Protein AF-0000000086132513 (afdb_homodimer)

Organism: Cryphonectria parasitica (strain ATCC 38755 / EP155) (NCBI:txid660469)

Foldseek 3Di:
DPPDDDPVPPCPPPPPPPPPPPPPCCVVVVVLVPPLPLPPVLVVVLVVLLVCLQCQLQVVLVVLLVVLVCQLVVFWDDADDADPVQDDPPPPPPPPDPVVQVVCCQQAVGDDWTWGFDDLVVSLVSLCVNLVCLLVSQLSLLLLVLLVQLLVQAVCLVVLPFVQFDFPVLLVLSQVLSSRHDCVSLVVVVVCCVPVVDDRHPPSVVSSVVSVVSVVLSVVLNVLSVSLSRNKDKDFAKHWFFDDLVPFDFWAKDFALDVPDVVGCVVHQWAQACDDPAVWRGIHGRQWHAPFFALARIAGFQQVQLVCQVVVNDQWKHKDWDQADQAPPDPPGSHPLWIKIWIGTPPDALQKKFKYKTKIKTKFKAWCQLQWDDVVQQQKTGHPQGWIDGQQFAATPHHVVVHRPQPLHGDFKYKWWADDLRRNGTFDWDFTAGPVRDTNDIFGDQWLAFFIKMKMKGKVQDWAPPPLALANVACSAWPDNPPIITITMMIMTMFMWIWMWIDHSRDTDDIHTDGDGSNVSSNLCVLRRSVSRYPSSVLNSVLRVVLSNVLRRPANYRNSSRSSSRVSCRSSSVSSSCSRMDGGGTPGMMTMDRGDMTMIRRDNSSVVSVVSSVVSSVVSVVSSVCSVPPSVSSLSSLSSCLSHPNVVVCQVPDDPPPVCVVVVVVVVVVVVVVVPDDPDDDDPDDPDDPPDPPPPPPPPPDPPPPPQPRWGWGWDQDSSRHTHIFIQGPSDTHRPPDPCVVVLVVVLVVVNPPDVSVVVNVVVD/DDDPPDDPPPPPPPPPPPPPPPPPCCVVVVVLVVPLPLPPVLVVVLVVLLVCLQCQLQVVLVVLLVVLVCQLVVFWDDADCADPVQDDPPPPPPPPDPVVQVVCCQQAVGDDWTWGFDDLVVSLVSLCVNLVCLLVSQLSLLLLVLLVQLLVQAVCLVVLPFVQFDFPVLLVLVQVLSSRHDCVSLVVVVVCCVPVVDDRHPPSVVSSVVSVVSVVLSVVLNVLSVSLSRNKDKDFAKHWFFDDLVPFDFWAKDFALDVPDVVGQVVHQWAQACDDPAVWRGIHGRQWHAPFFALARIAGFQQVQLVCQVVVNDQFKHKDWDQAQQAPPDPNGRHPLWIKIWIGTPPDALQKKFKYKTKIKTKFKAWCQLQWDDVVQQQKTGHPLGWIDGQQFAATPHHVVVHRVQPQHGDFKYKWWADDLSRNGTQDWDFTAGPVRDGNDIFGDQWLAFFIKMKMKGKVQDWAPPPLAQANVACNAWPDNPPIITITMMIMTMFMWIWMWIDHSRDTDDIHTDGDGSNVSSNLCVLRRSVSRYPSSVLNSVLRVVLSNVLRRPANYRNSSRSSSRVSCRSSSVSSSCSRMDGGGTPGMMGMDRGDMTMIRRDNSSVVSVVSSVVSSVVSVVSSVCSVPPSVSSLSSLSSCLSHPQVVVCQVVVPVVSSCVVVVVVVVVVVVVVVPDDPDDDDPDPPPPPPDPPPPPPPPPDPPPPPQPRWGWGWDQDSNRHTHIFIQGPSDTDRPPPPVVVVLVVVLVVVPPPDVSVVVVVVVD

Sequence (1530 aa):
MSEAIEGQGSIITEKETAEATTTVLNDDPAALEDNVNRPNRDLVAAIWAIVCGVALPCIPILVVSGVLLGVIFRYQVVPQVGRPEFIIASHTVGSENLTSHIHDIKHDGGSAAYYVDYSPTSITTIAAWTGRIIPYLSSSIMALVAFFAARHIVVKSRDGTHDDLPTPKQLTILINLLGGSGIKPLRDAAVYRWRNKEAFVAPLPAVFTALSLITLIGLLIPLVDTWFGISVHSATIVQLYNISAGAYHTYGRQLDPSEASYPGCSTGPMIPALHGYNNQNFSWPCNIELPIPHPQNLFLVGGQAAAAVQLGLASNNTMRNYTGPANASSSDTPSPNHPIFFIGDQQSTTAEDFSSRTMGMATQCEIITSKCYDASNGSAFSCPGGFKGDFTMCEPNAWPEGGSMSGSGSCQTGIGFAADPQLSRSAGNIDMMGISGSSVGEIADLLQQNPMYFGTWATGFPAYGDTNTALTNDTTEVFSNGSTNAMWLLNCSATVYDVNYTWVNGALHSFQAQAADPEWGAFFSAPFAWSYLSLGLNAATMNLQLAAWDSSYSAQNGSDLANLWAREFSYYALSTSLGVFVPQVNMLEQARNNTVTVARVPLIPLYLLLGFKWLYVVVVLCMAIGVYCFTHPAETEVVKAQLSVKGLVTAHFNQPDLLRNNVVQEVQSRLDRAKGGDASDGSPETEKTVAKEVVAEVASPEQGQPPAHKPKIGLVPTREGTWKFALLVNGAWQSVKPIVQDLVLQEAKAGQLGTVGNEYAAWKSMSEAIEGQGSIITEKETAEATTTVLNDDPAALEDNVNRPNRDLVAAIWAIVCGVALPCIPILVVSGVLLGVIFRYQVVPQVGRPEFIIASHTVGSENLTSHIHDIKHDGGSAAYYVDYSPTSITTIAAWTGRIIPYLSSSIMALVAFFAARHIVVKSRDGTHDDLPTPKQLTILINLLGGSGIKPLRDAAVYRWRNKEAFVAPLPAVFTALSLITLIGLLIPLVDTWFGISVHSATIVQLYNISAGAYHTYGRQLDPSEASYPGCSTGPMIPALHGYNNQNFSWPCNIELPIPHPQNLFLVGGQAAAAVQLGLASNNTMRNYTGPANASSSDTPSPNHPIFFIGDQQSTTAEDFSSRTMGMATQCEIITSKCYDASNGSAFSCPGGFKGDFTMCEPNAWPEGGSMSGSGSCQTGIGFAADPQLSRSAGNIDMMGISGSSVGEIADLLQQNPMYFGTWATGFPAYGDTNTALTNDTTEVFSNGSTNAMWLLNCSATVYDVNYTWVNGALHSFQAQAADPEWGAFFSAPFAWSYLSLGLNAATMNLQLAAWDSSYSAQNGSDLANLWAREFSYYALSTSLGVFVPQVNMLEQARNNTVTVARVPLIPLYLLLGFKWLYVVVVLCMAIGVYCFTHPAETEVVKAQLSVKGLVTAHFNQPDLLRNNVVQEVQSRLDRAKGGDASDGSPETEKTVAKEVVAEVASPEQGQPPAHKPKIGLVPTREGTWKFALLVNGAWQSVKPIVQDLVLQEAKAGQLGTVGNEYAAWKS

Secondary structure (DSSP, 8-state):
----------------------------HHHHHHTS---THHHHHHHHHHHHHHHHHHHHHHHHHHHHHHHHHHSB-PPP---GGG-----------HHHHHHHHHHHS-S-EEEESS-HHHHHHHHHHHHHHHHHHHHHHHHHHHHHHHHHHHHHHHHT-GGGSPPHHHHHHHHHHHT--SSHHHHHHHHHHHHH-PPPPTTHHHHHHHHHHHHHHHHHHHHHHHHHHHH-EEEEEEEEEEPPGGG----EEEE---SSSSSP-TT-SEEPTT-TT---SS-EETTEE-SSSSTT--EETTHHHHHHHHTT--SSEEEEEE-S-SSTT------TTS-EEEEEETT--TTEEEEEEEEEEEEEEEE-HHHHB-GGGTTEEE-TTS-EEETTBSSTT--GGG--SS---B-SEEEEEESSTT--SB--EEEEE-TTSSEEEEEEPPP--SSEEEEEEEEEEEETT-TT-SGGG-TTT-EEETTTEEEEEEEEEEEEEEEEEEEETTEEEEEEEEE--THHHHHHHHHHHTTTT-GGGHHHHHHHHHHHHHHHHH-SSHHHHHHHHHHHHHHHHHHHTGGGEEEE--SEEEEEEEEEEEEEEEHHHHHHHHHHHHHHHHHHHHHHHHHHHHS-HHHHHHHHHHSSHHHHHHHHH--THHHHHHHHHHHHHHHHHHHH--------------------------SS----PPPEEEEEE-TTS-EEEEEEETTEEEESS-THHHHHHHHHHTT-S-HHHHHHHHHH-/----------------------------HHHHHHTS---THHHHHHHHHHHHHHHHHHHHHHHHHHHHHHHHHHSB-PPP---GGG-----------HHHHHHHHHHHS-S-EEEESS-HHHHHHHHHHHHHHHHHHHHHHHHHHHHHHHHHHHHHHHHT-GGGSPPHHHHHHHHHHHT--SSHHHHHHHHHHHHH-PPPPTTHHHHHHHHHHHHHHHHHHHHHHHHHHHH-EEEEEEEEEEPPGGG----EEEE---SSSSS--TT-SEEPTT-TT---SS-EETTEE-SSSSTT--EETTHHHHHHHHTT--SSEEEEEE-S-SSTT------TTS-EEEEEETT--TTEEEEEEEEEEEEEEEE-HHHHB-GGGTTEEE-TTS-EEETTBSSTT--GGG--SS---B-SEEEEEESSTT--SB--EEEEE-TTSSEEEEEEPPP--SSEEEEEEEEEEEETT-TT-SGGG-TTT-EEETTTEEEEEEEEEEEEEEEEEEEETTEEEEEEEEE--THHHHHHHHHHHTTTT-GGGHHHHHHHHHHHHHHHHH-SSHHHHHHHHHHHHHHHHHHHTGGGEEEE--SEEEEEEEEEEEEEEEHHHHHHHHHHHHHHHHHHHHHHHHHHHHS-HHHHHHHHHHSSHHHHHHHHH--THHHHHHHHHHHHHHHHHHHHS-------------------------SS----PPPEEEEEE-TTS-EEEEEEETTEEEESS-THHHHHHHHHHTT-S-HHHHHHHHHH-

Structure (mmCIF, N/CA/C/O backbone):
data_AF-0000000086132513-model_v1
#
loop_
_entity.id
_entity.type
_entity.pdbx_description
1 polymer 'Uncharacterized protein'
#
loop_
_atom_site.group_PDB
_atom_site.id
_atom_site.type_symbol
_atom_site.label_atom_id
_atom_site.label_alt_id
_atom_site.label_comp_id
_atom_site.label_asym_id
_atom_site.label_entity_id
_atom_site.label_seq_id
_atom_site.pdbx_PDB_ins_code
_atom_site.Cartn_x
_atom_site.Cartn_y
_atom_site.Cartn_z
_atom_site.occupancy
_atom_site.B_iso_or_equiv
_atom_site.auth_seq_id
_atom_site.auth_comp_id
_atom_site.auth_asym_id
_atom_site.auth_atom_id
_atom_site.pdbx_PDB_model_num
ATOM 1 N N . MET A 1 1 ? -45.281 160 38.062 1 21.91 1 MET A N 1
ATOM 2 C CA . MET A 1 1 ? -44 159.625 37.469 1 21.91 1 MET A CA 1
ATOM 3 C C . MET A 1 1 ? -43.375 158.5 38.25 1 21.91 1 MET A C 1
ATOM 5 O O . MET A 1 1 ? -42.469 158.625 39.031 1 21.91 1 MET A O 1
ATOM 9 N N . SER A 1 2 ? -44.188 157.625 38.812 1 21.14 2 SER A N 1
ATOM 10 C CA . SER A 1 2 ? -44.188 156.5 39.75 1 21.14 2 SER A CA 1
ATOM 11 C C . SER A 1 2 ? -43.312 155.375 39.25 1 21.14 2 SER A C 1
ATOM 13 O O . SER A 1 2 ? -43.562 154.25 39.594 1 21.14 2 SER A O 1
ATOM 15 N N . GLU A 1 3 ? -42.312 155.75 38.406 1 19.77 3 GLU A N 1
ATOM 16 C CA . GLU A 1 3 ? -41.844 154.875 37.375 1 19.77 3 GLU A CA 1
ATOM 17 C C . GLU A 1 3 ? -41 153.75 37.969 1 19.77 3 GLU A C 1
ATOM 19 O O . GLU A 1 3 ? -40.438 152.875 37.25 1 19.77 3 GLU A O 1
ATOM 24 N N . ALA A 1 4 ? -40.969 153.875 39.344 1 19.86 4 ALA A N 1
ATOM 25 C CA . ALA A 1 4 ? -39.688 153.375 39.906 1 19.86 4 ALA A CA 1
ATOM 26 C C . ALA A 1 4 ? -39.375 152 39.406 1 19.86 4 ALA A C 1
ATOM 28 O O . ALA A 1 4 ? -40.219 151.375 38.844 1 19.86 4 ALA A O 1
ATOM 29 N N . ILE A 1 5 ? -38.562 151.375 40.25 1 20.5 5 ILE A N 1
ATOM 30 C CA . ILE A 1 5 ? -37.281 150.625 40.25 1 20.5 5 ILE A CA 1
ATOM 31 C C . ILE A 1 5 ? -37.531 149.25 39.844 1 20.5 5 ILE A C 1
ATOM 33 O O . ILE A 1 5 ? -38.625 148.625 40.062 1 20.5 5 ILE A O 1
ATOM 37 N N . GLU A 1 6 ? -36.562 148.625 39.125 1 20.36 6 GLU A N 1
ATOM 38 C CA . GLU A 1 6 ? -35.938 147.625 38.312 1 20.36 6 GLU A CA 1
ATOM 39 C C . GLU A 1 6 ? -35.906 146.25 39.062 1 20.36 6 GLU A C 1
ATOM 41 O O . GLU A 1 6 ? -35.281 146.125 40.094 1 20.36 6 GLU A O 1
ATOM 46 N N . GLY A 1 7 ? -37 145.75 39.406 1 20.5 7 GLY A N 1
ATOM 47 C CA . GLY A 1 7 ? -37.312 144.5 40.156 1 20.5 7 GLY A CA 1
ATOM 48 C C . GLY A 1 7 ? -36.531 143.25 39.75 1 20.5 7 GLY A C 1
ATOM 49 O O . GLY A 1 7 ? -37 142.125 39.875 1 20.5 7 GLY A O 1
ATOM 50 N N . GLN A 1 8 ? -35.219 143.625 39.25 1 21.55 8 GLN A N 1
ATOM 51 C CA . GLN A 1 8 ? -34.656 142.625 38.406 1 21.55 8 GLN A CA 1
ATOM 52 C C . GLN A 1 8 ? -34.656 141.25 39.125 1 21.55 8 GLN A C 1
ATOM 54 O O . GLN A 1 8 ? -34.094 141.125 40.188 1 21.55 8 GLN A O 1
ATOM 59 N N . GLY A 1 9 ? -35.75 140.625 39.094 1 20.72 9 GLY A N 1
ATOM 60 C CA . GLY A 1 9 ? -36.125 139.25 39.625 1 20.72 9 GLY A CA 1
ATOM 61 C C . GLY A 1 9 ? -35.094 138.25 39.344 1 20.72 9 GLY A C 1
ATOM 62 O O . GLY A 1 9 ? -34.469 138.25 38.281 1 20.72 9 GLY A O 1
ATOM 63 N N . SER A 1 10 ? -34.156 138 40.312 1 22.2 10 SER A N 1
ATOM 64 C CA . SER A 1 10 ? -33.094 137 40.406 1 22.2 10 SER A CA 1
ATOM 65 C C . SER A 1 10 ? -33.531 135.625 39.906 1 22.2 10 SER A C 1
ATOM 67 O O . SER A 1 10 ? -34.5 135.125 40.406 1 22.2 10 SER A O 1
ATOM 69 N N . ILE A 1 11 ? -33.812 135.625 38.562 1 21.05 11 ILE A N 1
ATOM 70 C CA . ILE A 1 11 ? -34.312 134.375 37.938 1 21.05 11 ILE A CA 1
ATOM 71 C C . ILE A 1 11 ? -33.406 133.25 38.344 1 21.05 11 ILE A C 1
ATOM 73 O O . ILE A 1 11 ? -32.219 133.25 38.062 1 21.05 11 ILE A O 1
ATOM 77 N N . ILE A 1 12 ? -33.531 132.875 39.594 1 21.77 12 ILE A N 1
ATOM 78 C CA . ILE A 1 12 ? -32.875 131.625 40.062 1 21.77 12 ILE A CA 1
ATOM 79 C C . ILE A 1 12 ? -33.125 130.5 39.062 1 21.77 12 ILE A C 1
ATOM 81 O O . ILE A 1 12 ? -34.281 130.125 38.812 1 21.77 12 ILE A O 1
ATOM 85 N N . THR A 1 13 ? -32.5 130.625 37.906 1 20.33 13 THR A N 1
ATOM 86 C CA . THR A 1 13 ? -32.625 129.625 36.844 1 20.33 13 THR A CA 1
ATOM 87 C C . THR A 1 13 ? -32.594 128.25 37.406 1 20.33 13 THR A C 1
ATOM 89 O O . THR A 1 13 ? -31.781 127.938 38.281 1 20.33 13 THR A O 1
ATOM 92 N N . GLU A 1 14 ? -33.75 127.688 37.531 1 21.55 14 GLU A N 1
ATOM 93 C CA . GLU A 1 14 ? -34.094 126.312 37.875 1 21.55 14 GLU A CA 1
ATOM 94 C C . GLU A 1 14 ? -33.125 125.312 37.25 1 21.55 14 GLU A C 1
ATOM 96 O O . GLU A 1 14 ? -32.969 125.312 36.031 1 21.55 14 GLU A O 1
ATOM 101 N N . LYS A 1 15 ? -32.031 125.125 37.906 1 23.95 15 LYS A N 1
ATOM 102 C CA . LYS A 1 15 ? -30.984 124.188 37.469 1 23.95 15 LYS A CA 1
ATOM 103 C C . LYS A 1 15 ? -31.609 122.875 37.031 1 23.95 15 LYS A C 1
ATOM 105 O O . LYS A 1 15 ? -32.406 122.312 37.781 1 23.95 15 LYS A O 1
ATOM 110 N N . GLU A 1 16 ? -31.875 122.812 35.688 1 22.09 16 GLU A N 1
ATOM 111 C CA . GLU A 1 16 ? -32.406 121.688 35 1 22.09 16 GLU A CA 1
ATOM 112 C C . GLU A 1 16 ? -31.766 120.375 35.5 1 22.09 16 GLU A C 1
ATOM 114 O O . GLU A 1 16 ? -30.547 120.25 35.531 1 22.09 16 GLU A O 1
ATOM 119 N N . THR A 1 17 ? -32.375 119.875 36.594 1 22.08 17 THR A N 1
ATOM 120 C CA . THR A 1 17 ? -31.969 118.562 37.125 1 22.08 17 THR A CA 1
ATOM 121 C C . THR A 1 17 ? -31.781 117.562 36 1 22.08 17 THR A C 1
ATOM 123 O O . THR A 1 17 ? -32.719 117.25 35.25 1 22.08 17 THR A O 1
ATOM 126 N N . ALA A 1 18 ? -30.625 117.688 35.344 1 22.86 18 ALA A N 1
ATOM 127 C CA . ALA A 1 18 ? -30.25 116.75 34.312 1 22.86 18 ALA A CA 1
ATOM 128 C C . ALA A 1 18 ? -30.594 115.312 34.75 1 22.86 18 ALA A C 1
ATOM 130 O O . ALA A 1 18 ? -30.203 114.875 35.844 1 22.86 18 ALA A O 1
ATOM 131 N N . GLU A 1 19 ? -31.828 115 34.5 1 21.53 19 GLU A N 1
ATOM 132 C CA . GLU A 1 19 ? -32.312 113.625 34.688 1 21.53 19 GLU A CA 1
ATOM 133 C C . GLU A 1 19 ? -31.312 112.625 34.156 1 21.53 19 GLU A C 1
ATOM 135 O O . GLU A 1 19 ? -30.906 112.688 32.969 1 21.53 19 GLU A O 1
ATOM 140 N N . ALA A 1 20 ? -30.391 112.375 34.969 1 23.14 20 ALA A N 1
ATOM 141 C CA . ALA A 1 20 ? -29.422 111.312 34.688 1 23.14 20 ALA A CA 1
ATOM 142 C C . ALA A 1 20 ? -30.109 110.062 34.125 1 23.14 20 ALA A C 1
ATOM 144 O O . ALA A 1 20 ? -30.938 109.438 34.812 1 23.14 20 ALA A O 1
ATOM 145 N N . THR A 1 21 ? -30.578 110.25 32.906 1 23.67 21 THR A N 1
ATOM 146 C CA . THR A 1 21 ? -31.109 109.062 32.219 1 23.67 21 THR A CA 1
ATOM 147 C C . THR A 1 21 ? -30.156 107.875 32.375 1 23.67 21 THR A C 1
ATOM 149 O O . THR A 1 21 ? -29 107.938 31.969 1 23.67 21 THR A O 1
ATOM 152 N N . THR A 1 22 ? -30.281 107.312 33.562 1 22.19 22 THR A N 1
ATOM 153 C CA . THR A 1 22 ? -29.594 106.062 33.812 1 22.19 22 THR A CA 1
ATOM 154 C C . THR A 1 22 ? -29.828 105.125 32.625 1 22.19 22 THR A C 1
ATOM 156 O O . THR A 1 22 ? -30.953 104.688 32.375 1 22.19 22 THR A O 1
ATOM 159 N N . THR A 1 23 ? -29.203 105.438 31.5 1 24.05 23 THR A N 1
ATOM 160 C CA . THR A 1 23 ? -29.281 104.5 30.438 1 24.05 23 THR A CA 1
ATOM 161 C C . THR A 1 23 ? -28.953 103.062 30.953 1 24.05 23 THR A C 1
ATOM 163 O O . THR A 1 23 ? -27.875 102.875 31.516 1 24.05 23 THR A O 1
ATOM 166 N N . VAL A 1 24 ? -30.016 102.5 31.547 1 25.28 24 VAL A N 1
ATOM 167 C CA . VAL A 1 24 ? -29.938 101.062 31.844 1 25.28 24 VAL A CA 1
ATOM 168 C C . VAL A 1 24 ? -29.328 100.375 30.656 1 25.28 24 VAL A C 1
ATOM 170 O O . VAL A 1 24 ? -29.844 100.438 29.531 1 25.28 24 VAL A O 1
ATOM 173 N N . LEU A 1 25 ? -28.031 100.5 30.609 1 24.88 25 LEU A N 1
ATOM 174 C CA . LEU A 1 25 ? -27.391 99.625 29.641 1 24.88 25 LEU A CA 1
ATOM 175 C C . LEU A 1 25 ? -28 98.25 29.719 1 24.88 25 LEU A C 1
ATOM 177 O O . LEU A 1 25 ? -27.859 97.562 30.734 1 24.88 25 LEU A O 1
ATOM 181 N N . ASN A 1 26 ? -29.359 98.188 29.406 1 26.64 26 ASN A N 1
ATOM 182 C CA . ASN A 1 26 ? -30.016 96.875 29.172 1 26.64 26 ASN A CA 1
ATOM 183 C C . ASN A 1 26 ? -29.141 95.938 28.344 1 26.64 26 ASN A C 1
ATOM 185 O O . ASN A 1 26 ? -29.188 96 27.125 1 26.64 26 ASN A O 1
ATOM 189 N N . ASP A 1 27 ? -27.891 96 28.75 1 28.59 27 ASP A N 1
ATOM 190 C CA . ASP A 1 27 ? -27.156 95 28.016 1 28.59 27 ASP A CA 1
ATOM 191 C C . ASP A 1 27 ? -27.844 93.625 28.172 1 28.59 27 ASP A C 1
ATOM 193 O O . ASP A 1 27 ? -27.875 93.062 29.281 1 28.59 27 ASP A O 1
ATOM 197 N N . ASP A 1 28 ? -29.062 93.562 27.672 1 28 28 ASP A N 1
ATOM 198 C CA . ASP A 1 28 ? -29.781 92.312 27.578 1 28 28 ASP A CA 1
ATOM 199 C C . ASP A 1 28 ? -28.828 91.125 27.312 1 28 28 ASP A C 1
ATOM 201 O O . ASP A 1 28 ? -28.109 91.125 26.312 1 28 28 ASP A O 1
ATOM 205 N N . PRO A 1 29 ? -28.438 90.562 28.391 1 31.41 29 PRO A N 1
ATOM 206 C CA . PRO A 1 29 ? -27.578 89.375 28.203 1 31.41 29 PRO A CA 1
ATOM 207 C C . PRO A 1 29 ? -28.047 88.5 27.078 1 31.41 29 PRO A C 1
ATOM 209 O O . PRO A 1 29 ? -27.312 87.562 26.641 1 31.41 29 PRO A O 1
ATOM 212 N N . ALA A 1 30 ? -29.391 88.5 26.781 1 32.62 30 ALA A N 1
ATOM 213 C CA . ALA A 1 30 ? -29.859 87.688 25.688 1 32.62 30 ALA A CA 1
ATOM 214 C C . ALA A 1 30 ? -29.281 88.125 24.359 1 32.62 30 ALA A C 1
ATOM 216 O O . ALA A 1 30 ? -29.203 87.312 23.406 1 32.62 30 ALA A O 1
ATOM 217 N N . ALA A 1 31 ? -29.156 89.438 24.172 1 33 31 ALA A N 1
ATOM 218 C CA . ALA A 1 31 ? -28.609 89.938 22.906 1 33 31 ALA A CA 1
ATOM 219 C C . ALA A 1 31 ? -27.172 89.5 22.719 1 33 31 ALA A C 1
ATOM 221 O O . ALA A 1 31 ? -26.641 89.5 21.609 1 33 31 ALA A O 1
ATOM 222 N N . LEU A 1 32 ? -26.469 89.438 23.797 1 32.12 32 LEU A N 1
ATOM 223 C CA . LEU A 1 32 ? -25.141 88.875 23.641 1 32.12 32 LEU A CA 1
ATOM 224 C C . LEU A 1 32 ? -25.234 87.438 23.172 1 32.12 32 LEU A C 1
ATOM 226 O O . LEU A 1 32 ? -24.281 86.875 22.594 1 32.12 32 LEU A O 1
ATOM 230 N N . GLU A 1 33 ? -26.391 86.812 23.562 1 32.66 33 GLU A N 1
ATOM 231 C CA . GLU A 1 33 ? -26.5 85.438 23.141 1 32.66 33 GLU A CA 1
ATOM 232 C C . GLU A 1 33 ? -26.797 85.312 21.641 1 32.66 33 GLU A C 1
ATOM 234 O O . GLU A 1 33 ? -26.453 84.312 21 1 32.66 33 GLU A O 1
ATOM 239 N N . ASP A 1 34 ? -27.75 86.188 21.125 1 32.91 34 ASP A N 1
ATOM 240 C CA . ASP A 1 34 ? -28.219 86 19.75 1 32.91 34 ASP A CA 1
ATOM 241 C C . ASP A 1 34 ? -27.094 86.188 18.75 1 32.91 34 ASP A C 1
ATOM 243 O O . ASP A 1 34 ? -27.109 85.562 17.656 1 32.91 34 ASP A O 1
ATOM 247 N N . ASN A 1 35 ? -26.453 87.375 18.812 1 32.53 35 ASN A N 1
ATOM 248 C CA . ASN A 1 35 ? -25.547 87.625 17.703 1 32.53 35 ASN A CA 1
ATOM 249 C C . ASN A 1 35 ? -24.281 86.75 17.797 1 32.53 35 ASN A C 1
ATOM 251 O O . ASN A 1 35 ? -23.219 87.188 17.297 1 32.53 35 ASN A O 1
ATOM 255 N N . VAL A 1 36 ? -24.25 86.062 18.812 1 33.62 36 VAL A N 1
ATOM 256 C CA . VAL A 1 36 ? -23.078 85.188 18.734 1 33.62 36 VAL A CA 1
ATOM 257 C C . VAL A 1 36 ? -23.156 84.312 17.5 1 33.62 36 VAL A C 1
ATOM 259 O O . VAL A 1 36 ? -24.125 83.562 17.328 1 33.62 36 VAL A O 1
ATOM 262 N N . ASN A 1 37 ? -22.875 84.938 16.375 1 33.97 37 ASN A N 1
ATOM 263 C CA . ASN A 1 37 ? -22.75 84.125 15.141 1 33.97 37 ASN A CA 1
ATOM 264 C C . ASN A 1 37 ? -22.344 82.688 15.438 1 33.97 37 ASN A C 1
ATOM 266 O O . ASN A 1 37 ? -21.328 82.438 16.094 1 33.97 37 ASN A O 1
ATOM 270 N N . ARG A 1 38 ? -23.234 81.875 15.383 1 41.12 38 ARG A N 1
ATOM 271 C CA . ARG A 1 38 ? -23.062 80.438 15.547 1 41.12 38 ARG A CA 1
ATOM 272 C C . ARG A 1 38 ? -21.953 79.938 14.641 1 41.12 38 ARG A C 1
ATOM 274 O O . ARG A 1 38 ? -22.031 80.062 13.422 1 41.12 38 ARG A O 1
ATOM 281 N N . PRO A 1 39 ? -20.75 79.938 14.867 1 41 39 PRO A N 1
ATOM 282 C CA . PRO A 1 39 ? -19.688 79.562 13.953 1 41 39 PRO A CA 1
ATOM 283 C C . PRO A 1 39 ? -19.984 78.25 13.219 1 41 39 PRO A C 1
ATOM 285 O O . PRO A 1 39 ? -20.266 77.25 13.852 1 41 39 PRO A O 1
ATOM 288 N N . ASN A 1 40 ? -20.656 78.25 12.008 1 46.59 40 ASN A N 1
ATOM 289 C CA . ASN A 1 40 ? -20.859 77.125 11.031 1 46.59 40 ASN A CA 1
ATOM 290 C C . ASN A 1 40 ? -19.672 76.188 10.977 1 46.59 40 ASN A C 1
ATOM 292 O O . ASN A 1 40 ? -19.828 75 10.688 1 46.59 40 ASN A O 1
ATOM 296 N N . ARG A 1 41 ? -18.484 76.562 10.906 1 52.38 41 ARG A N 1
ATOM 297 C CA . ARG A 1 41 ? -17.25 75.812 10.719 1 52.38 41 ARG A CA 1
ATOM 298 C C . ARG A 1 41 ? -17.094 74.75 11.812 1 52.38 41 ARG A C 1
ATOM 300 O O . ARG A 1 41 ? -16.516 73.688 11.586 1 52.38 41 ARG A O 1
ATOM 307 N N . ASP A 1 42 ? -17.891 75 12.852 1 63.53 42 ASP A N 1
ATOM 308 C CA . ASP A 1 42 ? -17.719 74.062 13.969 1 63.53 42 ASP A CA 1
ATOM 309 C C . ASP A 1 42 ? -18.547 72.812 13.75 1 63.53 42 ASP A C 1
ATOM 311 O O . ASP A 1 42 ? -18.141 71.688 14.164 1 63.53 42 ASP A O 1
ATOM 315 N N . LEU A 1 43 ? -19.5 73 12.734 1 74 43 LEU A N 1
ATOM 316 C CA . LEU A 1 43 ? -20.312 71.812 12.5 1 74 43 LEU A CA 1
ATOM 317 C C . LEU A 1 43 ? -19.578 70.812 11.586 1 74 43 LEU A C 1
ATOM 319 O O . LEU A 1 43 ? -19.656 69.562 11.797 1 74 43 LEU A O 1
ATOM 323 N N . VAL A 1 44 ? -18.891 71.375 10.562 1 76.12 44 VAL A N 1
ATOM 324 C CA . VAL A 1 44 ? -18.172 70.5 9.648 1 76.12 44 VAL A CA 1
ATOM 325 C C . VAL A 1 44 ? -17.062 69.75 10.398 1 76.12 44 VAL A C 1
ATOM 327 O O . VAL A 1 44 ? -16.828 68.562 10.172 1 76.12 44 VAL A O 1
ATOM 330 N N . ALA A 1 45 ? -16.438 70.375 11.234 1 76.69 45 ALA A N 1
ATOM 331 C CA . ALA A 1 45 ? -15.383 69.75 12.031 1 76.69 45 ALA A CA 1
ATOM 332 C C . ALA A 1 45 ? -15.953 68.688 12.945 1 76.69 45 ALA A C 1
ATOM 334 O O . ALA A 1 45 ? -15.32 67.625 13.148 1 76.69 45 ALA A O 1
ATOM 335 N N . ALA A 1 46 ? -17.141 69 13.352 1 81.5 46 ALA A N 1
ATOM 336 C CA . ALA A 1 46 ? -17.797 68 14.227 1 81.5 46 ALA A CA 1
ATOM 337 C C . ALA A 1 46 ? -18.203 66.75 13.453 1 81.5 46 ALA A C 1
ATOM 339 O O . ALA A 1 46 ? -18.016 65.625 13.93 1 81.5 46 ALA A O 1
ATOM 340 N N . ILE A 1 47 ? -18.656 67 12.234 1 83.81 47 ILE A N 1
ATOM 341 C CA . ILE A 1 47 ? -19.078 65.812 11.43 1 83.81 47 ILE A CA 1
ATOM 342 C C . ILE A 1 47 ? -17.875 65 11.031 1 83.81 47 ILE A C 1
ATOM 344 O O . ILE A 1 47 ? -17.922 63.781 11.055 1 83.81 47 ILE A O 1
ATOM 348 N N . TRP A 1 48 ? -16.828 65.625 10.758 1 82.06 48 TRP A N 1
ATOM 349 C CA . TRP A 1 48 ? -15.609 64.875 10.375 1 82.06 48 TRP A CA 1
ATOM 350 C C . TRP A 1 48 ? -15.039 64.125 11.57 1 82.06 48 TRP A C 1
ATOM 352 O O . TRP A 1 48 ? -14.516 63.031 11.414 1 82.06 48 TRP A O 1
ATOM 362 N N . ALA A 1 49 ? -15.18 64.688 12.695 1 78.62 49 ALA A N 1
ATOM 363 C CA . ALA A 1 49 ? -14.711 64 13.898 1 78.62 49 ALA A CA 1
ATOM 364 C C . ALA A 1 49 ? -15.547 62.75 14.195 1 78.62 49 ALA A C 1
ATOM 366 O O . ALA A 1 49 ? -15.016 61.719 14.617 1 78.62 49 ALA A O 1
ATOM 367 N N . ILE A 1 50 ? -16.781 62.844 13.852 1 85.62 50 ILE A N 1
ATOM 368 C CA . ILE A 1 50 ? -17.672 61.719 14.094 1 85.62 50 ILE A CA 1
ATOM 369 C C . ILE A 1 50 ? -17.422 60.625 13.055 1 85.62 50 ILE A C 1
ATOM 371 O O . ILE A 1 50 ? -17.297 59.438 13.398 1 85.62 50 ILE A O 1
ATOM 375 N N . VAL A 1 51 ? -17.219 61.062 11.828 1 86 51 VAL A N 1
ATOM 376 C CA . VAL A 1 51 ? -17 60.094 10.766 1 86 51 VAL A CA 1
ATOM 377 C C . VAL A 1 51 ? -15.648 59.375 10.969 1 86 51 VAL A C 1
ATOM 379 O O . VAL A 1 51 ? -15.539 58.188 10.789 1 86 51 VAL A O 1
ATOM 382 N N . CYS A 1 52 ? -14.688 60.031 11.445 1 80.75 52 CYS A N 1
ATOM 383 C CA . CYS A 1 52 ? -13.383 59.438 11.711 1 80.75 52 CYS A CA 1
ATOM 384 C C . CYS A 1 52 ? -13.43 58.562 12.945 1 80.75 52 CYS A C 1
ATOM 386 O O . CYS A 1 52 ? -12.75 57.531 12.992 1 80.75 52 CYS A O 1
ATOM 388 N N . GLY A 1 53 ? -14.25 59 13.836 1 81.12 53 GLY A N 1
ATOM 389 C CA . GLY A 1 53 ? -14.422 58.188 15.031 1 81.12 53 GLY A CA 1
ATOM 390 C C . GLY A 1 53 ? -15.07 56.844 14.758 1 81.12 53 GLY A C 1
ATOM 391 O O . GLY A 1 53 ? -14.844 55.875 15.477 1 81.12 53 GLY A O 1
ATOM 392 N N . VAL A 1 54 ? -15.758 56.75 13.656 1 87.12 54 VAL A N 1
ATOM 393 C CA . VAL A 1 54 ? -16.438 55.5 13.297 1 87.12 54 VAL A CA 1
ATOM 394 C C . VAL A 1 54 ? -15.617 54.75 12.266 1 87.12 54 VAL A C 1
ATOM 396 O O . VAL A 1 54 ? -15.461 53.531 12.375 1 87.12 54 VAL A O 1
ATOM 399 N N . ALA A 1 55 ? -15.07 55.344 11.305 1 88.69 55 ALA A N 1
ATOM 400 C CA . ALA A 1 55 ? -14.383 54.688 10.195 1 88.69 55 ALA A CA 1
ATOM 401 C C . ALA A 1 55 ? -13.086 54.031 10.656 1 88.69 55 ALA A C 1
ATOM 403 O O . ALA A 1 55 ? -12.75 52.938 10.195 1 88.69 55 ALA A O 1
ATOM 404 N N . LEU A 1 56 ? -12.43 54.531 11.547 1 84.94 56 LEU A N 1
ATOM 405 C CA . LEU A 1 56 ? -11.125 54.031 11.961 1 84.94 56 LEU A CA 1
ATOM 406 C C . LEU A 1 56 ? -11.273 52.719 12.695 1 84.94 56 LEU A C 1
ATOM 408 O O . LEU A 1 56 ? -10.539 51.75 12.422 1 84.94 56 LEU A O 1
ATOM 412 N N . PRO A 1 57 ? -12.211 52.562 13.508 1 86.19 57 PRO A N 1
ATOM 413 C CA . PRO A 1 57 ? -12.336 51.281 14.188 1 86.19 57 PRO A CA 1
ATOM 414 C C . PRO A 1 57 ? -13.148 50.281 13.383 1 86.19 57 PRO A C 1
ATOM 416 O O . PRO A 1 57 ? -12.859 49.062 13.43 1 86.19 57 PRO A O 1
ATOM 419 N N . CYS A 1 58 ? -14.062 50.656 12.664 1 90.94 58 CYS A N 1
ATOM 420 C CA . CYS A 1 58 ? -14.992 49.75 12.016 1 90.94 58 CYS A CA 1
ATOM 421 C C . CYS A 1 58 ? -14.414 49.219 10.711 1 90.94 58 CYS A C 1
ATOM 423 O O . CYS A 1 58 ? -14.555 48.031 10.398 1 90.94 58 CYS A O 1
ATOM 425 N N . ILE A 1 59 ? -13.719 49.969 9.977 1 91 59 ILE A N 1
ATOM 426 C CA . ILE A 1 59 ? -13.289 49.562 8.641 1 91 59 ILE A CA 1
ATOM 427 C C . ILE A 1 59 ? -12.266 48.438 8.75 1 91 59 ILE A C 1
ATOM 429 O O . ILE A 1 59 ? -12.406 47.406 8.102 1 91 59 ILE A O 1
ATOM 433 N N . PRO A 1 60 ? -11.234 48.531 9.539 1 90.56 60 PRO A N 1
ATOM 434 C CA . PRO A 1 60 ? -10.273 47.406 9.617 1 90.56 60 PRO A CA 1
ATOM 435 C C . PRO A 1 60 ? -10.906 46.125 10.102 1 90.56 60 PRO A C 1
ATOM 437 O O . PRO A 1 60 ? -10.555 45.031 9.625 1 90.56 60 PRO A O 1
ATOM 440 N N . ILE A 1 61 ? -11.758 46.156 11.023 1 92.56 61 ILE A N 1
ATOM 441 C CA . ILE A 1 61 ? -12.398 44.969 11.547 1 92.56 61 ILE A CA 1
ATOM 442 C C . ILE A 1 61 ? -13.25 44.312 10.461 1 92.56 61 ILE A C 1
ATOM 444 O O . ILE A 1 61 ? -13.242 43.094 10.297 1 92.56 61 ILE A O 1
ATOM 448 N N . LEU A 1 62 ? -13.953 45.188 9.68 1 94.12 62 LEU A N 1
ATOM 449 C CA . LEU A 1 62 ? -14.789 44.656 8.609 1 94.12 62 LEU A CA 1
ATOM 450 C C . LEU A 1 62 ? -13.93 44.094 7.48 1 94.12 62 LEU A C 1
ATOM 452 O O . LEU A 1 62 ? -14.281 43.062 6.887 1 94.12 62 LEU A O 1
ATOM 456 N N . VAL A 1 63 ? -12.867 44.719 7.246 1 94.25 63 VAL A N 1
ATOM 457 C CA . VAL A 1 63 ? -11.977 44.25 6.188 1 94.25 63 VAL A CA 1
ATOM 458 C C . VAL A 1 63 ? -11.375 42.906 6.59 1 94.25 63 VAL A C 1
ATOM 460 O O . VAL A 1 63 ? -11.344 41.969 5.793 1 94.25 63 VAL A O 1
ATOM 463 N N . VAL A 1 64 ? -10.891 42.719 7.777 1 94.25 64 VAL A N 1
ATOM 464 C CA . VAL A 1 64 ? -10.289 41.469 8.242 1 94.25 64 VAL A CA 1
ATOM 465 C C . VAL A 1 64 ? -11.344 40.375 8.258 1 94.25 64 VAL A C 1
ATOM 467 O O . VAL A 1 64 ? -11.07 39.219 7.852 1 94.25 64 VAL A O 1
ATOM 470 N N . SER A 1 65 ? -12.516 40.688 8.719 1 95.44 65 SER A N 1
ATOM 471 C CA . SER A 1 65 ? -13.594 39.719 8.719 1 95.44 65 SER A CA 1
ATOM 472 C C . SER A 1 65 ? -13.992 39.312 7.301 1 95.44 65 SER A C 1
ATOM 474 O O . SER A 1 65 ? -14.266 38.156 7.02 1 95.44 65 SER A O 1
ATOM 476 N N . GLY A 1 66 ? -14.039 40.312 6.449 1 95.56 66 GLY A N 1
ATOM 477 C CA . GLY A 1 66 ? -14.344 40.031 5.055 1 95.56 66 GLY A CA 1
ATOM 478 C C . GLY A 1 66 ? -13.305 39.188 4.379 1 95.56 66 GLY A C 1
ATOM 479 O O . GLY A 1 66 ? -13.648 38.25 3.637 1 95.56 66 GLY A O 1
ATOM 480 N N . VAL A 1 67 ? -12.055 39.406 4.625 1 95.62 67 VAL A N 1
ATOM 481 C CA . VAL A 1 67 ? -10.977 38.594 4.059 1 95.62 67 VAL A CA 1
ATOM 482 C C . VAL A 1 67 ? -11.039 37.188 4.625 1 95.62 67 VAL A C 1
ATOM 484 O O . VAL A 1 67 ? -10.859 36.219 3.891 1 95.62 67 VAL A O 1
ATOM 487 N N . LEU A 1 68 ? -11.25 37.062 5.879 1 96.19 68 LEU A N 1
ATOM 488 C CA . LEU A 1 68 ? -11.352 35.75 6.512 1 96.19 68 LEU A CA 1
ATOM 489 C C . LEU A 1 68 ? -12.484 34.938 5.887 1 96.19 68 LEU A C 1
ATOM 491 O O . LEU A 1 68 ? -12.281 33.781 5.488 1 96.19 68 LEU A O 1
ATOM 495 N N . LEU A 1 69 ? -13.641 35.562 5.793 1 96.56 69 LEU A N 1
ATOM 496 C CA . LEU A 1 69 ? -14.773 34.875 5.195 1 96.56 69 LEU A CA 1
ATOM 497 C C . LEU A 1 69 ? -14.539 34.625 3.711 1 96.56 69 LEU A C 1
ATOM 499 O O . LEU A 1 69 ? -14.945 33.562 3.182 1 96.56 69 LEU A O 1
ATOM 503 N N . GLY A 1 70 ? -13.922 35.562 3.102 1 96.19 70 GLY A N 1
ATOM 504 C CA . GLY A 1 70 ? -13.57 35.344 1.705 1 96.19 70 GLY A CA 1
ATOM 505 C C . GLY A 1 70 ? -12.672 34.156 1.483 1 96.19 70 GLY A C 1
ATOM 506 O O . GLY A 1 70 ? -12.891 33.375 0.563 1 96.19 70 GLY A O 1
ATOM 507 N N . VAL A 1 71 ? -11.719 33.938 2.295 1 95.75 71 VAL A N 1
ATOM 508 C CA . VAL A 1 71 ? -10.797 32.812 2.182 1 95.75 71 VAL A CA 1
ATOM 509 C C . VAL A 1 71 ? -11.531 31.516 2.494 1 95.75 71 VAL A C 1
ATOM 511 O O . VAL A 1 71 ? -11.352 30.516 1.795 1 95.75 71 VAL A O 1
ATOM 514 N N . ILE A 1 72 ? -12.328 31.5 3.469 1 95.81 72 ILE A N 1
ATOM 515 C CA . ILE A 1 72 ? -13.031 30.281 3.887 1 95.81 72 ILE A CA 1
ATOM 516 C C . ILE A 1 72 ? -14 29.844 2.793 1 95.81 72 ILE A C 1
ATOM 518 O O . ILE A 1 72 ? -14.023 28.672 2.412 1 95.81 72 ILE A O 1
ATOM 522 N N . PHE A 1 73 ? -14.75 30.812 2.234 1 95.88 73 PHE A N 1
ATOM 523 C CA . PHE A 1 73 ? -15.789 30.422 1.288 1 95.88 73 PHE A CA 1
ATOM 524 C C . PHE A 1 73 ? -15.211 30.266 -0.114 1 95.88 73 PHE A C 1
ATOM 526 O O . PHE A 1 73 ? -15.719 29.484 -0.913 1 95.88 73 PHE A O 1
ATOM 533 N N . ARG A 1 74 ? -14.172 30.953 -0.424 1 95.38 74 ARG A N 1
ATOM 534 C CA . ARG A 1 74 ? -13.555 30.797 -1.733 1 95.38 74 ARG A CA 1
ATOM 535 C C . ARG A 1 74 ? -12.844 29.453 -1.844 1 95.38 74 ARG A C 1
ATOM 537 O O . ARG A 1 74 ? -12.891 28.812 -2.891 1 95.38 74 ARG A O 1
ATOM 544 N N . TYR A 1 75 ? -12.188 29.047 -0.778 1 96 75 TYR A N 1
ATOM 545 C CA . TYR A 1 75 ? -11.398 27.828 -0.812 1 96 75 TYR A CA 1
ATOM 546 C C . TYR A 1 75 ? -12.094 26.703 -0.064 1 96 75 TYR A C 1
ATOM 548 O O . TYR A 1 75 ? -11.453 25.75 0.38 1 96 75 TYR A O 1
ATOM 556 N N . GLN A 1 76 ? -13.32 26.812 0.09 1 95.25 76 GLN A N 1
ATOM 557 C CA . GLN A 1 76 ? -14.094 25.781 0.778 1 95.25 76 GLN A CA 1
ATOM 558 C C . GLN A 1 76 ? -14.203 24.516 -0.068 1 95.25 76 GLN A C 1
ATOM 560 O O . GLN A 1 76 ? -14.445 24.594 -1.274 1 95.25 76 GLN A O 1
ATOM 565 N N . VAL A 1 77 ? -13.898 23.453 0.646 1 92.12 77 VAL A N 1
ATOM 566 C CA . VAL A 1 77 ? -14.047 22.141 0.014 1 92.12 77 VAL A CA 1
ATOM 567 C C . VAL A 1 77 ? -15.227 21.391 0.631 1 92.12 77 VAL A C 1
ATOM 569 O O . VAL A 1 77 ? -15.227 21.109 1.83 1 92.12 77 VAL A O 1
ATOM 572 N N . VAL A 1 78 ? -16.188 21.141 -0.105 1 87.81 78 VAL A N 1
ATOM 573 C CA . VAL A 1 78 ? -17.344 20.391 0.366 1 87.81 78 VAL A CA 1
ATOM 574 C C . VAL A 1 78 ? -17.156 18.906 0.056 1 87.81 78 VAL A C 1
ATOM 576 O O . VAL A 1 78 ? -16.969 18.531 -1.104 1 87.81 78 VAL A O 1
ATOM 579 N N . PRO A 1 79 ? -17.125 18.188 1.137 1 84.69 79 PRO A N 1
ATOM 580 C CA . PRO A 1 79 ? -17 16.75 0.881 1 84.69 79 PRO A CA 1
ATOM 581 C C . PRO A 1 79 ? -18.156 16.188 0.05 1 84.69 79 PRO A C 1
ATOM 583 O O . PRO A 1 79 ? -19.312 16.469 0.339 1 84.69 79 PRO A O 1
ATOM 586 N N . GLN A 1 80 ? -17.828 15.656 -1.027 1 80.38 80 GLN A N 1
ATOM 587 C CA . GLN A 1 80 ? -18.828 15.078 -1.912 1 80.38 80 GLN A CA 1
ATOM 588 C C . GLN A 1 80 ? -19.234 13.68 -1.447 1 80.38 80 GLN A C 1
ATOM 590 O O . GLN A 1 80 ? -18.375 12.867 -1.094 1 80.38 80 GLN A O 1
ATOM 595 N N . VAL A 1 81 ? -20.641 13.641 -1.366 1 78.44 81 VAL A N 1
ATOM 596 C CA . VAL A 1 81 ? -21.156 12.328 -0.996 1 78.44 81 VAL A CA 1
ATOM 597 C C . VAL A 1 81 ? -21.203 11.43 -2.227 1 78.44 81 VAL A C 1
ATOM 599 O O . VAL A 1 81 ? -21.734 11.82 -3.273 1 78.44 81 VAL A O 1
ATOM 602 N N . GLY A 1 82 ? -20.344 10.727 -2.502 1 81.62 82 GLY A N 1
ATOM 603 C CA . GLY A 1 82 ? -20.234 9.758 -3.584 1 81.62 82 GLY A CA 1
ATOM 604 C C . GLY A 1 82 ? -21.562 9.133 -3.957 1 81.62 82 GLY A C 1
ATOM 605 O O . GLY A 1 82 ? -22.625 9.633 -3.57 1 81.62 82 GLY A O 1
ATOM 606 N N . ARG A 1 83 ? -21.594 8.227 -4.859 1 87.12 83 ARG A N 1
ATOM 607 C CA . ARG A 1 83 ? -22.781 7.496 -5.297 1 87.12 83 ARG A CA 1
ATOM 608 C C . ARG A 1 83 ? -23.344 6.641 -4.168 1 87.12 83 ARG A C 1
ATOM 610 O O . ARG A 1 83 ? -22.594 6.051 -3.393 1 87.12 83 ARG A O 1
ATOM 617 N N . PRO A 1 84 ? -24.609 6.633 -4.074 1 85 84 PRO A N 1
ATOM 618 C CA . PRO A 1 84 ? -25.219 5.891 -2.977 1 85 84 PRO A CA 1
ATOM 619 C C . PRO A 1 84 ? -24.891 4.402 -3.008 1 85 84 PRO A C 1
ATOM 621 O O . PRO A 1 84 ? -24.875 3.746 -1.963 1 85 84 PRO A O 1
ATOM 624 N N . GLU A 1 85 ? -24.625 3.887 -4.129 1 84.62 85 GLU A N 1
ATOM 625 C CA . GLU A 1 85 ? -24.344 2.459 -4.254 1 84.62 85 GLU A CA 1
ATOM 626 C C . GLU A 1 85 ? -23.062 2.082 -3.537 1 84.62 85 GLU A C 1
ATOM 628 O O . GLU A 1 85 ? -22.859 0.92 -3.17 1 84.62 85 GLU A O 1
ATOM 633 N N . PHE A 1 86 ? -22.234 3.102 -3.35 1 88.5 86 PHE A N 1
ATOM 634 C CA . PHE A 1 86 ? -20.938 2.812 -2.764 1 88.5 86 PHE A CA 1
ATOM 635 C C . PHE A 1 86 ? -20.891 3.23 -1.298 1 88.5 86 PHE A C 1
ATOM 637 O O . PHE A 1 86 ? -19.859 3.131 -0.645 1 88.5 86 PHE A O 1
ATOM 644 N N . ILE A 1 87 ? -21.891 3.83 -0.734 1 79.75 87 ILE A N 1
ATOM 645 C CA . ILE A 1 87 ? -21.891 4.328 0.637 1 79.75 87 ILE A CA 1
ATOM 646 C C . ILE A 1 87 ? -21.938 3.154 1.612 1 79.75 87 ILE A C 1
ATOM 648 O O . ILE A 1 87 ? -22.812 2.285 1.503 1 79.75 87 ILE A O 1
ATOM 652 N N . ILE A 1 88 ? -20.688 3.135 2.334 1 65.5 88 ILE A N 1
ATOM 653 C CA . ILE A 1 88 ? -20.656 2.152 3.41 1 65.5 88 ILE A CA 1
ATOM 654 C C . ILE A 1 88 ? -21.375 2.705 4.641 1 65.5 88 ILE A C 1
ATOM 656 O O . ILE A 1 88 ? -21.031 3.781 5.137 1 65.5 88 ILE A O 1
ATOM 660 N N . ALA A 1 89 ? -22.438 2.215 4.914 1 57.34 89 ALA A N 1
ATOM 661 C CA . ALA A 1 89 ? -23.203 2.693 6.066 1 57.34 89 ALA A CA 1
ATOM 662 C C . ALA A 1 89 ? -22.359 2.646 7.336 1 57.34 89 ALA A C 1
ATOM 664 O O . ALA A 1 89 ? -21.859 1.584 7.723 1 57.34 89 ALA A O 1
ATOM 665 N N . SER A 1 90 ? -21.469 3.627 7.512 1 56.97 90 SER A N 1
ATOM 666 C CA . SER A 1 90 ? -20.75 3.643 8.781 1 56.97 90 SER A CA 1
ATOM 667 C C . SER A 1 90 ? -21.672 3.961 9.945 1 56.97 90 SER A C 1
ATOM 669 O O . SER A 1 90 ? -22.438 4.93 9.891 1 56.97 90 SER A O 1
ATOM 671 N N . HIS A 1 91 ? -22.047 3.029 10.641 1 48.03 91 HIS A N 1
ATOM 672 C CA . HIS A 1 91 ? -22.703 3.305 11.906 1 48.03 91 HIS A CA 1
ATOM 673 C C . HIS A 1 91 ? -21.766 4.012 12.875 1 48.03 91 HIS A C 1
ATOM 675 O O . HIS A 1 91 ? -20.891 3.377 13.477 1 48.03 91 HIS A O 1
ATOM 681 N N . THR A 1 92 ? -21.375 5.059 12.578 1 49.66 92 THR A N 1
ATOM 682 C CA . THR A 1 92 ? -20.641 5.734 13.641 1 49.66 92 THR A CA 1
ATOM 683 C C . THR A 1 92 ? -21.484 5.828 14.906 1 49.66 92 THR A C 1
ATOM 685 O O . THR A 1 92 ? -22.562 6.414 14.898 1 49.66 92 THR A O 1
ATOM 688 N N . VAL A 1 93 ? -21.281 5.047 15.789 1 46.66 93 VAL A N 1
ATOM 689 C CA . VAL A 1 93 ? -21.859 5.188 17.125 1 46.66 93 VAL A CA 1
ATOM 690 C C . VAL A 1 93 ? -21.406 6.512 17.75 1 46.66 93 VAL A C 1
ATOM 692 O O . VAL A 1 93 ? -20.219 6.734 17.953 1 46.66 93 VAL A O 1
ATOM 695 N N . GLY A 1 94 ? -22.016 7.48 17.438 1 48.84 94 GLY A N 1
ATOM 696 C CA . GLY A 1 94 ? -21.828 8.734 18.156 1 48.84 94 GLY A CA 1
ATOM 697 C C . GLY A 1 94 ? -21.75 8.555 19.656 1 48.84 94 GLY A C 1
ATOM 698 O O . GLY A 1 94 ? -22.672 8.016 20.281 1 48.84 94 GLY A O 1
ATOM 699 N N . SER A 1 95 ? -20.734 8.117 20.094 1 52.25 95 SER A N 1
ATOM 700 C CA . SER A 1 95 ? -20.688 8.109 21.562 1 52.25 95 SER A CA 1
ATOM 701 C C . SER A 1 95 ? -21.188 9.422 22.141 1 52.25 95 SER A C 1
ATOM 703 O O . SER A 1 95 ? -20.625 10.484 21.875 1 52.25 95 SER A O 1
ATOM 705 N N . GLU A 1 96 ? -22.375 9.508 22.391 1 59.44 96 GLU A N 1
ATOM 706 C CA . GLU A 1 96 ? -23.172 10.562 23.016 1 59.44 96 GLU A CA 1
ATOM 707 C C . GLU A 1 96 ? -22.656 10.883 24.422 1 59.44 96 GLU A C 1
ATOM 709 O O . GLU A 1 96 ? -23.391 11.438 25.25 1 59.44 96 GLU A O 1
ATOM 714 N N . ASN A 1 97 ? -21.469 10.477 24.719 1 66.75 97 ASN A N 1
ATOM 715 C CA . ASN A 1 97 ? -21.203 10.898 26.094 1 66.75 97 ASN A CA 1
ATOM 716 C C . ASN A 1 97 ? -20.969 12.406 26.188 1 66.75 97 ASN A C 1
ATOM 718 O O . ASN A 1 97 ? -20.297 12.977 25.328 1 66.75 97 ASN A O 1
ATOM 722 N N . LEU A 1 98 ? -21.766 13.031 27.016 1 73.19 98 LEU A N 1
ATOM 723 C CA . LEU A 1 98 ? -21.734 14.469 27.281 1 73.19 98 LEU A CA 1
ATOM 724 C C . LEU A 1 98 ? -20.312 14.953 27.516 1 73.19 98 LEU A C 1
ATOM 726 O O . LEU A 1 98 ? -19.938 16.031 27.062 1 73.19 98 LEU A O 1
ATOM 730 N N . THR A 1 99 ? -19.594 14.164 28.266 1 73.5 99 THR A N 1
ATOM 731 C CA . THR A 1 99 ? -18.234 14.57 28.578 1 73.5 99 THR A CA 1
ATOM 732 C C . THR A 1 99 ? -17.375 14.594 27.312 1 73.5 99 THR A C 1
ATOM 734 O O . THR A 1 99 ? -16.516 15.469 27.141 1 73.5 99 THR A O 1
ATOM 737 N N . SER A 1 100 ? -17.656 13.742 26.453 1 77.19 100 SER A N 1
ATOM 738 C CA . SER A 1 100 ? -16.891 13.719 25.219 1 77.19 100 SER A CA 1
ATOM 739 C C . SER A 1 100 ? -17.281 14.875 24.312 1 77.19 100 SER A C 1
ATOM 741 O O . SER A 1 100 ? -16.438 15.445 23.625 1 77.19 100 SER A O 1
ATOM 743 N N . HIS A 1 101 ? -18.5 15.297 24.562 1 77.44 101 HIS A N 1
ATOM 744 C CA . HIS A 1 101 ? -18.969 16.422 23.766 1 77.44 101 HIS A CA 1
ATOM 745 C C . HIS A 1 101 ? -18.312 17.734 24.234 1 77.44 101 HIS A C 1
ATOM 747 O O . HIS A 1 101 ? -17.922 18.562 23.406 1 77.44 101 HIS A O 1
ATOM 753 N N . ILE A 1 102 ? -18.219 17.812 25.5 1 76.31 102 ILE A N 1
ATOM 754 C CA . ILE A 1 102 ? -17.609 19.016 26.062 1 76.31 102 ILE A CA 1
ATOM 755 C C . ILE A 1 102 ? -16.125 19.047 25.688 1 76.31 102 ILE A C 1
ATOM 757 O O . ILE A 1 102 ? -15.594 20.109 25.359 1 76.31 102 ILE A O 1
ATOM 761 N N . HIS A 1 103 ? -15.648 17.922 25.75 1 77.5 103 HIS A N 1
ATOM 762 C CA . HIS A 1 103 ? -14.234 17.859 25.406 1 77.5 103 HIS A CA 1
ATOM 763 C C . HIS A 1 103 ? -14.023 18.141 23.922 1 77.5 103 HIS A C 1
ATOM 765 O O . HIS A 1 103 ? -13.07 18.844 23.547 1 77.5 103 HIS A O 1
ATOM 771 N N . ASP A 1 104 ? -14.977 17.797 23.203 1 80.44 104 ASP A N 1
ATOM 772 C CA . ASP A 1 104 ? -14.883 18.047 21.766 1 80.44 104 ASP A CA 1
ATOM 773 C C . ASP A 1 104 ? -15.055 19.531 21.453 1 80.44 104 ASP A C 1
ATOM 775 O O . ASP A 1 104 ? -14.359 20.078 20.594 1 80.44 104 ASP A O 1
ATOM 779 N N . ILE A 1 105 ? -15.844 20.109 22.141 1 82.38 105 ILE A N 1
ATOM 780 C CA . ILE A 1 105 ? -16.078 21.531 21.922 1 82.38 105 ILE A CA 1
ATOM 781 C C . ILE A 1 105 ? -14.883 22.344 22.391 1 82.38 105 ILE A C 1
ATOM 783 O O . ILE A 1 105 ? -14.469 23.297 21.734 1 82.38 105 ILE A O 1
ATOM 787 N N . LYS A 1 106 ? -14.367 21.844 23.5 1 77.81 106 LYS A N 1
ATOM 788 C CA . LYS A 1 106 ? -13.25 22.578 24.078 1 77.81 106 LYS A CA 1
ATOM 789 C C . LYS A 1 106 ? -11.992 22.453 23.203 1 77.81 106 LYS A C 1
ATOM 791 O O . LYS A 1 106 ? -11.32 23.438 22.938 1 77.81 106 LYS A O 1
ATOM 796 N N . HIS A 1 107 ? -11.844 21.281 22.656 1 80.69 107 HIS A N 1
ATOM 797 C CA . HIS A 1 107 ? -10.57 21.031 21.984 1 80.69 107 HIS A CA 1
ATOM 798 C C . HIS A 1 107 ? -10.719 21.141 20.469 1 80.69 107 HIS A C 1
ATOM 800 O O . HIS A 1 107 ? -9.844 21.688 19.781 1 80.69 107 HIS A O 1
ATOM 806 N N . ASP A 1 108 ? -11.969 20.844 20.016 1 83.5 108 ASP A N 1
ATOM 807 C CA . ASP A 1 108 ? -12.086 20.797 18.562 1 83.5 108 ASP A CA 1
ATOM 808 C C . ASP A 1 108 ? -13.141 21.797 18.062 1 83.5 108 ASP A C 1
ATOM 810 O O . ASP A 1 108 ? -13.328 21.953 16.859 1 83.5 108 ASP A O 1
ATOM 814 N N . GLY A 1 109 ? -13.68 22.562 18.906 1 86.44 109 GLY A N 1
ATOM 815 C CA . GLY A 1 109 ? -14.688 23.531 18.5 1 86.44 109 GLY A CA 1
ATOM 816 C C . GLY A 1 109 ? -16 22.891 18.078 1 86.44 109 GLY A C 1
ATOM 817 O O . GLY A 1 109 ? -16.828 23.531 17.438 1 86.44 109 GLY A O 1
ATOM 818 N N . GLY A 1 110 ? -16.172 21.656 18.281 1 84.19 110 GLY A N 1
ATOM 819 C CA . GLY A 1 110 ? -17.391 20.969 17.906 1 84.19 110 GLY A CA 1
ATOM 820 C C . GLY A 1 110 ? -17.234 20.109 16.672 1 84.19 110 GLY A C 1
ATOM 821 O O . GLY A 1 110 ? -16.172 20.109 16.047 1 84.19 110 GLY A O 1
ATOM 822 N N . SER A 1 111 ? -18.391 19.438 16.25 1 84.25 111 SER A N 1
ATOM 823 C CA . SER A 1 111 ? -18.359 18.484 15.141 1 84.25 111 SER A CA 1
ATOM 824 C C . SER A 1 111 ? -18.578 19.203 13.805 1 84.25 111 SER A C 1
ATOM 826 O O . SER A 1 111 ? -18.047 18.781 12.773 1 84.25 111 SER A O 1
ATOM 828 N N . ALA A 1 112 ? -19.359 20.312 13.828 1 88.75 112 ALA A N 1
ATOM 829 C CA . ALA A 1 112 ? -19.609 21.047 12.594 1 88.75 112 ALA A CA 1
ATOM 830 C C . ALA A 1 112 ? -18.422 21.938 12.234 1 88.75 112 ALA A C 1
ATOM 832 O O . ALA A 1 112 ? -17.938 22.703 13.062 1 88.75 112 ALA A O 1
ATOM 833 N N . ALA A 1 113 ? -17.969 21.703 11 1 93.88 113 ALA A N 1
ATOM 834 C CA . ALA A 1 113 ? -16.781 22.469 10.586 1 93.88 113 ALA A CA 1
ATOM 835 C C . ALA A 1 113 ? -16.797 22.719 9.078 1 93.88 113 ALA A C 1
ATOM 837 O O . ALA A 1 113 ? -17.484 22.016 8.336 1 93.88 113 ALA A O 1
ATOM 838 N N . TYR A 1 114 ? -16.219 23.828 8.703 1 95.19 114 TYR A N 1
ATOM 839 C CA . TYR A 1 114 ? -15.891 24.062 7.301 1 95.19 114 TYR A CA 1
ATOM 840 C C . TYR A 1 114 ? -14.531 23.469 6.945 1 95.19 114 TYR A C 1
ATOM 842 O O . TYR A 1 114 ? -13.586 23.547 7.738 1 95.19 114 TYR A O 1
ATOM 850 N N . TYR A 1 115 ? -14.469 22.906 5.855 1 94.75 115 TYR A N 1
ATOM 851 C CA . TYR A 1 115 ? -13.195 22.406 5.348 1 94.75 115 TYR A CA 1
ATOM 852 C C . TYR A 1 115 ? -12.648 23.328 4.254 1 94.75 115 TYR A C 1
ATOM 854 O O . TYR A 1 115 ? -13.336 23.594 3.268 1 94.75 115 TYR A O 1
ATOM 862 N N . VAL A 1 116 ? -11.422 23.703 4.5 1 95.81 116 VAL A N 1
ATOM 863 C CA . VAL A 1 116 ? -10.844 24.719 3.623 1 95.81 116 VAL A CA 1
ATOM 864 C C . VAL A 1 116 ? -9.477 24.25 3.123 1 95.81 116 VAL A C 1
ATOM 866 O O . VAL A 1 116 ? -8.641 23.812 3.912 1 95.81 116 VAL A O 1
ATOM 869 N N . ASP A 1 117 ? -9.289 24.438 1.738 1 93.75 117 ASP A N 1
ATOM 870 C CA . ASP A 1 117 ? -7.996 24.109 1.145 1 93.75 117 ASP A CA 1
ATOM 871 C C . ASP A 1 117 ? -7.023 25.281 1.27 1 93.75 117 ASP A C 1
ATOM 873 O O . ASP A 1 117 ? -6.676 25.906 0.271 1 93.75 117 ASP A O 1
ATOM 877 N N . TYR A 1 118 ? -6.73 25.484 2.434 1 92.62 118 TYR A N 1
ATOM 878 C CA . TYR A 1 118 ? -5.828 26.562 2.826 1 92.62 118 TYR A CA 1
ATOM 879 C C . TYR A 1 118 ? -5.062 26.203 4.09 1 92.62 118 TYR A C 1
ATOM 881 O O . TYR A 1 118 ? -5.516 25.359 4.883 1 92.62 118 TYR A O 1
ATOM 889 N N . SER A 1 119 ? -3.832 26.734 4.254 1 91.56 119 SER A N 1
ATOM 890 C CA . SER A 1 119 ? -3.057 26.438 5.457 1 91.56 119 SER A CA 1
ATOM 891 C C . SER A 1 119 ? -3.791 26.891 6.715 1 91.56 119 SER A C 1
ATOM 893 O O . SER A 1 119 ? -4.285 28.031 6.777 1 91.56 119 SER A O 1
ATOM 895 N N . PRO A 1 120 ? -3.906 26 7.66 1 93.81 120 PRO A N 1
ATOM 896 C CA . PRO A 1 120 ? -4.605 26.375 8.891 1 93.81 120 PRO A CA 1
ATOM 897 C C . PRO A 1 120 ? -3.932 27.547 9.609 1 93.81 120 PRO A C 1
ATOM 899 O O . PRO A 1 120 ? -4.613 28.406 10.18 1 93.81 120 PRO A O 1
ATOM 902 N N . THR A 1 121 ? -2.635 27.578 9.562 1 93.44 121 THR A N 1
ATOM 903 C CA . THR A 1 121 ? -1.918 28.641 10.25 1 93.44 121 THR A CA 1
ATOM 904 C C . THR A 1 121 ? -2.178 29.984 9.578 1 93.44 121 THR A C 1
ATOM 906 O O . THR A 1 121 ? -2.268 31.016 10.258 1 93.44 121 THR A O 1
ATOM 909 N N . SER A 1 122 ? -2.35 30 8.312 1 92.62 122 SER A N 1
ATOM 910 C CA . SER A 1 122 ? -2.662 31.25 7.617 1 92.62 122 SER A CA 1
ATOM 911 C C . SER A 1 122 ? -4.059 31.75 7.973 1 92.62 122 SER A C 1
ATOM 913 O O . SER A 1 122 ? -4.273 32.938 8.117 1 92.62 122 SER A O 1
ATOM 915 N N . ILE A 1 123 ? -4.973 30.891 8.141 1 95 123 ILE A N 1
ATOM 916 C CA . ILE A 1 123 ? -6.344 31.266 8.484 1 95 123 ILE A CA 1
ATOM 917 C C . ILE A 1 123 ? -6.379 31.875 9.891 1 95 123 ILE A C 1
ATOM 919 O O . ILE A 1 123 ? -6.984 32.906 10.094 1 95 123 ILE A O 1
ATOM 923 N N . THR A 1 124 ? -5.684 31.234 10.773 1 94 124 THR A N 1
ATOM 924 C CA . THR A 1 124 ? -5.695 31.734 12.141 1 94 124 THR A CA 1
ATOM 925 C C . THR A 1 124 ? -4.91 33.031 12.242 1 94 124 THR A C 1
ATOM 927 O O . THR A 1 124 ? -5.238 33.906 13.055 1 94 124 THR A O 1
ATOM 930 N N . THR A 1 125 ? -3.904 33.219 11.43 1 92.69 125 THR A N 1
ATOM 931 C CA . THR A 1 125 ? -3.139 34.438 11.422 1 92.69 125 THR A CA 1
ATOM 932 C C . THR A 1 125 ? -3.99 35.594 10.906 1 92.69 125 THR A C 1
ATOM 934 O O . THR A 1 125 ? -3.924 36.719 11.438 1 92.69 125 THR A O 1
ATOM 937 N N . ILE A 1 126 ? -4.762 35.406 9.93 1 93.25 126 ILE A N 1
ATOM 938 C CA . ILE A 1 126 ? -5.66 36.438 9.414 1 93.25 126 ILE A CA 1
ATOM 939 C C . ILE A 1 126 ? -6.68 36.812 10.484 1 93.25 126 ILE A C 1
ATOM 941 O O . ILE A 1 126 ? -6.914 38 10.727 1 93.25 126 ILE A O 1
ATOM 945 N N . ALA A 1 127 ? -7.172 35.844 11.156 1 93.12 127 ALA A N 1
ATOM 946 C CA . ALA A 1 127 ? -8.172 36.094 12.195 1 93.12 127 ALA A CA 1
ATOM 947 C C . ALA A 1 127 ? -7.562 36.844 13.359 1 93.12 127 ALA A C 1
ATOM 949 O O . ALA A 1 127 ? -8.227 37.688 13.969 1 93.12 127 ALA A O 1
ATOM 950 N N . ALA A 1 128 ? -6.352 36.656 13.602 1 91.19 128 ALA A N 1
ATOM 951 C CA . ALA A 1 128 ? -5.703 37.219 14.789 1 91.19 128 ALA A CA 1
ATOM 952 C C . ALA A 1 128 ? -5.391 38.688 14.602 1 91.19 128 ALA A C 1
ATOM 954 O O . ALA A 1 128 ? -5.105 39.406 15.562 1 91.19 128 ALA A O 1
ATOM 955 N N . TRP A 1 129 ? -5.547 39.312 13.492 1 90.62 129 TRP A N 1
ATOM 956 C CA . TRP A 1 129 ? -5.223 40.688 13.234 1 90.62 129 TRP A CA 1
ATOM 957 C C . TRP A 1 129 ? -6.227 41.625 13.914 1 90.62 129 TRP A C 1
ATOM 959 O O . TRP A 1 129 ? -5.887 42.75 14.289 1 90.62 129 TRP A O 1
ATOM 969 N N . THR A 1 130 ? -7.426 41.125 14.078 1 88.25 130 THR A N 1
ATOM 970 C CA . THR A 1 130 ? -8.414 41.969 14.766 1 88.25 130 THR A CA 1
ATOM 971 C C . THR A 1 130 ? -8.008 42.219 16.219 1 88.25 130 THR A C 1
ATOM 973 O O . THR A 1 130 ? -8.086 43.344 16.703 1 88.25 130 THR A O 1
ATOM 976 N N . GLY A 1 131 ? -7.477 41.156 16.797 1 83.62 131 GLY A N 1
ATOM 977 C CA . GLY A 1 131 ? -7.035 41.312 18.172 1 83.62 131 GLY A CA 1
ATOM 978 C C . GLY A 1 131 ? -5.82 42.188 18.312 1 83.62 131 GLY A C 1
ATOM 979 O O . GLY A 1 131 ? -5.633 42.844 19.359 1 83.62 131 GLY A O 1
ATOM 980 N N . ARG A 1 132 ? -5.094 42.406 17.297 1 83.31 132 ARG A N 1
ATOM 981 C CA . ARG A 1 132 ? -3.877 43.219 17.328 1 83.31 132 ARG A CA 1
ATOM 982 C C . ARG A 1 132 ? -4.199 44.688 17.125 1 83.31 132 ARG A C 1
ATOM 984 O O . ARG A 1 132 ? -3.482 45.562 17.641 1 83.31 132 ARG A O 1
ATOM 991 N N . ILE A 1 133 ? -5.309 44.969 16.516 1 81.88 133 ILE A N 1
ATOM 992 C CA . ILE A 1 133 ? -5.594 46.344 16.125 1 81.88 133 ILE A CA 1
ATOM 993 C C . ILE A 1 133 ? -6.566 46.969 17.125 1 81.88 133 ILE A C 1
ATOM 995 O O . ILE A 1 133 ? -6.555 48.188 17.312 1 81.88 133 ILE A O 1
ATOM 999 N N . ILE A 1 134 ? -7.332 46.281 17.844 1 83.19 134 ILE A N 1
ATOM 1000 C CA . ILE A 1 134 ? -8.43 46.75 18.672 1 83.19 134 ILE A CA 1
ATOM 1001 C C . ILE A 1 134 ? -7.891 47.688 19.75 1 83.19 134 ILE A C 1
ATOM 1003 O O . ILE A 1 134 ? -8.453 48.75 20 1 83.19 134 ILE A O 1
ATOM 1007 N N . PRO A 1 135 ? -6.691 47.375 20.359 1 79.19 135 PRO A N 1
ATOM 1008 C CA . PRO A 1 135 ? -6.234 48.25 21.438 1 79.19 135 PRO A CA 1
ATOM 1009 C C . PRO A 1 135 ? -5.832 49.625 20.938 1 79.19 135 PRO A C 1
ATOM 1011 O O . PRO A 1 135 ? -5.898 50.594 21.688 1 79.19 135 PRO A O 1
ATOM 1014 N N . TYR A 1 136 ? -5.531 49.75 19.688 1 77.56 136 TYR A N 1
ATOM 1015 C CA . TYR A 1 136 ? -5.16 51.062 19.109 1 77.56 136 TYR A CA 1
ATOM 1016 C C . TYR A 1 136 ? -6.398 51.844 18.734 1 77.56 136 TYR A C 1
ATOM 1018 O O . TYR A 1 136 ? -6.316 53.062 18.531 1 77.56 136 TYR A O 1
ATOM 1026 N N . LEU A 1 137 ? -7.574 51.25 18.781 1 79 137 LEU A N 1
ATOM 1027 C CA . LEU A 1 137 ? -8.781 51.906 18.281 1 79 137 LEU A CA 1
ATOM 1028 C C . LEU A 1 137 ? -9.641 52.406 19.438 1 79 137 LEU A C 1
ATOM 1030 O O . LEU A 1 137 ? -10.625 53.125 19.219 1 79 137 LEU A O 1
ATOM 1034 N N . SER A 1 138 ? -9.281 52.188 20.656 1 77.69 138 SER A N 1
ATOM 1035 C CA . SER A 1 138 ? -10.078 52.562 21.812 1 77.69 138 SER A CA 1
ATOM 1036 C C . SER A 1 138 ? -10.102 54.094 21.969 1 77.69 138 SER A C 1
ATOM 1038 O O . SER A 1 138 ? -11.125 54.656 22.344 1 77.69 138 SER A O 1
ATOM 1040 N N . SER A 1 139 ? -9.07 54.75 21.578 1 75.81 139 SER A N 1
ATOM 1041 C CA . SER A 1 139 ? -9 56.219 21.734 1 75.81 139 SER A CA 1
ATOM 1042 C C . SER A 1 139 ? -9.992 56.906 20.797 1 75.81 139 SER A C 1
ATOM 1044 O O . SER A 1 139 ? -10.586 57.906 21.172 1 75.81 139 SER A O 1
ATOM 1046 N N . SER A 1 140 ? -10.18 56.312 19.703 1 79.38 140 SER A N 1
ATOM 1047 C CA . SER A 1 140 ? -11.102 56.906 18.75 1 79.38 140 SER A CA 1
ATOM 1048 C C . SER A 1 140 ? -12.547 56.75 19.203 1 79.38 140 SER A C 1
ATOM 1050 O O . SER A 1 140 ? -13.375 57.625 19.016 1 79.38 140 SER A O 1
ATOM 1052 N N . ILE A 1 141 ? -12.812 55.781 19.891 1 83.88 141 ILE A N 1
ATOM 1053 C CA . ILE A 1 141 ? -14.172 55.531 20.359 1 83.88 141 ILE A CA 1
ATOM 1054 C C . ILE A 1 141 ? -14.477 56.438 21.531 1 83.88 141 ILE A C 1
ATOM 1056 O O . ILE A 1 141 ? -15.586 57 21.641 1 83.88 141 ILE A O 1
ATOM 1060 N N . MET A 1 142 ? -13.492 56.656 22.312 1 83.06 142 MET A N 1
ATOM 1061 C CA . MET A 1 142 ? -13.703 57.531 23.469 1 83.06 142 MET A CA 1
ATOM 1062 C C . MET A 1 142 ? -13.859 58.969 23.031 1 83.06 142 MET A C 1
ATOM 1064 O O . MET A 1 142 ? -14.5 59.781 23.734 1 83.06 142 MET A O 1
ATOM 1068 N N . ALA A 1 143 ? -13.297 59.25 21.922 1 79.88 143 ALA A N 1
ATOM 1069 C CA . ALA A 1 143 ? -13.523 60.594 21.375 1 79.88 143 ALA A CA 1
ATOM 1070 C C . ALA A 1 143 ? -15 60.812 21.062 1 79.88 143 ALA A C 1
ATOM 1072 O O . ALA A 1 143 ? -15.5 61.938 21.188 1 79.88 143 ALA A O 1
ATOM 1073 N N . LEU A 1 144 ? -15.664 59.812 20.703 1 83.5 144 LEU A N 1
ATOM 1074 C CA . LEU A 1 144 ? -17.094 59.906 20.453 1 83.5 144 LEU A CA 1
ATOM 1075 C C . LEU A 1 144 ? -17.859 60.062 21.766 1 83.5 144 LEU A C 1
ATOM 1077 O O . LEU A 1 144 ? -18.828 60.812 21.844 1 83.5 144 LEU A O 1
ATOM 1081 N N . VAL A 1 145 ? -17.406 59.406 22.75 1 85.38 145 VAL A N 1
ATOM 1082 C CA . VAL A 1 145 ? -18.062 59.5 24.062 1 85.38 145 VAL A CA 1
ATOM 1083 C C . VAL A 1 145 ? -17.875 60.875 24.656 1 85.38 145 VAL A C 1
ATOM 1085 O O . VAL A 1 145 ? -18.703 61.344 25.438 1 85.38 145 VAL A O 1
ATOM 1088 N N . ALA A 1 146 ? -16.828 61.5 24.25 1 84.19 146 ALA A N 1
ATOM 1089 C CA . ALA A 1 146 ? -16.531 62.844 24.75 1 84.19 146 ALA A CA 1
ATOM 1090 C C . ALA A 1 146 ? -17.609 63.844 24.328 1 84.19 146 ALA A C 1
ATOM 1092 O O . ALA A 1 146 ? -17.859 64.812 25.031 1 84.19 146 ALA A O 1
ATOM 1093 N N . PHE A 1 147 ? -18.25 63.594 23.219 1 84.31 147 PHE A N 1
ATOM 1094 C CA . PHE A 1 147 ? -19.328 64.438 22.797 1 84.31 147 PHE A CA 1
ATOM 1095 C C . PHE A 1 147 ? -20.516 64.375 23.766 1 84.31 147 PHE A C 1
ATOM 1097 O O . PHE A 1 147 ? -21.141 65.375 24.062 1 84.31 147 PHE A O 1
ATOM 1104 N N . PHE A 1 148 ? -20.75 63.188 24.234 1 84.31 148 PHE A N 1
ATOM 1105 C CA . PHE A 1 148 ? -21.844 63.031 25.188 1 84.31 148 PHE A CA 1
ATOM 1106 C C . PHE A 1 148 ? -21.531 63.688 26.5 1 84.31 148 PHE A C 1
ATOM 1108 O O . PHE A 1 148 ? -22.406 64.312 27.109 1 84.31 148 PHE A O 1
ATOM 1115 N N . ALA A 1 149 ? -20.312 63.562 26.938 1 83.81 149 ALA A N 1
ATOM 1116 C CA . ALA A 1 149 ? -19.906 64.188 28.188 1 83.81 149 ALA A CA 1
ATOM 1117 C C . ALA A 1 149 ? -19.953 65.75 28.078 1 83.81 149 ALA A C 1
ATOM 1119 O O . ALA A 1 149 ? -20.375 66.375 29 1 83.81 149 ALA A O 1
ATOM 1120 N N . ALA A 1 150 ? -19.578 66.25 26.953 1 83 150 ALA A N 1
ATOM 1121 C CA . ALA A 1 150 ? -19.578 67.688 26.734 1 83 150 ALA A CA 1
ATOM 1122 C C . ALA A 1 150 ? -21.016 68.188 26.75 1 83 150 ALA A C 1
ATOM 1124 O O . ALA A 1 150 ? -21.266 69.25 27.344 1 83 150 ALA A O 1
ATOM 1125 N N . ARG A 1 151 ? -21.891 67.562 26.203 1 83.12 151 ARG A N 1
ATOM 1126 C CA . ARG A 1 151 ? -23.281 68 26.188 1 83.12 151 ARG A CA 1
ATOM 1127 C C . ARG A 1 151 ? -23.875 68 27.594 1 83.12 151 ARG A C 1
ATOM 1129 O O . ARG A 1 151 ? -24.594 68.938 27.969 1 83.12 151 ARG A O 1
ATOM 1136 N N . HIS A 1 152 ? -23.547 67.062 28.312 1 82.56 152 HIS A N 1
ATOM 1137 C CA . HIS A 1 152 ? -24.078 66.938 29.672 1 82.56 152 HIS A CA 1
ATOM 1138 C C . HIS A 1 152 ? -23.578 68.125 30.531 1 82.56 152 HIS A C 1
ATOM 1140 O O . HIS A 1 152 ? -24.344 68.688 31.312 1 82.56 152 HIS A O 1
ATOM 1146 N N . ILE A 1 153 ? -22.359 68.438 30.375 1 80 153 ILE A N 1
ATOM 1147 C CA . ILE A 1 153 ? -21.797 69.5 31.188 1 80 153 ILE A CA 1
ATOM 1148 C C . ILE A 1 153 ? -22.375 70.812 30.734 1 80 153 ILE A C 1
ATOM 1150 O O . ILE A 1 153 ? -22.656 71.688 31.578 1 80 153 ILE A O 1
ATOM 1154 N N . VAL A 1 154 ? -22.625 70.938 29.5 1 78.31 154 VAL A N 1
ATOM 1155 C CA . VAL A 1 154 ? -23.172 72.188 28.984 1 78.31 154 VAL A CA 1
ATOM 1156 C C . VAL A 1 154 ? -24.609 72.375 29.469 1 78.31 154 VAL A C 1
ATOM 1158 O O . VAL A 1 154 ? -24.984 73.438 29.922 1 78.31 154 VAL A O 1
ATOM 1161 N N . VAL A 1 155 ? -25.375 71.438 29.453 1 78.12 155 VAL A N 1
ATOM 1162 C CA . VAL A 1 155 ? -26.781 71.5 29.828 1 78.12 155 VAL A CA 1
ATOM 1163 C C . VAL A 1 155 ? -26.906 71.75 31.328 1 78.12 155 VAL A C 1
ATOM 1165 O O . VAL A 1 155 ? -27.719 72.562 31.766 1 78.12 155 VAL A O 1
ATOM 1168 N N . LYS A 1 156 ? -26.078 71.188 32.094 1 79 156 LYS A N 1
ATOM 1169 C CA . LYS A 1 156 ? -26.156 71.312 33.531 1 79 156 LYS A CA 1
ATOM 1170 C C . LYS A 1 156 ? -25.578 72.688 33.969 1 79 156 LYS A C 1
ATOM 1172 O O . LYS A 1 156 ? -26.031 73.25 34.938 1 79 156 LYS A O 1
ATOM 1177 N N . SER A 1 157 ? -24.609 73.125 33.219 1 75.62 157 SER A N 1
ATOM 1178 C CA . SER A 1 157 ? -24.078 74.438 33.5 1 75.62 157 SER A CA 1
ATOM 1179 C C . SER A 1 157 ? -25.094 75.5 33.188 1 75.62 157 SER A C 1
ATOM 1181 O O . SER A 1 157 ? -25.172 76.5 33.906 1 75.62 157 SER A O 1
ATOM 1183 N N . ARG A 1 158 ? -25.891 75.25 32.25 1 66.94 158 ARG A N 1
ATOM 1184 C CA . ARG A 1 158 ? -26.922 76.25 31.875 1 66.94 158 ARG A CA 1
ATOM 1185 C C . ARG A 1 158 ? -28.094 76.188 32.844 1 66.94 158 ARG A C 1
ATOM 1187 O O . ARG A 1 158 ? -28.688 77.25 33.156 1 66.94 158 ARG A O 1
ATOM 1194 N N . ASP A 1 159 ? -28.422 75.062 33.25 1 65.25 159 ASP A N 1
ATOM 1195 C CA . ASP A 1 159 ? -29.578 74.875 34.125 1 65.25 159 ASP A CA 1
ATOM 1196 C C . ASP A 1 159 ? -29.234 75.312 35.562 1 65.25 159 ASP A C 1
ATOM 1198 O O . ASP A 1 159 ? -30.125 75.562 36.375 1 65.25 159 ASP A O 1
ATOM 1202 N N . GLY A 1 160 ? -28.078 75.688 35.938 1 57.47 160 GLY A N 1
ATOM 1203 C CA . GLY A 1 160 ? -27.656 76.188 37.219 1 57.47 160 GLY A CA 1
ATOM 1204 C C . GLY A 1 160 ? -27.719 75.188 38.312 1 57.47 160 GLY A C 1
ATOM 1205 O O . GLY A 1 160 ? -27.844 75.5 39.5 1 57.47 160 GLY A O 1
ATOM 1206 N N . THR A 1 161 ? -27.969 74 37.969 1 59.5 161 THR A N 1
ATOM 1207 C CA . THR A 1 161 ? -28.094 73 39.031 1 59.5 161 THR A CA 1
ATOM 1208 C C . THR A 1 161 ? -26.703 72.625 39.562 1 59.5 161 THR A C 1
ATOM 1210 O O . THR A 1 161 ? -25.953 71.938 38.844 1 59.5 161 THR A O 1
ATOM 1213 N N . HIS A 1 162 ? -26.266 73.062 40.75 1 59.28 162 HIS A N 1
ATOM 1214 C CA . HIS A 1 162 ? -24.969 73.062 41.406 1 59.28 162 HIS A CA 1
ATOM 1215 C C . HIS A 1 162 ? -24.531 71.625 41.781 1 59.28 162 HIS A C 1
ATOM 1217 O O . HIS A 1 162 ? -23.344 71.312 41.75 1 59.28 162 HIS A O 1
ATOM 1223 N N . ASP A 1 163 ? -25.438 70.875 42.125 1 60.19 163 ASP A N 1
ATOM 1224 C CA . ASP A 1 163 ? -25.078 69.562 42.719 1 60.19 163 ASP A CA 1
ATOM 1225 C C . ASP A 1 163 ? -24.703 68.562 41.656 1 60.19 163 ASP A C 1
ATOM 1227 O O . ASP A 1 163 ? -24.094 67.5 41.969 1 60.19 163 ASP A O 1
ATOM 1231 N N . ASP A 1 164 ? -24.906 68.938 40.406 1 68.94 164 ASP A N 1
ATOM 1232 C CA . ASP A 1 164 ? -24.656 67.938 39.406 1 68.94 164 ASP A CA 1
ATOM 1233 C C . ASP A 1 164 ? -23.391 68.25 38.594 1 68.94 164 ASP A C 1
ATOM 1235 O O . ASP A 1 164 ? -23.141 67.625 37.562 1 68.94 164 ASP A O 1
ATOM 1239 N N . LEU A 1 165 ? -22.625 69.125 39.031 1 77.81 165 LEU A N 1
ATOM 1240 C CA . LEU A 1 165 ? -21.375 69.438 38.344 1 77.81 165 LEU A CA 1
ATOM 1241 C C . LEU A 1 165 ? -20.188 68.75 39.031 1 77.81 165 LEU A C 1
ATOM 1243 O O . LEU A 1 165 ? -20.234 68.5 40.219 1 77.81 165 LEU A O 1
ATOM 1247 N N . PRO A 1 166 ? -19.156 68.312 38.219 1 80.06 166 PRO A N 1
ATOM 1248 C CA . PRO A 1 166 ? -18.016 67.5 38.781 1 80.06 166 PRO A CA 1
ATOM 1249 C C . PRO A 1 166 ? -17.094 68.375 39.625 1 80.06 166 PRO A C 1
ATOM 1251 O O . PRO A 1 166 ? -17 69.625 39.438 1 80.06 166 PRO A O 1
ATOM 1254 N N . THR A 1 167 ? -16.562 67.812 40.656 1 77.44 167 THR A N 1
ATOM 1255 C CA . THR A 1 167 ? -15.5 68.438 41.438 1 77.44 167 THR A CA 1
ATOM 1256 C C . THR A 1 167 ? -14.18 68.438 40.656 1 77.44 167 THR A C 1
ATOM 1258 O O . THR A 1 167 ? -14.055 67.75 39.625 1 77.44 167 THR A O 1
ATOM 1261 N N . PRO A 1 168 ? -13.281 69.25 41.062 1 77.06 168 PRO A N 1
ATOM 1262 C CA . PRO A 1 168 ? -11.992 69.25 40.344 1 77.06 168 PRO A CA 1
ATOM 1263 C C . PRO A 1 168 ? -11.344 67.875 40.25 1 77.06 168 PRO A C 1
ATOM 1265 O O . PRO A 1 168 ? -10.742 67.562 39.25 1 77.06 168 PRO A O 1
ATOM 1268 N N . LYS A 1 169 ? -11.5 67.062 41.281 1 77.88 169 LYS A N 1
ATOM 1269 C CA . LYS A 1 169 ? -10.953 65.688 41.219 1 77.88 169 LYS A CA 1
ATOM 1270 C C . LYS A 1 169 ? -11.719 64.812 40.219 1 77.88 169 LYS A C 1
ATOM 1272 O O . LYS A 1 169 ? -11.117 64.062 39.5 1 77.88 169 LYS A O 1
ATOM 1277 N N . GLN A 1 170 ? -12.953 65 40.156 1 82.94 170 GLN A N 1
ATOM 1278 C CA . GLN A 1 170 ? -13.766 64.25 39.219 1 82.94 170 GLN A CA 1
ATOM 1279 C C . GLN A 1 170 ? -13.516 64.688 37.781 1 82.94 170 GLN A C 1
ATOM 1281 O O . GLN A 1 170 ? -13.602 63.875 36.844 1 82.94 170 GLN A O 1
ATOM 1286 N N . LEU A 1 171 ? -13.195 65.938 37.625 1 82.38 171 LEU A N 1
ATOM 1287 C CA . LEU A 1 171 ? -12.875 66.438 36.312 1 82.38 171 LEU A CA 1
ATOM 1288 C C . LEU A 1 171 ? -11.578 65.812 35.781 1 82.38 171 LEU A C 1
ATOM 1290 O O . LEU A 1 171 ? -11.445 65.5 34.594 1 82.38 171 LEU A O 1
ATOM 1294 N N . THR A 1 172 ? -10.664 65.562 36.719 1 81.06 172 THR A N 1
ATOM 1295 C CA . THR A 1 172 ? -9.406 64.938 36.375 1 81.06 172 THR A CA 1
ATOM 1296 C C . THR A 1 172 ? -9.656 63.5 35.875 1 81.06 172 THR A C 1
ATOM 1298 O O . THR A 1 172 ? -9.086 63.094 34.875 1 81.06 172 THR A O 1
ATOM 1301 N N . ILE A 1 173 ? -10.492 62.844 36.531 1 83.75 173 ILE A N 1
ATOM 1302 C CA . ILE A 1 173 ? -10.812 61.469 36.188 1 83.75 173 ILE A CA 1
ATOM 1303 C C . ILE A 1 173 ? -11.555 61.438 34.844 1 83.75 173 ILE A C 1
ATOM 1305 O O . ILE A 1 173 ? -11.32 60.562 34 1 83.75 173 ILE A O 1
ATOM 1309 N N . LEU A 1 174 ? -12.406 62.406 34.625 1 85.12 174 LEU A N 1
ATOM 1310 C CA . LEU A 1 174 ? -13.188 62.469 33.406 1 85.12 174 LEU A CA 1
ATOM 1311 C C . LEU A 1 174 ? -12.281 62.688 32.188 1 85.12 174 LEU A C 1
ATOM 1313 O O . LEU A 1 174 ? -12.398 62 31.188 1 85.12 174 LEU A O 1
ATOM 1317 N N . ILE A 1 175 ? -11.336 63.562 32.281 1 81.06 175 ILE A N 1
ATOM 1318 C CA . ILE A 1 175 ? -10.445 63.875 31.172 1 81.06 175 ILE A CA 1
ATOM 1319 C C . ILE A 1 175 ? -9.531 62.688 30.891 1 81.06 175 ILE A C 1
ATOM 1321 O O . ILE A 1 175 ? -9.234 62.375 29.719 1 81.06 175 ILE A O 1
ATOM 1325 N N . ASN A 1 176 ? -9.133 62 31.938 1 78.81 176 ASN A N 1
ATOM 1326 C CA . ASN A 1 176 ? -8.297 60.812 31.75 1 78.81 176 ASN A CA 1
ATOM 1327 C C . ASN A 1 176 ? -9.078 59.656 31.094 1 78.81 176 ASN A C 1
ATOM 1329 O O . ASN A 1 176 ? -8.523 58.906 30.297 1 78.81 176 ASN A O 1
ATOM 1333 N N . LEU A 1 177 ? -10.266 59.531 31.562 1 81.38 177 LEU A N 1
ATOM 1334 C CA . LEU A 1 177 ? -11.102 58.5 30.969 1 81.38 177 LEU A CA 1
ATOM 1335 C C . LEU A 1 177 ? -11.391 58.781 29.5 1 81.38 177 LEU A C 1
ATOM 1337 O O . LEU A 1 177 ? -11.43 57.875 28.672 1 81.38 177 LEU A O 1
ATOM 1341 N N . LEU A 1 178 ? -11.586 60.062 29.203 1 79.62 178 LEU A N 1
ATOM 1342 C CA . LEU A 1 178 ? -11.891 60.438 27.828 1 79.62 178 LEU A CA 1
ATOM 1343 C C . LEU A 1 178 ? -10.656 60.312 26.938 1 79.62 178 LEU A C 1
ATOM 1345 O O . LEU A 1 178 ? -10.766 60.188 25.719 1 79.62 178 LEU A O 1
ATOM 1349 N N . GLY A 1 179 ? -9.547 60.469 27.531 1 69.25 179 GLY A N 1
ATOM 1350 C CA . GLY A 1 179 ? -8.328 60.281 26.766 1 69.25 179 GLY A CA 1
ATOM 1351 C C . GLY A 1 179 ? -8.062 58.812 26.406 1 69.25 179 GLY A C 1
ATOM 1352 O O . GLY A 1 179 ? -7.309 58.531 25.484 1 69.25 179 GLY A O 1
ATOM 1353 N N . GLY A 1 180 ? -8.961 57.844 26.844 1 61.84 180 GLY A N 1
ATOM 1354 C CA . GLY A 1 180 ? -9.273 56.531 26.359 1 61.84 180 GLY A CA 1
ATOM 1355 C C . GLY A 1 180 ? -8.109 55.562 26.453 1 61.84 180 GLY A C 1
ATOM 1356 O O . GLY A 1 180 ? -8.164 54.438 25.922 1 61.84 180 GLY A O 1
ATOM 1357 N N . SER A 1 181 ? -6.82 55.938 26.922 1 59.44 181 SER A N 1
ATOM 1358 C CA . SER A 1 181 ? -5.766 55 26.578 1 59.44 181 SER A CA 1
ATOM 1359 C C . SER A 1 181 ? -5.402 54.125 27.781 1 59.44 181 SER A C 1
ATOM 1361 O O . SER A 1 181 ? -5.008 54.625 28.828 1 59.44 181 SER A O 1
ATOM 1363 N N . GLY A 1 182 ? -5.949 52.781 27.812 1 61.44 182 GLY A N 1
ATOM 1364 C CA . GLY A 1 182 ? -5.316 51.781 28.672 1 61.44 182 GLY A CA 1
ATOM 1365 C C . GLY A 1 182 ? -6.164 51.438 29.891 1 61.44 182 GLY A C 1
ATOM 1366 O O . GLY A 1 182 ? -7.316 51.844 29.984 1 61.44 182 GLY A O 1
ATOM 1367 N N . ILE A 1 183 ? -5.832 50.594 30.672 1 69.75 183 ILE A N 1
ATOM 1368 C CA . ILE A 1 183 ? -6.477 50.062 31.859 1 69.75 183 ILE A CA 1
ATOM 1369 C C . ILE A 1 183 ? -6.227 50.969 33.062 1 69.75 183 ILE A C 1
ATOM 1371 O O . ILE A 1 183 ? -7.012 50.969 34 1 69.75 183 ILE A O 1
ATOM 1375 N N . LYS A 1 184 ? -5.418 51.969 32.844 1 72.25 184 LYS A N 1
ATOM 1376 C CA . LYS A 1 184 ? -5.023 52.781 34 1 72.25 184 LYS A CA 1
ATOM 1377 C C . LYS A 1 184 ? -6.129 53.781 34.375 1 72.25 184 LYS A C 1
ATOM 1379 O O . LYS A 1 184 ? -6.504 53.875 35.531 1 72.25 184 LYS A O 1
ATOM 1384 N N . PRO A 1 185 ? -6.664 54.5 33.406 1 76.31 185 PRO A N 1
ATOM 1385 C CA . PRO A 1 185 ? -7.746 55.406 33.781 1 76.31 185 PRO A CA 1
ATOM 1386 C C . PRO A 1 185 ? -8.93 54.688 34.438 1 76.31 185 PRO A C 1
ATOM 1388 O O . PRO A 1 185 ? -9.578 55.219 35.344 1 76.31 185 PRO A O 1
ATOM 1391 N N . LEU A 1 186 ? -9.109 53.469 34 1 81.31 186 LEU A N 1
ATOM 1392 C CA . LEU A 1 186 ? -10.203 52.688 34.594 1 81.31 186 LEU A CA 1
ATOM 1393 C C . LEU A 1 186 ? -9.891 52.281 36.031 1 81.31 186 LEU A C 1
ATOM 1395 O O . LEU A 1 186 ? -10.766 52.312 36.875 1 81.31 186 LEU A O 1
ATOM 1399 N N . ARG A 1 187 ? -8.719 51.875 36.25 1 78 187 ARG A N 1
ATOM 1400 C CA . ARG A 1 187 ? -8.32 51.5 37.594 1 78 187 ARG A CA 1
ATOM 1401 C C . ARG A 1 187 ? -8.375 52.719 38.531 1 78 187 ARG A C 1
ATOM 1403 O O . ARG A 1 187 ? -8.875 52.625 39.656 1 78 187 ARG A O 1
ATOM 1410 N N . ASP A 1 188 ? -7.949 53.844 38.062 1 76.25 188 ASP A N 1
ATOM 1411 C CA . ASP A 1 188 ? -7.941 55.062 38.875 1 76.25 188 ASP A CA 1
ATOM 1412 C C . ASP A 1 188 ? -9.359 55.5 39.219 1 76.25 188 ASP A C 1
ATOM 1414 O O . ASP A 1 188 ? -9.617 55.938 40.344 1 76.25 188 ASP A O 1
ATOM 1418 N N . ALA A 1 189 ? -10.172 55.344 38.281 1 82.38 189 ALA A N 1
ATOM 1419 C CA . ALA A 1 189 ? -11.57 55.688 38.531 1 82.38 189 ALA A CA 1
ATOM 1420 C C . ALA A 1 189 ? -12.195 54.719 39.531 1 82.38 189 ALA A C 1
ATOM 1422 O O . ALA A 1 189 ? -12.93 55.156 40.438 1 82.38 189 ALA A O 1
ATOM 1423 N N . ALA A 1 190 ? -11.859 53.5 39.438 1 82.88 190 ALA A N 1
ATOM 1424 C CA . ALA A 1 190 ? -12.406 52.5 40.344 1 82.88 190 ALA A CA 1
ATOM 1425 C C . ALA A 1 190 ? -11.859 52.656 41.75 1 82.88 190 ALA A C 1
ATOM 1427 O O . ALA A 1 190 ? -12.602 52.531 42.75 1 82.88 190 ALA A O 1
ATOM 1428 N N . VAL A 1 191 ? -10.641 53.062 41.906 1 81.12 191 VAL A N 1
ATOM 1429 C CA . VAL A 1 191 ? -10.016 53.25 43.188 1 81.12 191 VAL A CA 1
ATOM 1430 C C . VAL A 1 191 ? -10.594 54.5 43.844 1 81.12 191 VAL A C 1
ATOM 1432 O O . VAL A 1 191 ? -10.828 54.531 45.062 1 81.12 191 VAL A O 1
ATOM 1435 N N . TYR A 1 192 ? -10.82 55.562 43 1 81.38 192 TYR A N 1
ATOM 1436 C CA . TYR A 1 192 ? -11.422 56.781 43.531 1 81.38 192 TYR A CA 1
ATOM 1437 C C . TYR A 1 192 ? -12.805 56.5 44.125 1 81.38 192 TYR A C 1
ATOM 1439 O O . TYR A 1 192 ? -13.141 56.969 45.219 1 81.38 192 TYR A O 1
ATOM 1447 N N . ARG A 1 193 ? -13.539 55.781 43.438 1 82.19 193 ARG A N 1
ATOM 1448 C CA . ARG A 1 193 ? -14.891 55.469 43.875 1 82.19 193 ARG A CA 1
ATOM 1449 C C . ARG A 1 193 ? -14.852 54.625 45.156 1 82.19 193 ARG A C 1
ATOM 1451 O O . ARG A 1 193 ? -15.664 54.844 46.062 1 82.19 193 ARG A O 1
ATOM 1458 N N . TRP A 1 194 ? -13.984 53.812 45.25 1 80.38 194 TRP A N 1
ATOM 1459 C CA . TRP A 1 194 ? -13.898 52.938 46.406 1 80.38 194 TRP A CA 1
ATOM 1460 C C . TRP A 1 194 ? -13.359 53.656 47.625 1 80.38 194 TRP A C 1
ATOM 1462 O O . TRP A 1 194 ? -13.836 53.469 48.75 1 80.38 194 TRP A O 1
ATOM 1472 N N . ARG A 1 195 ? -12.375 54.562 47.438 1 74.12 195 ARG A N 1
ATOM 1473 C CA . ARG A 1 195 ? -11.719 55.219 48.562 1 74.12 195 ARG A CA 1
ATOM 1474 C C . ARG A 1 195 ? -12.57 56.375 49.094 1 74.12 195 ARG A C 1
ATOM 1476 O O . ARG A 1 195 ? -12.68 56.562 50.312 1 74.12 195 ARG A O 1
ATOM 1483 N N . ASN A 1 196 ? -13.156 57.219 48.188 1 74.19 196 ASN A N 1
ATOM 1484 C CA . ASN A 1 196 ? -13.875 58.406 48.625 1 74.19 196 ASN A CA 1
ATOM 1485 C C . ASN A 1 196 ? -15.359 58.125 48.812 1 74.19 196 ASN A C 1
ATOM 1487 O O . ASN A 1 196 ? -16.078 58.969 49.375 1 74.19 196 ASN A O 1
ATOM 1491 N N . LYS A 1 197 ? -15.82 56.906 48.656 1 66.31 197 LYS A N 1
ATOM 1492 C CA . LYS A 1 197 ? -17.219 56.5 48.812 1 66.31 197 LYS A CA 1
ATOM 1493 C C . LYS A 1 197 ? -18.172 57.531 48.25 1 66.31 197 LYS A C 1
ATOM 1495 O O . LYS A 1 197 ? -19.234 57.781 48.812 1 66.31 197 LYS A O 1
ATOM 1500 N N . GLU A 1 198 ? -17.641 58.5 47.406 1 70.44 198 GLU A N 1
ATOM 1501 C CA . GLU A 1 198 ? -18.5 59.5 46.812 1 70.44 198 GLU A CA 1
ATOM 1502 C C . GLU A 1 198 ? -19.125 59 45.5 1 70.44 198 GLU A C 1
ATOM 1504 O O . GLU A 1 198 ? -18.484 58.25 44.75 1 70.44 198 GLU A O 1
ATOM 1509 N N . ALA A 1 199 ? -20.375 59.281 45.344 1 73.31 199 ALA A N 1
ATOM 1510 C CA . ALA A 1 199 ? -21.094 58.875 44.156 1 73.31 199 ALA A CA 1
ATOM 1511 C C . ALA A 1 199 ? -20.609 59.688 42.938 1 73.31 199 ALA A C 1
ATOM 1513 O O . ALA A 1 199 ? -20.312 60.875 43.031 1 73.31 199 ALA A O 1
ATOM 1514 N N . PHE A 1 200 ? -20.234 59 41.781 1 80.94 200 PHE A N 1
ATOM 1515 C CA . PHE A 1 200 ? -19.875 59.688 40.531 1 80.94 200 PHE A CA 1
ATOM 1516 C C . PHE A 1 200 ? -21 60.594 40.062 1 80.94 200 PHE A C 1
ATOM 1518 O O . PHE A 1 200 ? -22.172 60.188 40.062 1 80.94 200 PHE A O 1
ATOM 1525 N N . VAL A 1 201 ? -20.688 61.844 39.969 1 78.75 201 VAL A N 1
ATOM 1526 C CA . VAL A 1 201 ? -21.672 62.75 39.406 1 78.75 201 VAL A CA 1
ATOM 1527 C C . VAL A 1 201 ? -21.719 62.562 37.906 1 78.75 201 VAL A C 1
ATOM 1529 O O . VAL A 1 201 ? -20.734 62.188 37.281 1 78.75 201 VAL A O 1
ATOM 1532 N N . ALA A 1 202 ? -22.891 62.812 37.375 1 78.81 202 ALA A N 1
ATOM 1533 C CA . ALA A 1 202 ? -23.016 62.719 35.938 1 78.81 202 ALA A CA 1
ATOM 1534 C C . ALA A 1 202 ? -22.125 63.781 35.25 1 78.81 202 ALA A C 1
ATOM 1536 O O . ALA A 1 202 ? -21.953 64.875 35.75 1 78.81 202 ALA A O 1
ATOM 1537 N N . PRO A 1 203 ? -21.375 63.125 34.281 1 84.5 203 PRO A N 1
ATOM 1538 C CA . PRO A 1 203 ? -21.406 62.031 33.281 1 84.5 203 PRO A C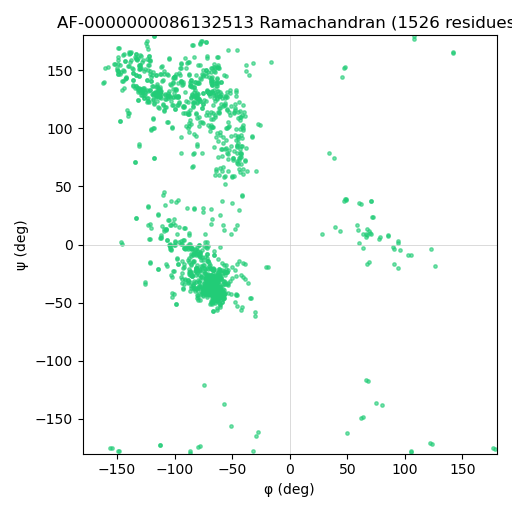A 1
ATOM 1539 C C . PRO A 1 203 ? -20.344 60.969 33.531 1 84.5 203 PRO A C 1
ATOM 1541 O O . PRO A 1 203 ? -20.078 60.156 32.656 1 84.5 203 PRO A O 1
ATOM 1544 N N . LEU A 1 204 ? -19.766 60.938 34.625 1 86.38 204 LEU A N 1
ATOM 1545 C CA . LEU A 1 204 ? -18.625 60.062 34.906 1 86.38 204 LEU A CA 1
ATOM 1546 C C . LEU A 1 204 ? -19.047 58.594 34.875 1 86.38 204 LEU A C 1
ATOM 1548 O O . LEU A 1 204 ? -18.344 57.781 34.312 1 86.38 204 LEU A O 1
ATOM 1552 N N . PRO A 1 205 ? -20.203 58.25 35.406 1 85.19 205 PRO A N 1
ATOM 1553 C CA . PRO A 1 205 ? -20.578 56.844 35.344 1 85.19 205 PRO A CA 1
ATOM 1554 C C . PRO A 1 205 ? -20.797 56.344 33.938 1 85.19 205 PRO A C 1
ATOM 1556 O O . PRO A 1 205 ? -20.469 55.219 33.625 1 85.19 205 PRO A O 1
ATOM 1559 N N . ALA A 1 206 ? -21.328 57.188 33.094 1 82.94 206 ALA A N 1
ATOM 1560 C CA . ALA A 1 206 ? -21.578 56.781 31.719 1 82.94 206 ALA A CA 1
ATOM 1561 C C . ALA A 1 206 ? -20.25 56.625 30.953 1 82.94 206 ALA A C 1
ATOM 1563 O O . ALA A 1 206 ? -20.094 55.688 30.172 1 82.94 206 ALA A O 1
ATOM 1564 N N . VAL A 1 207 ? -19.344 57.5 31.188 1 85.81 207 VAL A N 1
ATOM 1565 C CA . VAL A 1 207 ? -18.047 57.438 30.516 1 85.81 207 VAL A CA 1
ATOM 1566 C C . VAL A 1 207 ? -17.266 56.219 31.047 1 85.81 207 VAL A C 1
ATOM 1568 O O . VAL A 1 207 ? -16.609 55.5 30.266 1 85.81 207 VAL A O 1
ATOM 1571 N N . PHE A 1 208 ? -17.344 55.969 32.344 1 86 208 PHE A N 1
ATOM 1572 C CA . PHE A 1 208 ? -16.688 54.812 32.938 1 86 208 PHE A CA 1
ATOM 1573 C C . PHE A 1 208 ? -17.266 53.531 32.375 1 86 208 PHE A C 1
ATOM 1575 O O . PHE A 1 208 ? -16.516 52.594 32.062 1 86 208 PHE A O 1
ATOM 1582 N N . THR A 1 209 ? -18.547 53.469 32.25 1 84.44 209 THR A N 1
ATOM 1583 C CA . THR A 1 209 ? -19.188 52.281 31.734 1 84.44 209 THR A CA 1
ATOM 1584 C C . THR A 1 209 ? -18.859 52.062 30.266 1 84.44 209 THR A C 1
ATOM 1586 O O . THR A 1 209 ? -18.641 50.938 29.828 1 84.44 209 THR A O 1
ATOM 1589 N N . ALA A 1 210 ? -18.781 53.062 29.469 1 83.19 210 ALA A N 1
ATOM 1590 C CA . ALA A 1 210 ? -18.453 52.969 28.047 1 83.19 210 ALA A CA 1
ATOM 1591 C C . ALA A 1 210 ? -17.031 52.438 27.844 1 83.19 210 ALA A C 1
ATOM 1593 O O . ALA A 1 210 ? -16.797 51.5 27.078 1 83.19 210 ALA A O 1
ATOM 1594 N N . LEU A 1 211 ? -16.156 53.031 28.594 1 84.56 211 LEU A N 1
ATOM 1595 C CA . LEU A 1 211 ? -14.766 52.594 28.469 1 84.56 211 LEU A CA 1
ATOM 1596 C C . LEU A 1 211 ? -14.609 51.156 28.984 1 84.56 211 LEU A C 1
ATOM 1598 O O . LEU A 1 211 ? -13.844 50.375 28.422 1 84.56 211 LEU A O 1
ATOM 1602 N N . SER A 1 212 ? -15.25 50.844 30.062 1 84.38 212 SER A N 1
ATOM 1603 C CA . SER A 1 212 ? -15.195 49.469 30.578 1 84.38 212 SER A CA 1
ATOM 1604 C C . SER A 1 212 ? -15.742 48.469 29.578 1 84.38 212 SER A C 1
ATOM 1606 O O . SER A 1 212 ? -15.164 47.406 29.391 1 84.38 212 SER A O 1
ATOM 1608 N N . LEU A 1 213 ? -16.766 48.812 28.922 1 83.62 213 LEU A N 1
ATOM 1609 C CA . LEU A 1 213 ? -17.375 47.906 27.938 1 83.62 213 LEU A CA 1
ATOM 1610 C C . LEU A 1 213 ? -16.469 47.75 26.719 1 83.62 213 LEU A C 1
ATOM 1612 O O . LEU A 1 213 ? -16.297 46.625 26.219 1 83.62 213 LEU A O 1
ATOM 1616 N N . ILE A 1 214 ? -15.875 48.719 26.25 1 81.81 214 ILE A N 1
ATOM 1617 C CA . ILE A 1 214 ? -14.992 48.688 25.094 1 81.81 214 ILE A CA 1
ATOM 1618 C C . ILE A 1 214 ? -13.75 47.875 25.438 1 81.81 214 ILE A C 1
ATOM 1620 O O . ILE A 1 214 ? -13.281 47.062 24.625 1 81.81 214 ILE A O 1
ATOM 1624 N N . THR A 1 215 ? -13.297 48.062 26.594 1 81.56 215 THR A N 1
ATOM 1625 C CA . THR A 1 215 ? -12.125 47.312 27.031 1 81.56 215 THR A CA 1
ATOM 1626 C C . THR A 1 215 ? -12.461 45.844 27.219 1 81.56 215 THR A C 1
ATOM 1628 O O . THR A 1 215 ? -11.672 44.969 26.875 1 81.56 215 THR A O 1
ATOM 1631 N N . LEU A 1 216 ? -13.547 45.594 27.766 1 84.38 216 LEU A N 1
ATOM 1632 C CA . LEU A 1 216 ? -13.953 44.219 27.984 1 84.38 216 LEU A CA 1
ATOM 1633 C C . LEU A 1 216 ? -14.141 43.5 26.656 1 84.38 216 LEU A C 1
ATOM 1635 O O . LEU A 1 216 ? -13.68 42.375 26.5 1 84.38 216 LEU A O 1
ATOM 1639 N N . ILE A 1 217 ? -14.797 44.094 25.703 1 84.5 217 ILE A N 1
ATOM 1640 C CA . ILE A 1 217 ? -14.977 43.469 24.406 1 84.5 217 ILE A CA 1
ATOM 1641 C C . ILE A 1 217 ? -13.625 43.344 23.703 1 84.5 217 ILE A C 1
ATOM 1643 O O . ILE A 1 217 ? -13.367 42.344 23.031 1 84.5 217 ILE A O 1
ATOM 1647 N N . GLY A 1 218 ? -12.844 44.312 23.891 1 81.88 218 GLY A N 1
ATOM 1648 C CA . GLY A 1 218 ? -11.5 44.281 23.344 1 81.88 218 GLY A CA 1
ATOM 1649 C C . GLY A 1 218 ? -10.672 43.125 23.906 1 81.88 218 GLY A C 1
ATOM 1650 O O . GLY A 1 218 ? -9.758 42.625 23.25 1 81.88 218 GLY A O 1
ATOM 1651 N N . LEU A 1 219 ? -10.969 42.656 25.078 1 85.06 219 LEU A N 1
ATOM 1652 C CA . LEU A 1 219 ? -10.266 41.531 25.688 1 85.06 219 LEU A CA 1
ATOM 1653 C C . LEU A 1 219 ? -10.938 40.219 25.344 1 85.06 219 LEU A C 1
ATOM 1655 O O . LEU A 1 219 ? -10.281 39.156 25.25 1 85.06 219 LEU A O 1
ATOM 1659 N N . LEU A 1 220 ? -12.172 40.25 25.141 1 89.31 220 LEU A N 1
ATOM 1660 C CA . LEU A 1 220 ? -12.914 39.031 24.828 1 89.31 220 LEU A CA 1
ATOM 1661 C C . LEU A 1 220 ? -12.586 38.562 23.422 1 89.31 220 LEU A C 1
ATOM 1663 O O . LEU A 1 220 ? -12.523 37.344 23.172 1 89.31 220 LEU A O 1
ATOM 1667 N N . ILE A 1 221 ? -12.398 39.406 22.516 1 91.12 221 ILE A N 1
ATOM 1668 C CA . ILE A 1 221 ? -12.125 39.062 21.125 1 91.12 221 ILE A CA 1
ATOM 1669 C C . ILE A 1 221 ? -10.805 38.281 21.047 1 91.12 221 ILE A C 1
ATOM 1671 O O . ILE A 1 221 ? -10.758 37.188 20.5 1 91.12 221 ILE A O 1
ATOM 1675 N N . PRO A 1 222 ? -9.734 38.719 21.656 1 90.19 222 PRO A N 1
ATOM 1676 C CA . PRO A 1 222 ? -8.5 37.906 21.625 1 90.19 222 PRO A CA 1
ATOM 1677 C C . PRO A 1 222 ? -8.641 36.594 22.359 1 90.19 222 PRO A C 1
ATOM 1679 O O . PRO A 1 222 ? -7.992 35.594 21.984 1 90.19 222 PRO A O 1
ATOM 1682 N N . LEU A 1 223 ? -9.414 36.562 23.328 1 91.12 223 LEU A N 1
ATOM 1683 C CA . LEU A 1 223 ? -9.633 35.281 24.031 1 91.12 223 LEU A CA 1
ATOM 1684 C C . LEU A 1 223 ? -10.328 34.281 23.141 1 91.12 223 LEU A C 1
ATOM 1686 O O . LEU A 1 223 ? -9.93 33.125 23.094 1 91.12 223 LEU A O 1
ATOM 1690 N N . VAL A 1 224 ? -11.367 34.75 22.5 1 93.62 224 VAL A N 1
ATOM 1691 C CA . VAL A 1 224 ? -12.07 33.844 21.594 1 93.62 224 VAL A CA 1
ATOM 1692 C C . VAL A 1 224 ? -11.18 33.5 20.391 1 93.62 224 VAL A C 1
ATOM 1694 O O . VAL A 1 224 ? -11.227 32.375 19.891 1 93.62 224 VAL A O 1
ATOM 1697 N N . ASP A 1 225 ? -10.438 34.438 19.969 1 93.06 225 ASP A N 1
ATOM 1698 C CA . ASP A 1 225 ? -9.469 34.219 18.891 1 93.06 225 ASP A CA 1
ATOM 1699 C C . ASP A 1 225 ? -8.461 33.125 19.281 1 93.06 225 ASP A C 1
ATOM 1701 O O . ASP A 1 225 ? -8.047 32.344 18.438 1 93.06 225 ASP A O 1
ATOM 1705 N N . THR A 1 226 ? -8.008 33.094 20.516 1 92.56 226 THR A N 1
ATOM 1706 C CA . THR A 1 226 ? -7.113 32.062 21 1 92.56 226 THR A CA 1
ATOM 1707 C C . THR A 1 226 ? -7.785 30.688 20.953 1 92.56 226 THR A C 1
ATOM 1709 O O . THR A 1 226 ? -7.164 29.703 20.547 1 92.56 226 THR A O 1
ATOM 1712 N N . TRP A 1 227 ? -9.008 30.703 21.344 1 93.88 227 TRP A N 1
ATOM 1713 C CA . TRP A 1 227 ? -9.758 29.453 21.234 1 93.88 227 TRP A CA 1
ATOM 1714 C C . TRP A 1 227 ? -9.883 29.016 19.781 1 93.88 227 TRP A C 1
ATOM 1716 O O . TRP A 1 227 ? -9.742 27.828 19.469 1 93.88 227 TRP A O 1
ATOM 1726 N N . PHE A 1 228 ? -10.141 29.875 18.844 1 94.19 228 PHE A N 1
ATOM 1727 C CA . PHE A 1 228 ? -10.211 29.609 17.406 1 94.19 228 PHE A CA 1
ATOM 1728 C C . PHE A 1 228 ? -8.883 29.078 16.891 1 94.19 228 PHE A C 1
ATOM 1730 O O . PHE A 1 228 ? -8.852 28.125 16.125 1 94.19 228 PHE A O 1
ATOM 1737 N N . GLY A 1 229 ? -7.816 29.594 17.391 1 90.88 229 GLY A N 1
ATOM 1738 C CA . GLY A 1 229 ? -6.488 29.172 16.953 1 90.88 229 GLY A CA 1
ATOM 1739 C C . GLY A 1 229 ? -6.133 27.766 17.391 1 90.88 229 GLY A C 1
ATOM 1740 O O . GLY A 1 229 ? -5.465 27.031 16.672 1 90.88 229 GLY A O 1
ATOM 1741 N N . ILE A 1 230 ? -6.637 27.391 18.484 1 90.56 230 ILE A N 1
ATOM 1742 C CA . ILE A 1 230 ? -6.324 26.062 19.016 1 90.56 230 ILE A CA 1
ATOM 1743 C C . ILE A 1 230 ? -7.254 25.031 18.391 1 90.56 230 ILE A C 1
ATOM 1745 O O . ILE A 1 230 ? -6.879 23.875 18.234 1 90.56 230 ILE A O 1
ATOM 1749 N N . SER A 1 231 ? -8.375 25.422 17.984 1 93.38 231 SER A N 1
ATOM 1750 C CA . SER A 1 231 ? -9.375 24.484 17.5 1 93.38 231 SER A CA 1
ATOM 1751 C C . SER A 1 231 ? -9.195 24.203 16.016 1 93.38 231 SER A C 1
ATOM 1753 O O . SER A 1 231 ? -9.656 23.172 15.516 1 93.38 231 SER A O 1
ATOM 1755 N N . VAL A 1 232 ? -8.57 25.141 15.352 1 94.31 232 VAL A N 1
ATOM 1756 C CA . VAL A 1 232 ? -8.336 24.938 13.922 1 94.31 232 VAL A CA 1
ATOM 1757 C C . VAL A 1 232 ? -7.129 24.016 13.727 1 94.31 232 VAL A C 1
ATOM 1759 O O . VAL A 1 232 ? -6.074 24.234 14.328 1 94.31 232 VAL A O 1
ATOM 1762 N N . HIS A 1 233 ? -7.305 22.938 13 1 91 233 HIS A N 1
ATOM 1763 C CA . HIS A 1 233 ? -6.203 22.031 12.719 1 91 233 HIS A CA 1
ATOM 1764 C C . HIS A 1 233 ? -6.363 21.359 11.359 1 91 233 HIS A C 1
ATOM 1766 O O . HIS A 1 233 ? -7.387 21.547 10.688 1 91 233 HIS A O 1
ATOM 1772 N N . SER A 1 234 ? -5.359 20.75 10.992 1 89.69 234 SER A N 1
ATOM 1773 C CA . SER A 1 234 ? -5.398 20.047 9.719 1 89.69 234 SER A CA 1
ATOM 1774 C C . SER A 1 234 ? -6.113 18.703 9.852 1 89.69 234 SER A C 1
ATOM 1776 O O . SER A 1 234 ? -6.004 18.031 10.883 1 89.69 234 SER A O 1
ATOM 1778 N N . ALA A 1 235 ? -6.895 18.438 8.852 1 87.88 235 ALA A N 1
ATOM 1779 C CA . ALA A 1 235 ? -7.598 17.156 8.812 1 87.88 235 ALA A CA 1
ATOM 1780 C C . ALA A 1 235 ? -7.547 16.531 7.414 1 87.88 235 ALA A C 1
ATOM 1782 O O . ALA A 1 235 ? -7.473 17.266 6.418 1 87.88 235 ALA A O 1
ATOM 1783 N N . THR A 1 236 ? -7.52 15.18 7.461 1 88.12 236 THR A N 1
ATOM 1784 C CA . THR A 1 236 ? -7.582 14.453 6.195 1 88.12 236 THR A CA 1
ATOM 1785 C C . THR A 1 236 ? -9.016 14.016 5.895 1 88.12 236 THR A C 1
ATOM 1787 O O . THR A 1 236 ? -9.672 13.414 6.742 1 88.12 236 THR A O 1
ATOM 1790 N N . ILE A 1 237 ? -9.477 14.383 4.688 1 87.62 237 ILE A N 1
ATOM 1791 C CA . ILE A 1 237 ? -10.836 14.008 4.312 1 87.62 237 ILE A CA 1
ATOM 1792 C C . ILE A 1 237 ? -10.805 13.18 3.031 1 87.62 237 ILE A C 1
ATOM 1794 O O . ILE A 1 237 ? -9.828 13.211 2.281 1 87.62 237 ILE A O 1
ATOM 1798 N N . VAL A 1 238 ? -11.969 12.398 2.873 1 88.81 238 VAL A N 1
ATOM 1799 C CA . VAL A 1 238 ? -12.141 11.586 1.673 1 88.81 238 VAL A CA 1
ATOM 1800 C C . VAL A 1 238 ? -12.984 12.344 0.653 1 88.81 238 VAL A C 1
ATOM 1802 O O . VAL A 1 238 ? -14.047 12.883 0.989 1 88.81 238 VAL A O 1
ATOM 1805 N N . GLN A 1 239 ? -12.438 12.547 -0.525 1 89.88 239 GLN A N 1
ATOM 1806 C CA . GLN A 1 239 ? -13.18 13.195 -1.602 1 89.88 239 GLN A CA 1
ATOM 1807 C C . GLN A 1 239 ? -13.555 12.195 -2.691 1 89.88 239 GLN A C 1
ATOM 1809 O O . GLN A 1 239 ? -12.688 11.477 -3.199 1 89.88 239 GLN A O 1
ATOM 1814 N N . LEU A 1 240 ? -14.859 12.219 -3.008 1 91.5 240 LEU A N 1
ATOM 1815 C CA . LEU A 1 240 ? -15.375 11.328 -4.039 1 91.5 240 LEU A CA 1
ATOM 1816 C C . LEU A 1 240 ? -15.805 12.109 -5.273 1 91.5 240 LEU A C 1
ATOM 1818 O O . LEU A 1 240 ? -16.391 13.188 -5.156 1 91.5 240 LEU A O 1
ATOM 1822 N N . TYR A 1 241 ? -15.383 11.672 -6.438 1 88.5 241 TYR A N 1
ATOM 1823 C CA . TYR A 1 241 ? -15.711 12.336 -7.695 1 88.5 241 TYR A CA 1
ATOM 1824 C C . TYR A 1 241 ? -16.469 11.406 -8.625 1 88.5 241 TYR A C 1
ATOM 1826 O O . TYR A 1 241 ? -16.125 10.234 -8.766 1 88.5 241 TYR A O 1
ATOM 1834 N N . ASN A 1 242 ? -17.484 11.984 -9.211 1 87.62 242 ASN A N 1
ATOM 1835 C CA . ASN A 1 242 ? -18.188 11.211 -10.227 1 87.62 242 ASN A CA 1
ATOM 1836 C C . ASN A 1 242 ? -17.469 11.25 -11.562 1 87.62 242 ASN A C 1
ATOM 1838 O O . ASN A 1 242 ? -17.016 12.312 -12 1 87.62 242 ASN A O 1
ATOM 1842 N N . ILE A 1 243 ? -17.234 10.117 -12.062 1 86.88 243 ILE A N 1
ATOM 1843 C CA . ILE A 1 243 ? -16.594 10.008 -13.367 1 86.88 243 ILE A CA 1
ATOM 1844 C C . ILE A 1 243 ? -17.641 9.703 -14.43 1 86.88 243 ILE A C 1
ATOM 1846 O O . ILE A 1 243 ? -18.641 9.039 -14.156 1 86.88 243 ILE A O 1
ATOM 1850 N N . SER A 1 244 ? -17.438 10.281 -15.602 1 87.62 244 SER A N 1
ATOM 1851 C CA . SER A 1 244 ? -18.328 10 -16.719 1 87.62 244 SER A CA 1
ATOM 1852 C C . SER A 1 244 ? -18.188 8.555 -17.188 1 87.62 244 SER A C 1
ATOM 1854 O O . SER A 1 244 ? -17.125 7.945 -17.031 1 87.62 244 SER A O 1
ATOM 1856 N N . ALA A 1 245 ? -19.234 8.047 -17.719 1 86 245 ALA A N 1
ATOM 1857 C CA . ALA A 1 245 ? -19.297 6.652 -18.141 1 86 245 ALA A CA 1
ATOM 1858 C C . ALA A 1 245 ? -18.266 6.359 -19.219 1 86 245 ALA A C 1
ATOM 1860 O O . ALA A 1 245 ? -17.766 5.234 -19.328 1 86 245 ALA A O 1
ATOM 1861 N N . GLY A 1 246 ? -17.906 7.363 -20 1 85.75 246 GLY A N 1
ATOM 1862 C CA . GLY A 1 246 ? -16.906 7.164 -21.031 1 85.75 246 GLY A CA 1
ATOM 1863 C C . GLY A 1 246 ? -15.516 6.945 -20.5 1 85.75 246 GLY A C 1
ATOM 1864 O O . GLY A 1 246 ? -14.648 6.395 -21.188 1 85.75 246 GLY A O 1
ATOM 1865 N N . ALA A 1 247 ? -15.32 7.266 -19.281 1 89.38 247 ALA A N 1
ATOM 1866 C CA . ALA A 1 247 ? -13.984 7.176 -18.703 1 89.38 247 ALA A CA 1
ATOM 1867 C C . ALA A 1 247 ? -13.875 6 -17.734 1 89.38 247 ALA A C 1
ATOM 1869 O O . ALA A 1 247 ? -12.906 5.891 -16.984 1 89.38 247 ALA A O 1
ATOM 1870 N N . TYR A 1 248 ? -14.898 5.141 -17.812 1 93.56 248 TYR A N 1
ATOM 1871 C CA . TYR A 1 248 ? -14.867 3.986 -16.922 1 93.56 248 TYR A CA 1
ATOM 1872 C C . TYR A 1 248 ? -13.75 3.025 -17.312 1 93.56 248 TYR A C 1
ATOM 1874 O O . TYR A 1 248 ? -13.445 2.869 -18.484 1 93.56 248 TYR A O 1
ATOM 1882 N N . HIS A 1 249 ? -13.164 2.461 -16.312 1 94.94 249 HIS A N 1
ATOM 1883 C CA . HIS A 1 249 ? -12.172 1.419 -16.562 1 94.94 249 HIS A CA 1
ATOM 1884 C C . HIS A 1 249 ? -12.844 0.098 -16.922 1 94.94 249 HIS A C 1
ATOM 1886 O O . HIS A 1 249 ? -14.07 -0.008 -16.906 1 94.94 249 HIS A O 1
ATOM 1892 N N . THR A 1 250 ? -12.031 -0.889 -17.266 1 94.81 250 THR A N 1
ATOM 1893 C CA . THR A 1 250 ? -12.523 -2.188 -17.703 1 94.81 250 THR A CA 1
ATOM 1894 C C . THR A 1 250 ? -12.07 -3.289 -16.75 1 94.81 250 THR A C 1
ATOM 1896 O O . THR A 1 250 ? -11.281 -4.16 -17.125 1 94.81 250 THR A O 1
ATOM 1899 N N . TYR A 1 251 ? -12.656 -3.385 -15.602 1 95.06 251 TYR A N 1
ATOM 1900 C CA . TYR A 1 251 ? -12.211 -4.359 -14.617 1 95.06 251 TYR A CA 1
ATOM 1901 C C . TYR A 1 251 ? -13.078 -5.613 -14.648 1 95.06 251 TYR A C 1
ATOM 1903 O O . TYR A 1 251 ? -12.734 -6.629 -14.047 1 95.06 251 TYR A O 1
ATOM 1911 N N . GLY A 1 252 ? -14.148 -5.496 -15.336 1 95.38 252 GLY A N 1
ATOM 1912 C CA . GLY A 1 252 ? -14.977 -6.68 -15.516 1 95.38 252 GLY A CA 1
ATOM 1913 C C . GLY A 1 252 ? -14.445 -7.625 -16.562 1 95.38 252 GLY A C 1
ATOM 1914 O O . GLY A 1 252 ? -13.461 -7.32 -17.25 1 95.38 252 GLY A O 1
ATOM 1915 N N . ARG A 1 253 ? -15.094 -8.805 -16.672 1 95.88 253 ARG A N 1
ATOM 1916 C CA . ARG A 1 253 ? -14.727 -9.789 -17.688 1 95.88 253 ARG A CA 1
ATOM 1917 C C . ARG A 1 253 ? -15.961 -10.375 -18.359 1 95.88 253 ARG A C 1
ATOM 1919 O O . ARG A 1 253 ? -16.969 -10.648 -17.703 1 95.88 253 ARG A O 1
ATOM 1926 N N . GLN A 1 254 ? -15.844 -10.477 -19.656 1 93 254 GLN A N 1
ATOM 1927 C CA . GLN A 1 254 ? -16.875 -11.102 -20.484 1 93 254 GLN A CA 1
ATOM 1928 C C . GLN A 1 254 ? -16.25 -11.867 -21.641 1 93 254 GLN A C 1
ATOM 1930 O O . GLN A 1 254 ? -15.062 -11.703 -21.938 1 93 254 GLN A O 1
ATOM 1935 N N . LEU A 1 255 ? -17.047 -12.727 -22.234 1 93.44 255 LEU A N 1
ATOM 1936 C CA . LEU A 1 255 ? -16.578 -13.406 -23.438 1 93.44 255 LEU A CA 1
ATOM 1937 C C . LEU A 1 255 ? -16.328 -12.406 -24.562 1 93.44 255 LEU A C 1
ATOM 1939 O O . LEU A 1 255 ? -17.094 -11.445 -24.719 1 93.44 255 LEU A O 1
ATOM 1943 N N . ASP A 1 256 ? -15.305 -12.68 -25.297 1 86.81 256 ASP A N 1
ATOM 1944 C CA . ASP A 1 256 ? -14.992 -11.805 -26.422 1 86.81 256 ASP A CA 1
ATOM 1945 C C . ASP A 1 256 ? -16.141 -11.781 -27.438 1 86.81 256 ASP A C 1
ATOM 1947 O O . ASP A 1 256 ? -16.438 -12.789 -28.078 1 86.81 256 ASP A O 1
ATOM 1951 N N . PRO A 1 257 ? -16.641 -10.625 -27.547 1 81.94 257 PRO A N 1
ATOM 1952 C CA . PRO A 1 257 ? -17.766 -10.539 -28.469 1 81.94 257 PRO A CA 1
ATOM 1953 C C . PRO A 1 257 ? -17.328 -10.461 -29.922 1 81.94 257 PRO A C 1
ATOM 1955 O O . PRO A 1 257 ? -18.156 -10.539 -30.828 1 81.94 257 PRO A O 1
ATOM 1958 N N . SER A 1 258 ? -16 -10.359 -30.094 1 77.94 258 SER A N 1
ATOM 1959 C CA . SER A 1 258 ? -15.516 -10.156 -31.453 1 77.94 258 SER A CA 1
ATOM 1960 C C . SER A 1 258 ? -15.688 -11.414 -32.312 1 77.94 258 SER A C 1
ATOM 1962 O O . SER A 1 258 ? -15.516 -12.531 -31.797 1 77.94 258 SER A O 1
ATOM 1964 N N . GLU A 1 259 ? -16.219 -11.258 -33.438 1 62.72 259 GLU A N 1
ATOM 1965 C CA . GLU A 1 259 ? -16.391 -12.352 -34.375 1 62.72 259 GLU A CA 1
ATOM 1966 C C . GLU A 1 259 ? -15.07 -12.68 -35.094 1 62.72 259 GLU A C 1
ATOM 1968 O O . GLU A 1 259 ? -14.945 -13.727 -35.719 1 62.72 259 GLU A O 1
ATOM 1973 N N . ALA A 1 260 ? -14.039 -11.844 -34.938 1 54.34 260 ALA A N 1
ATOM 1974 C CA . ALA A 1 260 ? -12.805 -12 -35.719 1 54.34 260 ALA A CA 1
ATOM 1975 C C . ALA A 1 260 ? -11.961 -13.141 -35.156 1 54.34 260 ALA A C 1
ATOM 1977 O O . ALA A 1 260 ? -11.141 -13.734 -35.844 1 54.34 260 ALA A O 1
ATOM 1978 N N . SER A 1 261 ? -12.117 -13.383 -33.875 1 57.94 261 SER A N 1
ATOM 1979 C CA . SER A 1 261 ? -11.234 -14.391 -33.281 1 57.94 261 SER A CA 1
ATOM 1980 C C . SER A 1 261 ? -11.789 -15.797 -33.5 1 57.94 261 SER A C 1
ATOM 1982 O O . SER A 1 261 ? -13.008 -15.992 -33.5 1 57.94 261 SER A O 1
ATOM 1984 N N . TYR A 1 262 ? -11.031 -16.766 -34.156 1 60.41 262 TYR A N 1
ATOM 1985 C CA . TYR A 1 262 ? -11.406 -18.172 -34.312 1 60.41 262 TYR A CA 1
ATOM 1986 C C . TYR A 1 262 ? -10.859 -19 -33.156 1 60.41 262 TYR A C 1
ATOM 1988 O O . TYR A 1 262 ? -9.664 -18.969 -32.875 1 60.41 262 TYR A O 1
ATOM 1996 N N . PRO A 1 263 ? -11.867 -19.828 -32.594 1 67.19 263 PRO A N 1
ATOM 1997 C CA . PRO A 1 263 ? -13.336 -19.812 -32.594 1 67.19 263 PRO A CA 1
ATOM 1998 C C . PRO A 1 263 ? -13.898 -18.625 -31.828 1 67.19 263 PRO A C 1
ATOM 2000 O O . PRO A 1 263 ? -13.312 -18.203 -30.828 1 67.19 263 PRO A O 1
ATOM 2003 N N . GLY A 1 264 ? -14.664 -17.719 -32.375 1 74.56 264 GLY A N 1
ATOM 2004 C CA . GLY A 1 264 ? -15.344 -16.547 -31.828 1 74.56 264 GLY A CA 1
ATOM 2005 C C . GLY A 1 264 ? -16.438 -16.891 -30.844 1 74.56 264 GLY A C 1
ATOM 2006 O O . GLY A 1 264 ? -17.188 -17.844 -31.047 1 74.56 264 GLY A O 1
ATOM 2007 N N . CYS A 1 265 ? -16.406 -16.328 -29.609 1 86.12 265 CYS A N 1
ATOM 2008 C CA . CYS A 1 265 ? -17.438 -16.562 -28.594 1 86.12 265 CYS A CA 1
ATOM 2009 C C . CYS A 1 265 ? -18.562 -15.539 -28.734 1 86.12 265 CYS A C 1
ATOM 2011 O O . CYS A 1 265 ? -19.141 -15.109 -27.734 1 86.12 265 CYS A O 1
ATOM 2013 N N . SER A 1 266 ? -18.797 -15.125 -29.922 1 83.5 266 SER A N 1
ATOM 2014 C CA . SER A 1 266 ? -19.781 -14.07 -30.141 1 83.5 266 SER A CA 1
ATOM 2015 C C . SER A 1 266 ? -21.203 -14.562 -29.828 1 83.5 266 SER A C 1
ATOM 2017 O O . SER A 1 266 ? -22.062 -13.773 -29.453 1 83.5 266 SER A O 1
ATOM 2019 N N . THR A 1 267 ? -21.469 -15.828 -29.984 1 80.5 267 THR A N 1
ATOM 2020 C CA . THR A 1 267 ? -22.812 -16.359 -29.797 1 80.5 267 THR A CA 1
ATOM 2021 C C . THR A 1 267 ? -22.984 -16.922 -28.391 1 80.5 267 THR A C 1
ATOM 2023 O O . THR A 1 267 ? -24.047 -17.422 -28.031 1 80.5 267 THR A O 1
ATOM 2026 N N . GLY A 1 268 ? -22.016 -16.812 -27.625 1 88.81 268 GLY A N 1
ATOM 2027 C CA . GLY A 1 268 ? -22.047 -17.406 -26.297 1 88.81 268 GLY A CA 1
ATOM 2028 C C . GLY A 1 268 ? -20.906 -18.375 -26.031 1 88.81 268 GLY A C 1
ATOM 2029 O O . GLY A 1 268 ? -19.984 -18.484 -26.859 1 88.81 268 GLY A O 1
ATOM 2030 N N . PRO A 1 269 ? -21.031 -19.016 -24.938 1 93.75 269 PRO A N 1
ATOM 2031 C CA . PRO A 1 269 ? -19.938 -19.922 -24.594 1 93.75 269 PRO A CA 1
ATOM 2032 C C . PRO A 1 269 ? -19.891 -21.156 -25.484 1 93.75 269 PRO A C 1
ATOM 2034 O O . PRO A 1 269 ? -18.828 -21.75 -25.688 1 93.75 269 PRO A O 1
ATOM 2037 N N . MET A 1 270 ? -21.078 -21.562 -25.969 1 92.88 270 MET A N 1
ATOM 2038 C CA . MET A 1 270 ? -21.172 -22.703 -26.875 1 92.88 270 MET A CA 1
ATOM 2039 C C . MET A 1 270 ? -21.609 -22.266 -28.266 1 92.88 270 MET A C 1
ATOM 2041 O O . MET A 1 270 ? -22.609 -21.578 -28.422 1 92.88 270 MET A O 1
ATOM 2045 N N . ILE A 1 271 ? -20.812 -22.688 -29.234 1 89.06 271 ILE A N 1
ATOM 2046 C CA . ILE A 1 271 ? -21.172 -22.438 -30.625 1 89.06 271 ILE A CA 1
ATOM 2047 C C . ILE A 1 271 ? -22.156 -23.516 -31.094 1 89.06 271 ILE A C 1
ATOM 2049 O O . ILE A 1 271 ? -21.891 -24.703 -30.969 1 89.06 271 ILE A O 1
ATOM 2053 N N . PRO A 1 272 ? -23.219 -23.078 -31.703 1 86.56 272 PRO A N 1
ATOM 2054 C CA . PRO A 1 272 ? -24.203 -24.062 -32.156 1 86.56 272 PRO A CA 1
ATOM 2055 C C . PRO A 1 272 ? -23.656 -25.016 -33.188 1 86.56 272 PRO A C 1
ATOM 2057 O O . PRO A 1 272 ? -22.734 -24.656 -33.938 1 86.56 272 PRO A O 1
ATOM 2060 N N . ALA A 1 273 ? -24.312 -26.172 -33.188 1 85.88 273 ALA A N 1
ATOM 2061 C CA . ALA A 1 273 ? -23.922 -27.203 -34.156 1 85.88 273 ALA A CA 1
ATOM 2062 C C . ALA A 1 273 ? -23.969 -26.672 -35.594 1 85.88 273 ALA A C 1
ATOM 2064 O O . ALA A 1 273 ? -24.875 -25.906 -35.938 1 85.88 273 ALA A O 1
ATOM 2065 N N . LEU A 1 274 ? -23.062 -27.141 -36.375 1 76.69 274 LEU A N 1
ATOM 2066 C CA . LEU A 1 274 ? -22.984 -26.859 -37.781 1 76.69 274 LEU A CA 1
ATOM 2067 C C . LEU A 1 274 ? -22.859 -25.375 -38.062 1 76.69 274 LEU A C 1
ATOM 2069 O O . LEU A 1 274 ? -23.234 -24.891 -39.125 1 76.69 274 LEU A O 1
ATOM 2073 N N . HIS A 1 275 ? -22.516 -24.734 -37.062 1 68.62 275 HIS A N 1
ATOM 2074 C CA . HIS A 1 275 ? -22.328 -23.297 -37.219 1 68.62 275 HIS A CA 1
ATOM 2075 C C . HIS A 1 275 ? -20.844 -22.938 -37.25 1 68.62 275 HIS A C 1
ATOM 2077 O O . HIS A 1 275 ? -20.062 -23.453 -36.438 1 68.62 275 HIS A O 1
ATOM 2083 N N . GLY A 1 276 ? -20.594 -22.188 -38.188 1 57.69 276 GLY A N 1
ATOM 2084 C CA . GLY A 1 276 ? -19.266 -21.609 -38.219 1 57.69 276 GLY A CA 1
ATOM 2085 C C . GLY A 1 276 ? -18.188 -22.594 -38.656 1 57.69 276 GLY A C 1
ATOM 2086 O O . GLY A 1 276 ? -18.391 -23.344 -39.625 1 57.69 276 GLY A O 1
ATOM 2087 N N . TYR A 1 277 ? -17.125 -22.562 -37.969 1 56.22 277 TYR A N 1
ATOM 2088 C CA . TYR A 1 277 ? -15.938 -23.328 -38.344 1 56.22 277 TYR A CA 1
ATOM 2089 C C . TYR A 1 277 ? -16.016 -24.766 -37.844 1 56.22 277 TYR A C 1
ATOM 2091 O O . TYR A 1 277 ? -15.234 -25.625 -38.25 1 56.22 277 TYR A O 1
ATOM 2099 N N . ASN A 1 278 ? -17.016 -24.938 -36.875 1 61.66 278 ASN A N 1
ATOM 2100 C CA . ASN A 1 278 ? -17.062 -26.312 -36.344 1 61.66 278 ASN A CA 1
ATOM 2101 C C . ASN A 1 278 ? -18.078 -27.156 -37.094 1 61.66 278 ASN A C 1
ATOM 2103 O O . ASN A 1 278 ? -19.266 -26.875 -37.094 1 61.66 278 ASN A O 1
ATOM 2107 N N . ASN A 1 279 ? -17.781 -27.859 -38.094 1 71.38 279 ASN A N 1
ATOM 2108 C CA . ASN A 1 279 ? -18.641 -28.75 -38.875 1 71.38 279 ASN A CA 1
ATOM 2109 C C . ASN A 1 279 ? -19.062 -29.984 -38.062 1 71.38 279 ASN A C 1
ATOM 2111 O O . ASN A 1 279 ? -19.266 -31.047 -38.656 1 71.38 279 ASN A O 1
ATOM 2115 N N . GLN A 1 280 ? -19.156 -29.734 -36.781 1 84.81 280 GLN A N 1
ATOM 2116 C CA . GLN A 1 280 ? -19.594 -30.859 -35.969 1 84.81 280 GLN A CA 1
ATOM 2117 C C . GLN A 1 280 ? -21.109 -30.828 -35.75 1 84.81 280 GLN A C 1
ATOM 2119 O O . GLN A 1 280 ? -21.734 -29.766 -35.812 1 84.81 280 GLN A O 1
ATOM 2124 N N . ASN A 1 281 ? -21.75 -31.906 -35.469 1 85.12 281 ASN A N 1
ATOM 2125 C CA . ASN A 1 281 ? -23.203 -32.062 -35.312 1 85.12 281 ASN A CA 1
ATOM 2126 C C . ASN A 1 281 ? -23.625 -31.766 -33.875 1 85.12 281 ASN A C 1
ATOM 2128 O O . ASN A 1 281 ? -24.75 -32.094 -33.469 1 85.12 281 ASN A O 1
ATOM 2132 N N . PHE A 1 282 ? -22.828 -31.312 -33.094 1 88.44 282 PHE A N 1
ATOM 2133 C CA . PHE A 1 282 ? -23.109 -30.938 -31.703 1 88.44 282 PHE A CA 1
ATOM 2134 C C . PHE A 1 282 ? -22.516 -29.562 -31.391 1 88.44 282 PHE A C 1
ATOM 2136 O O . PHE A 1 282 ? -21.719 -29.031 -32.188 1 88.44 282 PHE A O 1
ATOM 2143 N N . SER A 1 283 ? -22.938 -28.969 -30.344 1 89.88 283 SER A N 1
ATOM 2144 C CA . SER A 1 283 ? -22.453 -27.641 -29.953 1 89.88 283 SER A CA 1
ATOM 2145 C C . SER A 1 283 ? -20.984 -27.703 -29.547 1 89.88 283 SER A C 1
ATOM 2147 O O . SER A 1 283 ? -20.531 -28.672 -28.938 1 89.88 283 SER A O 1
ATOM 2149 N N . TRP A 1 284 ? -20.25 -26.688 -29.938 1 92.06 284 TRP A N 1
ATOM 2150 C CA . TRP A 1 284 ? -18.812 -26.625 -29.719 1 92.06 284 TRP A CA 1
ATOM 2151 C C . TRP A 1 284 ? -18.453 -25.531 -28.719 1 92.06 284 TRP A C 1
ATOM 2153 O O . TRP A 1 284 ? -18.969 -24.406 -28.797 1 92.06 284 TRP A O 1
ATOM 2163 N N . PRO A 1 285 ? -17.672 -25.844 -27.719 1 93.25 285 PRO A N 1
ATOM 2164 C CA . PRO A 1 285 ? -17.219 -24.797 -26.797 1 93.25 285 PRO A CA 1
ATOM 2165 C C . PRO A 1 285 ? -16.266 -23.797 -27.453 1 93.25 285 PRO A C 1
ATOM 2167 O O . PRO A 1 285 ? -15.312 -24.188 -28.125 1 93.25 285 PRO A O 1
ATOM 2170 N N . CYS A 1 286 ? -16.328 -22.594 -27.281 1 91.06 286 CYS A N 1
ATOM 2171 C CA . CYS A 1 286 ? -15.562 -21.578 -28 1 91.06 286 CYS A CA 1
ATOM 2172 C C . CYS A 1 286 ? -14.172 -21.438 -27.406 1 91.06 286 CYS A C 1
ATOM 2174 O O . CYS A 1 286 ? -13.328 -20.734 -27.953 1 91.06 286 CYS A O 1
ATOM 2176 N N . ASN A 1 287 ? -13.891 -22.062 -26.266 1 91.75 287 ASN A N 1
ATOM 2177 C CA . ASN A 1 287 ? -12.555 -21.984 -25.672 1 91.75 287 ASN A CA 1
ATOM 2178 C C . ASN A 1 287 ? -11.633 -23.062 -26.25 1 91.75 287 ASN A C 1
ATOM 2180 O O . ASN A 1 287 ? -10.469 -23.156 -25.844 1 91.75 287 ASN A O 1
ATOM 2184 N N . ILE A 1 288 ? -12.078 -23.828 -27.109 1 90.81 288 ILE A N 1
ATOM 2185 C CA . ILE A 1 288 ? -11.273 -24.859 -27.766 1 90.81 288 ILE A CA 1
ATOM 2186 C C . ILE A 1 288 ? -11.273 -24.641 -29.266 1 90.81 288 ILE A C 1
ATOM 2188 O O . ILE A 1 288 ? -12.328 -24.438 -29.875 1 90.81 288 ILE A O 1
ATOM 2192 N N . GLU A 1 289 ? -10.117 -24.703 -29.828 1 86.75 289 GLU A N 1
ATOM 2193 C CA . GLU A 1 289 ? -9.961 -24.594 -31.281 1 86.75 289 GLU A CA 1
ATOM 2194 C C . GLU A 1 289 ? -9.789 -25.953 -31.922 1 86.75 289 GLU A C 1
ATOM 2196 O O . GLU A 1 289 ? -9.148 -26.844 -31.359 1 86.75 289 GLU A O 1
ATOM 2201 N N . LEU A 1 290 ? -10.367 -26.031 -33.062 1 85.38 290 LEU A N 1
ATOM 2202 C CA . LEU A 1 290 ? -10.289 -27.25 -33.875 1 85.38 290 LEU A CA 1
ATOM 2203 C C . LEU A 1 290 ? -9.891 -26.953 -35.312 1 85.38 290 LEU A C 1
ATOM 2205 O O . LEU A 1 290 ? -10.742 -26.922 -36.188 1 85.38 290 LEU A O 1
ATOM 2209 N N . PRO A 1 291 ? -8.602 -26.859 -35.562 1 80.56 291 PRO A N 1
ATOM 2210 C CA . PRO A 1 291 ? -8.18 -26.547 -36.906 1 80.56 291 PRO A CA 1
ATOM 2211 C C . PRO A 1 291 ? -8.484 -27.672 -37.906 1 80.56 291 PRO A C 1
ATOM 2213 O O . PRO A 1 291 ? -8.938 -27.422 -39.031 1 80.56 291 PRO A O 1
ATOM 2216 N N . ILE A 1 292 ? -8.078 -28.938 -37.469 1 81.12 292 ILE A N 1
ATOM 2217 C CA . ILE A 1 292 ? -8.398 -30.141 -38.25 1 81.12 292 ILE A CA 1
ATOM 2218 C C . ILE A 1 292 ? -9.266 -31.062 -37.406 1 81.12 292 ILE A C 1
ATOM 2220 O O . ILE A 1 292 ? -8.906 -31.406 -36.25 1 81.12 292 ILE A O 1
ATOM 2224 N N . PRO A 1 293 ? -10.344 -31.406 -37.906 1 85.69 293 PRO A N 1
ATOM 2225 C CA . PRO A 1 293 ? -11.25 -32.25 -37.125 1 85.69 293 PRO A CA 1
ATOM 2226 C C . PRO A 1 293 ? -10.648 -33.594 -36.75 1 85.69 293 PRO A C 1
ATOM 2228 O O . PRO A 1 293 ? -10.641 -34.5 -37.594 1 85.69 293 PRO A O 1
ATOM 2231 N N . HIS A 1 294 ? -10.125 -33.688 -35.688 1 86.19 294 HIS A N 1
ATOM 2232 C CA . HIS A 1 294 ? -9.562 -34.906 -35.094 1 86.19 294 HIS A CA 1
ATOM 2233 C C . HIS A 1 294 ? -9.406 -34.75 -33.594 1 86.19 294 HIS A C 1
ATOM 2235 O O . HIS A 1 294 ? -9.039 -33.688 -33.094 1 86.19 294 HIS A O 1
ATOM 2241 N N . PRO A 1 295 ? -9.719 -35.812 -32.875 1 85.81 295 PRO A N 1
ATOM 2242 C CA . PRO A 1 295 ? -9.656 -35.719 -31.406 1 85.81 295 PRO A CA 1
ATOM 2243 C C . PRO A 1 295 ? -8.281 -35.312 -30.891 1 85.81 295 PRO A C 1
ATOM 2245 O O . PRO A 1 295 ? -8.164 -34.719 -29.797 1 85.81 295 PRO A O 1
ATOM 2248 N N . GLN A 1 296 ? -7.281 -35.531 -31.656 1 82.19 296 GLN A N 1
ATOM 2249 C CA . GLN A 1 296 ? -5.926 -35.188 -31.203 1 82.19 296 GLN A CA 1
ATOM 2250 C C . GLN A 1 296 ? -5.559 -33.75 -31.562 1 82.19 296 GLN A C 1
ATOM 2252 O O . GLN A 1 296 ? -4.516 -33.25 -31.125 1 82.19 296 GLN A O 1
ATOM 2257 N N . ASN A 1 297 ? -6.496 -33.062 -32.281 1 84.12 297 ASN A N 1
ATOM 2258 C CA . ASN A 1 297 ? -6.219 -31.703 -32.75 1 84.12 297 ASN A CA 1
ATOM 2259 C C . ASN A 1 297 ? -7.051 -30.672 -32 1 84.12 297 ASN A C 1
ATOM 2261 O O . ASN A 1 297 ? -7.684 -29.812 -32.594 1 84.12 297 ASN A O 1
ATOM 2265 N N . LEU A 1 298 ? -7.129 -30.859 -30.734 1 87.94 298 LEU A N 1
ATOM 2266 C CA . LEU A 1 298 ? -7.828 -29.891 -29.875 1 87.94 298 LEU A CA 1
ATOM 2267 C C . LEU A 1 298 ? -6.84 -28.953 -29.203 1 87.94 298 LEU A C 1
ATOM 2269 O O . LEU A 1 298 ? -5.863 -29.406 -28.594 1 87.94 298 LEU A O 1
ATOM 2273 N N . PHE A 1 299 ? -7.09 -27.656 -29.344 1 86.5 299 PHE A N 1
ATOM 2274 C CA . PHE A 1 299 ? -6.18 -26.672 -28.75 1 86.5 299 PHE A CA 1
ATOM 2275 C C . PHE A 1 299 ? -6.934 -25.688 -27.875 1 86.5 299 PHE A C 1
ATOM 2277 O O . PHE A 1 299 ? -8.008 -25.203 -28.266 1 86.5 299 PHE A O 1
ATOM 2284 N N . LEU A 1 300 ? -6.383 -25.453 -26.75 1 89.38 300 LEU A N 1
ATOM 2285 C CA . LEU A 1 300 ? -6.957 -24.453 -25.859 1 89.38 300 LEU A CA 1
ATOM 2286 C C . LEU A 1 300 ? -6.715 -23.047 -26.406 1 89.38 300 LEU A C 1
ATOM 2288 O O . LEU A 1 300 ? -5.586 -22.703 -26.766 1 89.38 300 LEU A O 1
ATOM 2292 N N . VAL A 1 301 ? -7.758 -22.297 -26.422 1 87.62 301 VAL A N 1
ATOM 2293 C CA . VAL A 1 301 ? -7.609 -20.922 -26.891 1 87.62 301 VAL A CA 1
ATOM 2294 C C . VAL A 1 301 ? -6.988 -20.062 -25.781 1 87.62 301 VAL A C 1
ATOM 2296 O O . VAL A 1 301 ? -7.496 -20.031 -24.656 1 87.62 301 VAL A O 1
ATOM 2299 N N . GLY A 1 302 ? -5.879 -19.422 -26.047 1 81.62 302 GLY A N 1
ATOM 2300 C CA . GLY A 1 302 ? -5.25 -18.516 -25.109 1 81.62 302 GLY A CA 1
ATOM 2301 C C . GLY A 1 302 ? -4.637 -19.219 -23.922 1 81.62 302 GLY A C 1
ATOM 2302 O O . GLY A 1 302 ? -4.824 -18.797 -22.766 1 81.62 302 GLY A O 1
ATOM 2303 N N . GLY A 1 303 ? -4.098 -20.281 -24.078 1 78.31 303 GLY A N 1
ATOM 2304 C CA . GLY A 1 303 ? -3.484 -21.047 -23 1 78.31 303 GLY A CA 1
ATOM 2305 C C . GLY A 1 303 ? -2.457 -20.25 -22.219 1 78.31 303 GLY A C 1
ATOM 2306 O O . GLY A 1 303 ? -2.209 -20.531 -21.031 1 78.31 303 GLY A O 1
ATOM 2307 N N . GLN A 1 304 ? -1.911 -19.266 -22.797 1 76.75 304 GLN A N 1
ATOM 2308 C CA . GLN A 1 304 ? -0.908 -18.438 -22.141 1 76.75 304 GLN A CA 1
ATOM 2309 C C . GLN A 1 304 ? -1.524 -17.625 -21 1 76.75 304 GLN A C 1
ATOM 2311 O O . GLN A 1 304 ? -0.872 -17.375 -19.984 1 76.75 304 GLN A O 1
ATOM 2316 N N . ALA A 1 305 ? -2.709 -17.219 -21.172 1 81.56 305 ALA A N 1
ATOM 2317 C CA . ALA A 1 305 ? -3.371 -16.438 -20.125 1 81.56 305 ALA A CA 1
ATOM 2318 C C . ALA A 1 305 ? -3.545 -17.266 -18.844 1 81.56 305 ALA A C 1
ATOM 2320 O O . ALA A 1 305 ? -3.4 -16.734 -17.75 1 81.56 305 ALA A O 1
ATOM 2321 N N . ALA A 1 306 ? -3.82 -18.469 -19.031 1 79.81 306 ALA A N 1
ATOM 2322 C CA . ALA A 1 306 ? -3.971 -19.359 -17.875 1 79.81 306 ALA A CA 1
ATOM 2323 C C . ALA A 1 306 ? -2.664 -19.469 -17.094 1 79.81 306 ALA A C 1
ATOM 2325 O O . ALA A 1 306 ? -2.646 -19.312 -15.875 1 79.81 306 ALA A O 1
ATOM 2326 N N . ALA A 1 307 ? -1.671 -19.703 -17.844 1 73.75 307 ALA A N 1
ATOM 2327 C CA . ALA A 1 307 ? -0.364 -19.844 -17.203 1 73.75 307 ALA A CA 1
ATOM 2328 C C . ALA A 1 307 ? 0.065 -18.547 -16.516 1 73.75 307 ALA A C 1
ATOM 2330 O O . ALA A 1 307 ? 0.625 -18.578 -15.422 1 73.75 307 ALA A O 1
ATOM 2331 N N . ALA A 1 308 ? -0.18 -17.469 -17.109 1 78.31 308 ALA A N 1
ATOM 2332 C CA . ALA A 1 308 ? 0.237 -16.172 -16.578 1 78.31 308 ALA A CA 1
ATOM 2333 C C . ALA A 1 308 ? -0.426 -15.891 -15.242 1 78.31 308 ALA A C 1
ATOM 2335 O O . ALA A 1 308 ? 0.218 -15.383 -14.32 1 78.31 308 ALA A O 1
ATOM 2336 N N . VAL A 1 309 ? -1.67 -16.172 -15.102 1 82.88 309 VAL A N 1
ATOM 2337 C CA . VAL A 1 309 ? -2.396 -15.914 -13.859 1 82.88 309 VAL A CA 1
ATOM 2338 C C . VAL A 1 309 ? -1.916 -16.875 -12.773 1 82.88 309 VAL A C 1
ATOM 2340 O O . VAL A 1 309 ? -1.769 -16.484 -11.609 1 82.88 309 VAL A O 1
ATOM 2343 N N . GLN A 1 310 ? -1.667 -18.094 -13.172 1 76.62 310 GLN A N 1
ATOM 2344 C CA . GLN A 1 310 ? -1.264 -19.109 -12.211 1 76.62 310 GLN A CA 1
ATOM 2345 C C . GLN A 1 310 ? 0.13 -18.828 -11.656 1 76.62 310 GLN A C 1
ATOM 2347 O O . GLN A 1 310 ? 0.406 -19.094 -10.484 1 76.62 310 GLN A O 1
ATOM 2352 N N . LEU A 1 311 ? 0.914 -18.234 -12.523 1 67.25 311 LEU A N 1
ATOM 2353 C CA . LEU A 1 311 ? 2.277 -17.938 -12.109 1 67.25 311 LEU A CA 1
ATOM 2354 C C . LEU A 1 311 ? 2.373 -16.516 -11.562 1 67.25 311 LEU A C 1
ATOM 2356 O O . LEU A 1 311 ? 3.459 -16.062 -11.203 1 67.25 311 LEU A O 1
ATOM 2360 N N . GLY A 1 312 ? 1.223 -15.805 -11.555 1 69.69 312 GLY A N 1
ATOM 2361 C CA . GLY A 1 312 ? 1.202 -14.438 -11.047 1 69.69 312 GLY A CA 1
ATOM 2362 C C . GLY A 1 312 ? 1.891 -13.453 -11.969 1 69.69 312 GLY A C 1
ATOM 2363 O O . GLY A 1 312 ? 2.426 -12.438 -11.516 1 69.69 312 GLY A O 1
ATOM 2364 N N . LEU A 1 313 ? 1.998 -13.719 -13.172 1 65.31 313 LEU A N 1
ATOM 2365 C CA . LEU A 1 313 ? 2.701 -12.867 -14.125 1 65.31 313 LEU A CA 1
ATOM 2366 C C . LEU A 1 313 ? 1.715 -12.086 -14.992 1 65.31 313 LEU A C 1
ATOM 2368 O O . LEU A 1 313 ? 2.121 -11.297 -15.844 1 65.31 313 LEU A O 1
ATOM 2372 N N . ALA A 1 314 ? 0.457 -12.359 -14.703 1 79.19 314 ALA A N 1
ATOM 2373 C CA . ALA A 1 314 ? -0.551 -11.672 -15.5 1 79.19 314 ALA A CA 1
ATOM 2374 C C . ALA A 1 314 ? -0.563 -10.172 -15.195 1 79.19 314 ALA A C 1
ATOM 2376 O O . ALA A 1 314 ? -0.414 -9.766 -14.039 1 79.19 314 ALA A O 1
ATOM 2377 N N . SER A 1 315 ? -0.734 -9.367 -16.234 1 78.81 315 SER A N 1
ATOM 2378 C CA . SER A 1 315 ? -0.744 -7.922 -16.047 1 78.81 315 SER A CA 1
ATOM 2379 C C . SER A 1 315 ? -2.141 -7.414 -15.711 1 78.81 315 SER A C 1
ATOM 2381 O O . SER A 1 315 ? -2.291 -6.375 -15.07 1 78.81 315 SER A O 1
ATOM 2383 N N . ASN A 1 316 ? -3.129 -8.109 -16.094 1 86.94 316 ASN A N 1
ATOM 2384 C CA . ASN A 1 316 ? -4.473 -7.562 -15.922 1 86.94 316 ASN A CA 1
ATOM 2385 C C . ASN A 1 316 ? -5.375 -8.523 -15.148 1 86.94 316 ASN A C 1
ATOM 2387 O O . ASN A 1 316 ? -6.227 -8.094 -14.375 1 86.94 316 ASN A O 1
ATOM 2391 N N . ASN A 1 317 ? -5.172 -9.844 -15.336 1 90.75 317 ASN A N 1
ATOM 2392 C CA . ASN A 1 317 ? -6.07 -10.812 -14.719 1 90.75 317 ASN A CA 1
ATOM 2393 C C . ASN A 1 317 ? -5.547 -11.273 -13.359 1 90.75 317 ASN A C 1
ATOM 2395 O O . ASN A 1 317 ? -4.34 -11.445 -13.18 1 90.75 317 ASN A O 1
ATOM 2399 N N . THR A 1 318 ? -6.492 -11.383 -12.477 1 89.44 318 THR A N 1
ATOM 2400 C CA . THR A 1 318 ? -6.184 -11.984 -11.18 1 89.44 318 THR A CA 1
ATOM 2401 C C . THR A 1 318 ? -7.371 -12.805 -10.672 1 89.44 318 THR A C 1
ATOM 2403 O O . THR A 1 318 ? -8.508 -12.57 -11.086 1 89.44 318 THR A O 1
ATOM 2406 N N . MET A 1 319 ? -6.969 -13.82 -9.93 1 91.19 319 MET A N 1
ATOM 2407 C CA . MET A 1 319 ? -8.016 -14.625 -9.305 1 91.19 319 MET A CA 1
ATOM 2408 C C . MET A 1 319 ? -8.25 -14.195 -7.863 1 91.19 319 MET A C 1
ATOM 2410 O O . MET A 1 319 ? -7.305 -14.062 -7.086 1 91.19 319 MET A O 1
ATOM 2414 N N . ARG A 1 320 ? -9.539 -13.922 -7.523 1 90.25 320 ARG A N 1
ATOM 2415 C CA . ARG A 1 320 ? -9.938 -13.562 -6.164 1 90.25 320 ARG A CA 1
ATOM 2416 C C . ARG A 1 320 ? -10.992 -14.531 -5.637 1 90.25 320 ARG A C 1
ATOM 2418 O O . ARG A 1 320 ? -11.562 -15.32 -6.398 1 90.25 320 ARG A O 1
ATOM 2425 N N . ASN A 1 321 ? -11.141 -14.516 -4.348 1 89.5 321 ASN A N 1
ATOM 2426 C CA . ASN A 1 321 ? -12.133 -15.422 -3.777 1 89.5 321 ASN A CA 1
ATOM 2427 C C . ASN A 1 321 ? -13.062 -14.703 -2.809 1 89.5 321 ASN A C 1
ATOM 2429 O O . ASN A 1 321 ? -12.711 -13.648 -2.275 1 89.5 321 ASN A O 1
ATOM 2433 N N . TYR A 1 322 ? -14.211 -15.188 -2.729 1 90.69 322 TYR A N 1
ATOM 2434 C CA . TYR A 1 322 ? -15.242 -14.719 -1.815 1 90.69 322 TYR A CA 1
ATOM 2435 C C . TYR A 1 322 ? -15.742 -15.844 -0.927 1 90.69 322 TYR A C 1
ATOM 2437 O O . TYR A 1 322 ? -16.156 -16.906 -1.423 1 90.69 322 TYR A O 1
ATOM 2445 N N . THR A 1 323 ? -15.648 -15.617 0.395 1 84.25 323 THR A N 1
ATOM 2446 C CA . THR A 1 323 ? -16 -16.672 1.338 1 84.25 323 THR A CA 1
ATOM 2447 C C . THR A 1 323 ? -17.359 -16.391 1.985 1 84.25 323 THR A C 1
ATOM 2449 O O . THR A 1 323 ? -17.812 -17.141 2.842 1 84.25 323 THR A O 1
ATOM 2452 N N . GLY A 1 324 ? -17.953 -15.289 1.605 1 72.62 324 GLY A N 1
ATOM 2453 C CA . GLY A 1 324 ? -19.266 -14.977 2.156 1 72.62 324 GLY A CA 1
ATOM 2454 C C . GLY A 1 324 ? -20.406 -15.594 1.376 1 72.62 324 GLY A C 1
ATOM 2455 O O . GLY A 1 324 ? -20.188 -16.453 0.516 1 72.62 324 GLY A O 1
ATOM 2456 N N . PRO A 1 325 ? -21.625 -15.375 1.755 1 65.81 325 PRO A N 1
ATOM 2457 C CA . PRO A 1 325 ? -22.766 -15.914 1.008 1 65.81 325 PRO A CA 1
ATOM 2458 C C . PRO A 1 325 ? -22.859 -15.344 -0.404 1 65.81 325 PRO A C 1
ATOM 2460 O O . PRO A 1 325 ? -22.516 -14.18 -0.63 1 65.81 325 PRO A O 1
ATOM 2463 N N . ALA A 1 326 ? -22.969 -16.188 -1.421 1 56.81 326 ALA A N 1
ATOM 2464 C CA . ALA A 1 326 ? -23.031 -15.797 -2.828 1 56.81 326 ALA A CA 1
ATOM 2465 C C . ALA A 1 326 ? -24 -14.641 -3.043 1 56.81 326 ALA A C 1
ATOM 2467 O O . ALA A 1 326 ? -23.781 -13.781 -3.895 1 56.81 326 ALA A O 1
ATOM 2468 N N . ASN A 1 327 ? -25.266 -14.789 -2.561 1 53.28 327 ASN A N 1
ATOM 2469 C CA . ASN A 1 327 ? -26.25 -13.703 -2.543 1 53.28 327 ASN A CA 1
ATOM 2470 C C . ASN A 1 327 ? -26.625 -13.312 -1.117 1 53.28 327 ASN A C 1
ATOM 2472 O O . ASN A 1 327 ? -26.781 -14.172 -0.251 1 53.28 327 ASN A O 1
ATOM 2476 N N . ALA A 1 328 ? -26.484 -12.078 -0.695 1 50.12 328 ALA A N 1
ATOM 2477 C CA . ALA A 1 328 ? -26.891 -11.672 0.646 1 50.12 328 ALA A CA 1
ATOM 2478 C C . ALA A 1 328 ? -28.156 -12.398 1.082 1 50.12 328 ALA A C 1
ATOM 2480 O O . ALA A 1 328 ? -28.375 -12.609 2.277 1 50.12 328 ALA A O 1
ATOM 2481 N N . SER A 1 329 ? -29.047 -12.703 0.14 1 44.81 329 SER A N 1
ATOM 2482 C CA . SER A 1 329 ? -30.328 -13.297 0.515 1 44.81 329 SER A CA 1
ATOM 2483 C C . SER A 1 329 ? -30.234 -14.812 0.586 1 44.81 329 SER A C 1
ATOM 2485 O O . SER A 1 329 ? -31.188 -15.477 1.029 1 44.81 329 SER A O 1
ATOM 2487 N N . SER A 1 330 ? -29.438 -15.297 -0.235 1 45.47 330 SER A N 1
ATOM 2488 C CA . SER A 1 330 ? -29.516 -16.75 -0.284 1 45.47 330 SER A CA 1
ATOM 2489 C C . SER A 1 330 ? -28.719 -17.375 0.861 1 45.47 330 SER A C 1
ATOM 2491 O O . SER A 1 330 ? -27.766 -16.797 1.357 1 45.47 330 SER A O 1
ATOM 2493 N N . SER A 1 331 ? -29.359 -18.125 1.512 1 42.44 331 SER A N 1
ATOM 2494 C CA . SER A 1 331 ? -28.844 -19 2.57 1 42.44 331 SER A CA 1
ATOM 2495 C C . SER A 1 331 ? -27.641 -19.797 2.094 1 42.44 331 SER A C 1
ATOM 2497 O O . SER A 1 331 ? -27 -20.5 2.883 1 42.44 331 SER A O 1
ATOM 2499 N N . ASP A 1 332 ? -27.578 -20.062 0.877 1 48.94 332 ASP A N 1
ATOM 2500 C CA . ASP A 1 332 ? -26.562 -21.016 0.431 1 48.94 332 ASP A CA 1
ATOM 2501 C C . ASP A 1 332 ? -25.156 -20.453 0.611 1 48.94 332 ASP A C 1
ATOM 2503 O O . ASP A 1 332 ? -24.828 -19.391 0.059 1 48.94 332 ASP A O 1
ATOM 2507 N N . THR A 1 333 ? -24.5 -20.859 1.634 1 50.22 333 THR A N 1
ATOM 2508 C CA . THR A 1 333 ? -23.438 -20.328 2.471 1 50.22 333 THR A CA 1
ATOM 2509 C C . THR A 1 333 ? -22.078 -20.453 1.773 1 50.22 333 THR A C 1
ATOM 2511 O O . THR A 1 333 ? -21.703 -21.547 1.341 1 50.22 333 THR A O 1
ATOM 2514 N N . PRO A 1 334 ? -21.547 -19.422 1.286 1 56.25 334 PRO A N 1
ATOM 2515 C CA . PRO A 1 334 ? -20.109 -19.5 1.024 1 56.25 334 PRO A CA 1
ATOM 2516 C C . PRO A 1 334 ? -19.312 -19.938 2.248 1 56.25 334 PRO A C 1
ATOM 2518 O O . PRO A 1 334 ? -19.641 -19.562 3.375 1 56.25 334 PRO A O 1
ATOM 2521 N N . SER A 1 335 ? -18.859 -20.891 2.439 1 63.94 335 SER A N 1
ATOM 2522 C CA . SER A 1 335 ? -18.047 -21.328 3.582 1 63.94 335 SER A CA 1
ATOM 2523 C C . SER A 1 335 ? -16.562 -21.234 3.277 1 63.94 335 SER A C 1
ATOM 2525 O O . SER A 1 335 ? -16.156 -21.234 2.111 1 63.94 335 SER A O 1
ATOM 2527 N N . PRO A 1 336 ? -15.891 -20.812 4.203 1 66.06 336 PRO A N 1
ATOM 2528 C CA . PRO A 1 336 ? -14.438 -20.797 4.047 1 66.06 336 PRO A CA 1
ATOM 2529 C C . PRO A 1 336 ? -13.898 -22.047 3.355 1 66.06 336 PRO A C 1
ATOM 2531 O O . PRO A 1 336 ? -12.844 -22 2.717 1 66.06 336 PRO A O 1
ATOM 2534 N N . ASN A 1 337 ? -14.781 -22.984 3.346 1 72.5 337 ASN A N 1
ATOM 2535 C CA . ASN A 1 337 ? -14.336 -24.25 2.748 1 72.5 337 ASN A CA 1
ATOM 2536 C C . ASN A 1 337 ? -14.688 -24.312 1.267 1 72.5 337 ASN A C 1
ATOM 2538 O O . ASN A 1 337 ? -14.094 -25.094 0.52 1 72.5 337 ASN A O 1
ATOM 2542 N N . HIS A 1 338 ? -15.656 -23.453 0.946 1 82.81 338 HIS A N 1
ATOM 2543 C CA . HIS A 1 338 ? -16.078 -23.469 -0.452 1 82.81 338 HIS A CA 1
ATOM 2544 C C . HIS A 1 338 ? -16.203 -22.047 -1.003 1 82.81 338 HIS A C 1
ATOM 2546 O O . HIS A 1 338 ? -17.297 -21.609 -1.351 1 82.81 338 HIS A O 1
ATOM 2552 N N . PRO A 1 339 ? -15.07 -21.469 -1.171 1 89.62 339 PRO A N 1
ATOM 2553 C CA . PRO A 1 339 ? -15.109 -20.094 -1.662 1 89.62 339 PRO A CA 1
ATOM 2554 C C . PRO A 1 339 ? -15.508 -20 -3.135 1 89.62 339 PRO A C 1
ATOM 2556 O O . PRO A 1 339 ? -15.344 -20.969 -3.881 1 89.62 339 PRO A O 1
ATOM 2559 N N . ILE A 1 340 ? -16.125 -18.922 -3.479 1 93 340 ILE A N 1
ATOM 2560 C CA . ILE A 1 340 ? -16.344 -18.609 -4.887 1 93 340 ILE A CA 1
ATOM 2561 C C . ILE A 1 340 ? -15.141 -17.844 -5.445 1 93 340 ILE A C 1
ATOM 2563 O O . ILE A 1 340 ? -14.867 -16.719 -5.031 1 93 340 ILE A O 1
ATOM 2567 N N . PHE A 1 341 ? -14.484 -18.531 -6.316 1 94.31 341 PHE A N 1
ATOM 2568 C CA . PHE A 1 341 ? -13.406 -17.844 -7.012 1 94.31 341 PHE A CA 1
ATOM 2569 C C . PHE A 1 341 ? -13.953 -17.031 -8.18 1 94.31 341 PHE A C 1
ATOM 2571 O O . PHE A 1 341 ? -14.867 -17.469 -8.875 1 94.31 341 PHE A O 1
ATOM 2578 N N . PHE A 1 342 ? -13.414 -15.836 -8.383 1 95 342 PHE A N 1
ATOM 2579 C CA . PHE A 1 342 ? -13.859 -15.008 -9.5 1 95 342 PHE A CA 1
ATOM 2580 C C . PHE A 1 342 ? -12.68 -14.25 -10.109 1 95 342 PHE A C 1
ATOM 2582 O O . PHE A 1 342 ? -11.648 -14.078 -9.461 1 95 342 PHE A O 1
ATOM 2589 N N . ILE A 1 343 ? -12.883 -13.852 -11.367 1 94.44 343 ILE A N 1
ATOM 2590 C CA . ILE A 1 343 ? -11.844 -13.141 -12.102 1 94.44 343 ILE A CA 1
ATOM 2591 C C . ILE A 1 343 ? -11.898 -11.648 -11.781 1 94.44 343 ILE A C 1
ATOM 2593 O O . ILE A 1 343 ? -12.938 -11.008 -11.969 1 94.44 343 ILE A O 1
ATOM 2597 N N . GLY A 1 344 ? -10.844 -11.195 -11.234 1 92.75 344 GLY A N 1
ATOM 2598 C CA . GLY A 1 344 ? -10.719 -9.766 -10.992 1 92.75 344 GLY A CA 1
ATOM 2599 C C . GLY A 1 344 ? -9.641 -9.109 -11.836 1 92.75 344 GLY A C 1
ATOM 2600 O O . GLY A 1 344 ? -9.141 -9.711 -12.789 1 92.75 344 GLY A O 1
ATOM 2601 N N . ASP A 1 345 ? -9.383 -7.91 -11.578 1 92.81 345 ASP A N 1
ATOM 2602 C CA . ASP A 1 345 ? -8.352 -7.156 -12.297 1 92.81 345 ASP A CA 1
ATOM 2603 C C . ASP A 1 345 ? -7.246 -6.703 -11.352 1 92.81 345 ASP A C 1
ATOM 2605 O O . ASP A 1 345 ? -7.52 -6.102 -10.312 1 92.81 345 ASP A O 1
ATOM 2609 N N . GLN A 1 346 ? -6.035 -6.965 -11.75 1 88.06 346 GLN A N 1
ATOM 2610 C CA . GLN A 1 346 ? -4.871 -6.656 -10.922 1 88.06 346 GLN A CA 1
ATOM 2611 C 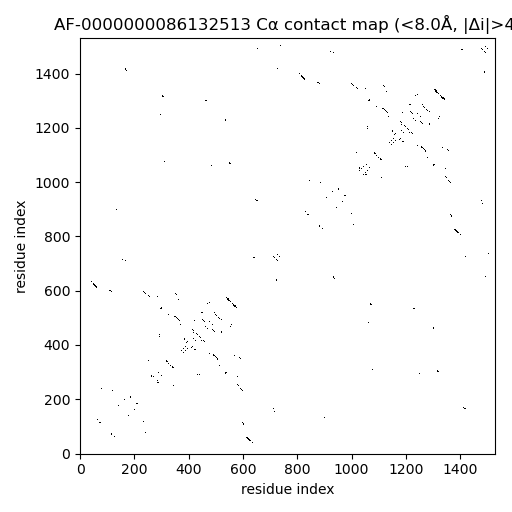C . GLN A 1 346 ? -4.586 -5.156 -10.914 1 88.06 346 GLN A C 1
ATOM 2613 O O . GLN A 1 346 ? -3.91 -4.656 -10.008 1 88.06 346 GLN A O 1
ATOM 2618 N N . GLN A 1 347 ? -5.082 -4.43 -11.805 1 86.25 347 GLN A N 1
ATOM 2619 C CA . GLN A 1 347 ? -4.781 -3.01 -11.945 1 86.25 347 GLN A CA 1
ATOM 2620 C C . GLN A 1 347 ? -5.727 -2.162 -11.094 1 86.25 347 GLN A C 1
ATOM 2622 O O . GLN A 1 347 ? -5.551 -0.947 -10.984 1 86.25 347 GLN A O 1
ATOM 2627 N N . SER A 1 348 ? -6.625 -2.824 -10.453 1 87.5 348 SER A N 1
ATOM 2628 C CA . SER A 1 348 ? -7.543 -2.068 -9.609 1 87.5 348 SER A CA 1
ATOM 2629 C C . SER A 1 348 ? -6.832 -1.502 -8.383 1 87.5 348 SER A C 1
ATOM 2631 O O . SER A 1 348 ? -5.992 -2.176 -7.781 1 87.5 348 SER A O 1
ATOM 2633 N N . THR A 1 349 ? -7.043 -0.224 -8.18 1 84.25 349 THR A N 1
ATOM 2634 C CA . THR A 1 349 ? -6.383 0.45 -7.066 1 84.25 349 THR A CA 1
ATOM 2635 C C . THR A 1 349 ? -7.41 0.989 -6.074 1 84.25 349 THR A C 1
ATOM 2637 O O . THR A 1 349 ? -8.609 0.768 -6.234 1 84.25 349 THR A O 1
ATOM 2640 N N . THR A 1 350 ? -6.945 1.605 -5.02 1 87.81 350 THR A N 1
ATOM 2641 C CA . THR A 1 350 ? -7.809 2.213 -4.016 1 87.81 350 THR A CA 1
ATOM 2642 C C . THR A 1 350 ? -8.328 3.564 -4.496 1 87.81 350 THR A C 1
ATOM 2644 O O . THR A 1 350 ? -9.188 4.172 -3.844 1 87.81 350 THR A O 1
ATOM 2647 N N . ALA A 1 351 ? -7.945 3.969 -5.656 1 89.69 351 ALA A N 1
ATOM 2648 C CA . ALA A 1 351 ? -8.305 5.289 -6.164 1 89.69 351 ALA A CA 1
ATOM 2649 C C . ALA A 1 351 ? -9.672 5.262 -6.84 1 89.69 351 ALA A C 1
ATOM 2651 O O . ALA A 1 351 ? -10.266 6.309 -7.098 1 89.69 351 ALA A O 1
ATOM 2652 N N . GLU A 1 352 ? -10.188 4.043 -7.027 1 92.62 352 GLU A N 1
ATOM 2653 C CA . GLU A 1 352 ? -11.469 3.922 -7.715 1 92.62 352 GLU A CA 1
ATOM 2654 C C . GLU A 1 352 ? -12.406 2.98 -6.969 1 92.62 352 GLU A C 1
ATOM 2656 O O . GLU A 1 352 ? -11.977 1.955 -6.438 1 92.62 352 GLU A O 1
ATOM 2661 N N . ASP A 1 353 ? -13.602 3.424 -6.887 1 93.88 353 ASP A N 1
ATOM 2662 C CA . ASP A 1 353 ? -14.711 2.549 -6.52 1 93.88 353 ASP A CA 1
ATOM 2663 C C . ASP A 1 353 ? -15.492 2.102 -7.754 1 93.88 353 ASP A C 1
ATOM 2665 O O . ASP A 1 353 ? -15.789 2.912 -8.633 1 93.88 353 ASP A O 1
ATOM 2669 N N . PHE A 1 354 ? -15.773 0.866 -7.82 1 95.38 354 PHE A N 1
ATOM 2670 C CA . PHE A 1 354 ? -16.438 0.434 -9.047 1 95.38 354 PHE A CA 1
ATOM 2671 C C . PHE A 1 354 ? -17.312 -0.79 -8.781 1 95.38 354 PHE A C 1
ATOM 2673 O O . PHE A 1 354 ? -17.156 -1.461 -7.758 1 95.38 354 PHE A O 1
ATOM 2680 N N . SER A 1 355 ? -18.281 -0.934 -9.609 1 95.12 355 SER A N 1
ATOM 2681 C CA . SER A 1 355 ? -19.109 -2.135 -9.734 1 95.12 355 SER A CA 1
ATOM 2682 C C . SER A 1 355 ? -18.938 -2.779 -11.102 1 95.12 355 SER A C 1
ATOM 2684 O O . SER A 1 355 ? -18.984 -2.096 -12.133 1 95.12 355 SER A O 1
ATOM 2686 N N . SER A 1 356 ? -18.625 -4.023 -11.07 1 96.25 356 SER A N 1
ATOM 2687 C CA . SER A 1 356 ? -18.359 -4.703 -12.328 1 96.25 356 SER A CA 1
ATOM 2688 C C . SER A 1 356 ? -18.969 -6.105 -12.344 1 96.25 356 SER A C 1
ATOM 2690 O O . SER A 1 356 ? -19.453 -6.59 -11.32 1 96.25 356 SER A O 1
ATOM 2692 N N . ARG A 1 357 ? -19.031 -6.652 -13.594 1 96.38 357 ARG A N 1
ATOM 2693 C CA . ARG A 1 357 ? -19.531 -8.008 -13.805 1 96.38 357 ARG A CA 1
ATOM 2694 C C . ARG A 1 357 ? -18.391 -8.945 -14.211 1 96.38 357 ARG A C 1
ATOM 2696 O O . ARG A 1 357 ? -17.5 -8.555 -14.961 1 96.38 357 ARG A O 1
ATOM 2703 N N . THR A 1 358 ? -18.453 -10.102 -13.719 1 96.44 358 THR A N 1
ATOM 2704 C CA . THR A 1 358 ? -17.453 -11.125 -14.039 1 96.44 358 THR A CA 1
ATOM 2705 C C . THR A 1 358 ? -18.047 -12.523 -13.836 1 96.44 358 THR A C 1
ATOM 2707 O O . THR A 1 358 ? -19.25 -12.68 -13.672 1 96.44 358 THR A O 1
ATOM 2710 N N . MET A 1 359 ? -17.25 -13.508 -13.984 1 95.75 359 MET A N 1
ATOM 2711 C CA . MET A 1 359 ? -17.656 -14.898 -13.773 1 95.75 359 MET A CA 1
ATOM 2712 C C . MET A 1 359 ? -16.953 -15.492 -12.562 1 95.75 359 MET A C 1
ATOM 2714 O O . MET A 1 359 ? -15.805 -15.141 -12.273 1 95.75 359 MET A O 1
ATOM 2718 N N . GLY A 1 360 ? -17.656 -16.359 -11.914 1 95.12 360 GLY A N 1
ATOM 2719 C CA . GLY A 1 360 ? -17.109 -17.047 -10.766 1 95.12 360 GLY A CA 1
ATOM 2720 C C . GLY A 1 360 ? -17.469 -18.531 -10.734 1 95.12 360 GLY A C 1
ATOM 2721 O O . GLY A 1 360 ? -18.312 -18.984 -11.508 1 95.12 360 GLY A O 1
ATOM 2722 N N . MET A 1 361 ? -16.734 -19.25 -9.898 1 95.69 361 MET A N 1
ATOM 2723 C CA . MET A 1 361 ? -16.969 -20.688 -9.773 1 95.69 361 MET A CA 1
ATOM 2724 C C . MET A 1 361 ? -16.734 -21.156 -8.336 1 95.69 361 MET A C 1
ATOM 2726 O O . MET A 1 361 ? -15.844 -20.656 -7.648 1 95.69 361 MET A O 1
ATOM 2730 N N . ALA A 1 362 ? -17.609 -22.062 -7.914 1 94.31 362 ALA A N 1
ATOM 2731 C CA . ALA A 1 362 ? -17.469 -22.75 -6.633 1 94.31 362 ALA A CA 1
ATOM 2732 C C . ALA A 1 362 ? -17.625 -24.25 -6.793 1 94.31 362 ALA A C 1
ATOM 2734 O O . ALA A 1 362 ? -18.516 -24.719 -7.512 1 94.31 362 ALA A O 1
ATOM 2735 N N . THR A 1 363 ? -16.734 -24.938 -6.203 1 95.62 363 THR A N 1
ATOM 2736 C CA . THR A 1 363 ? -16.75 -26.391 -6.289 1 95.62 363 THR A CA 1
ATOM 2737 C C . THR A 1 363 ? -16.875 -27.016 -4.902 1 95.62 363 THR A C 1
ATOM 2739 O O . THR A 1 363 ? -16.328 -26.5 -3.93 1 95.62 363 THR A O 1
ATOM 2742 N N . GLN A 1 364 ? -17.641 -28.062 -4.793 1 94.5 364 GLN A N 1
ATOM 2743 C CA . GLN A 1 364 ? -17.75 -28.906 -3.605 1 94.5 364 GLN A CA 1
ATOM 2744 C C . GLN A 1 364 ? -17.438 -30.359 -3.928 1 94.5 364 GLN A C 1
ATOM 2746 O O . GLN A 1 364 ? -17.844 -30.875 -4.977 1 94.5 364 GLN A O 1
ATOM 2751 N N . CYS A 1 365 ? -16.594 -30.969 -3.094 1 96.5 365 CYS A N 1
ATOM 2752 C CA . CYS A 1 365 ? -16.203 -32.344 -3.33 1 96.5 365 CYS A CA 1
ATOM 2753 C C . CYS A 1 365 ? -16.375 -33.188 -2.07 1 96.5 365 CYS A C 1
ATOM 2755 O O . CYS A 1 365 ? -16.391 -32.656 -0.96 1 96.5 365 CYS A O 1
ATOM 2757 N N . GLU A 1 366 ? -16.562 -34.469 -2.23 1 95.44 366 GLU A N 1
ATOM 2758 C CA . GLU A 1 366 ? -16.578 -35.469 -1.19 1 95.44 366 GLU A CA 1
ATOM 2759 C C . GLU A 1 366 ? -15.695 -36.656 -1.577 1 95.44 366 GLU A C 1
ATOM 2761 O O . GLU A 1 366 ? -15.695 -37.094 -2.732 1 95.44 366 GLU A O 1
ATOM 2766 N N . ILE A 1 367 ? -14.883 -37.125 -0.65 1 96.44 367 ILE A N 1
ATOM 2767 C CA . ILE A 1 367 ? -14.039 -38.281 -0.936 1 96.44 367 ILE A CA 1
ATOM 2768 C C . ILE A 1 367 ? -14.875 -39.531 -0.924 1 96.44 367 ILE A C 1
ATOM 2770 O O . ILE A 1 367 ? -15.633 -39.781 0.019 1 96.44 367 ILE A O 1
ATOM 2774 N N . ILE A 1 368 ? -14.789 -40.406 -1.95 1 95.12 368 ILE A N 1
ATOM 2775 C CA . ILE A 1 368 ? -15.633 -41.562 -2.074 1 95.12 368 ILE A CA 1
ATOM 2776 C C . ILE A 1 368 ? -14.781 -42.781 -2.434 1 95.12 368 ILE A C 1
ATOM 2778 O O . ILE A 1 368 ? -15.258 -43.719 -3.105 1 95.12 368 ILE A O 1
ATOM 2782 N N . THR A 1 369 ? -13.578 -42.75 -2.15 1 94.12 369 THR A N 1
ATOM 2783 C CA . THR A 1 369 ? -12.664 -43.812 -2.537 1 94.12 369 THR A CA 1
ATOM 2784 C C . THR A 1 369 ? -13.125 -45.156 -1.979 1 94.12 369 THR A C 1
ATOM 2786 O O . THR A 1 369 ? -13.156 -46.156 -2.699 1 94.12 369 THR A O 1
ATOM 2789 N N . SER A 1 370 ? -13.5 -45.219 -0.682 1 92.56 370 SER A N 1
ATOM 2790 C CA . SER A 1 370 ? -13.867 -46.438 -0.013 1 92.56 370 SER A CA 1
ATOM 2791 C C . SER A 1 370 ? -15.141 -47.031 -0.607 1 92.56 370 SER A C 1
ATOM 2793 O O . SER A 1 370 ? -15.336 -48.25 -0.583 1 92.56 370 SER A O 1
ATOM 2795 N N . LYS A 1 371 ? -15.914 -46.219 -1.152 1 91.62 371 LYS A N 1
ATOM 2796 C CA . LYS A 1 371 ? -17.172 -46.688 -1.725 1 91.62 371 LYS A CA 1
ATOM 2797 C C . LYS A 1 371 ? -16.953 -47.312 -3.107 1 91.62 371 LYS A C 1
ATOM 2799 O O . LYS A 1 371 ? -17.766 -48.125 -3.566 1 91.62 371 LYS A O 1
ATOM 2804 N N . CYS A 1 372 ? -15.891 -46.969 -3.76 1 91.88 372 CYS A N 1
ATOM 2805 C CA . CYS A 1 372 ? -15.75 -47.281 -5.172 1 91.88 372 CYS A CA 1
ATOM 2806 C C . CYS A 1 372 ? -14.609 -48.281 -5.391 1 91.88 372 CYS A C 1
ATOM 2808 O O . CYS A 1 372 ? -14.531 -48.906 -6.445 1 91.88 372 CYS A O 1
ATOM 2810 N N . TYR A 1 373 ? -13.734 -48.375 -4.5 1 90.12 373 TYR A N 1
ATOM 2811 C CA . TYR A 1 373 ? -12.516 -49.125 -4.746 1 90.12 373 TYR A CA 1
ATOM 2812 C C . TYR A 1 373 ? -12.438 -50.344 -3.846 1 90.12 373 TYR A C 1
ATOM 2814 O O . TYR A 1 373 ? -12.734 -50.281 -2.65 1 90.12 373 TYR A O 1
ATOM 2822 N N . ASP A 1 374 ? -12.109 -51.406 -4.52 1 83.31 374 ASP A N 1
ATOM 2823 C CA . ASP A 1 374 ? -11.781 -52.688 -3.861 1 83.31 374 ASP A CA 1
ATOM 2824 C C . ASP A 1 374 ? -10.398 -53.156 -4.266 1 83.31 374 ASP A C 1
ATOM 2826 O O . ASP A 1 374 ? -10.117 -53.344 -5.457 1 83.31 374 ASP A O 1
ATOM 2830 N N . ALA A 1 375 ? -9.508 -53.438 -3.326 1 79.12 375 ALA A N 1
ATOM 2831 C CA . ALA A 1 375 ? -8.125 -53.844 -3.57 1 79.12 375 ALA A CA 1
ATOM 2832 C C . ALA A 1 375 ? -8.047 -55.062 -4.477 1 79.12 375 ALA A C 1
ATOM 2834 O O . ALA A 1 375 ? -7.059 -55.25 -5.188 1 79.12 375 ALA A O 1
ATOM 2835 N N . SER A 1 376 ? -9.047 -55.812 -4.523 1 79.25 376 SER A N 1
ATOM 2836 C CA . SER A 1 376 ? -9.078 -57.031 -5.332 1 79.25 376 SER A CA 1
ATOM 2837 C C . SER A 1 376 ? -9.156 -56.688 -6.82 1 79.25 376 SER A C 1
ATOM 2839 O O . SER A 1 376 ? -8.828 -57.531 -7.664 1 79.25 376 SER A O 1
ATOM 2841 N N . ASN A 1 377 ? -9.453 -55.5 -7.195 1 78.81 377 ASN A N 1
ATOM 2842 C CA . ASN A 1 377 ? -9.641 -55.125 -8.586 1 78.81 377 ASN A CA 1
ATOM 2843 C C . ASN A 1 377 ? -8.398 -54.438 -9.156 1 78.81 377 ASN A C 1
ATOM 2845 O O . ASN A 1 377 ? -8.469 -53.75 -10.18 1 78.81 377 ASN A O 1
ATOM 2849 N N . GLY A 1 378 ? -7.285 -54.656 -8.391 1 79.25 378 GLY A N 1
ATOM 2850 C CA . GLY A 1 378 ? -6.078 -53.969 -8.867 1 79.25 378 GLY A CA 1
ATOM 2851 C C . GLY A 1 378 ? -6.141 -52.469 -8.75 1 79.25 378 GLY A C 1
ATOM 2852 O O . GLY A 1 378 ? -6.34 -51.938 -7.66 1 79.25 378 GLY A O 1
ATOM 2853 N N . SER A 1 379 ? -6.074 -51.812 -10 1 83.19 379 SER A N 1
ATOM 2854 C CA . SER A 1 379 ? -6.102 -50.375 -10 1 83.19 379 SER A CA 1
ATOM 2855 C C . SER A 1 379 ? -7.445 -49.844 -10.492 1 83.19 379 SER A C 1
ATOM 2857 O O . SER A 1 379 ? -7.637 -48.625 -10.609 1 83.19 379 SER A O 1
ATOM 2859 N N . ALA A 1 380 ? -8.383 -50.719 -10.758 1 86.06 380 ALA A N 1
ATOM 2860 C CA . ALA A 1 380 ? -9.688 -50.312 -11.281 1 86.06 380 ALA A CA 1
ATOM 2861 C C . ALA A 1 380 ? -10.648 -49.969 -10.148 1 86.06 380 ALA A C 1
ATOM 2863 O O . ALA A 1 380 ? -10.57 -50.562 -9.062 1 86.06 380 ALA A O 1
ATOM 2864 N N . PHE A 1 381 ? -11.508 -49.062 -10.336 1 89.12 381 PHE A N 1
ATOM 2865 C CA . PHE A 1 381 ? -12.562 -48.719 -9.383 1 89.12 381 PHE A CA 1
ATOM 2866 C C . PHE A 1 381 ? -13.93 -48.75 -10.047 1 89.12 381 PHE A C 1
ATOM 2868 O O . PHE A 1 381 ? -14.031 -48.594 -11.266 1 89.12 381 PHE A O 1
ATOM 2875 N N . SER A 1 382 ? -14.906 -49.062 -9.336 1 88.19 382 SER A N 1
ATOM 2876 C CA . SER A 1 382 ? -16.297 -49.062 -9.766 1 88.19 382 SER A CA 1
ATOM 2877 C C . SER A 1 382 ? -17.219 -48.531 -8.672 1 88.19 382 SER A C 1
ATOM 2879 O O . SER A 1 382 ? -17.391 -49.188 -7.629 1 88.19 382 SER A O 1
ATOM 2881 N N . CYS A 1 383 ? -17.75 -47.375 -8.914 1 88.31 383 CYS A N 1
ATOM 2882 C CA . CYS A 1 383 ? -18.625 -46.75 -7.926 1 88.31 383 CYS A CA 1
ATOM 2883 C C . CYS A 1 383 ? -20.047 -47.312 -8.055 1 88.31 383 CYS A C 1
ATOM 2885 O O . CYS A 1 383 ? -20.453 -47.75 -9.125 1 88.31 383 CYS A O 1
ATOM 2887 N N . PRO A 1 384 ? -20.781 -47.062 -6.863 1 78.44 384 PRO A N 1
ATOM 2888 C CA . PRO A 1 384 ? -22.203 -47.375 -6.965 1 78.44 384 PRO A CA 1
ATOM 2889 C C . PRO A 1 384 ? -22.969 -46.469 -7.918 1 78.44 384 PRO A C 1
ATOM 2891 O O . PRO A 1 384 ? -22.719 -45.25 -7.938 1 78.44 384 PRO A O 1
ATOM 2894 N N . GLY A 1 385 ? -23.5 -46.906 -9.062 1 71.38 385 GLY A N 1
ATOM 2895 C CA . GLY A 1 385 ? -24.25 -46.094 -10.023 1 71.38 385 GLY A CA 1
ATOM 2896 C C . GLY A 1 385 ? -23.688 -46.188 -11.43 1 71.38 385 GLY A C 1
ATOM 2897 O O . GLY A 1 385 ? -24.266 -45.625 -12.367 1 71.38 385 GLY A O 1
ATOM 2898 N N . GLY A 1 386 ? -22.484 -46.625 -11.539 1 75.44 386 GLY A N 1
ATOM 2899 C CA . GLY A 1 386 ? -22.016 -46.906 -12.883 1 75.44 386 GLY A CA 1
ATOM 2900 C C . GLY A 1 386 ? -20.766 -46.125 -13.258 1 75.44 386 GLY A C 1
ATOM 2901 O O . GLY A 1 386 ? -20.203 -46.312 -14.336 1 75.44 386 GLY A O 1
ATOM 2902 N N . PHE A 1 387 ? -20.344 -45.281 -12.367 1 85.06 387 PHE A N 1
ATOM 2903 C CA . PHE A 1 387 ? -19.109 -44.531 -12.625 1 85.06 387 PHE A CA 1
ATOM 2904 C C . PHE A 1 387 ? -17.891 -45.438 -12.414 1 85.06 387 PHE A C 1
ATOM 2906 O O . PHE A 1 387 ? -17.719 -46 -11.336 1 85.06 387 PHE A O 1
ATOM 2913 N N . LYS A 1 388 ? -17.125 -45.656 -13.484 1 86 388 LYS A N 1
ATOM 2914 C CA . LYS A 1 388 ? -16 -46.594 -13.422 1 86 388 LYS A CA 1
ATOM 2915 C C . LYS A 1 388 ? -14.75 -45.969 -14.039 1 86 388 LYS A C 1
ATOM 2917 O O . LYS A 1 388 ? -14.836 -44.969 -14.766 1 86 388 LYS A O 1
ATOM 2922 N N . GLY A 1 389 ? -13.672 -46.5 -13.688 1 86.25 389 GLY A N 1
ATOM 2923 C CA . GLY A 1 389 ? -12.398 -46.062 -14.219 1 86.25 389 GLY A CA 1
ATOM 2924 C C . GLY A 1 389 ? -11.211 -46.812 -13.625 1 86.25 389 GLY A C 1
ATOM 2925 O O . GLY A 1 389 ? -11.375 -47.844 -13 1 86.25 389 GLY A O 1
ATOM 2926 N N . ASP A 1 390 ? -10.086 -46.406 -13.992 1 86.88 390 ASP A N 1
ATOM 2927 C CA . ASP A 1 390 ? -8.812 -46.938 -13.516 1 86.88 390 ASP A CA 1
ATOM 2928 C C . ASP A 1 390 ? -7.895 -45.844 -13.031 1 86.88 390 ASP A C 1
ATOM 2930 O O . ASP A 1 390 ? -7.68 -44.844 -13.734 1 86.88 390 ASP A O 1
ATOM 2934 N N . PHE A 1 391 ? -7.332 -46.031 -11.828 1 87.5 391 PHE A N 1
ATOM 2935 C CA . PHE A 1 391 ? -6.5 -45 -11.219 1 87.5 391 PHE A CA 1
ATOM 2936 C C . PHE A 1 391 ? -5.285 -44.688 -12.094 1 87.5 391 PHE A C 1
ATOM 2938 O O . PHE A 1 391 ? -4.707 -43.625 -12.008 1 87.5 391 PHE A O 1
ATOM 2945 N N . THR A 1 392 ? -4.875 -45.562 -12.961 1 81.06 392 THR A N 1
ATOM 2946 C CA . THR A 1 392 ? -3.658 -45.406 -13.742 1 81.06 392 THR A CA 1
ATOM 2947 C C . THR A 1 392 ? -3.984 -44.906 -15.148 1 81.06 392 THR A C 1
ATOM 2949 O O . THR A 1 392 ? -3.098 -44.812 -16 1 81.06 392 THR A O 1
ATOM 2952 N N . MET A 1 393 ? -5.277 -44.656 -15.328 1 82.12 393 MET A N 1
ATOM 2953 C CA . MET A 1 393 ? -5.711 -44.188 -16.641 1 82.12 393 MET A CA 1
ATOM 2954 C C . MET A 1 393 ? -6.387 -42.844 -16.531 1 82.12 393 MET A C 1
ATOM 2956 O O . MET A 1 393 ? -7.059 -42.531 -15.531 1 82.12 393 MET A O 1
ATOM 2960 N N . CYS A 1 394 ? -6.215 -42.031 -17.578 1 80.38 394 CYS A N 1
ATOM 2961 C CA . CYS A 1 394 ? -6.777 -40.688 -17.578 1 80.38 394 CYS A CA 1
ATOM 2962 C C . CYS A 1 394 ? -8.211 -40.688 -18.109 1 80.38 394 CYS A C 1
ATOM 2964 O O . CYS A 1 394 ? -8.969 -39.75 -17.859 1 80.38 394 CYS A O 1
ATOM 2966 N N . GLU A 1 395 ? -8.562 -41.719 -18.859 1 79.56 395 GLU A N 1
ATOM 2967 C CA . GLU A 1 395 ? -9.867 -41.781 -19.5 1 79.56 395 GLU A CA 1
ATOM 2968 C C . GLU A 1 395 ? -10.938 -42.281 -18.531 1 79.56 395 GLU A C 1
ATOM 2970 O O . GLU A 1 395 ? -10.758 -43.281 -17.875 1 79.56 395 GLU A O 1
ATOM 2975 N N . PRO A 1 396 ? -11.961 -41.438 -18.516 1 77.69 396 PRO A N 1
ATOM 2976 C CA . PRO A 1 396 ? -13.07 -41.969 -17.703 1 77.69 396 PRO A CA 1
ATOM 2977 C C . PRO A 1 396 ? -13.68 -43.219 -18.281 1 77.69 396 PRO A C 1
ATOM 2979 O O . PRO A 1 396 ? -13.648 -43.438 -19.5 1 77.69 396 PRO A O 1
ATOM 2982 N N . ASN A 1 397 ? -14.188 -44.125 -17.469 1 70.75 397 ASN A N 1
ATOM 2983 C CA . ASN A 1 397 ? -14.844 -45.375 -17.828 1 70.75 397 ASN A CA 1
ATOM 2984 C C . ASN A 1 397 ? -13.859 -46.375 -18.438 1 70.75 397 ASN A C 1
ATOM 2986 O O . ASN A 1 397 ? -14.266 -47.281 -19.156 1 70.75 397 ASN A O 1
ATOM 2990 N N . ALA A 1 398 ? -12.508 -45.906 -18.234 1 64.69 398 ALA A N 1
ATOM 2991 C CA . ALA A 1 398 ? -11.508 -46.875 -18.672 1 64.69 398 ALA A CA 1
ATOM 2992 C C . ALA A 1 398 ? -11.492 -48.094 -17.781 1 64.69 398 ALA A C 1
ATOM 2994 O O . ALA A 1 398 ? -11.547 -48 -16.547 1 64.69 398 ALA A O 1
ATOM 2995 N N . TRP A 1 399 ? -12.102 -49.25 -18.188 1 55.06 399 TRP A N 1
ATOM 2996 C CA . TRP A 1 399 ? -12.148 -50.438 -17.344 1 55.06 399 TRP A CA 1
ATOM 2997 C C . TRP A 1 399 ? -11.188 -51.5 -17.859 1 55.06 399 TRP A C 1
ATOM 2999 O O . TRP A 1 399 ? -10.953 -51.594 -19.078 1 55.06 399 TRP A O 1
ATOM 3009 N N . PRO A 1 400 ? -10.234 -52.094 -16.906 1 54.69 400 PRO A N 1
ATOM 3010 C CA . PRO A 1 400 ? -9.242 -53.094 -17.25 1 54.69 400 PRO A CA 1
ATOM 3011 C C . PRO A 1 400 ? -9.688 -54 -18.406 1 54.69 400 PRO A C 1
ATOM 3013 O O . PRO A 1 400 ? -8.875 -54.375 -19.234 1 54.69 400 PRO A O 1
ATOM 3016 N N . GLU A 1 401 ? -10.789 -54.656 -18.234 1 46.75 401 GLU A N 1
ATOM 3017 C CA . GLU A 1 401 ? -10.977 -55.719 -19.219 1 46.75 401 GLU A CA 1
ATOM 3018 C C . GLU A 1 401 ? -10.797 -55.156 -20.641 1 46.75 401 GLU A C 1
ATOM 3020 O O . GLU A 1 401 ? -10.367 -55.906 -21.547 1 46.75 401 GLU A O 1
ATOM 3025 N N . GLY A 1 402 ? -11.289 -54.031 -20.969 1 41 402 GLY A N 1
ATOM 3026 C CA . GLY A 1 402 ? -11.242 -53.625 -22.359 1 41 402 GLY A CA 1
ATOM 3027 C C . GLY A 1 402 ? -10.094 -52.688 -22.656 1 41 402 GLY A C 1
ATOM 3028 O O . GLY A 1 402 ? -9.953 -52.188 -23.781 1 41 402 GLY A O 1
ATOM 3029 N N . GLY A 1 403 ? -8.883 -52.781 -22.094 1 42.34 403 GLY A N 1
ATOM 3030 C CA . GLY A 1 403 ? -7.746 -51.938 -22.422 1 42.34 403 GLY A CA 1
ATOM 3031 C C . GLY A 1 403 ? -8.102 -50.469 -22.469 1 42.34 403 GLY A C 1
ATOM 3032 O O . GLY A 1 403 ? -9.273 -50.094 -22.359 1 42.34 403 GLY A O 1
ATOM 3033 N N . SER A 1 404 ? -7.215 -49.438 -22.203 1 48.97 404 SER A N 1
ATOM 3034 C CA . SER A 1 404 ? -7.449 -48.031 -22.516 1 48.97 404 SER A CA 1
ATOM 3035 C C . SER A 1 404 ? -8.094 -47.875 -23.891 1 48.97 404 SER A C 1
ATOM 3037 O O . SER A 1 404 ? -7.652 -48.5 -24.859 1 48.97 404 SER A O 1
ATOM 3039 N N . MET A 1 405 ? -9.367 -47.656 -23.969 1 44.19 405 MET A N 1
ATOM 3040 C CA . MET A 1 405 ? -10.039 -47.5 -25.25 1 44.19 405 MET A CA 1
ATOM 3041 C C . MET A 1 405 ? -9.195 -46.656 -26.203 1 44.19 405 MET A C 1
ATOM 3043 O O . MET A 1 405 ? -9.203 -46.875 -27.422 1 44.19 405 MET A O 1
ATOM 3047 N N . SER A 1 406 ? -8.812 -45.469 -25.75 1 45.91 406 SER A N 1
ATOM 3048 C CA . SER A 1 406 ? -8.32 -44.5 -26.703 1 45.91 406 SER A CA 1
ATOM 3049 C C . SER A 1 406 ? -6.793 -44.438 -26.703 1 45.91 406 SER A C 1
ATOM 3051 O O . SER A 1 406 ? -6.195 -43.656 -27.438 1 45.91 406 SER A O 1
ATOM 3053 N N . GLY A 1 407 ? -6.129 -45.594 -26.188 1 45.16 407 GLY A N 1
ATOM 3054 C CA . GLY A 1 407 ? -4.68 -45.531 -26.281 1 45.16 407 GLY A CA 1
ATOM 3055 C C . GLY A 1 407 ? -4.082 -44.406 -25.438 1 45.16 407 GLY A C 1
ATOM 3056 O O . GLY A 1 407 ? -2.98 -43.938 -25.719 1 45.16 407 GLY A O 1
ATOM 3057 N N . SER A 1 408 ? -4.977 -43.875 -24.688 1 47.56 408 SER A N 1
ATOM 3058 C CA . SER A 1 408 ? -4.457 -42.719 -23.938 1 47.56 408 SER A CA 1
ATOM 3059 C C . SER A 1 408 ? -3.449 -43.188 -22.875 1 47.56 408 SER A C 1
ATOM 3061 O O . SER A 1 408 ? -3.639 -44.219 -22.234 1 47.56 408 SER A O 1
ATOM 3063 N N . GLY A 1 409 ? -2.279 -43.156 -23.062 1 54.75 409 GLY A N 1
ATOM 3064 C CA . GLY A 1 409 ? -1.122 -43.344 -22.203 1 54.75 409 GLY A CA 1
ATOM 3065 C C . GLY A 1 409 ? -1.453 -43.25 -20.734 1 54.75 409 GLY A C 1
ATOM 3066 O O . GLY A 1 409 ? -2.617 -43.094 -20.359 1 54.75 409 GLY A O 1
ATOM 3067 N N . SER A 1 410 ? -0.751 -43.781 -19.797 1 62.12 410 SER A N 1
ATOM 3068 C CA . SER A 1 410 ? -0.838 -43.75 -18.344 1 62.12 410 SER A CA 1
ATOM 3069 C C . SER A 1 410 ? -0.805 -42.312 -17.812 1 62.12 410 SER A C 1
ATOM 3071 O O . SER A 1 410 ? -0.108 -41.438 -18.375 1 62.12 410 SER A O 1
ATOM 3073 N N . CYS A 1 411 ? -1.937 -41.969 -17.094 1 75 411 CYS A N 1
ATOM 3074 C CA . CYS A 1 411 ? -1.927 -40.656 -16.438 1 75 411 CYS A CA 1
ATOM 3075 C C . CYS A 1 411 ? -2.131 -40.812 -14.93 1 75 411 CYS A C 1
ATOM 3077 O O . CYS A 1 411 ? -2.58 -41.844 -14.461 1 75 411 CYS A O 1
ATOM 3079 N N . GLN A 1 412 ? -1.727 -39.844 -14.211 1 82.75 412 GLN A N 1
ATOM 3080 C CA . GLN A 1 412 ? -1.796 -39.875 -12.75 1 82.75 412 GLN A CA 1
ATOM 3081 C C . GLN A 1 412 ? -3.094 -39.281 -12.242 1 82.75 412 GLN A C 1
ATOM 3083 O O . GLN A 1 412 ? -3.465 -39.469 -11.078 1 82.75 412 GLN A O 1
ATOM 3088 N N . THR A 1 413 ? -3.719 -38.562 -13.117 1 90.94 413 THR A N 1
ATOM 3089 C CA . THR A 1 413 ? -4.98 -37.938 -12.727 1 90.94 413 THR A CA 1
ATOM 3090 C C . THR A 1 413 ? -6.027 -38.094 -13.82 1 90.94 413 THR A C 1
ATOM 3092 O O . THR A 1 413 ? -5.684 -38.281 -15 1 90.94 413 THR A O 1
ATOM 3095 N N . GLY A 1 414 ? -7.258 -38.125 -13.391 1 91.5 414 GLY A N 1
ATOM 3096 C CA . GLY A 1 414 ? -8.367 -38.219 -14.328 1 91.5 414 GLY A CA 1
ATOM 3097 C C . GLY A 1 414 ? -9.625 -37.531 -13.82 1 91.5 414 GLY A C 1
ATOM 3098 O O . GLY A 1 414 ? -9.734 -37.219 -12.641 1 91.5 414 GLY A O 1
ATOM 3099 N N . ILE A 1 415 ? -10.445 -37.219 -14.758 1 94.19 415 ILE A N 1
ATOM 3100 C CA . ILE A 1 415 ? -11.719 -36.594 -14.453 1 94.19 415 ILE A CA 1
ATOM 3101 C C . ILE A 1 415 ? -12.789 -37.094 -15.414 1 94.19 415 ILE A C 1
ATOM 3103 O O . ILE A 1 415 ? -12.523 -37.344 -16.594 1 94.19 415 ILE A O 1
ATOM 3107 N N . GLY A 1 416 ? -13.914 -37.438 -14.93 1 93.06 416 GLY A N 1
ATOM 3108 C CA . GLY A 1 416 ? -15.07 -37.844 -15.711 1 93.06 416 GLY A CA 1
ATOM 3109 C C . GLY A 1 416 ? -16.344 -37.156 -15.305 1 93.06 416 GLY A C 1
ATOM 3110 O O . GLY A 1 416 ? -16.688 -37.125 -14.117 1 93.06 416 GLY A O 1
ATOM 3111 N N . PHE A 1 417 ? -17.062 -36.625 -16.297 1 94.94 417 PHE A N 1
ATOM 3112 C CA . PHE A 1 417 ? -18.281 -35.875 -16.016 1 94.94 417 PHE A CA 1
ATOM 3113 C C . PHE A 1 417 ? -19.516 -36.75 -16.109 1 94.94 417 PHE A C 1
ATOM 3115 O O . PHE A 1 417 ? -19.5 -37.75 -16.828 1 94.94 417 PHE A O 1
ATOM 3122 N N . ALA A 1 418 ? -20.531 -36.312 -15.305 1 94.12 418 ALA A N 1
ATOM 3123 C CA . ALA A 1 418 ? -21.766 -37.094 -15.227 1 94.12 418 ALA A CA 1
ATOM 3124 C C . ALA A 1 418 ? -22.984 -36.188 -15.227 1 94.12 418 ALA A C 1
ATOM 3126 O O . ALA A 1 418 ? -22.875 -34.969 -15.016 1 94.12 418 ALA A O 1
ATOM 3127 N N . ALA A 1 419 ? -24.141 -36.781 -15.477 1 92.75 419 ALA A N 1
ATOM 3128 C CA . ALA A 1 419 ? -25.375 -36 -15.594 1 92.75 419 ALA A CA 1
ATOM 3129 C C . ALA A 1 419 ? -26.031 -35.812 -14.227 1 92.75 419 ALA A C 1
ATOM 3131 O O . ALA A 1 419 ? -26.891 -34.938 -14.07 1 92.75 419 ALA A O 1
ATOM 3132 N N . ASP A 1 420 ? -25.625 -36.562 -13.273 1 92.75 420 ASP A N 1
ATOM 3133 C CA . ASP A 1 420 ? -26.25 -36.469 -11.953 1 92.75 420 ASP A CA 1
ATOM 3134 C C . ASP A 1 420 ? -25.188 -36.406 -10.852 1 92.75 420 ASP A C 1
ATOM 3136 O O . ASP A 1 420 ? -24.047 -36.812 -11.055 1 92.75 420 ASP A O 1
ATOM 3140 N N . PRO A 1 421 ? -25.578 -35.906 -9.68 1 92.06 421 PRO A N 1
ATOM 3141 C CA . PRO A 1 421 ? -24.625 -35.75 -8.586 1 92.06 421 PRO A CA 1
ATOM 3142 C C . PRO A 1 421 ? -24.125 -37.094 -8.047 1 92.06 421 PRO A C 1
ATOM 3144 O O . PRO A 1 421 ? -23.062 -37.156 -7.406 1 92.06 421 PRO A O 1
ATOM 3147 N N . GLN A 1 422 ? -24.828 -38.125 -8.258 1 90.5 422 GLN A N 1
ATOM 3148 C CA . GLN A 1 422 ? -24.422 -39.438 -7.77 1 90.5 422 GLN A CA 1
ATOM 3149 C C . GLN A 1 422 ? -23.469 -40.125 -8.758 1 90.5 422 GLN A C 1
ATOM 3151 O O . GLN A 1 422 ? -22.969 -41.219 -8.484 1 90.5 422 GLN A O 1
ATOM 3156 N N . LEU A 1 423 ? -23.203 -39.562 -9.852 1 91.56 423 LEU A N 1
ATOM 3157 C CA . LEU A 1 423 ? -22.328 -40.062 -10.906 1 91.56 423 LEU A CA 1
ATOM 3158 C C . LEU A 1 423 ? -22.859 -41.375 -11.477 1 91.56 423 LEU A C 1
ATOM 3160 O O . LEU A 1 423 ? -22.094 -42.281 -11.789 1 91.56 423 LEU A O 1
ATOM 3164 N N . SER A 1 424 ? -24.141 -41.5 -11.547 1 86.44 424 SER A N 1
ATOM 3165 C CA . SER A 1 424 ? -24.766 -42.75 -12.008 1 86.44 424 SER A CA 1
ATOM 3166 C C . SER A 1 424 ? -24.844 -42.781 -13.531 1 86.44 424 SER A C 1
ATOM 3168 O O . SER A 1 424 ? -24.938 -43.844 -14.125 1 86.44 424 SER A O 1
ATOM 3170 N N . ARG A 1 425 ? -24.906 -41.594 -14.203 1 87.62 425 ARG A N 1
ATOM 3171 C CA . ARG A 1 425 ? -24.969 -41.5 -15.664 1 87.62 425 ARG A CA 1
ATOM 3172 C C . ARG A 1 425 ? -23.797 -40.719 -16.203 1 87.62 425 ARG A C 1
ATOM 3174 O O . ARG A 1 425 ? -23.797 -39.469 -16.172 1 87.62 425 ARG A O 1
ATOM 3181 N N . SER A 1 426 ? -22.719 -41.438 -16.688 1 84.25 426 SER A N 1
ATOM 3182 C CA . SER A 1 426 ? -21.562 -40.75 -17.281 1 84.25 426 SER A CA 1
ATOM 3183 C C . SER A 1 426 ? -21.953 -39.969 -18.531 1 84.25 426 SER A C 1
ATOM 3185 O O . SER A 1 426 ? -23 -40.25 -19.125 1 84.25 426 SER A O 1
ATOM 3187 N N . ALA A 1 427 ? -21.078 -39.094 -18.812 1 84.19 427 ALA A N 1
ATOM 3188 C CA . ALA A 1 427 ? -21.281 -38.406 -20.078 1 84.19 427 ALA A CA 1
ATOM 3189 C C . ALA A 1 427 ? -21.078 -39.344 -21.266 1 84.19 427 ALA A C 1
ATOM 3191 O O . ALA A 1 427 ? -20.125 -40.125 -21.281 1 84.19 427 ALA A O 1
ATOM 3192 N N . GLY A 1 428 ? -22.016 -39.656 -22.031 1 78.62 428 GLY A N 1
ATOM 3193 C CA . GLY A 1 428 ? -21.891 -40.469 -23.219 1 78.62 428 GLY A CA 1
ATOM 3194 C C . GLY A 1 428 ? -20.844 -39.969 -24.188 1 78.62 428 GLY A C 1
ATOM 3195 O O . GLY A 1 428 ? -20.094 -39.062 -23.875 1 78.62 428 GLY A O 1
ATOM 3196 N N . ASN A 1 429 ? -20.484 -40.75 -25.141 1 85.81 429 ASN A N 1
ATOM 3197 C CA . ASN A 1 429 ? -19.562 -40.375 -26.203 1 85.81 429 ASN A CA 1
ATOM 3198 C C . ASN A 1 429 ? -20.312 -39.906 -27.453 1 85.81 429 ASN A C 1
ATOM 3200 O O . ASN A 1 429 ? -21.438 -40.312 -27.703 1 85.81 429 ASN A O 1
ATOM 3204 N N . ILE A 1 430 ? -19.656 -38.969 -28.062 1 87.31 430 ILE A N 1
ATOM 3205 C CA . ILE A 1 430 ? -20.188 -38.5 -29.344 1 87.31 430 ILE A CA 1
ATOM 3206 C C . ILE A 1 430 ? -19.141 -38.688 -30.438 1 87.31 430 ILE A C 1
ATOM 3208 O O . ILE A 1 430 ? -17.938 -38.656 -30.156 1 87.31 430 ILE A O 1
ATOM 3212 N N . ASP A 1 431 ? -19.672 -38.906 -31.594 1 88.06 431 ASP A N 1
ATOM 3213 C CA . ASP A 1 431 ? -18.781 -39.125 -32.719 1 88.06 431 ASP A CA 1
ATOM 3214 C C . ASP A 1 431 ? -18.344 -37.812 -33.344 1 88.06 431 ASP A C 1
ATOM 3216 O O . ASP A 1 431 ? -19.188 -36.969 -33.688 1 88.06 431 ASP A O 1
ATOM 3220 N N . MET A 1 432 ? -17.094 -37.656 -33.469 1 89.69 432 MET A N 1
ATOM 3221 C CA . MET A 1 432 ? -16.562 -36.5 -34.188 1 89.69 432 MET A CA 1
ATOM 3222 C C . MET A 1 432 ? -16.5 -36.75 -35.688 1 89.69 432 MET A C 1
ATOM 3224 O O . MET A 1 432 ? -16.062 -37.812 -36.125 1 89.69 432 MET A O 1
ATOM 3228 N N . MET A 1 433 ? -16.938 -35.719 -36.375 1 88.5 433 MET A N 1
ATOM 3229 C CA . MET A 1 433 ? -16.969 -35.875 -37.844 1 88.5 433 MET A CA 1
ATOM 3230 C C . MET A 1 433 ? -15.742 -35.219 -38.469 1 88.5 433 MET A C 1
ATOM 3232 O O . MET A 1 433 ? -15.359 -34.125 -38.094 1 88.5 433 MET A O 1
ATOM 3236 N N . GLY A 1 434 ? -15.109 -35.969 -39.406 1 85.62 434 GLY A N 1
ATOM 3237 C CA . GLY A 1 434 ? -13.984 -35.406 -40.156 1 85.62 434 GLY A CA 1
ATOM 3238 C C . GLY A 1 434 ? -14.406 -34.5 -41.281 1 85.62 434 GLY A C 1
ATOM 3239 O O . GLY A 1 434 ? -15.586 -34.188 -41.438 1 85.62 434 GLY A O 1
ATOM 3240 N N . ILE A 1 435 ? -13.406 -34.094 -42.031 1 78.69 435 ILE A N 1
ATOM 3241 C CA . ILE A 1 435 ? -13.625 -33.188 -43.156 1 78.69 435 ILE A CA 1
ATOM 3242 C C . ILE A 1 435 ? -14.5 -33.844 -44.219 1 78.69 435 ILE A C 1
ATOM 3244 O O . ILE A 1 435 ? -15.328 -33.188 -44.844 1 78.69 435 ILE A O 1
ATOM 3248 N N . SER A 1 436 ? -14.32 -35.188 -44.312 1 80.25 436 SER A N 1
ATOM 3249 C CA . SER A 1 436 ? -15.055 -35.938 -45.344 1 80.25 436 SER A CA 1
ATOM 3250 C C . SER A 1 436 ? -16.438 -36.312 -44.844 1 80.25 436 SER A C 1
ATOM 3252 O O . SER A 1 436 ? -17.219 -36.906 -45.594 1 80.25 436 SER A O 1
ATOM 3254 N N . GLY A 1 437 ? -16.766 -36 -43.594 1 78.06 437 GLY A N 1
ATOM 3255 C CA . GLY A 1 437 ? -18.062 -36.375 -43.031 1 78.06 437 GLY A CA 1
ATOM 3256 C C . GLY A 1 437 ? -18.031 -37.75 -42.375 1 78.06 437 GLY A C 1
ATOM 3257 O O . GLY A 1 437 ? -19.062 -38.188 -41.844 1 78.06 437 GLY A O 1
ATOM 3258 N N . SER A 1 438 ? -16.922 -38.406 -42.438 1 85.38 438 SER A N 1
ATOM 3259 C CA . SER A 1 438 ? -16.766 -39.688 -41.781 1 85.38 438 SER A CA 1
ATOM 3260 C C . SER A 1 438 ? -16.312 -39.5 -40.344 1 85.38 438 SER A C 1
ATOM 3262 O O . SER A 1 438 ? -15.734 -38.469 -39.969 1 85.38 438 SER A O 1
ATOM 3264 N N . SER A 1 439 ? -16.594 -40.5 -39.594 1 88.06 439 SER A N 1
ATOM 3265 C CA . SER A 1 439 ? -16.203 -40.469 -38.188 1 88.06 439 SER A CA 1
ATOM 3266 C C . SER A 1 439 ? -14.68 -40.531 -38.062 1 88.06 439 SER A C 1
ATOM 3268 O O . SER A 1 439 ? -14.016 -41.312 -38.719 1 88.06 439 SER A O 1
ATOM 3270 N N . VAL A 1 440 ? -14.125 -39.656 -37.281 1 86.94 440 VAL A N 1
ATOM 3271 C CA . VAL A 1 440 ? -12.68 -39.625 -37.062 1 86.94 440 VAL A CA 1
ATOM 3272 C C . VAL A 1 440 ? -12.359 -40 -35.625 1 86.94 440 VAL A C 1
ATOM 3274 O O . VAL A 1 440 ? -11.203 -39.938 -35.188 1 86.94 440 VAL A O 1
ATOM 3277 N N . GLY A 1 441 ? -13.375 -40.406 -34.844 1 85.25 441 GLY A N 1
ATOM 3278 C CA . GLY A 1 441 ? -13.156 -40.812 -33.469 1 85.25 441 GLY A CA 1
ATOM 3279 C C . GLY A 1 441 ? -14.258 -40.375 -32.531 1 85.25 441 GLY A C 1
ATOM 3280 O O . GLY A 1 441 ? -15.094 -39.531 -32.875 1 85.25 441 GLY A O 1
ATOM 3281 N N . GLU A 1 442 ? -14.258 -40.969 -31.344 1 83.88 442 GLU A N 1
ATOM 3282 C CA . GLU A 1 442 ? -15.25 -40.625 -30.312 1 83.88 442 GLU A CA 1
ATOM 3283 C C . GLU A 1 442 ? -14.641 -39.75 -29.234 1 83.88 442 GLU A C 1
ATOM 3285 O O . GLU A 1 442 ? -13.484 -39.938 -28.844 1 83.88 442 GLU A O 1
ATOM 3290 N N . ILE A 1 443 ? -15.398 -38.75 -28.812 1 88.06 443 ILE A N 1
ATOM 3291 C CA . ILE A 1 443 ? -15.008 -37.906 -27.703 1 88.06 443 ILE A CA 1
ATOM 3292 C C . ILE A 1 443 ? -16.125 -37.844 -26.688 1 88.06 443 ILE A C 1
ATOM 3294 O O . ILE A 1 443 ? -17.281 -38.125 -27 1 88.06 443 ILE A O 1
ATOM 3298 N N . ALA A 1 444 ? -15.766 -37.5 -25.469 1 88.94 444 ALA A N 1
ATOM 3299 C CA . ALA A 1 444 ? -16.781 -37.406 -24.438 1 88.94 444 ALA A CA 1
ATOM 3300 C C . ALA A 1 444 ? -17.781 -36.281 -24.766 1 88.94 444 ALA A C 1
ATOM 3302 O O . ALA A 1 444 ? -17.391 -35.219 -25.234 1 88.94 444 ALA A O 1
ATOM 3303 N N . ASP A 1 445 ? -19.047 -36.562 -24.516 1 91.5 445 ASP A N 1
ATOM 3304 C CA . ASP A 1 445 ? -20.078 -35.531 -24.703 1 91.5 445 ASP A CA 1
ATOM 3305 C C . ASP A 1 445 ? -19.984 -34.438 -23.641 1 91.5 445 ASP A C 1
ATOM 3307 O O . ASP A 1 445 ? -19.484 -34.688 -22.531 1 91.5 445 ASP A O 1
ATOM 3311 N N . LEU A 1 446 ? -20.344 -33.25 -24.047 1 94.25 446 LEU A N 1
ATOM 3312 C CA . LEU A 1 446 ? -20.375 -32.125 -23.125 1 94.25 446 LEU A CA 1
ATOM 3313 C C . LEU A 1 446 ? -21.797 -31.875 -22.641 1 94.25 446 LEU A C 1
ATOM 3315 O O . LEU A 1 446 ? -22.672 -31.516 -23.422 1 94.25 446 LEU A O 1
ATOM 3319 N N . LEU A 1 447 ? -22.031 -32.031 -21.344 1 94.75 447 LEU A N 1
ATOM 3320 C CA . LEU A 1 447 ? -23.359 -31.859 -20.75 1 94.75 447 LEU A CA 1
ATOM 3321 C C . LEU A 1 447 ? -23.625 -30.391 -20.453 1 94.75 447 LEU A C 1
ATOM 3323 O O . LEU A 1 447 ? -22.844 -29.75 -19.734 1 94.75 447 LEU A O 1
ATOM 3327 N N . GLN A 1 448 ? -24.688 -29.844 -21.031 1 94.88 448 GLN A N 1
ATOM 3328 C CA . GLN A 1 448 ? -25.062 -28.453 -20.75 1 94.88 448 GLN A CA 1
ATOM 3329 C C . GLN A 1 448 ? -25.875 -28.359 -19.469 1 94.88 448 GLN A C 1
ATOM 3331 O O . GLN A 1 448 ? -27.094 -28.172 -19.5 1 94.88 448 GLN A O 1
ATOM 3336 N N . GLN A 1 449 ? -25.172 -28.422 -18.406 1 96.06 449 GLN A N 1
ATOM 3337 C CA . GLN A 1 449 ? -25.781 -28.328 -17.078 1 96.06 449 GLN A CA 1
ATOM 3338 C C . GLN A 1 449 ? -24.938 -27.5 -16.125 1 96.06 449 GLN A C 1
ATOM 3340 O O . GLN A 1 449 ? -23.719 -27.438 -16.281 1 96.06 449 GLN A O 1
ATOM 3345 N N . ASN A 1 450 ? -25.547 -26.938 -15.203 1 96.38 450 ASN A N 1
ATOM 3346 C CA . ASN A 1 450 ? -24.969 -26.141 -14.117 1 96.38 450 ASN A CA 1
ATOM 3347 C C . ASN A 1 450 ? -25.781 -26.281 -12.836 1 96.38 450 ASN A C 1
ATOM 3349 O O . ASN A 1 450 ? -26.844 -25.688 -12.703 1 96.38 450 ASN A O 1
ATOM 3353 N N . PRO A 1 451 ? -25.266 -26.984 -11.914 1 95.75 451 PRO A N 1
ATOM 3354 C CA . PRO A 1 451 ? -23.891 -27.375 -11.633 1 95.75 451 PRO A CA 1
ATOM 3355 C C . PRO A 1 451 ? -23.422 -28.547 -12.508 1 95.75 451 PRO A C 1
ATOM 3357 O O . PRO A 1 451 ? -24.25 -29.328 -12.984 1 95.75 451 PRO A O 1
ATOM 3360 N N . MET A 1 452 ? -22.094 -28.562 -12.664 1 97.19 452 MET A N 1
ATOM 3361 C CA . MET A 1 452 ? -21.406 -29.703 -13.273 1 97.19 452 MET A CA 1
ATOM 3362 C C . MET A 1 452 ? -21.109 -30.766 -12.234 1 97.19 452 MET A C 1
ATOM 3364 O O . MET A 1 452 ? -20.672 -30.469 -11.125 1 97.19 452 MET A O 1
ATOM 3368 N N . TYR A 1 453 ? -21.359 -32.031 -12.602 1 95.94 453 TYR A N 1
ATOM 3369 C CA . TYR A 1 453 ? -21.047 -33.156 -11.734 1 95.94 453 TYR A CA 1
ATOM 3370 C C . TYR A 1 453 ? -19.922 -34 -12.328 1 95.94 453 TYR A C 1
ATOM 3372 O O . TYR A 1 453 ? -19.938 -34.312 -13.523 1 95.94 453 TYR A O 1
ATOM 3380 N N . PHE A 1 454 ? -19 -34.375 -11.516 1 96.12 454 PHE A N 1
ATOM 3381 C CA . PHE A 1 454 ? -17.906 -35.156 -12.062 1 96.12 454 PHE A CA 1
ATOM 3382 C C . PHE A 1 454 ? -17.188 -35.906 -10.953 1 96.12 454 PHE A C 1
ATOM 3384 O O . PHE A 1 454 ? -17.266 -35.531 -9.781 1 96.12 454 PHE A O 1
ATOM 3391 N N . GLY A 1 455 ? -16.625 -37 -11.328 1 94.94 455 GLY A N 1
ATOM 3392 C CA . GLY A 1 455 ? -15.656 -37.719 -10.508 1 94.94 455 GLY A CA 1
ATOM 3393 C C . GLY A 1 455 ? -14.219 -37.5 -10.93 1 94.94 455 GLY A C 1
ATOM 3394 O O . GLY A 1 455 ? -13.93 -37.375 -12.125 1 94.94 455 GLY A O 1
ATOM 3395 N N . THR A 1 456 ? -13.391 -37.344 -9.984 1 96.12 456 THR A N 1
ATOM 3396 C CA . THR A 1 456 ? -11.969 -37.188 -10.273 1 96.12 456 THR A CA 1
ATOM 3397 C C . THR A 1 456 ? -11.133 -38.125 -9.406 1 96.12 456 THR A C 1
ATOM 3399 O O . THR A 1 456 ? -11.539 -38.438 -8.289 1 96.12 456 THR A O 1
ATOM 3402 N N . TRP A 1 457 ? -10.07 -38.625 -9.93 1 94.19 457 TRP A N 1
ATOM 3403 C CA . TRP A 1 457 ? -9.219 -39.562 -9.211 1 94.19 457 TRP A CA 1
ATOM 3404 C C . TRP A 1 457 ? -7.742 -39.25 -9.445 1 94.19 457 TRP A C 1
ATOM 3406 O O . TRP A 1 457 ? -7.402 -38.5 -10.367 1 94.19 457 TRP A O 1
ATOM 3416 N N . ALA A 1 458 ? -6.965 -39.656 -8.609 1 92.56 458 ALA A N 1
ATOM 3417 C CA . ALA A 1 458 ? -5.52 -39.469 -8.711 1 92.56 458 ALA A CA 1
ATOM 3418 C C . ALA A 1 458 ? -4.758 -40.625 -8.109 1 92.56 458 ALA A C 1
ATOM 3420 O O . ALA A 1 458 ? -5.27 -41.312 -7.219 1 92.56 458 ALA A O 1
ATOM 3421 N N . THR A 1 459 ? -3.641 -40.875 -8.672 1 88.44 459 THR A N 1
ATOM 3422 C CA . THR A 1 459 ? -2.686 -41.844 -8.133 1 88.44 459 THR A CA 1
ATOM 3423 C C . THR A 1 459 ? -1.299 -41.219 -8.016 1 88.44 459 THR A C 1
ATOM 3425 O O . THR A 1 459 ? -0.892 -40.438 -8.867 1 88.44 459 THR A O 1
ATOM 3428 N N . GLY A 1 460 ? -0.72 -41.406 -6.93 1 83.31 460 GLY A N 1
ATOM 3429 C CA . GLY A 1 460 ? 0.642 -40.906 -6.754 1 83.31 460 GLY A CA 1
ATOM 3430 C C . GLY A 1 460 ? 0.711 -39.531 -6.113 1 83.31 460 GLY A C 1
ATOM 3431 O O . GLY A 1 460 ? 1.778 -38.938 -6.066 1 83.31 460 GLY A O 1
ATOM 3432 N N . PHE A 1 461 ? -0.461 -39.031 -5.789 1 86.38 461 PHE A N 1
ATOM 3433 C CA . PHE A 1 461 ? -0.519 -37.75 -5.09 1 86.38 461 PHE A CA 1
ATOM 3434 C C . PHE A 1 461 ? -1.16 -37.938 -3.717 1 86.38 461 PHE A C 1
ATOM 3436 O O . PHE A 1 461 ? -2.375 -38.094 -3.611 1 86.38 461 PHE A O 1
ATOM 3443 N N . PRO A 1 462 ? -0.573 -38.031 -2.627 1 82.25 462 PRO A N 1
ATOM 3444 C CA . PRO A 1 462 ? 0.888 -37.969 -2.549 1 82.25 462 PRO A CA 1
ATOM 3445 C C . PRO A 1 462 ? 1.545 -39.312 -2.787 1 82.25 462 PRO A C 1
ATOM 3447 O O . PRO A 1 462 ? 0.85 -40.312 -3.002 1 82.25 462 PRO A O 1
ATOM 3450 N N . ALA A 1 463 ? 2.863 -39.188 -2.889 1 76.94 463 ALA A N 1
ATOM 3451 C CA . ALA A 1 463 ? 3.564 -40.469 -2.896 1 76.94 463 ALA A CA 1
ATOM 3452 C C . ALA A 1 463 ? 3.373 -41.219 -1.574 1 76.94 463 ALA A C 1
ATOM 3454 O O . ALA A 1 463 ? 3.418 -40.594 -0.504 1 76.94 463 ALA A O 1
ATOM 3455 N N . TYR A 1 464 ? 2.906 -42.438 -1.706 1 72.44 464 TYR A N 1
ATOM 3456 C CA . TYR A 1 464 ? 2.684 -43.219 -0.504 1 72.44 464 TYR A CA 1
ATOM 3457 C C . TYR A 1 464 ? 3.992 -43.469 0.236 1 72.44 464 TYR A C 1
ATOM 3459 O O . TYR A 1 464 ? 5.02 -43.75 -0.384 1 72.44 464 TYR A O 1
ATOM 3467 N N . GLY A 1 465 ? 4.035 -43.25 1.477 1 65.88 465 GLY A N 1
ATOM 3468 C CA . GLY A 1 465 ? 5.223 -43.469 2.297 1 65.88 465 GLY A CA 1
ATOM 3469 C C . GLY A 1 465 ? 5.906 -42.156 2.672 1 65.88 465 GLY A C 1
ATOM 3470 O O . GLY A 1 465 ? 6.871 -42.156 3.439 1 65.88 465 GLY A O 1
ATOM 3471 N N . ASP A 1 466 ? 5.406 -41.188 2.045 1 68.69 466 ASP A N 1
ATOM 3472 C CA . ASP A 1 466 ? 5.953 -39.875 2.412 1 68.69 466 ASP A CA 1
ATOM 3473 C C . ASP A 1 466 ? 5.613 -39.531 3.859 1 68.69 466 ASP A C 1
ATOM 3475 O O . ASP A 1 466 ? 4.445 -39.312 4.191 1 68.69 466 ASP A O 1
ATOM 3479 N N . THR A 1 467 ? 6.535 -39.531 4.637 1 66.44 467 THR A N 1
ATOM 3480 C CA . THR A 1 467 ? 6.324 -39.312 6.059 1 66.44 467 THR A CA 1
ATOM 3481 C C . THR A 1 467 ? 5.965 -37.844 6.316 1 66.44 467 THR A C 1
ATOM 3483 O O . THR A 1 467 ? 5.473 -37.5 7.395 1 66.44 467 THR A O 1
ATOM 3486 N N . ASN A 1 468 ? 6.09 -37.062 5.262 1 66.75 468 ASN A N 1
ATOM 3487 C CA . ASN A 1 468 ? 5.863 -35.656 5.453 1 66.75 468 ASN A CA 1
ATOM 3488 C C . ASN A 1 468 ? 4.406 -35.281 5.184 1 66.75 468 ASN A C 1
ATOM 3490 O O . ASN A 1 468 ? 4.02 -34.125 5.348 1 66.75 468 ASN A O 1
ATOM 3494 N N . THR A 1 469 ? 3.613 -36.281 4.766 1 76.69 469 THR A N 1
ATOM 3495 C CA . THR A 1 469 ? 2.221 -35.969 4.461 1 76.69 469 THR A CA 1
ATOM 3496 C C . THR A 1 469 ? 1.285 -36.688 5.426 1 76.69 469 THR A C 1
ATOM 3498 O O . THR A 1 469 ? 1.446 -37.906 5.684 1 76.69 469 THR A O 1
ATOM 3501 N N . ALA A 1 470 ? 0.35 -36 5.992 1 81.56 470 ALA A N 1
ATOM 3502 C CA . ALA A 1 470 ? -0.595 -36.562 6.957 1 81.56 470 ALA A CA 1
ATOM 3503 C C . ALA A 1 470 ? -1.715 -37.312 6.254 1 81.56 470 ALA A C 1
ATOM 3505 O O . ALA A 1 470 ? -2.371 -38.156 6.859 1 81.56 470 ALA A O 1
ATOM 3506 N N . LEU A 1 471 ? -1.924 -37.094 4.965 1 87.38 471 LEU A N 1
ATOM 3507 C CA . LEU A 1 471 ? -3.049 -37.688 4.23 1 87.38 471 LEU A CA 1
ATOM 3508 C C . LEU A 1 471 ? -2.963 -39.188 4.195 1 87.38 471 LEU A C 1
ATOM 3510 O O . LEU A 1 471 ? -3.982 -39.875 4.285 1 87.38 471 LEU A O 1
ATOM 3514 N N . THR A 1 472 ? -1.771 -39.688 4.117 1 83.75 472 THR A N 1
ATOM 3515 C CA . THR A 1 472 ? -1.59 -41.125 3.951 1 83.75 472 THR A CA 1
ATOM 3516 C C . THR A 1 472 ? -1.909 -41.844 5.246 1 83.75 472 THR A C 1
ATOM 3518 O O . THR A 1 472 ? -2.057 -43.094 5.25 1 83.75 472 THR A O 1
ATOM 3521 N N . ASN A 1 473 ? -2.061 -41.125 6.293 1 83.06 473 ASN A N 1
ATOM 3522 C CA . ASN A 1 473 ? -2.445 -41.75 7.559 1 83.06 473 ASN A CA 1
ATOM 3523 C C . ASN A 1 473 ? -3.932 -42.094 7.582 1 83.06 473 ASN A C 1
ATOM 3525 O O . ASN A 1 473 ? -4.379 -42.875 8.43 1 83.06 473 ASN A O 1
ATOM 3529 N N . ASP A 1 474 ? -4.676 -41.469 6.703 1 86.62 474 ASP A N 1
ATOM 3530 C CA . ASP A 1 474 ? -6.09 -41.812 6.574 1 86.62 474 ASP A CA 1
ATOM 3531 C C . ASP A 1 474 ? -6.27 -43.062 5.734 1 86.62 474 ASP A C 1
ATOM 3533 O O . ASP A 1 474 ? -6.617 -43 4.555 1 86.62 474 ASP A O 1
ATOM 3537 N N . THR A 1 475 ? -6.211 -44.219 6.305 1 84.69 475 THR A N 1
ATOM 3538 C CA . THR A 1 475 ? -6.211 -45.469 5.602 1 84.69 475 THR A CA 1
ATOM 3539 C C . THR A 1 475 ? -7.633 -45.875 5.223 1 84.69 475 THR A C 1
ATOM 3541 O O . THR A 1 475 ? -7.836 -46.875 4.508 1 84.69 475 THR A O 1
ATOM 3544 N N . THR A 1 476 ? -8.547 -45.125 5.633 1 87.5 476 THR A N 1
ATOM 3545 C CA . THR A 1 476 ? -9.93 -45.438 5.309 1 87.5 476 THR A CA 1
ATOM 3546 C C . THR A 1 476 ? -10.281 -44.969 3.902 1 87.5 476 THR A C 1
ATOM 3548 O O . THR A 1 476 ? -11.094 -45.594 3.215 1 87.5 476 THR A O 1
ATOM 3551 N N . GLU A 1 477 ? -9.672 -43.875 3.469 1 91.06 477 GLU A N 1
ATOM 3552 C CA . GLU A 1 477 ? -10.07 -43.281 2.195 1 91.06 477 GLU A CA 1
ATOM 3553 C C . GLU A 1 477 ? -8.891 -43.219 1.227 1 91.06 477 GLU A C 1
ATOM 3555 O O . GLU A 1 477 ? -9.078 -42.969 0.033 1 91.06 477 GLU A O 1
ATOM 3560 N N . VAL A 1 478 ? -7.738 -43.375 1.715 1 88.44 478 VAL A N 1
ATOM 3561 C CA . VAL A 1 478 ? -6.555 -43.344 0.864 1 88.44 478 VAL A CA 1
ATOM 3562 C C . VAL A 1 478 ? -5.887 -44.719 0.844 1 88.44 478 VAL A C 1
ATOM 3564 O O . VAL A 1 478 ? -5.484 -45.219 1.89 1 88.44 478 VAL A O 1
ATOM 3567 N N . PHE A 1 479 ? -5.848 -45.25 -0.301 1 86.81 479 PHE A N 1
ATOM 3568 C CA . PHE A 1 479 ? -5.332 -46.594 -0.42 1 86.81 479 PHE A CA 1
ATOM 3569 C C . PHE A 1 479 ? -4.004 -46.625 -1.163 1 86.81 479 PHE A C 1
ATOM 3571 O O . PHE A 1 479 ? -3.705 -45.688 -1.926 1 86.81 479 PHE A O 1
ATOM 3578 N N . SER A 1 480 ? -3.223 -47.562 -0.895 1 81.44 480 SER A N 1
ATOM 3579 C CA . SER A 1 480 ? -1.926 -47.688 -1.551 1 81.44 480 SER A CA 1
ATOM 3580 C C . SER A 1 480 ? -1.996 -48.688 -2.717 1 81.44 480 SER A C 1
ATOM 3582 O O . SER A 1 480 ? -2.697 -49.688 -2.641 1 81.44 480 SER A O 1
ATOM 3584 N N . ASN A 1 481 ? -1.684 -48.125 -3.852 1 72.12 481 ASN A N 1
ATOM 3585 C CA . ASN A 1 481 ? -1.46 -49.094 -4.941 1 72.12 481 ASN A CA 1
ATOM 3586 C C . ASN A 1 481 ? -0.02 -49.594 -4.957 1 72.12 481 ASN A C 1
ATOM 3588 O O . ASN A 1 481 ? 0.873 -48.906 -5.48 1 72.12 481 ASN A O 1
ATOM 3592 N N . GLY A 1 482 ? 0.08 -50.75 -4.562 1 60.56 482 GLY A N 1
ATOM 3593 C CA . GLY A 1 482 ? 1.43 -51.281 -4.418 1 60.56 482 GLY A CA 1
ATOM 3594 C C . GLY A 1 482 ? 2.256 -50.5 -3.395 1 60.56 482 GLY A C 1
ATOM 3595 O O . GLY A 1 482 ? 1.728 -50.062 -2.383 1 60.56 482 GLY A O 1
ATOM 3596 N N . SER A 1 483 ? 3.553 -50.438 -3.594 1 56.22 483 SER A N 1
ATOM 3597 C CA . SER A 1 483 ? 4.441 -49.938 -2.557 1 56.22 483 SER A CA 1
ATOM 3598 C C . SER A 1 483 ? 4.539 -48.406 -2.607 1 56.22 483 SER A C 1
ATOM 3600 O O . SER A 1 483 ? 5.039 -47.781 -1.672 1 56.22 483 SER A O 1
ATOM 3602 N N . THR A 1 484 ? 3.809 -47.688 -3.684 1 62.91 484 THR A N 1
ATOM 3603 C CA . THR A 1 484 ? 4.355 -46.344 -3.639 1 62.91 484 THR A CA 1
ATOM 3604 C C . THR A 1 484 ? 3.285 -45.312 -4.012 1 62.91 484 THR A C 1
ATOM 3606 O O . THR A 1 484 ? 3.525 -44.094 -3.941 1 62.91 484 THR A O 1
ATOM 3609 N N . ASN A 1 485 ? 2.01 -45.719 -4.277 1 77.25 485 ASN A N 1
ATOM 3610 C CA . ASN A 1 485 ? 1.116 -44.688 -4.785 1 77.25 485 ASN A CA 1
ATOM 3611 C C . ASN A 1 485 ? -0.159 -44.594 -3.955 1 77.25 485 ASN A C 1
ATOM 3613 O O . ASN A 1 485 ? -0.812 -45.594 -3.691 1 77.25 485 ASN A O 1
ATOM 3617 N N . ALA A 1 486 ? -0.39 -43.375 -3.518 1 86.31 486 ALA A N 1
ATOM 3618 C CA . ALA A 1 486 ? -1.682 -43.156 -2.875 1 86.31 486 ALA A CA 1
ATOM 3619 C C . ALA A 1 486 ? -2.783 -42.969 -3.912 1 86.31 486 ALA A C 1
ATOM 3621 O O . ALA A 1 486 ? -2.574 -42.312 -4.934 1 86.31 486 ALA A O 1
ATOM 3622 N N . MET A 1 487 ? -3.848 -43.719 -3.709 1 91.06 487 MET A N 1
ATOM 3623 C CA . MET A 1 487 ? -4.992 -43.625 -4.609 1 91.06 487 MET A CA 1
ATOM 3624 C C . MET A 1 487 ? -6.203 -43.031 -3.891 1 91.06 487 MET A C 1
ATOM 3626 O O . MET A 1 487 ? -6.523 -43.438 -2.773 1 91.06 487 MET A O 1
ATOM 3630 N N . TRP A 1 488 ? -6.777 -42.125 -4.508 1 93.88 488 TRP A N 1
ATOM 3631 C CA . TRP A 1 488 ? -8.008 -41.562 -3.951 1 93.88 488 TRP A CA 1
ATOM 3632 C C . TRP A 1 488 ? -8.953 -41.125 -5.062 1 93.88 488 TRP A C 1
ATOM 3634 O O . TRP A 1 488 ? -8.523 -40.906 -6.195 1 93.88 488 TRP A O 1
ATOM 3644 N N . LEU A 1 489 ? -10.234 -41.094 -4.773 1 95.5 489 LEU A N 1
ATOM 3645 C CA . LEU A 1 489 ? -11.32 -40.719 -5.68 1 95.5 489 LEU A CA 1
ATOM 3646 C C . LEU A 1 489 ? -12.281 -39.719 -5.012 1 95.5 489 LEU A C 1
ATOM 3648 O O . LEU A 1 489 ? -12.641 -39.906 -3.844 1 95.5 489 LEU A O 1
ATOM 3652 N N . LEU A 1 490 ? -12.641 -38.688 -5.758 1 96.88 490 LEU A N 1
ATOM 3653 C CA . LEU A 1 490 ? -13.547 -37.656 -5.234 1 96.88 490 LEU A CA 1
ATOM 3654 C C . LEU A 1 490 ? -14.805 -37.562 -6.094 1 96.88 490 LEU A C 1
ATOM 3656 O O . LEU A 1 490 ? -14.758 -37.812 -7.297 1 96.88 490 LEU A O 1
ATOM 3660 N N . ASN A 1 491 ? -15.898 -37.312 -5.504 1 96.5 491 ASN A N 1
ATOM 3661 C CA . ASN A 1 491 ? -17.156 -36.875 -6.125 1 96.5 491 ASN A CA 1
ATOM 3662 C C . ASN A 1 491 ? -17.391 -35.375 -5.957 1 96.5 491 ASN A C 1
ATOM 3664 O O . ASN A 1 491 ? -17.547 -34.906 -4.836 1 96.5 491 ASN A O 1
ATOM 3668 N N . CYS A 1 492 ? -17.5 -34.688 -7.066 1 97 492 CYS A N 1
ATOM 3669 C CA . CYS A 1 492 ? -17.484 -33.219 -6.977 1 97 492 CYS A CA 1
ATOM 3670 C C . CYS A 1 492 ? -18.641 -32.625 -7.75 1 97 492 CYS A C 1
ATOM 3672 O O . CYS A 1 492 ? -19.188 -33.25 -8.656 1 97 492 CYS A O 1
ATOM 3674 N N . SER A 1 493 ? -19.078 -31.469 -7.391 1 96.56 493 SER A N 1
ATOM 3675 C CA . SER A 1 493 ? -20.031 -30.594 -8.078 1 96.56 493 SER A CA 1
ATOM 3676 C C . SER A 1 493 ? -19.516 -29.172 -8.156 1 96.56 493 SER A C 1
ATOM 3678 O O . SER A 1 493 ? -19.109 -28.594 -7.148 1 96.56 493 SER A O 1
ATOM 3680 N N . ALA A 1 494 ? -19.438 -28.641 -9.344 1 96.81 494 ALA A N 1
ATOM 3681 C CA . ALA A 1 494 ? -18.969 -27.266 -9.539 1 96.81 494 ALA A CA 1
ATOM 3682 C C . ALA A 1 494 ? -20.062 -26.391 -10.141 1 96.81 494 ALA A C 1
ATOM 3684 O O . ALA A 1 494 ? -20.703 -26.766 -11.133 1 96.81 494 ALA A O 1
ATOM 3685 N N . THR A 1 495 ? -20.266 -25.266 -9.57 1 95.5 495 THR A N 1
ATOM 3686 C CA . THR A 1 495 ? -21.266 -24.328 -10.055 1 95.5 495 THR A CA 1
ATOM 3687 C C . THR A 1 495 ? -20.609 -23.062 -10.586 1 95.5 495 THR A C 1
ATOM 3689 O O . THR A 1 495 ? -19.75 -22.469 -9.93 1 95.5 495 THR A O 1
ATOM 3692 N N . VAL A 1 496 ? -21.016 -22.688 -11.781 1 96.75 496 VAL A N 1
ATOM 3693 C CA . VAL A 1 496 ? -20.547 -21.438 -12.398 1 96.75 496 VAL A CA 1
ATOM 3694 C C . VAL A 1 496 ? -21.516 -20.312 -12.078 1 96.75 496 VAL A C 1
ATOM 3696 O O . VAL A 1 496 ? -22.734 -20.5 -12.148 1 96.75 496 VAL A O 1
ATOM 3699 N N . TYR A 1 497 ? -20.969 -19.172 -11.766 1 94.38 497 TYR A N 1
ATOM 3700 C CA . TYR A 1 497 ? -21.812 -18.047 -11.359 1 94.38 497 TYR A CA 1
ATOM 3701 C C . TYR A 1 497 ? -21.547 -16.828 -12.242 1 94.38 497 TYR A C 1
ATOM 3703 O O . TYR A 1 497 ? -20.406 -16.578 -12.633 1 94.38 497 TYR A O 1
ATOM 3711 N N . ASP A 1 498 ? -22.625 -16.172 -12.516 1 95 498 ASP A N 1
ATOM 3712 C CA . ASP A 1 498 ? -22.531 -14.766 -12.914 1 95 498 ASP A CA 1
ATOM 3713 C C . ASP A 1 498 ? -22.375 -13.859 -11.695 1 95 498 ASP A C 1
ATOM 3715 O O . ASP A 1 498 ? -23.25 -13.828 -10.828 1 95 498 ASP A O 1
ATOM 3719 N N . VAL A 1 499 ? -21.297 -13.133 -11.711 1 94.44 499 VAL A N 1
ATOM 3720 C CA . VAL A 1 499 ? -20.969 -12.398 -10.492 1 94.44 499 VAL A CA 1
ATOM 3721 C C . VAL A 1 499 ? -21.016 -10.898 -10.766 1 94.44 499 VAL A C 1
ATOM 3723 O O . VAL A 1 499 ? -20.469 -10.422 -11.766 1 94.44 499 VAL A O 1
ATOM 3726 N N . ASN A 1 500 ? -21.734 -10.195 -9.953 1 94.44 500 ASN A N 1
ATOM 3727 C CA . ASN A 1 500 ? -21.656 -8.75 -9.82 1 94.44 500 ASN A CA 1
ATOM 3728 C C . ASN A 1 500 ? -21 -8.344 -8.508 1 94.44 500 ASN A C 1
ATOM 3730 O O . ASN A 1 500 ? -21.469 -8.711 -7.43 1 94.44 500 ASN A O 1
ATOM 3734 N N . TYR A 1 501 ? -19.891 -7.668 -8.633 1 92.62 501 TYR A N 1
ATOM 3735 C CA . TYR A 1 501 ? -19.203 -7.305 -7.398 1 92.62 501 TYR A CA 1
ATOM 3736 C C . TYR A 1 501 ? -18.875 -5.816 -7.379 1 92.62 501 TYR A C 1
ATOM 3738 O O . TYR A 1 501 ? -18.75 -5.188 -8.43 1 92.62 501 TYR A O 1
ATOM 3746 N N . THR A 1 502 ? -18.812 -5.293 -6.207 1 92.75 502 THR A N 1
ATOM 3747 C CA . THR A 1 502 ? -18.469 -3.893 -5.996 1 92.75 502 THR A CA 1
ATOM 3748 C C . THR A 1 502 ? -17.203 -3.764 -5.156 1 92.75 502 THR A C 1
ATOM 3750 O O . THR A 1 502 ? -17.047 -4.461 -4.152 1 92.75 502 THR A O 1
ATOM 3753 N N . TRP A 1 503 ? -16.344 -3.004 -5.66 1 92.12 503 TRP A N 1
ATOM 3754 C CA . TRP A 1 503 ? -15.062 -2.719 -5.008 1 92.12 503 TRP A CA 1
ATOM 3755 C C . TRP A 1 503 ? -15.016 -1.278 -4.508 1 92.12 503 TRP A C 1
ATOM 3757 O O . TRP A 1 503 ? -15.203 -0.339 -5.285 1 92.12 503 TRP A O 1
ATOM 3767 N N . VAL A 1 504 ? -14.82 -1.191 -3.135 1 91 504 VAL A N 1
ATOM 3768 C CA . VAL A 1 504 ? -14.781 0.136 -2.527 1 91 504 VAL A CA 1
ATOM 3769 C C . VAL A 1 504 ? -13.531 0.277 -1.665 1 91 504 VAL A C 1
ATOM 3771 O O . VAL A 1 504 ? -13.258 -0.572 -0.814 1 91 504 VAL A O 1
ATOM 3774 N N . ASN A 1 505 ? -12.766 1.327 -1.87 1 90 505 ASN A N 1
ATOM 3775 C CA . ASN A 1 505 ? -11.555 1.634 -1.115 1 90 505 ASN A CA 1
ATOM 3776 C C . ASN A 1 505 ? -10.633 0.425 -1.025 1 90 505 ASN A C 1
ATOM 3778 O O . ASN A 1 505 ? -10.172 0.067 0.062 1 90 505 ASN A O 1
ATOM 3782 N N . GLY A 1 506 ? -10.586 -0.262 -2.109 1 86.44 506 GLY A N 1
ATOM 3783 C CA . GLY A 1 506 ? -9.625 -1.347 -2.215 1 86.44 506 GLY A CA 1
ATOM 3784 C C . GLY A 1 506 ? -10.125 -2.652 -1.632 1 86.44 506 GLY A C 1
ATOM 3785 O O . GLY A 1 506 ? -9.359 -3.598 -1.452 1 86.44 506 GLY A O 1
ATOM 3786 N N . ALA A 1 507 ? -11.305 -2.723 -1.276 1 85 507 ALA A N 1
ATOM 3787 C CA . ALA A 1 507 ? -11.867 -3.947 -0.706 1 85 507 ALA A CA 1
ATOM 3788 C C . ALA A 1 507 ? -13.219 -4.273 -1.325 1 85 507 ALA A C 1
ATOM 3790 O O . ALA A 1 507 ? -13.891 -3.395 -1.875 1 85 507 ALA A O 1
ATOM 3791 N N . LEU A 1 508 ? -13.57 -5.574 -1.14 1 88.81 508 LEU A N 1
ATOM 3792 C CA . LEU A 1 508 ? -14.859 -6.043 -1.646 1 88.81 508 LEU A CA 1
ATOM 3793 C C . LEU A 1 508 ? -16 -5.562 -0.76 1 88.81 508 LEU A C 1
ATOM 3795 O O . LEU A 1 508 ? -15.984 -5.785 0.453 1 88.81 508 LEU A O 1
ATOM 3799 N N . HIS A 1 509 ? -16.938 -4.828 -1.289 1 87.5 509 HIS A N 1
ATOM 3800 C CA . HIS A 1 509 ? -18.047 -4.258 -0.536 1 87.5 509 HIS A CA 1
ATOM 3801 C C . HIS A 1 509 ? -19.312 -5.105 -0.688 1 87.5 509 HIS A C 1
ATOM 3803 O O . HIS A 1 509 ? -20.016 -5.359 0.291 1 87.5 509 HIS A O 1
ATOM 3809 N N . SER A 1 510 ? -19.625 -5.367 -1.898 1 88.31 510 SER A N 1
ATOM 3810 C CA . SER A 1 510 ? -20.797 -6.195 -2.17 1 88.31 510 SER A CA 1
ATOM 3811 C C . SER A 1 510 ? -20.484 -7.27 -3.205 1 88.31 510 SER A C 1
ATOM 3813 O O . SER A 1 510 ? -19.641 -7.066 -4.082 1 88.31 510 SER A O 1
ATOM 3815 N N . PHE A 1 511 ? -21.156 -8.469 -3.002 1 90.88 511 PHE A N 1
ATOM 3816 C CA . PHE A 1 511 ? -20.953 -9.617 -3.871 1 90.88 511 PHE A CA 1
ATOM 3817 C C . PHE A 1 511 ? -22.266 -10.328 -4.148 1 90.88 511 PHE A C 1
ATOM 3819 O O . PHE A 1 511 ? -22.922 -10.812 -3.225 1 90.88 511 PHE A O 1
ATOM 3826 N N . GLN A 1 512 ? -22.688 -10.266 -5.379 1 90.19 512 GLN A N 1
ATOM 3827 C CA . GLN A 1 512 ? -23.891 -10.969 -5.816 1 90.19 512 GLN A CA 1
ATOM 3828 C C . GLN A 1 512 ? -23.562 -12.008 -6.883 1 90.19 512 GLN A C 1
ATOM 3830 O O . GLN A 1 512 ? -23.016 -11.672 -7.934 1 90.19 512 GLN A O 1
ATOM 3835 N N . ALA A 1 513 ? -23.891 -13.227 -6.602 1 92.62 513 ALA A N 1
ATOM 3836 C CA . ALA A 1 513 ? -23.625 -14.328 -7.523 1 92.62 513 ALA A CA 1
ATOM 3837 C C . ALA A 1 513 ? -24.906 -15.07 -7.879 1 92.62 513 ALA A C 1
ATOM 3839 O O . ALA A 1 513 ? -25.688 -15.445 -6.996 1 92.62 513 ALA A O 1
ATOM 3840 N N . GLN A 1 514 ? -25.203 -15.156 -9.156 1 91.94 514 GLN A N 1
ATOM 3841 C CA . GLN A 1 514 ? -26.312 -15.945 -9.68 1 91.94 514 GLN A CA 1
ATOM 3842 C C . GLN A 1 514 ? -25.812 -17.078 -10.578 1 91.94 514 GLN A C 1
ATOM 3844 O O . GLN A 1 514 ? -24.891 -16.891 -11.375 1 91.94 514 GLN A O 1
ATOM 3849 N N . ALA A 1 515 ? -26.391 -18.266 -10.375 1 93.81 515 ALA A N 1
ATOM 3850 C CA . ALA A 1 515 ? -25.984 -19.406 -11.211 1 93.81 515 ALA A CA 1
ATOM 3851 C C . ALA A 1 515 ? -26.125 -19.078 -12.688 1 93.81 515 ALA A C 1
ATOM 3853 O O . ALA A 1 515 ? -27.156 -18.562 -13.125 1 93.81 515 ALA A O 1
ATOM 3854 N N . ALA A 1 516 ? -25.094 -19.266 -13.422 1 96 516 ALA A N 1
ATOM 3855 C CA . ALA A 1 516 ? -25.078 -18.953 -14.852 1 96 516 ALA A CA 1
ATOM 3856 C C . ALA A 1 516 ? -25.906 -19.984 -15.633 1 96 516 ALA A C 1
ATOM 3858 O O . ALA A 1 516 ? -26.406 -20.953 -15.062 1 96 516 ALA A O 1
ATOM 3859 N N . ASP A 1 517 ? -26.078 -19.75 -16.953 1 96 517 ASP A N 1
ATOM 3860 C CA . ASP A 1 517 ? -26.812 -20.656 -17.844 1 96 517 ASP A CA 1
ATOM 3861 C C . ASP A 1 517 ? -26.125 -22.016 -17.938 1 96 517 ASP A C 1
ATOM 3863 O O . ASP A 1 517 ? -24.906 -22.109 -17.766 1 96 517 ASP A O 1
ATOM 3867 N N . PRO A 1 518 ? -26.828 -23.062 -18.203 1 96.44 518 PRO A N 1
ATOM 3868 C CA . PRO A 1 518 ? -26.297 -24.422 -18.25 1 96.44 518 PRO A CA 1
ATOM 3869 C C . PRO A 1 518 ? -25.188 -24.578 -19.281 1 96.44 518 PRO A C 1
ATOM 3871 O O . PRO A 1 518 ? -24.328 -25.469 -19.156 1 96.44 518 PRO A O 1
ATOM 3874 N N . GLU A 1 519 ? -25.172 -23.703 -20.312 1 96.25 519 GLU A N 1
ATOM 3875 C CA . GLU A 1 519 ? -24.156 -23.797 -21.344 1 96.25 519 GLU A CA 1
ATOM 3876 C C . GLU A 1 519 ? -22.766 -23.578 -20.781 1 96.25 519 GLU A C 1
ATOM 3878 O O . GLU A 1 519 ? -21.781 -24.094 -21.312 1 96.25 519 GLU A O 1
ATOM 3883 N N . TRP A 1 520 ? -22.719 -22.859 -19.703 1 97.25 520 TRP A N 1
ATOM 3884 C CA . TRP A 1 520 ? -21.422 -22.547 -19.094 1 97.25 520 TRP A CA 1
ATOM 3885 C C . TRP A 1 520 ? -20.781 -23.797 -18.5 1 97.25 520 TRP A C 1
ATOM 3887 O O . TRP A 1 520 ? -19.562 -23.922 -18.453 1 97.25 520 TRP A O 1
ATOM 3897 N N . GLY A 1 521 ? -21.609 -24.703 -18.016 1 96.81 521 GLY A N 1
ATOM 3898 C CA . GLY A 1 521 ? -21.062 -25.969 -17.531 1 96.81 521 GLY A CA 1
ATOM 3899 C C . GLY A 1 521 ? -20.328 -26.734 -18.594 1 96.81 521 GLY A C 1
ATOM 3900 O O . GLY A 1 521 ? -19.234 -27.266 -18.344 1 96.81 521 GLY A O 1
ATOM 3901 N N . ALA A 1 522 ? -20.906 -26.781 -19.797 1 96.62 522 ALA A N 1
ATOM 3902 C CA . ALA A 1 522 ? -20.25 -27.453 -20.922 1 96.62 522 ALA A CA 1
ATOM 3903 C C . ALA A 1 522 ? -18.969 -26.734 -21.328 1 96.62 522 ALA A C 1
ATOM 3905 O O . ALA A 1 522 ? -17.953 -27.375 -21.625 1 96.62 522 ALA A O 1
ATOM 3906 N N . PHE A 1 523 ? -19.047 -25.484 -21.281 1 96.31 523 PHE A N 1
ATOM 3907 C CA . PHE A 1 523 ? -17.922 -24.641 -21.656 1 96.31 523 PHE A CA 1
ATOM 3908 C C . PHE A 1 523 ? -16.719 -24.922 -20.766 1 96.31 523 PHE A C 1
ATOM 3910 O O . PHE A 1 523 ? -15.617 -25.203 -21.25 1 96.31 523 PHE A O 1
ATOM 3917 N N . PHE A 1 524 ? -16.938 -24.891 -19.469 1 97.25 524 PHE A N 1
ATOM 3918 C CA . PHE A 1 524 ? -15.82 -25.031 -18.531 1 97.25 524 PHE A CA 1
ATOM 3919 C C . PHE A 1 524 ? -15.391 -26.484 -18.406 1 97.25 524 PHE A C 1
ATOM 3921 O O . PHE A 1 524 ? -14.25 -26.766 -18.031 1 97.25 524 PHE A O 1
ATOM 3928 N N . SER A 1 525 ? -16.219 -27.438 -18.719 1 96.81 525 SER A N 1
ATOM 3929 C CA . SER A 1 525 ? -15.883 -28.859 -18.594 1 96.81 525 SER A CA 1
ATOM 3930 C C . SER A 1 525 ? -15.086 -29.344 -19.797 1 96.81 525 SER A C 1
ATOM 3932 O O . SER A 1 525 ? -14.312 -30.297 -19.703 1 96.81 525 SER A O 1
ATOM 3934 N N . ALA A 1 526 ? -15.172 -28.703 -20.906 1 96.44 526 ALA A N 1
ATOM 3935 C CA . ALA A 1 526 ? -14.656 -29.188 -22.188 1 96.44 526 ALA A CA 1
ATOM 3936 C C . ALA A 1 526 ? -13.141 -29.391 -22.109 1 96.44 526 ALA A C 1
ATOM 3938 O O . ALA A 1 526 ? -12.648 -30.469 -22.453 1 96.44 526 ALA A O 1
ATOM 3939 N N . PRO A 1 527 ? -12.383 -28.391 -21.672 1 95.19 527 PRO A N 1
ATOM 3940 C CA . PRO A 1 527 ? -10.938 -28.609 -21.641 1 95.19 527 PRO A CA 1
ATOM 3941 C C . PRO A 1 527 ? -10.539 -29.797 -20.781 1 95.19 527 PRO A C 1
ATOM 3943 O O . PRO A 1 527 ? -9.586 -30.5 -21.094 1 95.19 527 PRO A O 1
ATOM 3946 N N . PHE A 1 528 ? -11.234 -30.047 -19.734 1 95.12 528 PHE A N 1
ATOM 3947 C CA . PHE A 1 528 ? -10.898 -31.125 -18.812 1 95.12 528 PHE A CA 1
ATOM 3948 C C . PHE A 1 528 ? -11.43 -32.469 -19.328 1 95.12 528 PHE A C 1
ATOM 3950 O O . PHE A 1 528 ? -10.75 -33.5 -19.203 1 95.12 528 PHE A O 1
ATOM 3957 N N . ALA A 1 529 ? -12.578 -32.438 -19.922 1 94.19 529 ALA A N 1
ATOM 3958 C CA . ALA A 1 529 ? -13.172 -33.656 -20.438 1 94.19 529 ALA A CA 1
ATOM 3959 C C . ALA A 1 529 ? -12.336 -34.25 -21.578 1 94.19 529 ALA A C 1
ATOM 3961 O O . ALA A 1 529 ? -12.273 -35.469 -21.75 1 94.19 529 ALA A O 1
ATOM 3962 N N . TRP A 1 530 ? -11.688 -33.406 -22.281 1 92.12 530 TRP A N 1
ATOM 3963 C CA . TRP A 1 530 ? -10.992 -33.844 -23.484 1 92.12 530 TRP A CA 1
ATOM 3964 C C . TRP A 1 530 ? -9.484 -33.75 -23.312 1 92.12 530 TRP A C 1
ATOM 3966 O O . TRP A 1 530 ? -8.727 -33.969 -24.266 1 92.12 530 TRP A O 1
ATOM 3976 N N . SER A 1 531 ? -9 -33.469 -22.156 1 89.25 531 SER A N 1
ATOM 3977 C CA . SER A 1 531 ? -7.586 -33.188 -21.922 1 89.25 531 SER A CA 1
ATOM 3978 C C . SER A 1 531 ? -6.742 -34.438 -22.234 1 89.25 531 SER A C 1
ATOM 3980 O O . SER A 1 531 ? -5.613 -34.312 -22.719 1 89.25 531 SER A O 1
ATOM 3982 N N . TYR A 1 532 ? -7.246 -35.656 -22.047 1 82.75 532 TYR A N 1
ATOM 3983 C CA . TYR A 1 532 ? -6.465 -36.875 -22.234 1 82.75 532 TYR A CA 1
ATOM 3984 C C . TYR A 1 532 ? -6.293 -37.188 -23.703 1 82.75 532 TYR A C 1
ATOM 3986 O O . TYR A 1 532 ? -5.453 -38 -24.078 1 82.75 532 TYR A O 1
ATOM 3994 N N . LEU A 1 533 ? -7 -36.5 -24.562 1 82.31 533 LEU A N 1
ATOM 3995 C CA . LEU A 1 533 ? -7.02 -36.844 -25.984 1 82.31 533 LEU A CA 1
ATOM 3996 C C . LEU A 1 533 ? -5.977 -36.031 -26.75 1 82.31 533 LEU A C 1
ATOM 3998 O O . LEU A 1 533 ? -5.492 -36.5 -27.797 1 82.31 533 LEU A O 1
ATOM 4002 N N . SER A 1 534 ? -5.742 -34.875 -26.219 1 82.31 534 SER A N 1
ATOM 4003 C CA . SER A 1 534 ? -4.93 -33.969 -27.031 1 82.31 534 SER A CA 1
ATOM 4004 C C . SER A 1 534 ? -3.871 -33.281 -26.188 1 82.31 534 SER A C 1
ATOM 4006 O O . SER A 1 534 ? -4.16 -32.812 -25.078 1 82.31 534 SER A O 1
ATOM 4008 N N . LEU A 1 535 ? -2.74 -33.125 -26.766 1 79 535 LEU A N 1
ATOM 4009 C CA . LEU A 1 535 ? -1.657 -32.375 -26.125 1 79 535 LEU A CA 1
ATOM 4010 C C . LEU A 1 535 ? -1.934 -30.875 -26.141 1 79 535 LEU A C 1
ATOM 4012 O O . LEU A 1 535 ? -1.324 -30.125 -25.391 1 79 535 LEU A O 1
ATOM 4016 N N . GLY A 1 536 ? -2.82 -30.453 -27.078 1 82.06 536 GLY A N 1
ATOM 4017 C CA . GLY A 1 536 ? -3.205 -29.062 -27.125 1 82.06 536 GLY A CA 1
ATOM 4018 C C . GLY A 1 536 ? -3.992 -28.609 -25.906 1 82.06 536 GLY A C 1
ATOM 4019 O O . GLY A 1 536 ? -4.188 -27.422 -25.688 1 82.06 536 GLY A O 1
ATOM 4020 N N . LEU A 1 537 ? -4.359 -29.594 -25.094 1 88.88 537 LEU A N 1
ATOM 4021 C CA . LEU A 1 537 ? -5.117 -29.312 -23.875 1 88.88 537 LEU A CA 1
ATOM 4022 C C . LEU A 1 537 ? -4.301 -29.656 -22.625 1 88.88 537 LEU A C 1
ATOM 4024 O O . LEU A 1 537 ? -4.863 -29.938 -21.562 1 88.88 537 LEU A O 1
ATOM 4028 N N . ASN A 1 538 ? -2.992 -29.625 -22.734 1 82.19 538 ASN A N 1
ATOM 4029 C CA . ASN A 1 538 ? -2.08 -29.984 -21.641 1 82.19 538 ASN A CA 1
ATOM 4030 C C . ASN A 1 538 ? -2.277 -29.062 -20.438 1 82.19 538 ASN A C 1
ATOM 4032 O O . ASN A 1 538 ? -2.074 -29.484 -19.297 1 82.19 538 ASN A O 1
ATOM 4036 N N . ALA A 1 539 ? -2.729 -27.875 -20.75 1 83.31 539 ALA A N 1
ATOM 4037 C CA . ALA A 1 539 ? -2.977 -26.953 -19.641 1 83.31 539 ALA A CA 1
ATOM 4038 C C . ALA A 1 539 ? -3.965 -27.547 -18.641 1 83.31 539 ALA A C 1
ATOM 4040 O O . ALA A 1 539 ? -3.754 -27.469 -17.422 1 83.31 539 ALA A O 1
ATOM 4041 N N . ALA A 1 540 ? -4.977 -28.125 -19.141 1 89.88 540 ALA A N 1
ATOM 4042 C CA . ALA A 1 540 ? -6.004 -28.719 -18.281 1 89.88 540 ALA A CA 1
ATOM 4043 C C . ALA A 1 540 ? -5.457 -29.922 -17.516 1 89.88 540 ALA A C 1
ATOM 4045 O O . ALA A 1 540 ? -5.738 -30.094 -16.328 1 89.88 540 ALA A O 1
ATOM 4046 N N . THR A 1 541 ? -4.691 -30.719 -18.188 1 86.38 541 THR A N 1
ATOM 4047 C CA . THR A 1 541 ? -4.074 -31.875 -17.531 1 86.38 541 THR A CA 1
ATOM 4048 C C . THR A 1 541 ? -3.141 -31.422 -16.422 1 86.38 541 THR A C 1
ATOM 4050 O O . THR A 1 541 ? -3.164 -31.984 -15.32 1 86.38 541 THR A O 1
ATOM 4053 N N . MET A 1 542 ? -2.369 -30.484 -16.734 1 82.94 542 MET A N 1
A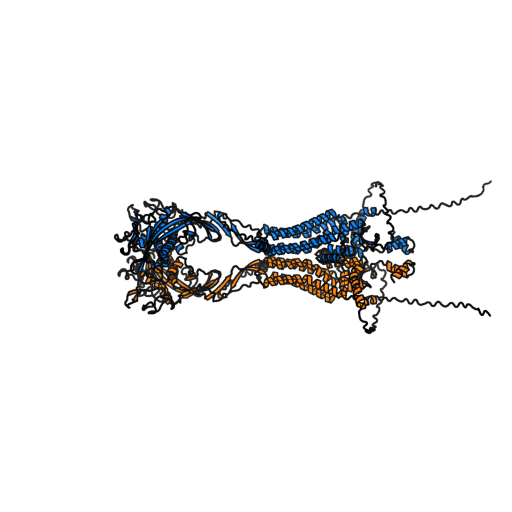TOM 4054 C CA . MET A 1 542 ? -1.428 -29.969 -15.75 1 82.94 542 MET A CA 1
ATOM 4055 C C . MET A 1 542 ? -2.168 -29.359 -14.562 1 82.94 542 MET A C 1
ATOM 4057 O O . MET A 1 542 ? -1.756 -29.547 -13.414 1 82.94 542 MET A O 1
ATOM 4061 N N . ASN A 1 543 ? -3.197 -28.688 -14.82 1 88.62 543 ASN A N 1
ATOM 4062 C CA . ASN A 1 543 ? -3.971 -28.078 -13.742 1 88.62 543 ASN A CA 1
ATOM 4063 C C . ASN A 1 543 ? -4.578 -29.141 -12.82 1 88.62 543 ASN A C 1
ATOM 4065 O O . ASN A 1 543 ? -4.66 -28.938 -11.609 1 88.62 543 ASN A O 1
ATOM 4069 N N . LEU A 1 544 ? -5 -30.234 -13.422 1 91.75 544 LEU A N 1
ATOM 4070 C CA . LEU A 1 544 ? -5.516 -31.328 -12.602 1 91.75 544 LEU A CA 1
ATOM 4071 C C . LEU A 1 544 ? -4.418 -31.906 -11.719 1 91.75 544 LEU A C 1
ATOM 4073 O O . LEU A 1 544 ? -4.648 -32.188 -10.539 1 91.75 544 LEU A O 1
ATOM 4077 N N . GLN A 1 545 ? -3.307 -32.031 -12.281 1 87.19 545 GLN A N 1
ATOM 4078 C CA . GLN A 1 545 ? -2.184 -32.562 -11.516 1 87.19 545 GLN A CA 1
ATOM 4079 C C . GLN A 1 545 ? -1.762 -31.609 -10.414 1 87.19 545 GLN A C 1
ATOM 4081 O O . GLN A 1 545 ? -1.46 -32.031 -9.297 1 87.19 545 GLN A O 1
ATOM 4086 N N . LEU A 1 546 ? -1.77 -30.391 -10.766 1 84.75 546 LEU A N 1
ATOM 4087 C CA . LEU A 1 546 ? -1.407 -29.391 -9.773 1 84.75 546 LEU A CA 1
ATOM 4088 C C . LEU A 1 546 ? -2.412 -29.359 -8.625 1 84.75 546 LEU A C 1
ATOM 4090 O O . LEU A 1 546 ? -2.027 -29.25 -7.461 1 84.75 546 LEU A O 1
ATOM 4094 N N . ALA A 1 547 ? -3.633 -29.438 -8.977 1 90.62 547 ALA A N 1
ATOM 4095 C CA . ALA A 1 547 ? -4.664 -29.484 -7.941 1 90.62 547 ALA A CA 1
ATOM 4096 C C . ALA A 1 547 ? -4.473 -30.703 -7.031 1 90.62 547 ALA A C 1
ATOM 4098 O O . ALA A 1 547 ? -4.613 -30.594 -5.812 1 90.62 547 ALA A O 1
ATOM 4099 N N . ALA A 1 548 ? -4.133 -31.781 -7.652 1 91.5 548 ALA A N 1
ATOM 4100 C CA . ALA A 1 548 ? -3.902 -33 -6.887 1 91.5 548 ALA A CA 1
ATOM 4101 C C . ALA A 1 548 ? -2.674 -32.875 -5.992 1 91.5 548 ALA A C 1
ATOM 4103 O O . ALA A 1 548 ? -2.703 -33.25 -4.82 1 91.5 548 ALA A O 1
ATOM 4104 N N . TRP A 1 549 ? -1.714 -32.312 -6.527 1 84.25 549 TRP A N 1
ATOM 4105 C CA . TRP A 1 549 ? -0.467 -32.156 -5.789 1 84.25 549 TRP A CA 1
ATOM 4106 C C . TRP A 1 549 ? -0.659 -31.219 -4.598 1 84.25 549 TRP A C 1
ATOM 4108 O O . TRP A 1 549 ? -0.381 -31.594 -3.457 1 84.25 549 TRP A O 1
ATOM 4118 N N . ASP A 1 550 ? -1.204 -30.141 -4.809 1 83 550 ASP A N 1
ATOM 4119 C CA . ASP A 1 550 ? -1.383 -29.125 -3.771 1 83 550 ASP A CA 1
ATOM 4120 C C . ASP A 1 550 ? -2.303 -29.625 -2.664 1 83 550 ASP A C 1
ATOM 4122 O O . ASP A 1 550 ? -2.004 -29.469 -1.479 1 83 550 ASP A O 1
ATOM 4126 N N . SER A 1 551 ? -3.338 -30.203 -3.064 1 89.56 551 SER A N 1
ATOM 4127 C CA . SER A 1 551 ? -4.332 -30.625 -2.086 1 89.56 551 SER A CA 1
ATOM 4128 C C . SER A 1 551 ? -3.836 -31.828 -1.283 1 89.56 551 SER A C 1
ATOM 4130 O O . SER A 1 551 ? -4.055 -31.906 -0.072 1 89.56 551 SER A O 1
ATOM 4132 N N . SER A 1 552 ? -3.174 -32.719 -1.912 1 89.06 552 SER A N 1
ATOM 4133 C CA . SER A 1 552 ? -2.781 -33.938 -1.234 1 89.06 552 SER A CA 1
ATOM 4134 C C . SER A 1 552 ? -1.67 -33.688 -0.221 1 89.06 552 SER A C 1
ATOM 4136 O O . SER A 1 552 ? -1.624 -34.312 0.832 1 89.06 552 SER A O 1
ATOM 4138 N N . TYR A 1 553 ? -0.807 -32.812 -0.502 1 81.5 553 TYR A N 1
ATOM 4139 C CA . TYR A 1 553 ? 0.314 -32.562 0.395 1 81.5 553 TYR A CA 1
ATOM 4140 C C . TYR A 1 553 ? -0.104 -31.641 1.545 1 81.5 553 TYR A C 1
ATOM 4142 O O . TYR A 1 553 ? 0.524 -31.641 2.607 1 81.5 553 TYR A O 1
ATOM 4150 N N . SER A 1 554 ? -1.18 -30.922 1.353 1 82 554 SER A N 1
ATOM 4151 C CA . SER A 1 554 ? -1.64 -30 2.381 1 82 554 SER A CA 1
ATOM 4152 C C . SER A 1 554 ? -2.734 -30.625 3.24 1 82 554 SER A C 1
ATOM 4154 O O . SER A 1 554 ? -3.008 -30.156 4.344 1 82 554 SER A O 1
ATOM 4156 N N . ALA A 1 555 ? -3.303 -31.672 2.742 1 88.56 555 ALA A N 1
ATOM 4157 C CA . ALA A 1 555 ? -4.473 -32.25 3.4 1 88.56 555 ALA A CA 1
ATOM 4158 C C . ALA A 1 555 ? -4.07 -33.062 4.625 1 88.56 555 ALA A C 1
ATOM 4160 O O . ALA A 1 555 ? -3.072 -33.781 4.594 1 88.56 555 ALA A O 1
ATOM 4161 N N . GLN A 1 556 ? -4.859 -33 5.652 1 87 556 GLN A N 1
ATOM 4162 C CA . GLN A 1 556 ? -4.645 -33.781 6.875 1 87 556 GLN A CA 1
ATOM 4163 C C . GLN A 1 556 ? -5.395 -35.125 6.824 1 87 556 GLN A C 1
ATOM 4165 O O . GLN A 1 556 ? -4.969 -36.094 7.434 1 87 556 GLN A O 1
ATOM 4170 N N . ASN A 1 557 ? -6.504 -35.062 6.203 1 91 557 ASN A N 1
ATOM 4171 C CA . ASN A 1 557 ? -7.34 -36.25 6.031 1 91 557 ASN A CA 1
ATOM 4172 C C . ASN A 1 557 ? -8.125 -36.188 4.727 1 91 557 ASN A C 1
ATOM 4174 O O . ASN A 1 557 ? -7.941 -35.281 3.92 1 91 557 ASN A O 1
ATOM 4178 N N . GLY A 1 558 ? -8.914 -37.188 4.543 1 92.88 558 GLY A N 1
ATOM 4179 C CA . GLY A 1 558 ? -9.68 -37.281 3.312 1 92.88 558 GLY A CA 1
ATOM 4180 C C . GLY A 1 558 ? -10.656 -36.125 3.125 1 92.88 558 GLY A C 1
ATOM 4181 O O . GLY A 1 558 ? -10.797 -35.625 2.018 1 92.88 558 GLY A O 1
ATOM 4182 N N . SER A 1 559 ? -11.336 -35.781 4.172 1 92.31 559 SER A N 1
ATOM 4183 C CA . SER A 1 559 ? -12.281 -34.688 4.086 1 92.31 559 SER A CA 1
ATOM 4184 C C . SER A 1 559 ? -11.57 -33.375 3.758 1 92.31 559 SER A C 1
ATOM 4186 O O . SER A 1 559 ? -12.078 -32.562 2.977 1 92.31 559 SER A O 1
ATOM 4188 N N . ASP A 1 560 ? -10.453 -33.219 4.375 1 91.44 560 ASP A N 1
ATOM 4189 C CA . ASP A 1 560 ? -9.641 -32.062 4.09 1 91.44 560 ASP A CA 1
ATOM 4190 C C . ASP A 1 560 ? -9.172 -32.031 2.637 1 91.44 560 ASP A C 1
ATOM 4192 O O . ASP A 1 560 ? -9.141 -30.984 1.993 1 91.44 560 ASP A O 1
ATOM 4196 N N . LEU A 1 561 ? -8.797 -33.219 2.125 1 93.75 561 LEU A N 1
ATOM 4197 C CA . LEU A 1 561 ? -8.391 -33.344 0.729 1 93.75 561 LEU A CA 1
ATOM 4198 C C . LEU A 1 561 ? -9.508 -32.875 -0.204 1 93.75 561 LEU A C 1
ATOM 4200 O O . LEU A 1 561 ? -9.266 -32.125 -1.153 1 93.75 561 LEU A O 1
ATOM 4204 N N . ALA A 1 562 ? -10.664 -33.312 0.079 1 96.06 562 ALA A N 1
ATOM 4205 C CA . ALA A 1 562 ? -11.812 -32.969 -0.751 1 96.06 562 ALA A CA 1
ATOM 4206 C C . ALA A 1 562 ? -12.039 -31.453 -0.778 1 96.06 562 ALA A C 1
ATOM 4208 O O . ALA A 1 562 ? -12.273 -30.875 -1.842 1 96.06 562 ALA A O 1
ATOM 4209 N N . ASN A 1 563 ? -11.961 -30.859 0.347 1 92.81 563 ASN A N 1
ATOM 4210 C CA . ASN A 1 563 ? -12.18 -29.422 0.438 1 92.81 563 ASN A CA 1
ATOM 4211 C C . ASN A 1 563 ? -11.086 -28.641 -0.282 1 92.81 563 ASN A C 1
ATOM 4213 O O . ASN A 1 563 ? -11.375 -27.688 -1.006 1 92.81 563 ASN A O 1
ATOM 4217 N N . LEU A 1 564 ? -9.859 -29.062 -0.078 1 90.75 564 LEU A N 1
ATOM 4218 C CA . LEU A 1 564 ? -8.742 -28.359 -0.695 1 90.75 564 LEU A CA 1
ATOM 4219 C C . LEU A 1 564 ? -8.758 -28.531 -2.211 1 90.75 564 LEU A C 1
ATOM 4221 O O . LEU A 1 564 ? -8.523 -27.578 -2.951 1 90.75 564 LEU A O 1
ATOM 4225 N N . TRP A 1 565 ? -9.031 -29.734 -2.627 1 94.94 565 TRP A N 1
ATOM 4226 C CA . TRP A 1 565 ? -9.094 -29.984 -4.062 1 94.94 565 TRP A CA 1
ATOM 4227 C C . TRP A 1 565 ? -10.211 -29.172 -4.715 1 94.94 565 TRP A C 1
ATOM 4229 O O . TRP A 1 565 ? -10.039 -28.641 -5.82 1 94.94 565 TRP A O 1
ATOM 4239 N N . ALA A 1 566 ? -11.281 -29.094 -4.047 1 95.44 566 ALA A N 1
ATOM 4240 C CA . ALA A 1 566 ? -12.406 -28.328 -4.555 1 95.44 566 ALA A CA 1
ATOM 4241 C C . ALA A 1 566 ? -12.016 -26.859 -4.758 1 95.44 566 ALA A C 1
ATOM 4243 O O . ALA A 1 566 ? -12.336 -26.266 -5.789 1 95.44 566 ALA A O 1
ATOM 4244 N N . ARG A 1 567 ? -11.359 -26.359 -3.863 1 91.81 567 ARG A N 1
ATOM 4245 C CA . ARG A 1 567 ? -10.891 -24.969 -3.953 1 91.81 567 ARG A CA 1
ATOM 4246 C C . ARG A 1 567 ? -9.945 -24.781 -5.133 1 91.81 567 ARG A C 1
ATOM 4248 O O . ARG A 1 567 ? -10.086 -23.844 -5.906 1 91.81 567 ARG A O 1
ATOM 4255 N N . GLU A 1 568 ? -9.07 -25.703 -5.289 1 91.5 568 GLU A N 1
ATOM 4256 C CA . GLU A 1 568 ? -8.078 -25.609 -6.355 1 91.5 568 GLU A CA 1
ATOM 4257 C C . GLU A 1 568 ? -8.734 -25.766 -7.727 1 91.5 568 GLU A C 1
ATOM 4259 O O . GLU A 1 568 ? -8.336 -25.094 -8.688 1 91.5 568 GLU A O 1
ATOM 4264 N N . PHE A 1 569 ? -9.664 -26.625 -7.777 1 95 569 PHE A N 1
ATOM 4265 C CA . PHE A 1 569 ? -10.305 -26.828 -9.07 1 95 569 PHE A CA 1
ATOM 4266 C C . PHE A 1 569 ? -11.016 -25.562 -9.531 1 95 569 PHE A C 1
ATOM 4268 O O . PHE A 1 569 ? -10.961 -25.203 -10.711 1 95 569 PHE A O 1
ATOM 4275 N N . SER A 1 570 ? -11.727 -24.938 -8.602 1 94.56 570 SER A N 1
ATOM 4276 C CA . SER A 1 570 ? -12.383 -23.688 -8.969 1 94.56 570 SER A CA 1
ATOM 4277 C C . SER A 1 570 ? -11.391 -22.672 -9.5 1 94.56 570 SER A C 1
ATOM 4279 O O . SER A 1 570 ? -11.648 -22.016 -10.516 1 94.56 570 SER A O 1
ATOM 4281 N N . TYR A 1 571 ? -10.297 -22.594 -8.883 1 92.44 571 TYR A N 1
ATOM 4282 C CA . TYR A 1 571 ? -9.242 -21.672 -9.305 1 92.44 571 TYR A CA 1
ATOM 4283 C C . TYR A 1 571 ? -8.711 -22.047 -10.688 1 92.44 571 TYR A C 1
ATOM 4285 O O . TYR A 1 571 ? -8.648 -21.203 -11.586 1 92.44 571 TYR A O 1
ATOM 4293 N N . TYR A 1 572 ? -8.414 -23.297 -10.906 1 92.44 572 TYR A N 1
ATOM 4294 C CA . TYR A 1 572 ? -7.758 -23.734 -12.133 1 92.44 572 TYR A CA 1
ATOM 4295 C C . TYR A 1 572 ? -8.75 -23.828 -13.281 1 92.44 572 TYR A C 1
ATOM 4297 O O . TYR A 1 572 ? -8.406 -23.516 -14.43 1 92.44 572 TYR A O 1
ATOM 4305 N N . ALA A 1 573 ? -9.938 -24.234 -12.969 1 95.31 573 ALA A N 1
ATOM 4306 C CA . ALA A 1 573 ? -10.945 -24.312 -14.031 1 95.31 573 ALA A CA 1
ATOM 4307 C C . ALA A 1 573 ? -11.242 -22.938 -14.602 1 95.31 573 ALA A C 1
ATOM 4309 O O . ALA A 1 573 ? -11.328 -22.766 -15.82 1 95.31 573 ALA A O 1
ATOM 4310 N N . LEU A 1 574 ? -11.344 -22 -13.742 1 94.44 574 LEU A N 1
ATOM 4311 C CA . LEU A 1 574 ? -11.594 -20.641 -14.188 1 94.44 574 LEU A CA 1
ATOM 4312 C C . LEU A 1 574 ? -10.383 -20.078 -14.93 1 94.44 574 LEU A C 1
ATOM 4314 O O . LEU A 1 574 ? -10.539 -19.438 -15.969 1 94.44 574 LEU A O 1
ATOM 4318 N N . SER A 1 575 ? -9.234 -20.344 -14.5 1 92.5 575 SER A N 1
ATOM 4319 C CA . SER A 1 575 ? -8.023 -19.797 -15.086 1 92.5 575 SER A CA 1
ATOM 4320 C C . SER A 1 575 ? -7.738 -20.422 -16.453 1 92.5 575 SER A C 1
ATOM 4322 O O . SER A 1 575 ? -7.207 -19.766 -17.344 1 92.5 575 SER A O 1
ATOM 4324 N N . THR A 1 576 ? -8.078 -21.656 -16.609 1 93 576 THR A N 1
ATOM 4325 C CA . THR A 1 576 ? -7.805 -22.375 -17.859 1 93 576 THR A CA 1
ATOM 4326 C C . THR A 1 576 ? -8.555 -21.734 -19.016 1 93 576 THR A C 1
ATOM 4328 O O . THR A 1 576 ? -8.055 -21.703 -20.141 1 93 576 THR A O 1
ATOM 4331 N N . SER A 1 577 ? -9.664 -21.156 -18.797 1 92.75 577 SER A N 1
ATOM 4332 C CA . SER A 1 577 ? -10.5 -20.656 -19.891 1 92.75 577 SER A CA 1
ATOM 4333 C C . SER A 1 577 ? -10.391 -19.141 -20 1 92.75 577 SER A C 1
ATOM 4335 O O . SER A 1 577 ? -11.211 -18.5 -20.672 1 92.75 577 SER A O 1
ATOM 4337 N N . LEU A 1 578 ? -9.406 -18.578 -19.422 1 91.38 578 LEU A N 1
ATOM 4338 C CA . LEU A 1 578 ? -9.289 -17.125 -19.359 1 91.38 578 LEU A CA 1
ATOM 4339 C C . LEU A 1 578 ? -8.945 -16.547 -20.719 1 91.38 578 LEU A C 1
ATOM 4341 O O . LEU A 1 578 ? -9.172 -15.367 -20.969 1 91.38 578 LEU A O 1
ATOM 4345 N N . GLY A 1 579 ? -8.43 -17.344 -21.594 1 87.5 579 GLY A N 1
ATOM 4346 C CA . GLY A 1 579 ? -7.953 -16.859 -22.875 1 87.5 579 GLY A CA 1
ATOM 4347 C C . GLY A 1 579 ? -9.055 -16.25 -23.734 1 87.5 579 GLY A C 1
ATOM 4348 O O . GLY A 1 579 ? -8.789 -15.43 -24.609 1 87.5 579 GLY A O 1
ATOM 4349 N N . VAL A 1 580 ? -10.289 -16.625 -23.516 1 91.56 580 VAL A N 1
ATOM 4350 C CA . VAL A 1 580 ? -11.383 -16.172 -24.375 1 91.56 580 VAL A CA 1
ATOM 4351 C C . VAL A 1 580 ? -12.125 -15.023 -23.719 1 91.56 580 VAL A C 1
ATOM 4353 O O . VAL A 1 580 ? -13.07 -14.469 -24.281 1 91.56 580 VAL A O 1
ATOM 4356 N N . PHE A 1 581 ? -11.711 -14.641 -22.547 1 92.44 581 PHE A N 1
ATOM 4357 C CA . PHE A 1 581 ? -12.344 -13.531 -21.844 1 92.44 581 PHE A CA 1
ATOM 4358 C C . PHE A 1 581 ? -11.609 -12.227 -22.109 1 92.44 581 PHE A C 1
ATOM 4360 O O . PHE A 1 581 ? -10.375 -12.203 -22.188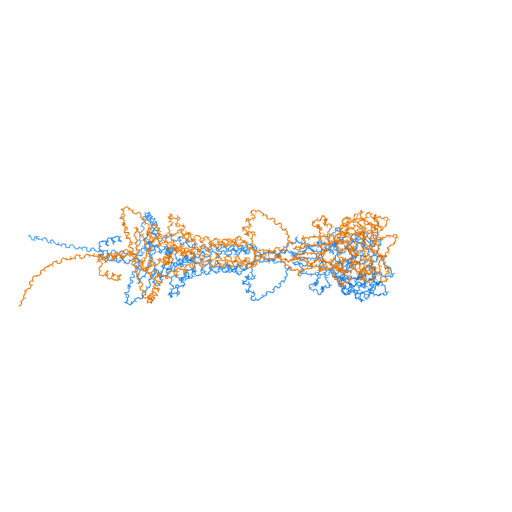 1 92.44 581 PHE A O 1
ATOM 4367 N N . VAL A 1 582 ? -12.391 -11.211 -22.266 1 91.69 582 VAL A N 1
ATOM 4368 C CA . VAL A 1 582 ? -11.836 -9.883 -22.484 1 91.69 582 VAL A CA 1
ATOM 4369 C C . VAL A 1 582 ? -12.352 -8.922 -21.406 1 91.69 582 VAL A C 1
ATOM 4371 O O . VAL A 1 582 ? -13.398 -9.172 -20.812 1 91.69 582 VAL A O 1
ATOM 4374 N N . PRO A 1 583 ? -11.57 -7.895 -21.156 1 93.38 583 PRO A N 1
ATOM 4375 C CA . PRO A 1 583 ? -12.023 -6.91 -20.172 1 93.38 583 PRO A CA 1
ATOM 4376 C C . PRO A 1 583 ? -13.352 -6.254 -20.562 1 93.38 583 PRO A C 1
ATOM 4378 O O . PRO A 1 583 ? -13.586 -5.988 -21.75 1 93.38 583 PRO A O 1
ATOM 4381 N N . GLN A 1 584 ? -14.18 -6.066 -19.594 1 94.88 584 GLN A N 1
ATOM 4382 C CA . GLN A 1 584 ? -15.469 -5.418 -19.766 1 94.88 584 GLN A CA 1
ATOM 4383 C C . GLN A 1 584 ? -15.547 -4.109 -18.984 1 94.88 584 GLN A C 1
ATOM 4385 O O . GLN A 1 584 ? -15.055 -4.031 -17.844 1 94.88 584 GLN A O 1
ATOM 4390 N N . VAL A 1 585 ? -16.266 -3.168 -19.578 1 95.12 585 VAL A N 1
ATOM 4391 C CA . VAL A 1 585 ? -16.406 -1.861 -18.953 1 95.12 585 VAL A CA 1
ATOM 4392 C C . VAL A 1 585 ? -17.234 -1.996 -17.672 1 95.12 585 VAL A C 1
ATOM 4394 O O . VAL A 1 585 ? -18.234 -2.719 -17.641 1 95.12 585 VAL A O 1
ATOM 4397 N N . ASN A 1 586 ? -16.781 -1.316 -16.656 1 96.38 586 ASN A N 1
ATOM 4398 C CA . ASN A 1 586 ? -17.5 -1.335 -15.383 1 96.38 586 ASN A CA 1
ATOM 4399 C C . ASN A 1 586 ? -18.906 -0.777 -15.523 1 96.38 586 ASN A C 1
ATOM 4401 O O . ASN A 1 586 ? -19.172 0.065 -16.391 1 96.38 586 ASN A O 1
ATOM 4405 N N . MET A 1 587 ? -19.766 -1.233 -14.688 1 95.19 587 MET A N 1
ATOM 4406 C CA . MET A 1 587 ? -21.141 -0.744 -14.688 1 95.19 587 MET A CA 1
ATOM 4407 C C . MET A 1 587 ? -21.219 0.649 -14.07 1 95.19 587 MET A C 1
ATOM 4409 O O . MET A 1 587 ? -21.984 1.499 -14.547 1 95.19 587 MET A O 1
ATOM 4413 N N . LEU A 1 588 ? -20.547 0.82 -12.992 1 94.56 588 LEU A N 1
ATOM 4414 C CA . LEU A 1 588 ? -20.5 2.08 -12.258 1 94.56 588 LEU A CA 1
ATOM 4415 C C . LEU A 1 588 ? -19.094 2.32 -11.695 1 94.56 588 LEU A C 1
ATOM 4417 O O . LEU A 1 588 ? -18.422 1.375 -11.289 1 94.56 588 LEU A O 1
ATOM 4421 N N . GLU A 1 589 ? -18.703 3.529 -11.711 1 95 589 GLU A N 1
ATOM 4422 C CA . GLU A 1 589 ? -17.375 3.854 -11.195 1 95 589 GLU A CA 1
ATOM 4423 C C . GLU A 1 589 ? -17.344 5.258 -10.594 1 95 589 GLU A C 1
ATOM 4425 O O . GLU A 1 589 ? -18.094 6.141 -11.031 1 95 589 GLU A O 1
ATOM 4430 N N . GLN A 1 590 ? -16.578 5.461 -9.602 1 93.75 590 GLN A N 1
ATOM 4431 C CA . GLN A 1 590 ? -16.312 6.77 -9.008 1 93.75 590 GLN A CA 1
ATOM 4432 C C . GLN A 1 590 ? -14.852 6.887 -8.57 1 93.75 590 GLN A C 1
ATOM 4434 O O . GLN A 1 590 ? -14.219 5.891 -8.211 1 93.75 590 GLN A O 1
ATOM 4439 N N . ALA A 1 591 ? -14.383 8.023 -8.742 1 92.62 591 ALA A N 1
ATOM 4440 C CA . ALA A 1 591 ? -13.008 8.273 -8.305 1 92.62 591 ALA A CA 1
ATOM 4441 C C . ALA A 1 591 ? -12.961 8.664 -6.832 1 92.62 591 ALA A C 1
ATOM 4443 O O . ALA A 1 591 ? -13.852 9.359 -6.336 1 92.62 591 ALA A O 1
ATOM 4444 N N . ARG A 1 592 ? -11.961 8.172 -6.164 1 91.56 592 ARG A N 1
ATOM 4445 C CA . ARG A 1 592 ? -11.789 8.406 -4.734 1 91.56 592 ARG A CA 1
ATOM 4446 C C . ARG A 1 592 ? -10.406 8.977 -4.434 1 91.56 592 ARG A C 1
ATOM 4448 O O . ARG A 1 592 ? -9.406 8.508 -4.965 1 91.56 592 ARG A O 1
ATOM 4455 N N . ASN A 1 593 ? -10.375 10 -3.732 1 89.75 593 ASN A N 1
ATOM 4456 C CA . ASN A 1 593 ? -9.148 10.57 -3.18 1 89.75 593 ASN A CA 1
ATOM 4457 C C . ASN A 1 593 ? -9.18 10.594 -1.654 1 89.75 593 ASN A C 1
ATOM 4459 O O . ASN A 1 593 ? -9.852 11.438 -1.058 1 89.75 593 ASN A O 1
ATOM 4463 N N . ASN A 1 594 ? -8.32 9.664 -1.029 1 88.12 594 ASN A N 1
ATOM 4464 C CA . ASN A 1 594 ? -8.352 9.484 0.417 1 88.12 594 ASN A CA 1
ATOM 4465 C C . ASN A 1 594 ? -7.348 10.391 1.12 1 88.12 594 ASN A C 1
ATOM 4467 O O . ASN A 1 594 ? -7.355 10.5 2.348 1 88.12 594 ASN A O 1
ATOM 4471 N N . THR A 1 595 ? -6.539 11.156 0.521 1 84.56 595 THR A N 1
ATOM 4472 C CA . THR A 1 595 ? -5.426 11.836 1.168 1 84.56 595 THR A CA 1
ATOM 4473 C C . THR A 1 595 ? -5.52 13.344 0.965 1 84.56 595 THR A C 1
ATOM 4475 O O . THR A 1 595 ? -4.5 14.031 0.881 1 84.56 595 THR A O 1
ATOM 4478 N N . VAL A 1 596 ? -6.746 13.82 0.912 1 87.44 596 VAL A N 1
ATOM 4479 C CA . VAL A 1 596 ? -6.879 15.266 0.77 1 87.44 596 VAL A CA 1
ATOM 4480 C C . VAL A 1 596 ? -6.727 15.93 2.133 1 87.44 596 VAL A C 1
ATOM 4482 O O . VAL A 1 596 ? -7.527 15.688 3.041 1 87.44 596 VAL A O 1
ATOM 4485 N N . THR A 1 597 ? -5.676 16.672 2.275 1 88.56 597 THR A N 1
ATOM 4486 C CA . THR A 1 597 ? -5.426 17.391 3.518 1 88.56 597 THR A CA 1
ATOM 4487 C C . THR A 1 597 ? -6.012 18.797 3.455 1 88.56 597 THR A C 1
ATOM 4489 O O . THR A 1 597 ? -5.684 19.578 2.553 1 88.56 597 THR A O 1
ATOM 4492 N N . VAL A 1 598 ? -6.941 19.078 4.359 1 92.19 598 VAL A N 1
ATOM 4493 C CA . VAL A 1 598 ? -7.598 20.391 4.426 1 92.19 598 VAL A CA 1
ATOM 4494 C C . VAL A 1 598 ? -7.559 20.906 5.859 1 92.19 598 VAL A C 1
ATOM 4496 O O . VAL A 1 598 ? -7.223 20.172 6.789 1 92.19 598 VAL A O 1
ATOM 4499 N N . ALA A 1 599 ? -7.793 22.219 5.949 1 94.38 599 ALA A N 1
ATOM 4500 C CA . ALA A 1 599 ? -7.922 22.828 7.27 1 94.38 599 ALA A CA 1
ATOM 4501 C C . ALA A 1 599 ? -9.352 22.703 7.789 1 94.38 599 ALA A C 1
ATOM 4503 O O . ALA A 1 599 ? -10.305 23.062 7.098 1 94.38 599 ALA A O 1
ATOM 4504 N N . ARG A 1 600 ? -9.508 22.219 8.961 1 94.44 600 ARG A N 1
ATOM 4505 C CA . ARG A 1 600 ? -10.805 22.141 9.617 1 94.44 600 ARG A CA 1
ATOM 4506 C C . ARG A 1 600 ? -11.07 23.391 10.453 1 94.44 600 ARG A C 1
ATOM 4508 O O . ARG A 1 600 ? -10.414 23.625 11.469 1 94.44 600 ARG A O 1
ATOM 4515 N N . VAL A 1 601 ? -12.047 24.141 10 1 95.88 601 VAL A N 1
ATOM 4516 C CA . VAL A 1 601 ? -12.43 25.359 10.703 1 95.88 601 VAL A CA 1
ATOM 4517 C C . VAL A 1 601 ? -13.75 25.156 11.438 1 95.88 601 VAL A C 1
ATOM 4519 O O . VAL A 1 601 ? -14.812 25.125 10.812 1 95.88 601 VAL A O 1
ATOM 4522 N N . PRO A 1 602 ? -13.633 25.031 12.703 1 95.75 602 PRO A N 1
ATOM 4523 C CA . PRO A 1 602 ? -14.859 24.781 13.461 1 95.75 602 PRO A CA 1
ATOM 4524 C C . PRO A 1 602 ? -15.828 25.953 13.406 1 95.75 602 PRO A C 1
ATOM 4526 O O . PRO A 1 602 ? -15.398 27.109 13.406 1 95.75 602 PRO A O 1
ATOM 4529 N N . LEU A 1 603 ? -17.156 25.766 13.523 1 95.06 603 LEU A N 1
ATOM 4530 C CA . LEU A 1 603 ? -18.172 26.781 13.328 1 95.06 603 LEU A CA 1
ATOM 4531 C C . LEU A 1 603 ? -18.406 27.578 14.617 1 95.06 603 LEU A C 1
ATOM 4533 O O . LEU A 1 603 ? -18.594 28.797 14.57 1 95.06 603 LEU A O 1
ATOM 4537 N N . ILE A 1 604 ? -18.328 26.953 15.734 1 93.56 604 ILE A N 1
ATOM 4538 C CA . ILE A 1 604 ? -18.672 27.609 16.984 1 93.56 604 ILE A CA 1
ATOM 4539 C C . ILE A 1 604 ? -17.656 28.719 17.281 1 93.56 604 ILE A C 1
ATOM 4541 O O . ILE A 1 604 ? -18.016 29.891 17.422 1 93.56 604 ILE A O 1
ATOM 4545 N N . PRO A 1 605 ? -16.422 28.359 17.344 1 94.75 605 PRO A N 1
ATOM 4546 C CA . PRO A 1 605 ? -15.469 29.438 17.594 1 94.75 605 PRO A CA 1
ATOM 4547 C C . PRO A 1 605 ? -15.453 30.484 16.484 1 94.75 605 PRO A C 1
ATOM 4549 O O . PRO A 1 605 ? -15.25 31.672 16.75 1 94.75 605 PRO A O 1
ATOM 4552 N N . LEU A 1 606 ? -15.703 30.109 15.227 1 95.5 606 LEU A N 1
ATOM 4553 C CA . LEU A 1 606 ? -15.695 31.062 14.109 1 95.5 606 LEU A CA 1
ATOM 4554 C C . LEU A 1 606 ? -16.844 32.062 14.227 1 95.5 606 LEU A C 1
ATOM 4556 O O . LEU A 1 606 ? -16.625 33.25 14.195 1 95.5 606 LEU A O 1
ATOM 4560 N N . TYR A 1 607 ? -18.062 31.641 14.469 1 95.62 607 TYR A N 1
ATOM 4561 C CA . TYR A 1 607 ? -19.219 32.531 14.5 1 95.62 607 TYR A CA 1
ATOM 4562 C C . TYR A 1 607 ? -19.281 33.281 15.805 1 95.62 607 TYR A C 1
ATOM 4564 O O . TYR A 1 607 ? -19.812 34.406 15.852 1 95.62 607 TYR A O 1
ATOM 4572 N N . LEU A 1 608 ? -18.719 32.719 16.859 1 94.38 608 LEU A N 1
ATOM 4573 C CA . LEU A 1 608 ? -18.609 33.5 18.094 1 94.38 608 LEU A CA 1
ATOM 4574 C C . LEU A 1 608 ? -17.641 34.656 17.906 1 94.38 608 LEU A C 1
ATOM 4576 O O . LEU A 1 608 ? -17.906 35.781 18.359 1 94.38 608 LEU A O 1
ATOM 4580 N N . LEU A 1 609 ? -16.547 34.312 17.266 1 95.44 609 LEU A N 1
ATOM 4581 C CA . LEU A 1 609 ? -15.578 35.375 16.969 1 95.44 609 LEU A CA 1
ATOM 4582 C C . LEU A 1 609 ? -16.188 36.438 16.078 1 95.44 609 LEU A C 1
ATOM 4584 O O . LEU A 1 609 ? -16.094 37.625 16.359 1 95.44 609 LEU A O 1
ATOM 4588 N N . LEU A 1 610 ? -16.859 36.094 15.047 1 95.25 610 LEU A N 1
ATOM 4589 C CA . LEU A 1 610 ? -17.5 37.031 14.133 1 95.25 610 LEU A CA 1
ATOM 4590 C C . LEU A 1 610 ? -18.641 37.781 14.82 1 95.25 610 LEU A C 1
ATOM 4592 O O . LEU A 1 610 ? -18.859 38.969 14.562 1 95.25 610 LEU A O 1
ATOM 4596 N N . GLY A 1 611 ? -19.312 37.062 15.719 1 94.56 611 GLY A N 1
ATOM 4597 C CA . GLY A 1 611 ? -20.375 37.719 16.5 1 94.56 611 GLY A CA 1
ATOM 4598 C C . GLY A 1 611 ? -19.859 38.844 17.375 1 94.56 611 GLY A C 1
ATOM 4599 O O . GLY A 1 611 ? -20.453 39.906 17.406 1 94.56 611 GLY A O 1
ATOM 4600 N N . PHE A 1 612 ? -18.766 38.625 18.062 1 93.62 612 PHE A N 1
ATOM 4601 C CA . PHE A 1 612 ? -18.188 39.656 18.922 1 93.62 612 PHE A CA 1
ATOM 4602 C C . PHE A 1 612 ? -17.641 40.812 18.094 1 93.62 612 PHE A C 1
ATOM 4604 O O . PHE A 1 612 ? -17.734 41.969 18.5 1 93.62 612 PHE A O 1
ATOM 4611 N N . LYS A 1 613 ? -17.047 40.5 16.969 1 93.06 613 LYS A N 1
ATOM 4612 C CA . LYS A 1 613 ? -16.562 41.562 16.078 1 93.06 613 LYS A CA 1
ATOM 4613 C C . LYS A 1 613 ? -17.719 42.406 15.57 1 93.06 613 LYS A C 1
ATOM 4615 O O . LYS A 1 613 ? -17.609 43.625 15.523 1 93.06 613 LYS A O 1
ATOM 4620 N N . TRP A 1 614 ? -18.812 41.781 15.266 1 93.31 614 TRP A N 1
ATOM 4621 C CA . TRP A 1 614 ? -20 42.5 14.797 1 93.31 614 TRP A CA 1
ATOM 4622 C C . TRP A 1 614 ? -20.609 43.312 15.922 1 93.31 614 TRP A C 1
ATOM 4624 O O . TRP A 1 614 ? -21.047 44.469 15.695 1 93.31 614 TRP A O 1
ATOM 4634 N N . LEU A 1 615 ? -20.609 42.75 17.062 1 91.06 615 LEU A N 1
ATOM 4635 C CA . LEU A 1 615 ? -21.109 43.5 18.219 1 91.06 615 LEU A CA 1
ATOM 4636 C C . LEU A 1 615 ? -20.281 44.75 18.453 1 91.06 615 LEU A C 1
ATOM 4638 O O . LEU A 1 615 ? -20.828 45.812 18.734 1 91.06 615 LEU A O 1
ATOM 4642 N N . TYR A 1 616 ? -18.984 44.594 18.297 1 90.5 616 TYR A N 1
ATOM 4643 C CA . TYR A 1 616 ? -18.078 45.719 18.453 1 90.5 616 TYR A CA 1
ATOM 4644 C C . TYR A 1 616 ? -18.406 46.844 17.453 1 90.5 616 TYR A C 1
ATOM 4646 O O . TYR A 1 616 ? -18.5 48 17.812 1 90.5 616 TYR A O 1
ATOM 4654 N N . VAL A 1 617 ? -18.672 46.5 16.219 1 90.44 617 VAL A N 1
ATOM 4655 C CA . VAL A 1 617 ? -18.969 47.438 15.156 1 90.44 617 VAL A CA 1
ATOM 4656 C C . VAL A 1 617 ? -20.328 48.094 15.391 1 90.44 617 VAL A C 1
ATOM 4658 O O . VAL A 1 617 ? -20.484 49.312 15.266 1 90.44 617 VAL A O 1
ATOM 4661 N N . VAL A 1 618 ? -21.297 47.406 15.844 1 90.06 618 VAL A N 1
ATOM 4662 C CA . VAL A 1 618 ? -22.656 47.906 16.047 1 90.06 618 VAL A CA 1
ATOM 4663 C C . VAL A 1 618 ? -22.688 48.875 17.219 1 90.06 618 VAL A C 1
ATOM 4665 O O . VAL A 1 618 ? -23.344 49.906 17.156 1 90.06 618 VAL A O 1
ATOM 4668 N N . VAL A 1 619 ? -21.922 48.5 18.234 1 85.75 619 VAL A N 1
ATOM 4669 C CA . VAL A 1 619 ? -21.875 49.375 19.391 1 85.75 619 VAL A CA 1
ATOM 4670 C C . VAL A 1 619 ? -21.266 50.719 19 1 85.75 619 VAL A C 1
ATOM 4672 O O . VAL A 1 619 ? -21.781 51.781 19.391 1 85.75 619 VAL A O 1
ATOM 4675 N N . VAL A 1 620 ? -20.219 50.688 18.188 1 87.75 620 VAL A N 1
ATOM 4676 C CA . VAL A 1 620 ? -19.578 51.938 17.75 1 87.75 620 VAL A CA 1
ATOM 4677 C C . VAL A 1 620 ? -20.516 52.719 16.844 1 87.75 620 VAL A C 1
ATOM 4679 O O . VAL A 1 620 ? -20.625 53.938 16.969 1 87.75 620 VAL A O 1
ATOM 4682 N N . LEU A 1 621 ? -21.234 52.094 16.031 1 88.5 621 LEU A N 1
ATOM 4683 C CA . LEU A 1 621 ? -22.156 52.75 15.133 1 88.5 621 LEU A CA 1
ATOM 4684 C C . LEU A 1 621 ? -23.328 53.344 15.906 1 88.5 621 LEU A C 1
ATOM 4686 O O . LEU A 1 621 ? -23.766 54.469 15.633 1 88.5 621 LEU A O 1
ATOM 4690 N N . CYS A 1 622 ? -23.828 52.719 16.859 1 86.06 622 CYS A N 1
ATOM 4691 C CA . CYS A 1 622 ? -24.906 53.219 17.703 1 86.06 622 CYS A CA 1
ATOM 4692 C C . CYS A 1 622 ? -24.469 54.438 18.484 1 86.06 622 CYS A C 1
ATOM 4694 O O . CYS A 1 622 ? -25.219 55.406 18.625 1 86.06 622 CYS A O 1
ATOM 4696 N N . MET A 1 623 ? -23.281 54.375 18.938 1 85.12 623 MET A N 1
ATOM 4697 C CA . MET A 1 623 ? -22.75 55.5 19.672 1 85.12 623 MET A CA 1
ATOM 4698 C C . MET A 1 623 ? -22.594 56.719 18.75 1 85.12 623 MET A C 1
ATOM 4700 O O . MET A 1 623 ? -22.891 57.844 19.141 1 85.12 623 MET A O 1
ATOM 4704 N N . ALA A 1 624 ? -22.125 56.469 17.531 1 86.88 624 ALA A N 1
ATOM 4705 C CA . ALA A 1 624 ? -21.953 57.562 16.578 1 86.88 624 ALA A CA 1
ATOM 4706 C C . ALA A 1 624 ? -23.297 58.188 16.203 1 86.88 624 ALA A C 1
ATOM 4708 O O . ALA A 1 624 ? -23.422 59.406 16.141 1 86.88 624 ALA A O 1
ATOM 4709 N N . ILE A 1 625 ? -24.281 57.406 16.047 1 86.62 625 ILE A N 1
ATOM 4710 C CA . ILE A 1 625 ? -25.625 57.906 15.742 1 86.62 625 ILE A CA 1
ATOM 4711 C C . ILE A 1 625 ? -26.188 58.656 16.938 1 86.62 625 ILE A C 1
ATOM 4713 O O . ILE A 1 625 ? -26.797 59.719 16.766 1 86.62 625 ILE A O 1
ATOM 4717 N N . GLY A 1 626 ? -25.922 58.156 18.109 1 83.69 626 GLY A N 1
ATOM 4718 C CA . GLY A 1 626 ? -26.344 58.875 19.312 1 83.69 626 GLY A CA 1
ATOM 4719 C C . GLY A 1 626 ? -25.703 60.25 19.453 1 83.69 626 GLY A C 1
ATOM 4720 O O . GLY A 1 626 ? -26.359 61.188 19.844 1 83.69 626 GLY A O 1
ATOM 4721 N N . VAL A 1 627 ? -24.438 60.281 19.125 1 84.75 627 VAL A N 1
ATOM 4722 C CA . VAL A 1 627 ? -23.719 61.562 19.203 1 84.75 627 VAL A CA 1
ATOM 4723 C C . VAL A 1 627 ? -24.312 62.562 18.188 1 84.75 627 VAL A C 1
ATOM 4725 O O . VAL A 1 627 ? -24.516 63.719 18.516 1 84.75 627 VAL A O 1
ATOM 4728 N N . TYR A 1 628 ? -24.609 62.094 17.062 1 83 628 TYR A N 1
ATOM 4729 C CA . TYR A 1 628 ? -25.125 62.969 16.016 1 83 628 TYR A CA 1
ATOM 4730 C C . TYR A 1 628 ? -26.531 63.438 16.344 1 83 628 TYR A C 1
ATOM 4732 O O . TYR A 1 628 ? -26.875 64.625 16.141 1 83 628 TYR A O 1
ATOM 4740 N N . CYS A 1 629 ? -27.359 62.688 16.984 1 81.38 629 CYS A N 1
ATOM 4741 C CA . CYS A 1 629 ? -28.766 63 17.203 1 81.38 629 CYS A CA 1
ATOM 4742 C C . CYS A 1 629 ? -28.984 63.719 18.516 1 81.38 629 CYS A C 1
ATOM 4744 O O . CYS A 1 629 ? -29.828 64.625 18.625 1 81.38 629 CYS A O 1
ATOM 4746 N N . PHE A 1 630 ? -28.281 63.375 19.516 1 79 630 PHE A N 1
ATOM 4747 C CA . PHE A 1 630 ? -28.672 63.844 20.844 1 79 630 PHE A CA 1
ATOM 4748 C C . PHE A 1 630 ? -27.734 64.938 21.344 1 79 630 PHE A C 1
ATOM 4750 O O . PHE A 1 630 ? -28.016 65.562 22.328 1 79 630 PHE A O 1
ATOM 4757 N N . THR A 1 631 ? -26.484 65.188 20.844 1 79.62 631 THR A N 1
ATOM 4758 C CA . THR A 1 631 ? -25.531 66.062 21.5 1 79.62 631 THR A CA 1
ATOM 4759 C C . THR A 1 631 ? -25.359 67.375 20.703 1 79.62 631 THR A C 1
ATOM 4761 O O . THR A 1 631 ? -24.609 68.25 21.109 1 79.62 631 THR A O 1
ATOM 4764 N N . HIS A 1 632 ? -26.203 67.688 19.703 1 78 632 HIS A N 1
ATOM 4765 C CA . HIS A 1 632 ? -26 68.938 18.906 1 78 632 HIS A CA 1
ATOM 4766 C C . HIS A 1 632 ? -24.516 69.188 18.656 1 78 632 HIS A C 1
ATOM 4768 O O . HIS A 1 632 ? -23.906 70 19.297 1 78 632 HIS A O 1
ATOM 4774 N N . PRO A 1 633 ? -23.875 68.5 17.812 1 79.06 633 PRO A N 1
ATOM 4775 C CA . PRO A 1 633 ? -22.422 68.375 17.641 1 79.06 633 PRO A CA 1
ATOM 4776 C C . PRO A 1 633 ? -21.75 69.75 17.359 1 79.06 633 PRO A C 1
ATOM 4778 O O . PRO A 1 633 ? -20.594 69.938 17.719 1 79.06 633 PRO A O 1
ATOM 4781 N N . ALA A 1 634 ? -22.328 70.75 16.906 1 74.75 634 ALA A N 1
ATOM 4782 C CA . ALA A 1 634 ? -21.719 72.062 16.594 1 74.75 634 ALA A CA 1
ATOM 4783 C C . ALA A 1 634 ? -21.297 72.75 17.859 1 74.75 634 ALA A C 1
ATOM 4785 O O . ALA A 1 634 ? -20.219 73.375 17.922 1 74.75 634 ALA A O 1
ATOM 4786 N N . GLU A 1 635 ? -22.094 72.688 18.859 1 73.69 635 GLU A N 1
ATOM 4787 C CA . GLU A 1 635 ? -21.812 73.375 20.109 1 73.69 635 GLU A CA 1
ATOM 4788 C C . GLU A 1 635 ? -20.891 72.562 21 1 73.69 635 GLU A C 1
ATOM 4790 O O . GLU A 1 635 ? -20 73.125 21.656 1 73.69 635 GLU A O 1
ATOM 4795 N N . THR A 1 636 ? -21.016 71.312 20.922 1 78.44 636 THR A N 1
ATOM 4796 C CA . THR A 1 636 ? -20.328 70.438 21.859 1 78.44 636 THR A CA 1
ATOM 4797 C C . THR A 1 636 ? -18.891 70.25 21.422 1 78.44 636 THR A C 1
ATOM 4799 O O . THR A 1 636 ? -18.047 69.812 22.234 1 78.44 636 THR A O 1
ATOM 4802 N N . GLU A 1 637 ? -18.594 70.438 20.203 1 79.06 637 GLU A N 1
ATOM 4803 C CA . GLU A 1 637 ? -17.219 70.25 19.734 1 79.06 637 GLU A CA 1
ATOM 4804 C C . GLU A 1 637 ? -16.281 71.25 20.406 1 79.06 637 GLU A C 1
ATOM 4806 O O . GLU A 1 637 ? -15.156 70.938 20.781 1 79.06 637 GLU A O 1
ATOM 4811 N N . VAL A 1 638 ? -16.766 72.438 20.594 1 74.88 638 VAL A N 1
ATOM 4812 C CA . VAL A 1 638 ? -15.969 73.5 21.219 1 74.88 638 VAL A CA 1
ATOM 4813 C C . VAL A 1 638 ? -15.766 73.188 22.703 1 74.88 638 VAL A C 1
ATOM 4815 O O . VAL A 1 638 ? -14.672 73.375 23.234 1 74.88 638 VAL A O 1
ATOM 4818 N N . VAL A 1 639 ? -16.781 72.562 23.234 1 77.12 639 VAL A N 1
ATOM 4819 C CA . VAL A 1 639 ? -16.688 72.188 24.641 1 77.12 639 VAL A CA 1
ATOM 4820 C C . VAL A 1 639 ? -15.797 71 24.812 1 77.12 639 VAL A C 1
ATOM 4822 O O . VAL A 1 639 ? -15.047 70.875 25.781 1 77.12 639 VAL A O 1
ATOM 4825 N N . LYS A 1 640 ? -15.93 70.125 23.875 1 79.31 640 LYS A N 1
ATOM 4826 C CA . LYS A 1 640 ? -15.086 68.938 23.891 1 79.31 640 LYS A CA 1
ATOM 4827 C C . LYS A 1 640 ? -13.602 69.312 23.859 1 79.31 640 LYS A C 1
ATOM 4829 O O . LYS A 1 640 ? -12.781 68.75 24.547 1 79.31 640 LYS A O 1
ATOM 4834 N N . ALA A 1 641 ? -13.312 70.25 23.078 1 74.75 641 ALA A N 1
ATOM 4835 C CA . ALA A 1 641 ? -11.938 70.75 22.984 1 74.75 641 ALA A CA 1
ATOM 4836 C C . ALA A 1 641 ? -11.484 71.375 24.281 1 74.75 641 ALA A C 1
ATOM 4838 O O . ALA A 1 641 ? -10.305 71.375 24.625 1 74.75 641 ALA A O 1
ATOM 4839 N N . GLN A 1 642 ? -12.492 71.875 25.031 1 76.38 642 GLN A N 1
ATOM 4840 C CA . GLN A 1 642 ? -12.18 72.5 26.312 1 76.38 642 GLN A CA 1
ATOM 4841 C C . GLN A 1 642 ? -11.953 71.438 27.391 1 76.38 642 GLN A C 1
ATOM 4843 O O . GLN A 1 642 ? -11.188 71.625 28.328 1 76.38 642 GLN A O 1
ATOM 4848 N N . LEU A 1 643 ? -12.633 70.375 27.203 1 75.19 643 LEU A N 1
ATOM 4849 C CA . LEU A 1 643 ? -12.492 69.25 28.156 1 75.19 643 LEU A CA 1
ATOM 4850 C C . LEU A 1 643 ? -11.281 68.375 27.828 1 75.19 643 LEU A C 1
ATOM 4852 O O . LEU A 1 643 ? -11.383 67.188 27.703 1 75.19 643 LEU A O 1
ATOM 4856 N N . SER A 1 644 ? -10.344 68.938 27.312 1 76.56 644 SER A N 1
ATOM 4857 C CA . SER A 1 644 ? -9.086 68.312 26.984 1 76.56 644 SER A CA 1
ATOM 4858 C C . SER A 1 644 ? -7.902 69 27.641 1 76.56 644 SER A C 1
ATOM 4860 O O . SER A 1 644 ? -8.078 70 28.297 1 76.56 644 SER A O 1
ATOM 4862 N N . VAL A 1 645 ? -6.824 68.312 27.547 1 75.88 645 VAL A N 1
ATOM 4863 C CA . VAL A 1 645 ? -5.621 68.938 28.109 1 75.88 645 VAL A CA 1
ATOM 4864 C C . VAL A 1 645 ? -5.367 70.25 27.484 1 75.88 645 VAL A C 1
ATOM 4866 O O . VAL A 1 645 ? -4.969 71.25 28.172 1 75.88 645 VAL A O 1
ATOM 4869 N N . LYS A 1 646 ? -5.715 70.438 26.234 1 73.31 646 LYS A N 1
ATOM 4870 C CA . LYS A 1 646 ? -5.547 71.688 25.562 1 73.31 646 LYS A CA 1
ATOM 4871 C C . LYS A 1 646 ? -6.445 72.75 26.156 1 73.31 646 LYS A C 1
ATOM 4873 O O . LYS A 1 646 ? -6.02 73.938 26.359 1 73.31 646 LYS A O 1
ATOM 4878 N N . GLY A 1 647 ? -7.629 72.375 26.531 1 72.94 647 GLY A N 1
ATOM 4879 C CA . GLY A 1 647 ? -8.562 73.312 27.125 1 72.94 647 GLY A CA 1
ATOM 4880 C C . GLY A 1 647 ? -8.141 73.812 28.516 1 72.94 647 GLY A C 1
ATOM 4881 O O . GLY A 1 647 ? -8.289 74.938 28.859 1 72.94 647 GLY A O 1
ATOM 4882 N N . LEU A 1 648 ? -7.547 72.938 29.234 1 75.75 648 LEU A N 1
ATOM 4883 C CA . LEU A 1 648 ? -7.121 73.25 30.578 1 75.75 648 LEU A CA 1
ATOM 4884 C C . LEU A 1 648 ? -5.906 74.188 30.562 1 75.75 648 LEU A C 1
ATOM 4886 O O . LEU A 1 648 ? -5.801 75.125 31.391 1 75.75 648 LEU A O 1
ATOM 4890 N N . VAL A 1 649 ? -4.984 73.938 29.672 1 74.19 649 VAL A N 1
ATOM 4891 C CA . VAL A 1 649 ? -3.777 74.75 29.578 1 74.19 649 VAL A CA 1
ATOM 4892 C C . VAL A 1 649 ? -4.145 76.188 29.109 1 74.19 649 VAL A C 1
ATOM 4894 O O . VAL A 1 649 ? -3.605 77.188 29.625 1 74.19 649 VAL A O 1
ATOM 4897 N N . THR A 1 650 ? -5.059 76.25 28.203 1 69.88 650 THR A N 1
ATOM 4898 C CA . THR A 1 650 ? -5.492 77.562 27.719 1 69.88 650 THR A CA 1
ATOM 4899 C C . THR A 1 650 ? -6.227 78.312 28.828 1 69.88 650 THR A C 1
ATOM 4901 O O . THR A 1 650 ? -6.094 79.562 28.938 1 69.88 650 THR A O 1
ATOM 4904 N N . ALA A 1 651 ? -6.891 77.625 29.625 1 68.31 651 ALA A N 1
ATOM 4905 C CA . ALA A 1 651 ? -7.641 78.25 30.703 1 68.31 651 ALA A CA 1
ATOM 4906 C C . ALA A 1 651 ? -6.699 78.75 31.797 1 68.31 651 ALA A C 1
ATOM 4908 O O . ALA A 1 651 ? -6.957 79.75 32.406 1 68.31 651 ALA A O 1
ATOM 4909 N N . HIS A 1 652 ? -5.66 78 32 1 66.19 652 HIS A N 1
ATOM 4910 C CA . HIS A 1 652 ? -4.758 78.375 33.062 1 66.19 652 HIS A CA 1
ATOM 4911 C C . HIS A 1 652 ? -3.807 79.5 32.656 1 66.19 652 HIS A C 1
ATOM 4913 O O . HIS A 1 652 ? -3.531 80.438 33.406 1 66.19 652 HIS A O 1
ATOM 4919 N N . PHE A 1 653 ? -3.174 79.375 31.344 1 60.06 653 PHE A N 1
ATOM 4920 C CA . PHE A 1 653 ? -2.121 80.312 30.969 1 60.06 653 PHE A CA 1
ATOM 4921 C C . PHE A 1 653 ? -2.658 81.375 30.016 1 60.06 653 PHE A C 1
ATOM 4923 O O . PHE A 1 653 ? -1.99 82.375 29.766 1 60.06 653 PHE A O 1
ATOM 4930 N N . ASN A 1 654 ? -3.443 81.062 28.984 1 51.72 654 ASN A N 1
ATOM 4931 C CA . ASN A 1 654 ? -3.945 82 28 1 51.72 654 ASN A CA 1
ATOM 4932 C C . ASN A 1 654 ? -4.816 83.062 28.641 1 51.72 654 ASN A C 1
ATOM 4934 O O . ASN A 1 654 ? -5.812 82.75 29.297 1 51.72 654 ASN A O 1
ATOM 4938 N N . GLN A 1 655 ? -4.254 84.188 28.547 1 38.94 655 GLN A N 1
ATOM 4939 C CA . GLN A 1 655 ? -4.84 85.375 28 1 38.94 655 GLN A CA 1
ATOM 4940 C C . GLN A 1 655 ? -5.719 85.125 26.797 1 38.94 655 GLN A C 1
ATOM 4942 O O . GLN A 1 655 ? -5.492 84.125 26.078 1 38.94 655 GLN A O 1
ATOM 4947 N N . PRO A 1 656 ? -6.816 85.812 26.219 1 36.62 656 PRO A N 1
ATOM 4948 C CA . PRO A 1 656 ? -7.793 85.688 25.125 1 36.62 656 PRO A CA 1
ATOM 4949 C C . PRO A 1 656 ? -7.148 85.312 23.797 1 36.62 656 PRO A C 1
ATOM 4951 O O . PRO A 1 656 ? -7.844 85.188 22.781 1 36.62 656 PRO A O 1
ATOM 4954 N N . ASP A 1 657 ? -5.914 85.438 23.359 1 34.28 657 ASP A N 1
ATOM 4955 C CA . ASP A 1 657 ? -5.496 85.438 21.953 1 34.28 657 ASP A CA 1
ATOM 4956 C C . ASP A 1 657 ? -5.379 84 21.438 1 34.28 657 ASP A C 1
ATOM 4958 O O . ASP A 1 657 ? -5.297 83.812 20.219 1 34.28 657 ASP A O 1
ATOM 4962 N N . LEU A 1 658 ? -4.949 83 22.062 1 35.94 658 LEU A N 1
ATOM 4963 C CA . LEU A 1 658 ? -4.633 81.688 21.5 1 35.94 658 LEU A CA 1
ATOM 4964 C C . LEU A 1 658 ? -5.895 81 21.031 1 35.94 658 LEU A C 1
ATOM 4966 O O . LEU A 1 658 ? -5.867 80.25 20.062 1 35.94 658 LEU A O 1
ATOM 4970 N N . LEU A 1 659 ? -6.875 80.875 21.719 1 35.38 659 LEU A N 1
ATOM 4971 C CA . LEU A 1 659 ? -8.18 80.5 21.188 1 35.38 659 LEU A CA 1
ATOM 4972 C C . LEU A 1 659 ? -8.688 81.562 20.203 1 35.38 659 LEU A C 1
ATOM 4974 O O . LEU A 1 659 ? -9.547 81.25 19.359 1 35.38 659 LEU A O 1
ATOM 4978 N N . ARG A 1 660 ? -8.281 82.875 20.328 1 32.59 660 ARG A N 1
ATOM 4979 C CA . ARG A 1 660 ? -8.703 84.062 19.547 1 32.59 660 ARG A CA 1
ATOM 4980 C C . ARG A 1 660 ? -8.125 84 18.125 1 32.59 660 ARG A C 1
ATOM 4982 O O . ARG A 1 660 ? -8.672 84.562 17.203 1 32.59 660 ARG A O 1
ATOM 4989 N N . ASN A 1 661 ? -6.902 83.562 17.953 1 33.16 661 ASN A N 1
ATOM 4990 C CA . ASN A 1 661 ? -6.406 83.688 16.594 1 33.16 661 ASN A CA 1
ATOM 4991 C C . ASN A 1 661 ? -7.328 83.062 15.57 1 33.16 661 ASN A C 1
ATOM 4993 O O . ASN A 1 661 ? -7.48 83.562 14.453 1 33.16 661 ASN A O 1
ATOM 4997 N N . ASN A 1 662 ? -7.84 81.938 15.898 1 32.19 662 ASN A N 1
ATOM 4998 C CA . ASN A 1 662 ? -8.773 81.5 14.883 1 32.19 662 ASN A CA 1
ATOM 4999 C C . ASN A 1 662 ? -10.062 82.312 14.883 1 32.19 662 ASN A C 1
ATOM 5001 O O . ASN A 1 662 ? -10.719 82.438 13.844 1 32.19 662 ASN A O 1
ATOM 5005 N N . VAL A 1 663 ? -10.352 82.875 16.047 1 29.7 663 VAL A N 1
ATOM 5006 C CA . VAL A 1 663 ? -11.555 83.688 16.031 1 29.7 663 VAL A CA 1
ATOM 5007 C C . VAL A 1 663 ? -11.234 85.062 15.422 1 29.7 663 VAL A C 1
ATOM 5009 O O . VAL A 1 663 ? -12.039 85.625 14.664 1 29.7 663 VAL A O 1
ATOM 5012 N N . VAL A 1 664 ? -10.055 85.688 15.719 1 32.16 664 VAL A N 1
ATOM 5013 C CA . VAL A 1 664 ? -9.758 87 15.148 1 32.16 664 VAL A CA 1
ATOM 5014 C C . VAL A 1 664 ? -9.672 86.875 13.625 1 32.16 664 VAL A C 1
ATOM 5016 O O . VAL A 1 664 ? -10.156 87.75 12.906 1 32.16 664 VAL A O 1
ATOM 5019 N N . GLN A 1 665 ? -9.031 85.875 13.133 1 33.72 665 GLN A N 1
ATOM 5020 C CA . GLN A 1 665 ? -9.031 85.812 11.672 1 33.72 665 GLN A CA 1
ATOM 5021 C C . GLN A 1 665 ? -10.453 85.75 11.133 1 33.72 665 GLN A C 1
ATOM 5023 O O . GLN A 1 665 ? -10.781 86.375 10.117 1 33.72 665 GLN A O 1
ATOM 5028 N N . GLU A 1 666 ? -11.227 85 11.891 1 32.28 666 GLU A N 1
ATOM 5029 C CA . GLU A 1 666 ? -12.594 84.938 11.375 1 32.28 666 GLU A CA 1
ATOM 5030 C C . GLU A 1 666 ? -13.359 86.188 11.68 1 32.28 666 GLU A C 1
ATOM 5032 O O . GLU A 1 666 ? -14.188 86.625 10.875 1 32.28 666 GLU A O 1
ATOM 5037 N N . VAL A 1 667 ? -12.961 86.875 12.797 1 33.22 667 VAL A N 1
ATOM 5038 C CA . VAL A 1 667 ? -13.594 88.188 13.008 1 33.22 667 VAL A CA 1
ATOM 5039 C C . VAL A 1 667 ? -13.086 89.188 11.977 1 33.22 667 VAL A C 1
ATOM 5041 O O . VAL A 1 667 ? -13.867 89.938 11.414 1 33.22 667 VAL A O 1
ATOM 5044 N N . GLN A 1 668 ? -11.789 89.062 11.711 1 33.22 668 GLN A N 1
ATOM 5045 C CA . GLN A 1 668 ? -11.312 90 10.688 1 33.22 668 GLN A CA 1
ATOM 5046 C C . GLN A 1 668 ? -12 89.75 9.352 1 33.22 668 GLN A C 1
ATOM 5048 O O . GLN A 1 668 ? -12.359 90.688 8.641 1 33.22 668 GLN A O 1
ATOM 5053 N N . SER A 1 669 ? -12.211 88.438 9.156 1 35.28 669 SER A N 1
ATOM 5054 C CA . SER A 1 669 ? -12.883 88.188 7.887 1 35.28 669 SER A CA 1
ATOM 5055 C C . SER A 1 669 ? -14.336 88.688 7.938 1 35.28 669 SER A C 1
ATOM 5057 O O . SER A 1 669 ? -14.875 89.188 6.938 1 35.28 669 SER A O 1
ATOM 5059 N N . ARG A 1 670 ? -14.875 88.5 9.164 1 32.69 670 ARG A N 1
ATOM 5060 C CA . ARG A 1 670 ? -16.234 89 9.273 1 32.69 670 ARG A CA 1
ATOM 5061 C C . ARG A 1 670 ? -16.281 90.562 9.242 1 32.69 670 ARG A C 1
ATOM 5063 O O . ARG A 1 670 ? -17.188 91.125 8.664 1 32.69 670 ARG A O 1
ATOM 5070 N N . LEU A 1 671 ? -15.258 91.062 9.977 1 32.31 671 LEU A N 1
ATOM 5071 C CA . LEU A 1 671 ? -15.195 92.5 9.898 1 32.31 671 LEU A CA 1
ATOM 5072 C C . LEU A 1 671 ? -15.016 93 8.453 1 32.31 671 LEU A C 1
ATOM 5074 O O . LEU A 1 671 ? -15.617 94 8.039 1 32.31 671 LEU A O 1
ATOM 5078 N N . ASP A 1 672 ? -14.148 92.188 7.848 1 34.31 672 ASP A N 1
ATOM 5079 C CA . ASP A 1 672 ? -13.961 92.562 6.461 1 34.31 672 ASP A CA 1
ATOM 5080 C C . ASP A 1 672 ? -15.25 92.438 5.656 1 34.31 672 ASP A C 1
ATOM 5082 O O . ASP A 1 672 ? -15.523 93.188 4.742 1 34.31 672 ASP A O 1
ATOM 5086 N N . ARG A 1 673 ? -15.969 91.25 6.094 1 34.59 673 ARG A N 1
ATOM 5087 C CA . ARG A 1 673 ? -17.219 91.062 5.348 1 34.59 673 ARG A CA 1
ATOM 5088 C C . ARG A 1 673 ? -18.25 92.125 5.746 1 34.59 673 ARG A C 1
ATOM 5090 O O . ARG A 1 673 ? -19.141 92.438 4.957 1 34.59 673 ARG A O 1
ATOM 5097 N N . ALA A 1 674 ? -18.156 92.312 7.176 1 30.56 674 ALA A N 1
ATOM 5098 C CA . ALA A 1 674 ? -19.125 93.312 7.578 1 30.56 674 ALA A CA 1
ATOM 5099 C C . ALA A 1 674 ? -18.906 94.625 6.816 1 30.56 674 ALA A C 1
ATOM 5101 O O . ALA A 1 674 ? -19.766 95.5 6.82 1 30.56 674 ALA A O 1
ATOM 5102 N N . LYS A 1 675 ? -17.625 94.812 6.547 1 30.69 675 LYS A N 1
ATOM 5103 C CA . LYS A 1 675 ? -17.484 96.062 5.789 1 30.69 675 LYS A CA 1
ATOM 5104 C C . LYS A 1 675 ? -18.312 96 4.508 1 30.69 675 LYS A C 1
ATOM 5106 O O . LYS A 1 675 ? -18.75 97.062 4.008 1 30.69 675 LYS A O 1
ATOM 5111 N N . GLY A 1 676 ? -18.281 94.812 3.848 1 29.36 676 GLY A N 1
ATOM 5112 C CA . GLY A 1 676 ? -18.859 94.938 2.52 1 29.36 676 GLY A CA 1
ATOM 5113 C C . GLY A 1 676 ? -20.375 94.875 2.512 1 29.36 676 GLY A C 1
ATOM 5114 O O . GLY A 1 676 ? -21 94.812 1.451 1 29.36 676 GLY A O 1
ATOM 5115 N N . GLY A 1 677 ? -20.984 94.25 3.695 1 25.41 677 GLY A N 1
ATOM 5116 C CA . GLY A 1 677 ? -22.406 94.125 3.432 1 25.41 677 GLY A CA 1
ATOM 5117 C C . GLY A 1 677 ? -23.141 95.375 3.193 1 25.41 677 GLY A C 1
ATOM 5118 O O . GLY A 1 677 ? -22.734 96.438 3.689 1 25.41 677 GLY A O 1
ATOM 5119 N N . ASP A 1 678 ? -23.922 95.438 2.148 1 24.78 678 ASP A N 1
ATOM 5120 C CA . ASP A 1 678 ? -24.922 96.25 1.533 1 24.78 678 ASP A CA 1
ATOM 5121 C C . ASP A 1 678 ? -25.984 96.688 2.551 1 24.78 678 ASP A C 1
ATOM 5123 O O . ASP A 1 678 ? -26.297 95.938 3.482 1 24.78 678 ASP A O 1
ATOM 5127 N N . ALA A 1 679 ? -26.344 98 2.625 1 27.42 679 ALA A N 1
ATOM 5128 C CA . ALA A 1 679 ? -27.25 98.938 3.234 1 27.42 679 ALA A CA 1
ATOM 5129 C C . ALA A 1 679 ? -28.688 98.438 3.207 1 27.42 679 ALA A C 1
ATOM 5131 O O . ALA A 1 679 ? -29.625 99.188 3.453 1 27.42 679 ALA A O 1
ATOM 5132 N N . SER A 1 680 ? -29.062 97.125 2.98 1 22.66 680 SER A N 1
ATOM 5133 C CA . SER A 1 680 ? -30.469 97.062 2.629 1 22.66 680 SER A CA 1
ATOM 5134 C C . SER A 1 680 ? -31.344 97.438 3.816 1 22.66 680 SER A C 1
ATOM 5136 O O . SER A 1 680 ? -30.969 97.25 4.969 1 22.66 680 SER A O 1
ATOM 5138 N N . ASP A 1 681 ? -32.5 98.125 3.68 1 22.72 681 ASP A N 1
ATOM 5139 C CA . ASP A 1 681 ? -33.531 99.062 4.207 1 22.72 681 ASP A CA 1
ATOM 5140 C C . ASP A 1 681 ? -34.406 98.375 5.238 1 22.72 681 ASP A C 1
ATOM 5142 O O . ASP A 1 681 ? -35.344 98.938 5.758 1 22.72 681 ASP A O 1
ATOM 5146 N N . GLY A 1 682 ? -34.438 97 5.43 1 22.28 682 GLY A N 1
ATOM 5147 C CA . GLY A 1 682 ? -35.75 96.5 5.852 1 22.28 682 GLY A CA 1
ATOM 5148 C C . GLY A 1 682 ? -36.094 96.938 7.277 1 22.28 682 GLY A C 1
ATOM 5149 O O . GLY A 1 682 ? -35.188 97.125 8.094 1 22.28 682 GLY A O 1
ATOM 5150 N N . SER A 1 683 ? -37.281 97.5 7.574 1 21.67 683 SER A N 1
ATOM 5151 C CA . SER A 1 683 ? -38.062 98.125 8.641 1 21.67 683 SER A CA 1
ATOM 5152 C C . SER A 1 683 ? -38.219 97.188 9.836 1 21.67 683 SER A C 1
ATOM 5154 O O . SER A 1 683 ? -38.719 96.125 9.703 1 21.67 683 SER A O 1
ATOM 5156 N N . PRO A 1 684 ? -37.25 97.188 10.805 1 21.88 684 PRO A N 1
ATOM 5157 C CA . PRO A 1 684 ? -37.219 96.188 11.922 1 21.88 684 PRO A CA 1
ATOM 5158 C C . PRO A 1 684 ? -38.469 96.312 12.805 1 21.88 684 PRO A C 1
ATOM 5160 O O . PRO A 1 684 ? -38.812 97.375 13.266 1 21.88 684 PRO A O 1
ATOM 5163 N N . GLU A 1 685 ? -39.562 95.625 12.516 1 19.61 685 GLU A N 1
ATOM 5164 C CA . GLU A 1 685 ? -40.844 95.562 13.227 1 19.61 685 GLU A CA 1
ATOM 5165 C C . GLU A 1 685 ? -40.625 95.375 14.727 1 19.61 685 GLU A C 1
ATOM 5167 O O . GLU A 1 685 ? -39.719 94.625 15.125 1 19.61 685 GLU A O 1
ATOM 5172 N N . THR A 1 686 ? -41.281 96.125 15.672 1 20.48 686 THR A N 1
ATOM 5173 C CA . THR A 1 686 ? -41.375 96.562 17.047 1 20.48 686 THR A 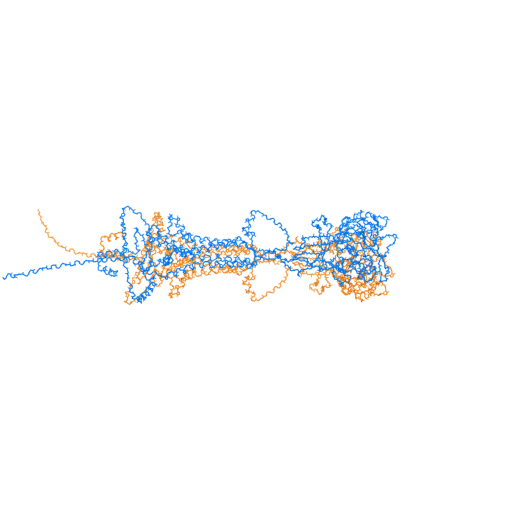CA 1
ATOM 5174 C C . THR A 1 686 ? -41.781 95.438 17.984 1 20.48 686 THR A C 1
ATOM 5176 O O . THR A 1 686 ? -42.031 95.688 19.172 1 20.48 686 THR A O 1
ATOM 5179 N N . GLU A 1 687 ? -41.688 94.125 17.625 1 19.38 687 GLU A N 1
ATOM 5180 C CA . GLU A 1 687 ? -42.562 93.375 18.531 1 19.38 687 GLU A CA 1
ATOM 5181 C C . GLU A 1 687 ? -42.062 93.438 19.969 1 19.38 687 GLU A C 1
ATOM 5183 O O . GLU A 1 687 ? -40.875 93.188 20.219 1 19.38 687 GLU A O 1
ATOM 5188 N N . LYS A 1 688 ? -42.906 93.938 21.016 1 22.8 688 LYS A N 1
ATOM 5189 C CA . LYS A 1 688 ? -43.125 94.438 22.359 1 22.8 688 LYS A CA 1
ATOM 5190 C C . LYS A 1 688 ? -42.938 93.375 23.406 1 22.8 688 LYS A C 1
ATOM 5192 O O . LYS A 1 688 ? -43 93.625 24.609 1 22.8 688 LYS A O 1
ATOM 5197 N N . THR A 1 689 ? -42.938 92.062 23.156 1 19.84 689 THR A N 1
ATOM 5198 C CA . THR A 1 689 ? -43.375 91.375 24.328 1 19.84 689 THR A CA 1
ATOM 5199 C C . THR A 1 689 ? -42.344 91.375 25.438 1 19.84 689 THR A C 1
ATOM 5201 O O . THR A 1 689 ? -41.188 91 25.188 1 19.84 689 THR A O 1
ATOM 5204 N N . VAL A 1 690 ? -42.531 92.062 26.578 1 20.33 690 VAL A N 1
ATOM 5205 C CA . VAL A 1 690 ? -41.906 92.5 27.828 1 20.33 690 VAL A CA 1
ATOM 5206 C C . VAL A 1 690 ? -41.594 91.25 28.688 1 20.33 690 VAL A C 1
ATOM 5208 O O . VAL A 1 690 ? -42.5 90.562 29.156 1 20.33 690 VAL A O 1
ATOM 5211 N N . ALA A 1 691 ? -40.812 90.312 28.266 1 21.14 691 ALA A N 1
ATOM 5212 C CA . ALA A 1 691 ? -40.719 89.125 29.172 1 21.14 691 ALA A CA 1
ATOM 5213 C C . ALA A 1 691 ? -40.156 89.562 30.516 1 21.14 691 ALA A C 1
ATOM 5215 O O . ALA A 1 691 ? -39.219 90.375 30.578 1 21.14 691 ALA A O 1
ATOM 5216 N N . LYS A 1 692 ? -40.938 89.5 31.609 1 23.52 692 LYS A N 1
ATOM 5217 C CA . LYS A 1 692 ? -40.938 89.75 33.062 1 23.52 692 LYS A CA 1
ATOM 5218 C C . LYS A 1 692 ? -39.656 89.188 33.688 1 23.52 692 LYS A C 1
ATOM 5220 O O . LYS A 1 692 ? -39.312 88 33.469 1 23.52 692 LYS A O 1
ATOM 5225 N N . GLU A 1 693 ? -38.781 90.062 34.094 1 22.69 693 GLU A N 1
ATOM 5226 C CA . GLU A 1 693 ? -37.469 89.938 34.75 1 22.69 693 GLU A CA 1
ATOM 5227 C C . GLU A 1 693 ? -37.562 89.188 36.062 1 22.69 693 GLU A C 1
ATOM 5229 O O . GLU A 1 693 ? -38.219 89.625 37 1 22.69 693 GLU A O 1
ATOM 5234 N N . VAL A 1 694 ? -37.875 87.875 36.156 1 20.61 694 VAL A N 1
ATOM 5235 C CA . VAL A 1 694 ? -38 87.125 37.406 1 20.61 694 VAL A CA 1
ATOM 5236 C C . VAL A 1 694 ? -36.781 87.375 38.281 1 20.61 694 VAL A C 1
ATOM 5238 O O . VAL A 1 694 ? -35.656 87 37.906 1 20.61 694 VAL A O 1
ATOM 5241 N N . VAL A 1 695 ? -36.625 88.5 38.906 1 22.39 695 VAL A N 1
ATOM 5242 C CA . VAL A 1 695 ? -35.625 88.875 39.906 1 22.39 695 VAL A CA 1
ATOM 5243 C C . VAL A 1 695 ? -35.719 87.938 41.094 1 22.39 695 VAL A C 1
ATOM 5245 O O . VAL A 1 695 ? -36.719 87.938 41.812 1 22.39 695 VAL A O 1
ATOM 5248 N N . ALA A 1 696 ? -35.469 86.625 40.969 1 22.97 696 ALA A N 1
ATOM 5249 C CA . ALA A 1 696 ? -35.625 85.812 42.156 1 22.97 696 ALA A CA 1
ATOM 5250 C C . ALA A 1 696 ? -34.812 86.375 43.312 1 22.97 696 ALA A C 1
ATOM 5252 O O . ALA A 1 696 ? -33.656 86.75 43.125 1 22.97 696 ALA A O 1
ATOM 5253 N N . GLU A 1 697 ? -35.375 87.062 44.25 1 22.89 697 GLU A N 1
ATOM 5254 C CA . GLU A 1 697 ? -34.938 87.5 45.562 1 22.89 697 GLU A CA 1
ATOM 5255 C C . GLU A 1 697 ? -34.188 86.375 46.281 1 22.89 697 GLU A C 1
ATOM 5257 O O . GLU A 1 697 ? -34.781 85.312 46.562 1 22.89 697 GLU A O 1
ATOM 5262 N N . VAL A 1 698 ? -33 86.125 45.969 1 24.38 698 VAL A N 1
ATOM 5263 C CA . VAL A 1 698 ? -32.219 85.062 46.656 1 24.38 698 VAL A CA 1
ATOM 5264 C C . VAL A 1 698 ? -32.188 85.375 48.156 1 24.38 698 VAL A C 1
ATOM 5266 O O . VAL A 1 698 ? -31.812 86.5 48.562 1 24.38 698 VAL A O 1
ATOM 5269 N N . ALA A 1 699 ? -33.125 84.812 48.844 1 24.41 699 ALA A N 1
ATOM 5270 C CA . ALA A 1 699 ? -33.312 84.875 50.312 1 24.41 699 ALA A CA 1
ATOM 5271 C C . ALA A 1 699 ? -32 84.688 51.062 1 24.41 699 ALA A C 1
ATOM 5273 O O . ALA A 1 699 ? -31.047 84.125 50.562 1 24.41 699 ALA A O 1
ATOM 5274 N N . SER A 1 700 ? -31.703 85.688 51.875 1 25.12 700 SER A N 1
ATOM 5275 C CA . SER A 1 700 ? -30.594 85.812 52.812 1 25.12 700 SER A CA 1
ATOM 5276 C C . SER A 1 700 ? -30.406 84.5 53.656 1 25.12 700 SER A C 1
ATOM 5278 O O . SER A 1 700 ? -31.344 84.062 54.312 1 25.12 700 SER A O 1
ATOM 5280 N N . PRO A 1 701 ? -29.688 83.5 53.188 1 25.95 701 PRO A N 1
ATOM 5281 C CA . PRO A 1 701 ? -29.719 82.25 54 1 25.95 701 PRO A CA 1
ATOM 5282 C C . PRO A 1 701 ? -29.5 82.5 55.469 1 25.95 701 PRO A C 1
ATOM 5284 O O . PRO A 1 701 ? -28.875 83.5 55.844 1 25.95 701 PRO A O 1
ATOM 5287 N N . GLU A 1 702 ? -30.453 82.125 56.312 1 26.92 702 GLU A N 1
ATOM 5288 C CA . GLU A 1 702 ? -30.344 82.062 57.75 1 26.92 702 GLU A CA 1
ATOM 5289 C C . GLU A 1 702 ? -28.953 81.562 58.188 1 26.92 702 GLU A C 1
ATOM 5291 O O . GLU A 1 702 ? -28.266 80.875 57.406 1 26.92 702 GLU A O 1
ATOM 5296 N N . GLN A 1 703 ? -28.375 81.938 59.312 1 28.94 703 GLN A N 1
ATOM 5297 C CA . GLN A 1 703 ? -27.078 81.938 59.969 1 28.94 703 GLN A CA 1
ATOM 5298 C C . GLN A 1 703 ? -26.5 80.5 60.031 1 28.94 703 GLN A C 1
ATOM 5300 O O . GLN A 1 703 ? -25.484 80.312 60.688 1 28.94 703 GLN A O 1
ATOM 5305 N N . GLY A 1 704 ? -27.344 79.5 59.844 1 29.33 704 GLY A N 1
ATOM 5306 C CA . GLY A 1 704 ? -26.766 78.188 60.188 1 29.33 704 GLY A CA 1
ATOM 5307 C C . GLY A 1 704 ? -25.578 77.812 59.312 1 29.33 704 GLY A C 1
ATOM 5308 O O . GLY A 1 704 ? -25.406 78.375 58.219 1 29.33 704 GLY A O 1
ATOM 5309 N N . GLN A 1 705 ? -24.438 77.25 59.969 1 30.59 705 GLN A N 1
ATOM 5310 C CA . GLN A 1 705 ? -23.156 76.875 59.375 1 30.59 705 GLN A CA 1
ATOM 5311 C C . GLN A 1 705 ? -23.344 76.25 58 1 30.59 705 GLN A C 1
ATOM 5313 O O . GLN A 1 705 ? -23.953 75.125 57.938 1 30.59 705 GLN A O 1
ATOM 5318 N N . PRO A 1 706 ? -23.672 76.875 57 1 34.53 706 PRO A N 1
ATOM 5319 C CA . PRO A 1 706 ? -23.922 76.188 55.719 1 34.53 706 PRO A CA 1
ATOM 5320 C C . PRO A 1 706 ? -22.891 75.125 55.406 1 34.53 706 PRO A C 1
ATOM 5322 O O . PRO A 1 706 ? -21.719 75.25 55.75 1 34.53 706 PRO A O 1
ATOM 5325 N N . PRO A 1 707 ? -23.297 73.875 55.469 1 35.78 707 PRO A N 1
ATOM 5326 C CA . PRO A 1 707 ? -22.328 72.875 55.156 1 35.78 707 PRO A CA 1
ATOM 5327 C C . PRO A 1 707 ? -21.391 73.188 54.031 1 35.78 707 PRO A C 1
ATOM 5329 O O . PRO A 1 707 ? -21.797 73.938 53.094 1 35.78 707 PRO A O 1
ATOM 5332 N N . ALA A 1 708 ? -20.062 73.438 54.25 1 40.41 708 ALA A N 1
ATOM 5333 C CA . ALA A 1 708 ? -18.938 73.688 53.375 1 40.41 708 ALA A CA 1
ATOM 5334 C C . ALA A 1 708 ? -19.094 73 52.031 1 40.41 708 ALA A C 1
ATOM 5336 O O . ALA A 1 708 ? -18.891 71.812 51.938 1 40.41 708 ALA A O 1
ATOM 5337 N N . HIS A 1 709 ? -20 73.25 51.188 1 47.53 709 HIS A N 1
ATOM 5338 C CA . HIS A 1 709 ? -20.219 72.625 49.906 1 47.53 709 HIS A CA 1
ATOM 5339 C C . HIS A 1 709 ? -18.953 72.688 49.031 1 47.53 709 HIS A C 1
ATOM 5341 O O . HIS A 1 709 ? -18.281 73.688 48.969 1 47.53 709 HIS A O 1
ATOM 5347 N N . LYS A 1 710 ? -18.375 71.5 48.688 1 59.97 710 LYS A N 1
ATOM 5348 C CA . LYS A 1 710 ? -17.156 71.312 47.875 1 59.97 710 LYS A CA 1
ATOM 5349 C C . LYS A 1 710 ? -17.25 72.062 46.562 1 59.97 710 LYS A C 1
ATOM 5351 O O . LYS A 1 710 ? -18.312 72.188 45.969 1 59.97 710 LYS A O 1
ATOM 5356 N N . PRO A 1 711 ? -16.25 72.875 46.125 1 66.69 711 PRO A N 1
ATOM 5357 C CA . PRO A 1 711 ? -16.25 73.688 44.875 1 66.69 711 PRO A CA 1
ATOM 5358 C C . PRO A 1 711 ? -16.516 72.812 43.656 1 66.69 711 PRO A C 1
ATOM 5360 O O . PRO A 1 711 ? -16.047 71.688 43.594 1 66.69 711 PRO A O 1
ATOM 5363 N N . LYS A 1 712 ? -17.516 73.25 42.875 1 75.44 712 LYS A N 1
ATOM 5364 C CA . LYS A 1 712 ? -17.891 72.562 41.656 1 75.44 712 LYS A CA 1
ATOM 5365 C C . LYS A 1 712 ? -17.453 73.312 40.406 1 75.44 712 LYS A C 1
ATOM 5367 O O . LYS A 1 712 ? -17.312 74.562 40.469 1 75.44 712 LYS A O 1
ATOM 5372 N N . ILE A 1 713 ? -17.109 72.625 39.375 1 73.56 713 ILE A N 1
ATOM 5373 C CA . ILE A 1 713 ? -16.609 73.312 38.188 1 73.56 713 ILE A CA 1
ATOM 5374 C C . ILE A 1 713 ? -17.672 73.25 37.094 1 73.56 713 ILE A C 1
ATOM 5376 O O . ILE A 1 713 ? -18.312 72.25 36.844 1 73.56 713 ILE A O 1
ATOM 5380 N N . GLY A 1 714 ? -18.031 74.438 36.594 1 71.94 714 GLY A N 1
ATOM 5381 C CA . GLY A 1 714 ? -18.938 74.562 35.438 1 71.94 714 GLY A CA 1
ATOM 5382 C C . GLY A 1 714 ? -18.344 75.375 34.312 1 71.94 714 GLY A C 1
ATOM 5383 O O . GLY A 1 714 ? -17.156 75.688 34.312 1 71.94 714 GLY A O 1
ATOM 5384 N N . LEU A 1 715 ? -19.062 75.438 33.125 1 76.56 715 LEU A N 1
ATOM 5385 C CA . LEU A 1 715 ? -18.625 76.188 31.984 1 76.56 715 LEU A CA 1
ATOM 5386 C C . LEU A 1 715 ? -19.562 77.375 31.75 1 76.56 715 LEU A C 1
ATOM 5388 O O . LEU A 1 715 ? -20.766 77.25 31.922 1 76.56 715 LEU A O 1
ATOM 5392 N N . VAL A 1 716 ? -18.984 78.562 31.672 1 68.62 716 VAL A N 1
ATOM 5393 C CA . VAL A 1 716 ? -19.781 79.75 31.406 1 68.62 716 VAL A CA 1
ATOM 5394 C C . VAL A 1 716 ? -19.438 80.312 30.031 1 68.62 716 VAL A C 1
ATOM 5396 O O . VAL A 1 716 ? -18.266 80.312 29.625 1 68.62 716 VAL A O 1
ATOM 5399 N N . PRO A 1 717 ? -20.406 80.625 29.156 1 63.97 717 PRO A N 1
ATOM 5400 C CA . PRO A 1 717 ? -20.156 81.125 27.812 1 63.97 717 PRO A CA 1
ATOM 5401 C C . PRO A 1 717 ? -19.5 82.5 27.859 1 63.97 717 PRO A C 1
ATOM 5403 O O . PRO A 1 717 ? -19.812 83.375 28.719 1 63.97 717 PRO A O 1
ATOM 5406 N N . THR A 1 718 ? -18.469 82.688 27.203 1 58 718 THR A N 1
ATOM 5407 C CA . THR A 1 718 ? -17.828 83.938 27.109 1 58 718 THR A CA 1
ATOM 5408 C C . THR A 1 718 ? -18.391 84.75 25.938 1 58 718 THR A C 1
ATOM 5410 O O . THR A 1 718 ? -19.078 84.188 25.078 1 58 718 THR A O 1
ATOM 5413 N N . ARG A 1 719 ? -18.25 86 26.031 1 47.38 719 ARG A N 1
ATOM 5414 C CA . ARG A 1 719 ? -18.734 86.938 25.016 1 47.38 719 ARG A CA 1
ATOM 5415 C C . ARG A 1 719 ? -18.188 86.562 23.641 1 47.38 719 ARG A C 1
ATOM 5417 O O . ARG A 1 719 ? -18.75 86.938 22.609 1 47.38 719 ARG A O 1
ATOM 5424 N N . GLU A 1 720 ? -17.156 85.875 23.672 1 49.16 720 GLU A N 1
ATOM 5425 C CA . GLU A 1 720 ? -16.484 85.562 22.422 1 49.16 720 GLU A CA 1
ATOM 5426 C C . GLU A 1 720 ? -16.969 84.25 21.859 1 49.16 720 GLU A C 1
ATOM 5428 O O . GLU A 1 720 ? -16.453 83.75 20.844 1 49.16 720 GLU A O 1
ATOM 5433 N N . GLY A 1 721 ? -18.062 83.75 22.375 1 49.78 721 GLY A N 1
ATOM 5434 C CA . GLY A 1 721 ? -18.656 82.5 21.875 1 49.78 721 GLY A CA 1
ATOM 5435 C C . GLY A 1 721 ? -17.938 81.25 22.359 1 49.78 721 GLY A C 1
ATOM 5436 O O . GLY A 1 721 ? -18.062 80.188 21.766 1 49.78 721 GLY A O 1
ATOM 5437 N N . THR A 1 722 ? -16.953 81.438 23.234 1 61.38 722 THR A N 1
ATOM 5438 C CA . THR A 1 722 ? -16.234 80.25 23.781 1 61.38 722 THR A CA 1
ATOM 5439 C C . THR A 1 722 ? -16.688 80 25.219 1 61.38 722 THR A C 1
ATOM 5441 O O . THR A 1 722 ? -17.578 80.688 25.734 1 61.38 722 THR A O 1
ATOM 5444 N N . TRP A 1 723 ? -16.484 78.812 25.703 1 66.25 723 TRP A N 1
ATOM 5445 C CA . TRP A 1 723 ? -16.859 78.438 27.062 1 66.25 723 TRP A CA 1
ATOM 5446 C C . TRP A 1 723 ? -15.656 78.5 28 1 66.25 723 TRP A C 1
ATOM 5448 O O . TRP A 1 723 ? -14.539 78.125 27.594 1 66.25 723 TRP A O 1
ATOM 5458 N N . LYS A 1 724 ? -15.727 79.188 29.094 1 70.88 724 LYS A N 1
ATOM 5459 C CA . LYS A 1 724 ? -14.656 79.25 30.078 1 70.88 724 LYS A CA 1
ATOM 5460 C C . LYS A 1 724 ? -15.039 78.5 31.359 1 70.88 724 LYS A C 1
ATOM 5462 O O . LYS A 1 724 ? -16.219 78.438 31.719 1 70.88 724 LYS A O 1
ATOM 5467 N N . PHE A 1 725 ? -14.055 77.875 32.031 1 74.81 725 PHE A N 1
ATOM 5468 C CA . PHE A 1 725 ? -14.289 77.125 33.312 1 74.81 725 PHE A CA 1
ATOM 5469 C C . PHE A 1 725 ? -14.664 78.125 34.406 1 74.81 725 PHE A C 1
ATOM 5471 O O . PHE A 1 725 ? -14.117 79.188 34.5 1 74.81 725 PHE A O 1
ATOM 5478 N N . ALA A 1 726 ? -15.641 77.875 35.094 1 66.75 726 ALA A N 1
ATOM 5479 C CA . ALA A 1 726 ? -16.047 78.75 36.219 1 66.75 726 ALA A CA 1
ATOM 5480 C C . ALA A 1 726 ? -16.234 77.875 37.469 1 66.75 726 ALA A C 1
ATOM 5482 O O . ALA A 1 726 ? -16.594 76.688 37.406 1 66.75 726 ALA A O 1
ATOM 5483 N N . LEU A 1 727 ? -15.664 78.375 38.594 1 63.28 727 LEU A N 1
ATOM 5484 C CA . LEU A 1 727 ? -15.805 77.688 39.875 1 63.28 727 LEU A CA 1
ATOM 5485 C C . LEU A 1 727 ? -17.062 78.125 40.625 1 63.28 727 LEU A C 1
ATOM 5487 O O . LEU A 1 727 ? -17.281 79.375 40.719 1 63.28 727 LEU A O 1
ATOM 5491 N N . LEU A 1 728 ? -17.906 77.312 40.781 1 58.16 728 LEU A N 1
ATOM 5492 C CA . LEU A 1 728 ? -19.094 77.688 41.562 1 58.16 728 LEU A CA 1
ATOM 5493 C C . LEU A 1 728 ? -18.859 77.438 43.062 1 58.16 728 LEU A C 1
ATOM 5495 O O . LEU A 1 728 ? -18.641 76.312 43.469 1 58.16 728 LEU A O 1
ATOM 5499 N N . VAL A 1 729 ? -18.578 78.562 43.812 1 52.22 729 VAL A N 1
ATOM 5500 C CA . VAL A 1 729 ? -18.406 78.5 45.25 1 52.22 729 VAL A CA 1
ATOM 5501 C C . VAL A 1 729 ? -19.641 79.062 45.969 1 52.22 729 VAL A C 1
ATOM 5503 O O . VAL A 1 729 ? -20 80.25 45.719 1 52.22 729 VAL A O 1
ATOM 5506 N N . ASN A 1 730 ? -20.328 78.5 46.906 1 50.03 730 ASN A N 1
ATOM 5507 C CA . ASN A 1 730 ? -21.453 78.938 47.719 1 50.03 730 ASN A CA 1
ATOM 5508 C C . ASN A 1 730 ? -22.547 79.562 46.875 1 50.03 730 ASN A C 1
ATOM 5510 O O . ASN A 1 730 ? -23.094 80.625 47.25 1 50.03 730 ASN A O 1
ATOM 5514 N N . GLY A 1 731 ? -22.922 79 45.531 1 49.66 731 GLY A N 1
ATOM 5515 C CA . GLY A 1 731 ? -24.031 79.438 44.688 1 49.66 731 GLY A CA 1
ATOM 5516 C C . GLY A 1 731 ? -23.641 80.562 43.688 1 49.66 731 GLY A C 1
ATOM 5517 O O . GLY A 1 731 ? -24.469 81 42.906 1 49.66 731 GLY A O 1
ATOM 5518 N N . ALA A 1 732 ? -22.547 81.25 43.844 1 47.78 732 ALA A N 1
ATOM 5519 C CA . ALA A 1 732 ? -22.156 82.312 42.969 1 47.78 732 ALA A CA 1
ATOM 5520 C C . ALA A 1 732 ? -21.016 81.875 42.031 1 47.78 732 ALA A C 1
ATOM 5522 O O . ALA A 1 732 ? -20.125 81.125 42.469 1 47.78 732 ALA A O 1
ATOM 5523 N N . TRP A 1 733 ? -21.203 82.062 40.812 1 48.34 733 TRP A N 1
ATOM 5524 C CA . TRP A 1 733 ? -20.188 81.75 39.812 1 48.34 733 TRP A CA 1
ATOM 5525 C C . TRP A 1 733 ? -18.953 82.625 40 1 48.34 733 TRP A C 1
ATOM 5527 O O . TRP A 1 733 ? -19.078 83.875 40.094 1 48.34 733 TRP A O 1
ATOM 5537 N N . GLN A 1 734 ? -17.984 82.312 40.656 1 42.53 734 GLN A N 1
ATOM 5538 C CA . GLN A 1 734 ? -16.766 83.062 40.812 1 42.53 734 GLN A CA 1
ATOM 5539 C C . GLN A 1 734 ? -15.805 82.812 39.656 1 42.53 734 GLN A C 1
ATOM 5541 O O . GLN A 1 734 ? -15.562 81.688 39.281 1 42.53 734 GLN A O 1
ATOM 5546 N N . SER A 1 735 ? -15.906 83.75 38.688 1 40.06 735 SER A N 1
ATOM 5547 C CA . SER A 1 735 ? -14.891 83.562 37.656 1 40.06 735 SER A CA 1
ATOM 5548 C C . SER A 1 735 ? -13.523 83.25 38.25 1 40.06 735 SER A C 1
ATOM 5550 O O . SER A 1 735 ? -13.18 83.812 39.344 1 40.06 735 SER A O 1
ATOM 5552 N N . VAL A 1 736 ? -13.109 82.312 38.062 1 41 736 VAL A N 1
ATOM 5553 C CA . VAL A 1 736 ? -11.867 81.812 38.656 1 41 736 VAL A CA 1
ATOM 5554 C C . VAL A 1 736 ? -10.867 83 38.719 1 41 736 VAL A C 1
ATOM 5556 O O . VAL A 1 736 ? -9.758 82.812 39.25 1 41 736 VAL A O 1
ATOM 5559 N N . LYS A 1 737 ? -11.031 84.188 37.969 1 34.38 737 LYS A N 1
ATOM 5560 C CA . LYS A 1 737 ? -10.109 85.312 38.125 1 34.38 737 LYS A CA 1
ATOM 5561 C C . LYS A 1 737 ? -10.352 86.062 39.406 1 34.38 737 LYS A C 1
ATOM 5563 O O . LYS A 1 737 ? -11.484 86.125 39.906 1 34.38 737 LYS A O 1
ATOM 5568 N N . PRO A 1 738 ? -9.453 86.625 40.156 1 31.25 738 PRO A N 1
ATOM 5569 C CA . PRO A 1 738 ? -9.609 87.188 41.469 1 31.25 738 PRO A CA 1
ATOM 5570 C C . PRO A 1 738 ? -10.812 88.125 41.594 1 31.25 738 PRO A C 1
ATOM 5572 O O . PRO A 1 738 ? -11.109 88.875 40.625 1 31.25 738 PRO A O 1
ATOM 5575 N N . ILE A 1 739 ? -11.844 87.938 42.344 1 30.78 739 ILE A N 1
ATOM 5576 C CA . ILE A 1 739 ? -12.82 88.812 43 1 30.78 739 ILE A CA 1
ATOM 5577 C C . ILE A 1 739 ? -12.25 90.188 43.094 1 30.78 739 ILE A C 1
ATOM 5579 O O . ILE A 1 739 ? -12.992 91.125 43.375 1 30.78 739 ILE A O 1
ATOM 5583 N N . VAL A 1 740 ? -10.906 90.312 42.969 1 29.7 740 VAL A N 1
ATOM 5584 C CA . VAL A 1 740 ? -10.312 91.625 43.188 1 29.7 740 VAL A CA 1
ATOM 5585 C C . VAL A 1 740 ? -10.742 92.562 42.094 1 29.7 740 VAL A C 1
ATOM 5587 O O . VAL A 1 740 ? -10.875 93.812 42.312 1 29.7 740 VAL A O 1
ATOM 5590 N N . GLN A 1 741 ? -11.039 92 40.938 1 31.81 741 GLN A N 1
ATOM 5591 C CA . GLN A 1 741 ? -11.398 93 39.938 1 31.81 741 GLN A CA 1
ATOM 5592 C C . GLN A 1 741 ? -12.773 93.625 40.219 1 31.81 741 GLN A C 1
ATOM 5594 O O . GLN A 1 741 ? -12.953 94.812 40.125 1 31.81 741 GLN A O 1
ATOM 5599 N N . ASP A 1 742 ? -13.688 92.75 40.531 1 33.78 742 ASP A N 1
ATOM 5600 C CA . ASP A 1 742 ? -15 93.375 40.781 1 33.78 742 ASP A CA 1
ATOM 5601 C C . ASP A 1 742 ? -15.008 94.188 42.062 1 33.78 742 ASP A C 1
ATOM 5603 O O . ASP A 1 742 ? -15.625 95.25 42.125 1 33.78 742 ASP A O 1
ATOM 5607 N N . LEU A 1 743 ? -14.25 93.625 43.031 1 31.69 743 LEU A N 1
ATOM 5608 C CA . LEU A 1 743 ? -14.148 94.5 44.219 1 31.69 743 LEU A CA 1
ATOM 5609 C C . LEU A 1 743 ? -13.367 95.75 43.938 1 31.69 743 LEU A C 1
ATOM 5611 O O . LEU A 1 743 ? -13.75 96.875 44.375 1 31.69 743 LEU A O 1
ATOM 5615 N N . VAL A 1 744 ? -12.352 95.562 43.062 1 33.06 744 VAL A N 1
ATOM 5616 C CA . VAL A 1 744 ? -11.648 96.812 42.656 1 33.06 744 VAL A CA 1
ATOM 5617 C C . VAL A 1 744 ? -12.562 97.625 41.781 1 33.06 744 VAL A C 1
ATOM 5619 O O . VAL A 1 744 ? -12.609 98.875 41.906 1 33.06 744 VAL A O 1
ATOM 5622 N N . LEU A 1 745 ? -13.344 96.938 40.969 1 36.22 745 LEU A N 1
ATOM 5623 C CA . LEU A 1 745 ? -14.266 97.75 40.156 1 36.22 745 LEU A CA 1
ATOM 5624 C C . LEU A 1 745 ? -15.383 98.312 41.031 1 36.22 745 LEU A C 1
ATOM 5626 O O . LEU A 1 745 ? -15.805 99.438 40.812 1 36.22 745 LEU A O 1
ATOM 5630 N N . GLN A 1 746 ? -15.828 97.562 41.938 1 35.97 746 GLN A N 1
ATOM 5631 C CA . GLN A 1 746 ? -16.844 98.125 42.812 1 35.97 746 GLN A CA 1
ATOM 5632 C C . GLN A 1 746 ? -16.234 99.188 43.719 1 35.97 746 GLN A C 1
ATOM 5634 O O . GLN A 1 746 ? -16.812 100.25 43.938 1 35.97 746 GLN A O 1
ATOM 5639 N N . GLU A 1 747 ? -15.031 98.875 44.219 1 34.16 747 GLU A N 1
ATOM 5640 C CA . GLU A 1 747 ? -14.391 99.875 45.031 1 34.16 747 GLU A CA 1
ATOM 5641 C C . GLU A 1 747 ? -13.891 101.062 44.156 1 34.16 747 GLU A C 1
ATOM 5643 O O . GLU A 1 747 ? -13.898 102.188 44.594 1 34.16 747 GLU A O 1
ATOM 5648 N N . ALA A 1 748 ? -13.484 100.688 42.938 1 35.97 748 ALA A N 1
ATOM 5649 C CA . ALA A 1 748 ? -13.227 101.812 42 1 35.97 748 ALA A CA 1
ATOM 5650 C C . ALA A 1 748 ? -14.492 102.562 41.719 1 35.97 748 ALA A C 1
ATOM 5652 O O . ALA A 1 748 ? -14.453 103.812 41.625 1 35.97 748 ALA A O 1
ATOM 5653 N N . LYS A 1 749 ? -15.531 101.875 41.531 1 39.16 749 LYS A N 1
ATOM 5654 C CA . LYS A 1 749 ? -16.781 102.562 41.344 1 39.16 749 LYS A CA 1
ATOM 5655 C C . LYS A 1 749 ? -17.188 103.375 42.594 1 39.16 749 LYS A C 1
ATOM 5657 O O . LYS A 1 749 ? -17.797 104.438 42.531 1 39.16 749 LYS A O 1
ATOM 5662 N N . ALA A 1 750 ? -16.906 102.688 43.688 1 39.22 750 ALA A N 1
ATOM 5663 C CA . ALA A 1 750 ? -17.25 103.438 44.906 1 39.22 750 ALA A CA 1
ATOM 5664 C C . ALA A 1 750 ? -16.234 104.562 45.188 1 39.22 750 ALA A C 1
ATOM 5666 O O . ALA A 1 750 ? -16.328 105.25 46.188 1 39.22 750 ALA A O 1
ATOM 5667 N N . GLY A 1 751 ? -15.578 105.125 44.219 1 38.34 751 GLY A N 1
ATOM 5668 C CA . GLY A 1 751 ? -14.758 106.375 44.188 1 38.34 751 GLY A CA 1
ATOM 5669 C C . GLY A 1 751 ? -13.477 106.188 45 1 38.34 751 GLY A C 1
ATOM 5670 O O . GLY A 1 751 ? -12.789 107.188 45.281 1 38.34 751 GLY A O 1
ATOM 5671 N N . GLN A 1 752 ? -13.469 105.25 45.719 1 34.19 752 GLN A N 1
ATOM 5672 C CA . GLN A 1 752 ? -12.398 105.25 46.719 1 34.19 752 GLN A CA 1
ATOM 5673 C C . GLN A 1 752 ? -11.078 104.812 46.094 1 34.19 752 GLN A C 1
ATOM 5675 O O . GLN A 1 752 ? -10.086 104.625 46.812 1 34.19 752 GLN A O 1
ATOM 5680 N N . LEU A 1 753 ? -11.07 104.312 44.875 1 34.91 753 LEU A N 1
ATOM 5681 C CA . LEU A 1 753 ? -9.766 104 44.312 1 34.91 753 LEU A CA 1
ATOM 5682 C C . LEU A 1 753 ? -9.195 105.25 43.625 1 34.91 753 LEU A C 1
ATOM 5684 O O . LEU A 1 753 ? -9.922 106 43 1 34.91 753 LEU A O 1
ATOM 5688 N N . GLY A 1 754 ? -8.258 105.938 44.188 1 31.16 754 GLY A N 1
ATOM 5689 C CA . GLY A 1 754 ? -7.648 107.125 43.656 1 31.16 754 GLY A CA 1
ATOM 5690 C C . GLY A 1 754 ? -7.625 107.188 42.156 1 31.16 754 GLY A C 1
ATOM 5691 O O . GLY A 1 754 ? -8.328 106.438 41.469 1 31.16 754 GLY A O 1
ATOM 5692 N N . THR A 1 755 ? -6.773 108.125 41.625 1 32.59 755 THR A N 1
ATOM 5693 C CA . THR A 1 755 ? -6.707 108.5 40.219 1 32.59 755 THR A CA 1
ATOM 5694 C C . THR A 1 755 ? -6.434 107.312 39.344 1 32.59 755 THR A C 1
ATOM 5696 O O . THR A 1 755 ? -6.945 107.25 38.219 1 32.59 755 THR A O 1
ATOM 5699 N N . VAL A 1 756 ? -5.512 106.625 39.812 1 33.41 756 VAL A N 1
ATOM 5700 C CA . VAL A 1 756 ? -5.082 105.5 38.906 1 33.41 756 VAL A CA 1
ATOM 5701 C C . VAL A 1 756 ? -6.199 104.5 38.75 1 33.41 756 VAL A C 1
ATOM 5703 O O . VAL A 1 756 ? -6.359 103.875 37.688 1 33.41 756 VAL A O 1
ATOM 5706 N N . GLY A 1 757 ? -7 104.312 39.781 1 32.97 757 GLY A N 1
ATOM 5707 C CA . GLY A 1 757 ? -8.188 103.5 39.719 1 32.97 757 GLY A CA 1
ATOM 5708 C C . GLY A 1 757 ? -9.211 104 38.719 1 32.97 757 GLY A C 1
ATOM 5709 O O . GLY A 1 757 ? -9.898 103.188 38.062 1 32.97 757 GLY A O 1
ATOM 5710 N N . ASN A 1 758 ? -9.305 105.375 38.656 1 37.75 758 ASN A N 1
ATOM 5711 C CA . ASN A 1 758 ? -10.18 105.938 37.656 1 37.75 758 ASN A CA 1
ATOM 5712 C C . ASN A 1 758 ? -9.727 105.625 36.25 1 37.75 758 ASN A C 1
ATOM 5714 O O . ASN A 1 758 ? -10.555 105.375 35.344 1 37.75 758 ASN A O 1
ATOM 5718 N N . GLU A 1 759 ? -8.375 105.688 36.062 1 33.47 759 GLU A N 1
ATOM 5719 C CA . GLU A 1 759 ? -7.883 105.438 34.719 1 33.47 759 GLU A CA 1
ATOM 5720 C C . GLU A 1 759 ? -8.109 104 34.312 1 33.47 759 GLU A C 1
ATOM 5722 O O . GLU A 1 759 ? -8.477 103.75 33.156 1 33.47 759 GLU A O 1
ATOM 5727 N N . TYR A 1 760 ? -7.938 103.25 35.25 1 33.66 760 TYR A N 1
ATOM 5728 C CA . TYR A 1 760 ? -8.219 101.812 34.906 1 33.66 760 TYR A CA 1
ATOM 5729 C C . TYR A 1 760 ? -9.703 101.625 34.688 1 33.66 760 TYR A C 1
ATOM 5731 O O . TYR A 1 760 ? -10.094 100.875 33.75 1 33.66 760 TYR A O 1
ATOM 5739 N N . ALA A 1 761 ? -10.57 102.188 35.438 1 33.38 761 ALA A N 1
ATOM 5740 C CA . ALA A 1 761 ? -12.016 102.125 35.219 1 33.38 761 ALA A CA 1
ATOM 5741 C C . ALA A 1 761 ? -12.367 102.75 33.844 1 33.38 761 ALA A C 1
ATOM 5743 O O . ALA A 1 761 ? -13.273 102.25 33.156 1 33.38 761 ALA A O 1
ATOM 5744 N N . ALA A 1 762 ? -11.648 103.75 33.5 1 34.78 762 ALA A N 1
ATOM 5745 C CA . ALA A 1 762 ? -11.891 104.375 32.219 1 34.78 762 ALA A CA 1
ATOM 5746 C C . ALA A 1 762 ? -11.469 103.5 31.078 1 34.78 762 ALA A C 1
ATOM 5748 O O . ALA A 1 762 ? -12.07 103.5 30 1 34.78 762 ALA A O 1
ATOM 5749 N N . TRP A 1 763 ? -10.398 102.812 31.344 1 30.83 763 TRP A N 1
ATOM 5750 C CA . TRP A 1 763 ? -9.93 101.875 30.297 1 30.83 763 TRP A CA 1
ATOM 5751 C C . TRP A 1 763 ? -10.875 100.688 30.141 1 30.83 763 TRP A C 1
ATOM 5753 O O . TRP A 1 763 ? -11.156 100.25 29.031 1 30.83 763 TRP A O 1
ATOM 5763 N N . LYS A 1 764 ? -11.461 100.25 31.281 1 32.66 764 LYS A N 1
ATOM 5764 C CA . LYS A 1 764 ? -12.367 99.125 31.109 1 32.66 764 LYS A CA 1
ATOM 5765 C C . LYS A 1 764 ? -13.781 99.562 30.781 1 32.66 764 LYS A C 1
ATOM 5767 O O . LYS A 1 764 ? -14.633 98.75 30.406 1 32.66 764 LYS A O 1
ATOM 5772 N N . SER A 1 765 ? -14.094 100.938 30.938 1 29.86 765 SER A N 1
ATOM 5773 C CA . SER A 1 765 ? -15.367 101.375 30.406 1 29.86 765 SER A CA 1
ATOM 5774 C C . SER A 1 765 ? -15.289 101.625 28.906 1 29.86 765 SER A C 1
ATOM 5776 O O . SER A 1 765 ? -14.305 102.188 28.406 1 29.86 765 SER A O 1
ATOM 5778 N N . MET B 1 1 ? 6.812 125.625 103.625 1 18.11 1 MET B N 1
ATOM 5779 C CA . MET B 1 1 ? 5.867 125.688 102.5 1 18.11 1 MET B CA 1
ATOM 5780 C C . MET B 1 1 ? 6.582 125.438 101.125 1 18.11 1 MET B C 1
ATOM 5782 O O . MET B 1 1 ? 7.812 125.438 101.125 1 18.11 1 MET B O 1
ATOM 5786 N N . SER B 1 2 ? 6.289 126.438 100.312 1 16.55 2 SER B N 1
ATOM 5787 C CA . SER B 1 2 ? 5.844 126.188 98.938 1 16.55 2 SER B CA 1
ATOM 5788 C C . SER B 1 2 ? 7 125.75 98.062 1 16.55 2 SER B C 1
ATOM 5790 O O . SER B 1 2 ? 6.973 124.625 97.5 1 16.55 2 SER B O 1
ATOM 5792 N N . GLU B 1 3 ? 7.227 126.5 97.062 1 17.55 3 GLU B N 1
ATOM 5793 C CA . GLU B 1 3 ? 6.742 126.562 95.688 1 17.55 3 GLU B CA 1
ATOM 5794 C C . GLU B 1 3 ? 7.895 126.438 94.688 1 17.55 3 GLU B C 1
ATOM 5796 O O . GLU B 1 3 ? 8.297 127.5 94.125 1 17.55 3 GLU B O 1
ATOM 5801 N N . ALA B 1 4 ? 9.008 125.938 95.188 1 21.53 4 ALA B N 1
ATOM 5802 C CA . ALA B 1 4 ? 10.086 126.188 94.25 1 21.53 4 ALA B CA 1
ATOM 5803 C C . ALA B 1 4 ? 9.789 125.625 92.875 1 21.53 4 ALA B C 1
ATOM 5805 O O . ALA B 1 4 ? 9.992 124.438 92.625 1 21.53 4 ALA B O 1
ATOM 5806 N N . ILE B 1 5 ? 8.57 126 92.312 1 19.66 5 ILE B N 1
ATOM 5807 C CA . ILE B 1 5 ? 7.844 125.438 91.188 1 19.66 5 ILE B CA 1
ATOM 5808 C C . ILE B 1 5 ? 8.672 125.562 89.875 1 19.66 5 ILE B C 1
ATOM 5810 O O . ILE B 1 5 ? 8.266 125.062 88.812 1 19.66 5 ILE B O 1
ATOM 5814 N N . GLU B 1 6 ? 9.758 126.375 89.938 1 18.36 6 GLU B N 1
ATOM 5815 C CA . GLU B 1 6 ? 9.844 127.062 88.625 1 18.36 6 GLU B CA 1
ATOM 5816 C C . GLU B 1 6 ? 9.938 126 87.5 1 18.36 6 GLU B C 1
ATOM 5818 O O . GLU B 1 6 ? 10.133 124.812 87.75 1 18.36 6 GLU B O 1
ATOM 5823 N N . GLY B 1 7 ? 10.836 126.25 86.5 1 19.67 7 GLY B N 1
ATOM 5824 C CA . GLY B 1 7 ? 10.812 126.5 85.062 1 19.67 7 GLY B CA 1
ATOM 5825 C C . GLY B 1 7 ? 10.914 125.312 84.25 1 19.67 7 GLY B C 1
ATOM 5826 O O . GLY B 1 7 ? 11.477 124.25 84.625 1 19.67 7 GLY B O 1
ATOM 5827 N N . GLN B 1 8 ? 9.898 125.062 83.312 1 20.72 8 GLN B N 1
ATOM 5828 C CA . GLN B 1 8 ? 9.328 124.188 82.312 1 20.72 8 GLN B CA 1
ATOM 5829 C C . GLN B 1 8 ? 10.328 123.938 81.188 1 20.72 8 GLN B C 1
ATOM 5831 O O . GLN B 1 8 ? 10.398 124.688 80.188 1 20.72 8 GLN B O 1
ATOM 5836 N N . GLY B 1 9 ? 11.641 123.812 81.5 1 19.67 9 GLY B N 1
ATOM 5837 C CA . GLY B 1 9 ? 12.5 123.875 80.375 1 19.67 9 GLY B CA 1
ATOM 5838 C C . GLY B 1 9 ? 12.094 122.875 79.25 1 19.67 9 GLY B C 1
ATOM 5839 O O . GLY B 1 9 ? 11.57 121.812 79.562 1 19.67 9 GLY B O 1
ATOM 5840 N N . SER B 1 10 ? 11.68 123.375 78.125 1 21.38 10 SER B N 1
ATOM 5841 C CA . SER B 1 10 ? 11.164 122.938 76.812 1 21.38 10 SER B CA 1
ATOM 5842 C C . SER B 1 10 ? 12.094 121.875 76.188 1 21.38 10 SER B C 1
ATOM 5844 O O . SER B 1 10 ? 11.891 121.5 75 1 21.38 10 SER B O 1
ATOM 5846 N N . ILE B 1 11 ? 13.055 121.375 76.938 1 20.78 11 ILE B N 1
ATOM 5847 C CA . ILE B 1 11 ? 14.094 120.812 76.062 1 20.78 11 ILE B CA 1
ATOM 5848 C C . ILE B 1 11 ? 13.484 119.875 75.062 1 20.78 11 ILE B C 1
ATOM 5850 O O . ILE B 1 11 ? 12.719 119 75.438 1 20.78 11 ILE B O 1
ATOM 5854 N N . ILE B 1 12 ? 13.484 120.25 73.75 1 21.47 12 ILE B N 1
ATOM 5855 C CA . ILE B 1 12 ? 13.203 119.75 72.438 1 21.47 12 ILE B CA 1
ATOM 5856 C C . ILE B 1 12 ? 13.93 118.438 72.25 1 21.47 12 ILE B C 1
ATOM 5858 O O . ILE B 1 12 ? 15.164 118.375 72.188 1 21.47 12 ILE B O 1
ATOM 5862 N N . THR B 1 13 ? 13.68 117.5 73.062 1 19.83 13 THR B N 1
ATOM 5863 C CA . THR B 1 13 ? 14.398 116.25 72.875 1 19.83 13 THR B CA 1
ATOM 5864 C C . THR B 1 13 ? 14.383 115.812 71.438 1 19.83 13 THR B C 1
ATOM 5866 O O . THR B 1 13 ? 13.328 115.812 70.812 1 19.83 13 THR B O 1
ATOM 5869 N N . GLU B 1 14 ? 15.516 116.125 70.812 1 21.72 14 GLU B N 1
ATOM 5870 C CA . GLU B 1 14 ? 15.867 115.75 69.438 1 21.72 14 GLU B CA 1
ATOM 5871 C C . GLU B 1 14 ? 15.43 114.312 69.188 1 21.72 14 GLU B C 1
ATOM 5873 O O . GLU B 1 14 ? 15.727 113.375 69.938 1 21.72 14 GLU B O 1
ATOM 5878 N N . LYS B 1 15 ? 14.352 114.25 68.5 1 24.25 15 LYS B N 1
ATOM 5879 C CA . LYS B 1 15 ? 13.656 113.062 68.062 1 24.25 15 LYS B CA 1
ATOM 5880 C C . LYS B 1 15 ? 14.609 112.125 67.312 1 24.25 15 LYS B C 1
ATOM 5882 O O . LYS B 1 15 ? 15.203 112.5 66.312 1 24.25 15 LYS B O 1
ATOM 5887 N N . GLU B 1 16 ? 15.477 111.5 68.188 1 21.53 16 GLU B N 1
ATOM 5888 C CA . GLU B 1 16 ? 16.438 110.625 67.562 1 21.53 16 GLU B CA 1
ATOM 5889 C C . GLU B 1 16 ? 15.773 109.75 66.438 1 21.53 16 GLU B C 1
ATOM 5891 O O . GLU B 1 16 ? 14.672 109.25 66.625 1 21.53 16 GLU B O 1
ATOM 5896 N N . THR B 1 17 ? 16.109 110.125 65.25 1 22.28 17 THR B N 1
ATOM 5897 C CA . THR B 1 17 ? 15.773 109.562 63.969 1 22.28 17 THR B CA 1
ATOM 5898 C C . THR B 1 17 ? 16 108.062 63.969 1 22.28 17 THR B C 1
ATOM 5900 O O . THR B 1 17 ? 17.141 107.625 64.125 1 22.28 17 THR B O 1
ATOM 5903 N N . ALA B 1 18 ? 15.289 107.438 64.875 1 22.83 18 ALA B N 1
ATOM 5904 C CA . ALA B 1 18 ? 15.5 106 64.875 1 22.83 18 ALA B CA 1
ATOM 5905 C C . ALA B 1 18 ? 15.602 105.375 63.469 1 22.83 18 ALA B C 1
ATOM 5907 O O . ALA B 1 18 ? 14.797 105.75 62.594 1 22.83 18 ALA B O 1
ATOM 5908 N N . GLU B 1 19 ? 16.844 105.188 63.094 1 21.58 19 GLU B N 1
ATOM 5909 C CA . GLU B 1 19 ? 17.312 104.5 61.875 1 21.58 19 GLU B CA 1
ATOM 5910 C C . GLU B 1 19 ? 16.5 103.25 61.625 1 21.58 19 GLU B C 1
ATOM 5912 O O . GLU B 1 19 ? 16.344 102.438 62.531 1 21.58 19 GLU B O 1
ATOM 5917 N N . ALA B 1 20 ? 15.477 103.438 60.875 1 23.14 20 ALA B N 1
ATOM 5918 C CA . ALA B 1 20 ? 14.602 102.375 60.375 1 23.14 20 ALA B CA 1
ATOM 5919 C C . ALA B 1 20 ? 15.414 101.188 59.875 1 23.14 20 ALA B C 1
ATOM 5921 O O . ALA B 1 20 ? 16.156 101.312 58.875 1 23.14 20 ALA B O 1
ATOM 5922 N N . THR B 1 21 ? 16.125 100.562 60.875 1 23.27 21 THR B N 1
ATOM 5923 C CA . THR B 1 21 ? 16.812 99.375 60.438 1 23.27 21 THR B CA 1
ATOM 5924 C C . THR B 1 21 ? 15.883 98.5 59.594 1 23.27 21 THR B C 1
ATOM 5926 O O . THR B 1 21 ? 14.828 98.062 60.031 1 23.27 21 THR B O 1
ATOM 5929 N N . THR B 1 22 ? 15.859 98.875 58.312 1 21.98 22 THR B N 1
ATOM 5930 C CA . THR B 1 22 ? 15.203 98.062 57.281 1 21.98 22 THR B CA 1
ATOM 5931 C C . THR B 1 22 ? 15.57 96.625 57.438 1 21.98 22 THR B C 1
ATOM 5933 O O . THR B 1 22 ? 16.75 96.25 57.312 1 21.98 22 THR B O 1
ATOM 5936 N N . THR B 1 23 ? 15.094 96 58.5 1 23.8 23 THR B N 1
ATOM 5937 C CA . THR B 1 23 ? 15.312 94.562 58.562 1 23.8 23 THR B CA 1
ATOM 5938 C C . THR B 1 23 ? 14.977 93.938 57.25 1 23.8 23 THR B C 1
ATOM 5940 O O . THR B 1 23 ? 13.852 94.062 56.75 1 23.8 23 THR B O 1
ATOM 5943 N N . VAL B 1 24 ? 16 94 56.344 1 25.19 24 VAL B N 1
ATOM 5944 C CA . VAL B 1 24 ? 15.969 93.188 55.125 1 25.19 24 VAL B CA 1
ATOM 5945 C C . VAL B 1 24 ? 15.531 91.812 55.438 1 25.19 24 VAL B C 1
ATOM 5947 O O . VAL B 1 24 ? 16.156 91.125 56.25 1 25.19 24 VAL B O 1
ATOM 5950 N N . LEU B 1 25 ? 14.234 91.688 55.688 1 25.3 25 LEU B N 1
ATOM 5951 C CA . LEU B 1 25 ? 13.734 90.312 55.719 1 25.3 25 LEU B CA 1
ATOM 5952 C C . LEU B 1 25 ? 14.383 89.5 54.594 1 25.3 25 LEU B C 1
ATOM 5954 O O . LEU B 1 25 ? 14.133 89.75 53.406 1 25.3 25 LEU B O 1
ATOM 5958 N N . ASN B 1 26 ? 15.781 89.438 54.719 1 26.88 26 ASN B N 1
ATOM 5959 C CA . ASN B 1 26 ? 16.531 88.5 53.906 1 26.88 26 ASN B CA 1
ATOM 5960 C C . ASN B 1 26 ? 15.836 87.125 53.812 1 26.88 26 ASN B C 1
ATOM 5962 O O . ASN B 1 26 ? 16.031 86.25 54.688 1 26.88 26 ASN B O 1
ATOM 5966 N N . ASP B 1 27 ? 14.547 87.25 53.656 1 29.17 27 ASP B N 1
ATOM 5967 C CA . ASP B 1 27 ? 13.969 85.938 53.406 1 29.17 27 ASP B CA 1
ATOM 5968 C C . ASP B 1 27 ? 14.719 85.188 52.281 1 29.17 27 ASP B C 1
ATOM 5970 O O . ASP B 1 27 ? 14.656 85.625 51.125 1 29.17 27 ASP B O 1
ATOM 5974 N N . ASP B 1 28 ? 15.992 85 52.531 1 28.2 28 ASP B N 1
ATOM 5975 C CA . ASP B 1 28 ? 16.828 84.188 51.656 1 28.2 28 ASP B CA 1
ATOM 5976 C C . ASP B 1 28 ? 16.031 83.062 51.031 1 28.2 28 ASP B C 1
ATOM 5978 O O . ASP B 1 28 ? 15.477 82.188 51.719 1 28.2 28 ASP B O 1
ATOM 5982 N N . PRO B 1 29 ? 15.531 83.312 49.875 1 31.59 29 PRO B N 1
ATOM 5983 C CA . PRO B 1 29 ? 14.82 82.25 49.188 1 31.59 29 PRO B CA 1
ATOM 5984 C C . PRO B 1 29 ? 15.531 80.938 49.312 1 31.59 29 PRO B C 1
ATOM 5986 O O . PRO B 1 29 ? 14.945 79.875 49 1 31.59 29 PRO B O 1
ATOM 5989 N N . ALA B 1 30 ? 16.875 80.938 49.5 1 33.44 30 ALA B N 1
ATOM 5990 C CA . ALA B 1 30 ? 17.562 79.688 49.656 1 33.44 30 ALA B CA 1
ATOM 5991 C C . ALA B 1 30 ? 17.141 78.938 50.906 1 33.44 30 ALA B C 1
ATOM 5993 O O . ALA B 1 30 ? 17.234 77.75 51 1 33.44 30 ALA B O 1
ATOM 5994 N N . ALA B 1 31 ? 16.922 79.75 52 1 33.19 31 ALA B N 1
ATOM 5995 C CA . ALA B 1 31 ? 16.484 79.062 53.25 1 33.19 31 ALA B CA 1
ATOM 5996 C C . ALA B 1 31 ? 15.109 78.438 53.062 1 33.19 31 ALA B C 1
ATOM 5998 O O . ALA B 1 31 ? 14.727 77.562 53.875 1 33.19 31 ALA B O 1
ATOM 5999 N N . LEU B 1 32 ? 14.305 79.062 52.312 1 32.72 32 LEU B N 1
ATOM 6000 C CA . LEU B 1 32 ? 13.062 78.312 52.031 1 32.72 32 LEU B CA 1
ATOM 6001 C C . LEU B 1 32 ? 13.359 77 51.344 1 32.72 32 LEU B C 1
ATOM 6003 O O . LEU B 1 32 ? 12.555 76.062 51.406 1 32.72 32 LEU B O 1
ATOM 6007 N N . GLU B 1 33 ? 14.484 77 50.594 1 33.66 33 GLU B N 1
ATOM 6008 C CA . GLU B 1 33 ? 14.797 75.75 49.938 1 33.66 33 GLU B CA 1
ATOM 6009 C C . GLU B 1 33 ? 15.266 74.688 50.906 1 33.66 33 GLU B C 1
ATOM 6011 O O . GLU B 1 33 ? 15.07 73.5 50.688 1 33.66 33 GLU B O 1
ATOM 6016 N N . ASP B 1 34 ? 16.188 75.062 51.906 1 33.75 34 ASP B N 1
ATOM 6017 C CA . ASP B 1 34 ? 16.797 74.062 52.719 1 33.75 34 ASP B CA 1
ATOM 6018 C C . ASP B 1 34 ? 15.75 73.312 53.562 1 33.75 34 ASP B C 1
ATOM 6020 O O . ASP B 1 34 ? 15.977 72.188 54.031 1 33.75 34 ASP B O 1
ATOM 6024 N N . ASN B 1 35 ? 14.977 74.062 54.312 1 32.91 35 ASN B N 1
ATOM 6025 C CA . ASN B 1 35 ? 14.109 73.375 55.281 1 32.91 35 ASN B CA 1
ATOM 6026 C C . ASN B 1 35 ? 12.969 72.688 54.562 1 32.91 35 ASN B C 1
ATOM 6028 O O . ASN B 1 35 ? 11.914 72.438 55.125 1 32.91 35 ASN B O 1
ATOM 6032 N N . VAL B 1 36 ? 12.984 72.875 53.312 1 34.25 36 VAL B N 1
ATOM 6033 C CA . VAL B 1 36 ? 11.945 72.062 52.688 1 34.25 36 VAL B CA 1
ATOM 6034 C C . VAL B 1 36 ? 12.242 70.562 52.938 1 34.25 36 VAL B C 1
ATOM 6036 O O . VAL B 1 36 ? 13.32 70.062 52.594 1 34.25 36 VAL B O 1
ATOM 6039 N N . ASN B 1 37 ? 11.977 70.125 54.156 1 34.19 37 ASN B N 1
ATOM 6040 C CA . ASN B 1 37 ? 12.062 68.688 54.469 1 34.19 37 ASN B CA 1
ATOM 6041 C C . ASN B 1 37 ? 11.805 67.812 53.219 1 34.19 37 ASN B C 1
ATOM 6043 O O . ASN B 1 37 ? 10.758 67.938 52.594 1 34.19 37 ASN B O 1
ATOM 6047 N N . ARG B 1 38 ? 12.781 67.312 52.719 1 42 38 ARG B N 1
ATOM 6048 C CA . ARG B 1 38 ? 12.766 66.438 51.562 1 42 38 ARG B CA 1
ATOM 6049 C C . ARG B 1 38 ? 11.828 65.25 51.812 1 42 38 ARG B C 1
ATOM 6051 O O . ARG B 1 38 ? 12.023 64.5 52.719 1 42 38 ARG B O 1
ATOM 6058 N N . PRO B 1 39 ? 10.633 65.25 51.656 1 40.62 39 PRO B N 1
ATOM 6059 C CA . PRO B 1 39 ? 9.727 64.125 52 1 40.62 39 PRO B CA 1
ATOM 6060 C C . PRO B 1 39 ? 10.227 62.781 51.5 1 40.62 39 PRO B C 1
ATOM 6062 O O . PRO B 1 39 ? 10.578 62.656 50.312 1 40.62 39 PRO B O 1
ATOM 6065 N N . ASN B 1 40 ? 10.977 61.938 52.281 1 45.75 40 ASN B N 1
ATOM 6066 C CA . ASN B 1 40 ? 11.398 60.562 52.094 1 45.75 40 ASN B CA 1
ATOM 6067 C C . ASN B 1 40 ? 10.344 59.75 51.344 1 45.75 40 ASN B C 1
ATOM 6069 O O . ASN B 1 40 ? 10.68 58.781 50.656 1 45.75 40 ASN B O 1
ATOM 6073 N N . ARG B 1 41 ? 9.117 59.781 51.625 1 50.72 41 ARG B N 1
ATOM 6074 C CA . ARG B 1 41 ? 8.016 58.969 51.125 1 50.72 41 ARG B CA 1
ATOM 6075 C C . ARG B 1 41 ? 7.883 59.094 49.594 1 50.72 41 ARG B C 1
ATOM 6077 O O . ARG B 1 41 ? 7.449 58.188 48.906 1 50.72 41 ARG B O 1
ATOM 6084 N N . ASP B 1 42 ? 8.547 60.125 49.094 1 62.53 42 ASP B N 1
ATOM 6085 C CA . ASP B 1 42 ? 8.422 60.344 47.656 1 62.53 42 ASP B CA 1
ATOM 6086 C C . ASP B 1 42 ? 9.383 59.469 46.875 1 62.53 42 ASP B C 1
ATOM 6088 O O . ASP B 1 42 ? 9.07 59.031 45.781 1 62.53 42 ASP B O 1
ATOM 6092 N N . LEU B 1 43 ? 10.328 58.938 47.75 1 72.81 43 LEU B N 1
ATOM 6093 C CA . LEU B 1 43 ? 11.273 58.062 47.031 1 72.81 43 LEU B CA 1
ATOM 6094 C C . LEU B 1 43 ? 10.711 56.656 46.844 1 72.81 43 LEU B C 1
ATOM 6096 O O . LEU B 1 43 ? 10.898 56.062 45.781 1 72.81 43 LEU B O 1
ATOM 6100 N N . VAL B 1 44 ? 10.008 56.156 47.875 1 75.88 44 VAL B N 1
ATOM 6101 C CA . VAL B 1 44 ? 9.438 54.812 47.781 1 75.88 44 VAL B CA 1
ATOM 6102 C C . VAL B 1 44 ? 8.375 54.781 46.688 1 75.88 44 VAL B C 1
ATOM 6104 O O . VAL B 1 44 ? 8.289 53.812 45.906 1 75.88 44 VAL B O 1
ATOM 6107 N N . ALA B 1 45 ? 7.652 55.781 46.594 1 76.19 45 ALA B N 1
ATOM 6108 C CA . ALA B 1 45 ? 6.625 55.844 45.562 1 76.19 45 ALA B CA 1
ATOM 6109 C C . ALA B 1 45 ? 7.25 55.938 44.188 1 76.19 45 ALA B C 1
ATOM 6111 O O . ALA B 1 45 ? 6.734 55.344 43.219 1 76.19 45 ALA B O 1
ATOM 6112 N N . ALA B 1 46 ? 8.344 56.562 44.188 1 81 46 ALA B N 1
ATOM 6113 C CA . ALA B 1 46 ? 9.047 56.688 42.906 1 81 46 ALA B CA 1
ATOM 6114 C C . ALA B 1 46 ? 9.641 55.344 42.5 1 81 46 ALA B C 1
ATOM 6116 O O . ALA B 1 46 ? 9.547 54.969 41.312 1 81 46 ALA B O 1
ATOM 6117 N N . ILE B 1 47 ? 10.117 54.594 43.469 1 83.31 47 ILE B N 1
ATOM 6118 C CA . ILE B 1 47 ? 10.711 53.312 43.156 1 83.31 47 ILE B CA 1
ATOM 6119 C C . ILE B 1 47 ? 9.633 52.344 42.719 1 83.31 47 ILE B C 1
ATOM 6121 O O . ILE B 1 47 ? 9.82 51.562 41.781 1 83.31 47 ILE B O 1
ATOM 6125 N N . TRP B 1 48 ? 8.547 52.406 43.312 1 81.94 48 TRP B N 1
ATOM 6126 C CA . TRP B 1 48 ? 7.453 51.5 42.969 1 81.94 48 TRP B CA 1
ATOM 6127 C C . TRP B 1 48 ? 6.906 51.844 41.562 1 81.94 48 TRP B C 1
ATOM 6129 O O . TRP B 1 48 ? 6.527 50.969 40.812 1 81.94 48 TRP B O 1
ATOM 6139 N N . ALA B 1 49 ? 6.914 53.062 41.25 1 78 49 ALA B N 1
ATOM 6140 C CA . ALA B 1 49 ? 6.453 53.5 39.938 1 78 49 ALA B CA 1
ATOM 6141 C C . ALA B 1 49 ? 7.41 53.031 38.844 1 78 49 ALA B C 1
ATOM 6143 O O . ALA B 1 49 ? 6.977 52.625 37.75 1 78 49 ALA B O 1
ATOM 6144 N N . ILE B 1 50 ? 8.641 52.969 39.219 1 85.19 50 ILE B N 1
ATOM 6145 C CA . ILE B 1 50 ? 9.641 52.531 38.25 1 85.19 50 ILE B CA 1
ATOM 6146 C C . ILE B 1 50 ? 9.562 51 38.062 1 85.19 50 ILE B C 1
ATOM 6148 O O . ILE B 1 50 ? 9.57 50.5 36.938 1 85.19 50 ILE B O 1
ATOM 6152 N N . VAL B 1 51 ? 9.391 50.344 39.188 1 85.62 51 VAL B N 1
ATOM 6153 C CA . VAL B 1 51 ? 9.344 48.875 39.156 1 85.62 51 VAL B CA 1
ATOM 6154 C C . VAL B 1 51 ? 8.078 48.438 38.406 1 85.62 51 VAL B C 1
ATOM 6156 O O . VAL B 1 51 ? 8.117 47.5 37.594 1 85.62 51 VAL B O 1
ATOM 6159 N N . CYS B 1 52 ? 7.023 49.094 38.531 1 80.44 52 CYS B N 1
ATOM 6160 C CA . CYS B 1 52 ? 5.781 48.75 37.844 1 80.44 52 CYS B CA 1
ATOM 6161 C C . CYS B 1 52 ? 5.863 49.125 36.375 1 80.44 52 CYS B C 1
ATOM 6163 O O . CYS B 1 52 ? 5.309 48.438 35.5 1 80.44 52 CYS B O 1
ATOM 6165 N N . GLY B 1 53 ? 6.586 50.188 36.156 1 80.5 53 GLY B N 1
ATOM 6166 C CA . GLY B 1 53 ? 6.781 50.594 34.781 1 80.5 53 GLY B CA 1
ATOM 6167 C C . GLY B 1 53 ? 7.598 49.625 33.969 1 80.5 53 GLY B C 1
ATOM 6168 O O . GLY B 1 53 ? 7.434 49.5 32.75 1 80.5 53 GLY B O 1
ATOM 6169 N N . VAL B 1 54 ? 8.359 48.781 34.656 1 86.81 54 VAL B N 1
ATOM 6170 C CA . VAL B 1 54 ? 9.203 47.812 33.969 1 86.81 54 VAL B CA 1
ATOM 6171 C C . VAL B 1 54 ? 8.523 46.438 34.031 1 86.81 54 VAL B C 1
ATOM 6173 O O . VAL B 1 54 ? 8.516 45.719 33.031 1 86.81 54 VAL B O 1
ATOM 6176 N N . ALA B 1 55 ? 7.969 46.031 35.062 1 88 55 ALA B N 1
ATOM 6177 C CA . ALA B 1 55 ? 7.422 44.688 35.281 1 88 55 ALA B CA 1
ATOM 6178 C C . ALA B 1 55 ? 6.191 44.469 34.406 1 88 55 ALA B C 1
ATOM 6180 O O . ALA B 1 55 ? 6.004 43.375 33.844 1 88 55 ALA B O 1
ATOM 6181 N N . LEU B 1 56 ? 5.422 45.406 34.156 1 84.75 56 LEU B N 1
ATOM 6182 C CA . LEU B 1 56 ? 4.168 45.25 33.438 1 84.75 56 LEU B CA 1
ATOM 6183 C C . LEU B 1 56 ? 4.426 44.969 31.969 1 84.75 56 LEU B C 1
ATOM 6185 O O . LEU B 1 56 ? 3.826 44.031 31.391 1 84.75 56 LEU B O 1
ATOM 6189 N N . PRO B 1 57 ? 5.312 45.562 31.391 1 86 57 PRO B N 1
ATOM 6190 C CA . PRO B 1 57 ? 5.547 45.25 29.984 1 86 57 PRO B CA 1
ATOM 6191 C C . PRO B 1 57 ? 6.516 44.094 29.781 1 86 57 PRO B C 1
ATOM 6193 O O . PRO B 1 57 ? 6.363 43.312 28.828 1 86 57 PRO B O 1
ATOM 6196 N N . CYS B 1 58 ? 7.445 43.906 30.594 1 90.69 58 CYS B N 1
ATOM 6197 C CA . CYS B 1 58 ? 8.508 42.938 30.359 1 90.69 58 CYS B CA 1
ATOM 6198 C C . CYS B 1 58 ? 8.07 41.562 30.797 1 90.69 58 CYS B C 1
ATOM 6200 O O . CYS B 1 58 ? 8.359 40.562 30.109 1 90.69 58 CYS B O 1
ATOM 6202 N N . ILE B 1 59 ? 7.328 41.406 31.797 1 90.81 59 ILE B N 1
ATOM 6203 C CA . ILE B 1 59 ? 7.012 40.094 32.344 1 90.81 59 ILE B CA 1
ATOM 6204 C C . ILE B 1 59 ? 6.125 39.344 31.359 1 90.81 59 ILE B C 1
ATOM 6206 O O . ILE B 1 59 ? 6.418 38.188 31.016 1 90.81 59 ILE B O 1
ATOM 6210 N N . PRO B 1 60 ? 5.059 39.844 30.859 1 90.38 60 PRO B N 1
ATOM 6211 C CA . PRO B 1 60 ? 4.23 39.094 29.922 1 90.38 60 PRO B CA 1
ATOM 6212 C C . PRO B 1 60 ? 4.984 38.688 28.656 1 90.38 60 PRO B C 1
ATOM 6214 O O . PRO B 1 60 ? 4.785 37.594 28.141 1 90.38 60 PRO B O 1
ATOM 6217 N N . ILE B 1 61 ? 5.773 39.531 28.141 1 92.44 61 ILE B N 1
ATOM 6218 C CA . ILE B 1 61 ? 6.52 39.219 26.922 1 92.44 61 ILE B CA 1
ATOM 6219 C C . ILE B 1 61 ? 7.504 38.094 27.188 1 92.44 61 ILE B C 1
ATOM 6221 O O . ILE B 1 61 ? 7.645 37.188 26.375 1 92.44 61 ILE B O 1
ATOM 6225 N N . LEU B 1 62 ? 8.141 38.156 28.375 1 94 62 LEU B N 1
ATOM 6226 C CA . LEU B 1 62 ? 9.086 37.094 28.734 1 94 62 LEU B CA 1
ATOM 6227 C C . LEU B 1 62 ? 8.359 35.781 28.984 1 94 62 LEU B C 1
ATOM 6229 O O . LEU B 1 62 ? 8.852 34.719 28.625 1 94 62 LEU B O 1
ATOM 6233 N N . VAL B 1 63 ? 7.238 35.906 29.578 1 94.25 63 VAL B N 1
ATOM 6234 C CA . VAL B 1 63 ? 6.473 34.688 29.859 1 94.25 63 VAL B CA 1
ATOM 6235 C C . VAL B 1 63 ? 6.004 34.062 28.547 1 94.25 63 VAL B C 1
ATOM 6237 O O . VAL B 1 63 ? 6.133 32.844 28.359 1 94.25 63 VAL B O 1
ATOM 6240 N N . VAL B 1 64 ? 5.48 34.75 27.609 1 94.19 64 VAL B N 1
ATOM 6241 C CA . VAL B 1 64 ? 5.004 34.25 26.328 1 94.19 64 VAL B CA 1
ATOM 6242 C C . VAL B 1 64 ? 6.176 33.656 25.547 1 94.19 64 VAL B C 1
ATOM 6244 O O . VAL B 1 64 ? 6.059 32.594 24.938 1 94.19 64 VAL B O 1
ATOM 6247 N N . SER B 1 65 ? 7.277 34.375 25.547 1 95.31 65 SER B N 1
ATOM 6248 C CA . SER B 1 65 ? 8.453 33.844 24.859 1 95.31 65 SER B CA 1
ATOM 6249 C C . SER B 1 65 ? 8.977 32.594 25.516 1 95.31 65 SER B C 1
ATOM 6251 O O . SER B 1 65 ? 9.398 31.641 24.828 1 95.31 65 SER B O 1
ATOM 6253 N N . GLY B 1 66 ? 8.945 32.594 26.844 1 95.56 66 GLY B N 1
ATOM 6254 C CA . GLY B 1 66 ? 9.359 31.391 27.547 1 95.56 66 GLY B CA 1
ATOM 6255 C C . GLY B 1 66 ? 8.461 30.203 27.281 1 95.56 66 GLY B C 1
ATOM 6256 O O . GLY B 1 66 ? 8.945 29.094 27.078 1 95.56 66 GLY B O 1
ATOM 6257 N N . VAL B 1 67 ? 7.191 30.406 27.219 1 95.62 67 VAL B N 1
ATOM 6258 C CA . VAL B 1 67 ? 6.242 29.328 26.922 1 95.62 67 VAL B CA 1
ATOM 6259 C C . VAL B 1 67 ? 6.434 28.859 25.484 1 95.62 67 VAL B C 1
ATOM 6261 O O . VAL B 1 67 ? 6.41 27.656 25.219 1 95.62 67 VAL B O 1
ATOM 6264 N N . LEU B 1 68 ? 6.586 29.75 24.594 1 96.19 68 LEU B N 1
ATOM 6265 C CA . LEU B 1 68 ? 6.809 29.391 23.188 1 96.19 68 LEU B CA 1
ATOM 6266 C C . LEU B 1 68 ? 8.055 28.531 23.047 1 96.19 68 LEU B C 1
ATOM 6268 O O . LEU B 1 68 ? 8.008 27.453 22.422 1 96.19 68 LEU B O 1
ATOM 6272 N N . LEU B 1 69 ? 9.141 28.984 23.641 1 96.5 69 LEU B N 1
ATOM 6273 C CA . LEU B 1 69 ? 10.383 28.219 23.562 1 96.5 69 LEU B CA 1
ATOM 6274 C C . LEU B 1 69 ? 10.258 26.906 24.328 1 96.5 69 LEU B C 1
ATOM 6276 O O . LEU B 1 69 ? 10.805 25.875 23.922 1 96.5 69 LEU B O 1
ATOM 6280 N N . GLY B 1 70 ? 9.547 26.984 25.406 1 96.19 70 GLY B N 1
ATOM 6281 C CA . GLY B 1 70 ? 9.297 25.75 26.141 1 96.19 70 GLY B CA 1
ATOM 6282 C C . GLY B 1 70 ? 8.555 24.703 25.344 1 96.19 70 GLY B C 1
ATOM 6283 O O . GLY B 1 70 ? 8.914 23.531 25.359 1 96.19 70 GLY B O 1
ATOM 6284 N N . VAL B 1 71 ? 7.594 25.094 24.609 1 95.81 71 VAL B N 1
ATOM 6285 C CA . VAL B 1 71 ? 6.816 24.172 23.781 1 95.81 71 VAL B CA 1
ATOM 6286 C C . VAL B 1 71 ? 7.68 23.656 22.625 1 95.81 71 VAL B C 1
ATOM 6288 O O . VAL B 1 71 ? 7.66 22.453 22.328 1 95.81 71 VAL B O 1
ATOM 6291 N N . ILE B 1 72 ? 8.438 24.469 22.016 1 95.94 72 ILE B N 1
ATOM 6292 C CA . ILE B 1 72 ? 9.25 24.078 20.875 1 95.94 72 ILE B CA 1
ATOM 6293 C C . ILE B 1 72 ? 10.32 23.078 21.312 1 95.94 72 ILE B C 1
ATOM 6295 O O . ILE B 1 72 ? 10.5 22.047 20.672 1 95.94 72 ILE B O 1
ATOM 6299 N N . PHE B 1 73 ? 10.977 23.375 22.453 1 95.81 73 PHE B N 1
ATOM 6300 C CA . PHE B 1 73 ? 12.109 22.531 22.828 1 95.81 73 PHE B CA 1
ATOM 6301 C C . PHE B 1 73 ? 11.625 21.297 23.594 1 95.81 73 PHE B C 1
ATOM 6303 O O . PHE B 1 73 ? 12.266 20.25 23.547 1 95.81 73 PHE B O 1
ATOM 6310 N N . ARG B 1 74 ? 10.539 21.391 24.25 1 95.31 74 ARG B N 1
ATOM 6311 C CA . ARG B 1 74 ? 10.008 20.234 24.969 1 95.31 74 ARG B CA 1
ATOM 6312 C C . ARG B 1 74 ? 9.461 19.203 23.984 1 95.31 74 ARG B C 1
ATOM 6314 O O . ARG B 1 74 ? 9.641 18 24.188 1 95.31 74 ARG B O 1
ATOM 6321 N N . TYR B 1 75 ? 8.805 19.656 22.953 1 96 75 TYR B N 1
ATOM 6322 C CA . TYR B 1 75 ? 8.156 18.75 22 1 96 75 TYR B CA 1
ATOM 6323 C C . TYR B 1 75 ? 8.945 18.672 20.703 1 96 75 TYR B C 1
ATOM 6325 O O . TYR B 1 75 ? 8.391 18.312 19.656 1 96 75 TYR B O 1
ATOM 6333 N N . GLN B 1 76 ? 10.133 19 20.75 1 95.25 76 GLN B N 1
ATOM 6334 C CA . GLN B 1 76 ? 10.984 18.953 19.562 1 95.25 76 GLN B CA 1
ATOM 6335 C C . GLN B 1 76 ? 11.281 17.5 19.172 1 95.25 76 GLN B C 1
ATOM 6337 O O . GLN B 1 76 ? 11.57 16.672 20.031 1 95.25 76 GLN B O 1
ATOM 6342 N N . VAL B 1 77 ? 11.055 17.312 17.875 1 92.19 77 VAL B N 1
ATOM 6343 C CA . VAL B 1 77 ? 11.375 16.016 17.312 1 92.19 77 VAL B CA 1
ATOM 6344 C C . VAL B 1 77 ? 12.602 16.125 16.406 1 92.19 77 VAL B C 1
ATOM 6346 O O . VAL B 1 77 ? 12.578 16.844 15.406 1 92.19 77 VAL B O 1
ATOM 6349 N N . VAL B 1 78 ? 13.625 15.516 16.75 1 88.06 78 VAL B N 1
ATOM 6350 C CA . VAL B 1 78 ? 14.828 15.516 15.93 1 88.06 78 VAL B CA 1
ATOM 6351 C C . VAL B 1 78 ? 14.828 14.305 15 1 88.06 78 VAL B C 1
ATOM 6353 O O . VAL B 1 78 ? 14.742 13.164 15.461 1 88.06 78 VAL B O 1
ATOM 6356 N N . PRO B 1 79 ? 14.836 14.617 13.727 1 84.94 79 PRO B N 1
ATOM 6357 C CA . PRO B 1 79 ? 14.875 13.484 12.805 1 84.94 79 PRO B CA 1
ATOM 6358 C C . PRO B 1 79 ? 16.125 12.617 12.992 1 84.94 79 PRO B C 1
ATOM 6360 O O . PRO B 1 79 ? 17.234 13.141 13.078 1 84.94 79 PRO B O 1
ATOM 6363 N N . GLN B 1 80 ? 15.867 11.422 13.148 1 81.56 80 GLN B N 1
ATOM 6364 C CA . GLN B 1 80 ? 16.969 10.484 13.336 1 81.56 80 GLN B CA 1
ATOM 6365 C C . GLN B 1 80 ? 17.484 9.961 12 1 81.56 80 GLN B C 1
ATOM 6367 O O . GLN B 1 80 ? 16.688 9.555 11.141 1 81.56 80 GLN B O 1
ATOM 6372 N N . VAL B 1 81 ? 18.828 10.117 11.641 1 76.31 81 VAL B N 1
ATOM 6373 C CA . VAL B 1 81 ? 19.438 9.742 10.359 1 76.31 81 VAL B CA 1
ATOM 6374 C C . VAL B 1 81 ? 19.578 8.227 10.281 1 76.31 81 VAL B C 1
ATOM 6376 O O . VAL B 1 81 ? 19.625 7.66 9.188 1 76.31 81 VAL B O 1
ATOM 6379 N N . GLY B 1 82 ? 19.078 7.438 11.102 1 81.88 82 GLY B N 1
ATOM 6380 C CA . GLY B 1 82 ? 19.141 5.988 11.078 1 81.88 82 GLY B CA 1
ATOM 6381 C C . GLY B 1 82 ? 20.547 5.453 10.883 1 81.88 82 GLY B C 1
ATOM 6382 O O . GLY B 1 82 ? 21.531 6.18 11.078 1 81.88 82 GLY B O 1
ATOM 6383 N N . ARG B 1 83 ? 20.719 4.203 10.484 1 87.75 83 ARG B N 1
ATOM 6384 C CA . ARG B 1 83 ? 22 3.535 10.273 1 87.75 83 ARG B CA 1
ATOM 6385 C C . ARG B 1 83 ? 22.609 3.916 8.922 1 87.75 83 ARG B C 1
ATOM 6387 O O . ARG B 1 83 ? 21.875 4.043 7.93 1 87.75 83 ARG B O 1
ATOM 6394 N N . PRO B 1 84 ? 23.828 4.098 8.906 1 85.44 84 PRO B N 1
ATOM 6395 C CA . PRO B 1 84 ? 24.469 4.535 7.668 1 85.44 84 PRO B CA 1
ATOM 6396 C C . PRO B 1 84 ? 24.328 3.518 6.535 1 85.44 84 PRO B C 1
ATOM 6398 O O . PRO B 1 84 ? 24.328 3.893 5.363 1 85.44 84 PRO B O 1
ATOM 6401 N N . GLU B 1 85 ? 24.172 2.307 6.848 1 84.94 85 GLU B N 1
ATOM 6402 C CA . GLU B 1 85 ? 24.078 1.266 5.828 1 84.94 85 GLU B CA 1
ATOM 6403 C C . GLU B 1 85 ? 22.812 1.418 5.004 1 84.94 85 GLU B C 1
ATOM 6405 O O . GLU B 1 85 ? 22.734 0.932 3.873 1 84.94 85 GLU B O 1
ATOM 6410 N N . PHE B 1 86 ? 21.844 2.113 5.602 1 88.62 86 PHE B N 1
ATOM 6411 C CA . PHE B 1 86 ? 20.562 2.225 4.926 1 88.62 86 PHE B CA 1
ATOM 6412 C C . PHE B 1 86 ? 20.406 3.602 4.289 1 88.62 86 PHE B C 1
ATOM 6414 O O . PHE B 1 86 ? 19.344 3.918 3.746 1 88.62 86 PHE B O 1
ATOM 6421 N N . ILE B 1 87 ? 21.266 4.516 4.422 1 79.81 87 ILE B N 1
ATOM 6422 C CA . ILE B 1 87 ? 21.156 5.875 3.908 1 79.81 87 ILE B CA 1
ATOM 6423 C C . ILE B 1 87 ? 21.266 5.863 2.385 1 79.81 87 ILE B C 1
ATOM 6425 O O . ILE B 1 87 ? 22.234 5.324 1.839 1 79.81 87 ILE B O 1
ATOM 6429 N N . ILE B 1 88 ? 19.984 6.23 1.854 1 64.69 88 ILE B N 1
ATOM 6430 C CA . ILE B 1 88 ? 20 6.406 0.407 1 64.69 88 ILE B CA 1
ATOM 6431 C C . ILE B 1 88 ? 20.594 7.773 0.061 1 64.69 88 ILE B C 1
ATOM 6433 O O . ILE B 1 88 ? 20.094 8.805 0.53 1 64.69 88 ILE B O 1
ATOM 6437 N N . ALA B 1 89 ? 21.719 7.809 -0.469 1 56.41 89 ALA B N 1
ATOM 6438 C CA . ALA B 1 89 ? 22.375 9.062 -0.829 1 56.41 89 ALA B CA 1
ATOM 6439 C C . ALA B 1 89 ? 21.469 9.914 -1.716 1 56.41 89 ALA B C 1
ATOM 6441 O O . ALA B 1 89 ? 21.047 9.477 -2.789 1 56.41 89 ALA B O 1
ATOM 6442 N N . SER B 1 90 ? 20.453 10.594 -1.102 1 55.97 90 SER B N 1
ATOM 6443 C CA . SER B 1 90 ? 19.672 11.492 -1.935 1 55.97 90 SER B CA 1
ATOM 6444 C C . SER B 1 90 ? 20.5 12.672 -2.418 1 55.97 90 SER B C 1
ATOM 6446 O O . SER B 1 90 ? 21.172 13.336 -1.622 1 55.97 90 SER B O 1
ATOM 6448 N N . HIS B 1 91 ? 20.922 12.625 -3.547 1 47.44 91 HIS B N 1
ATOM 6449 C CA . HIS B 1 91 ? 21.484 13.836 -4.133 1 47.44 91 HIS B CA 1
ATOM 6450 C C . HIS B 1 91 ? 20.422 14.922 -4.277 1 47.44 91 HIS B C 1
ATOM 6452 O O . HIS B 1 91 ? 19.578 14.852 -5.168 1 47.44 91 HIS B O 1
ATOM 6458 N N . THR B 1 92 ? 19.953 15.352 -3.309 1 48.31 92 THR B N 1
ATOM 6459 C CA . THR B 1 92 ? 19.094 16.5 -3.516 1 48.31 92 THR B CA 1
ATOM 6460 C C . THR B 1 92 ? 19.812 17.609 -4.281 1 48.31 92 THR B C 1
ATOM 6462 O O . THR B 1 92 ? 20.844 18.109 -3.828 1 48.31 92 THR B O 1
ATOM 6465 N N . VAL B 1 93 ? 19.625 17.75 -5.457 1 46.62 93 VAL B N 1
ATOM 6466 C CA . VAL B 1 93 ? 20.094 18.891 -6.227 1 46.62 93 VAL B CA 1
ATOM 6467 C C . VAL B 1 93 ? 19.5 20.172 -5.645 1 46.62 93 VAL B C 1
ATOM 6469 O O . VAL B 1 93 ? 18.281 20.359 -5.633 1 46.62 93 VAL B O 1
ATOM 6472 N N . GLY B 1 94 ? 20.031 20.641 -4.703 1 48.47 94 GLY B N 1
ATOM 6473 C CA . GLY B 1 94 ? 19.688 21.984 -4.238 1 48.47 94 GLY B CA 1
ATOM 6474 C C . GLY B 1 94 ? 19.547 22.984 -5.367 1 48.47 94 GLY B C 1
ATOM 6475 O O . GLY B 1 94 ? 20.484 23.188 -6.145 1 48.47 94 GLY B O 1
ATOM 6476 N N . SER B 1 95 ? 18.562 22.922 -6.023 1 52.31 95 SER B N 1
ATOM 6477 C CA . SER B 1 95 ? 18.453 24 -7 1 52.31 95 SER B CA 1
ATOM 6478 C C . SER B 1 95 ? 18.797 25.344 -6.379 1 52.31 95 SER B C 1
ATOM 6480 O O . SER B 1 95 ? 18.156 25.781 -5.426 1 52.31 95 SER B O 1
ATOM 6482 N N . GLU B 1 96 ? 19.938 25.734 -6.473 1 59.47 96 GLU B N 1
ATOM 6483 C CA . GLU B 1 96 ? 20.625 26.969 -6.082 1 59.47 96 GLU B CA 1
ATOM 6484 C C . GLU B 1 96 ? 19.969 28.188 -6.734 1 59.47 96 GLU B C 1
ATOM 6486 O O . GLU B 1 96 ? 20.562 29.266 -6.777 1 59.47 96 GLU B O 1
ATOM 6491 N N . ASN B 1 97 ? 18.812 28.031 -7.293 1 66.19 97 ASN B N 1
ATOM 6492 C CA . ASN B 1 97 ? 18.438 29.312 -7.883 1 66.19 97 ASN B CA 1
ATOM 6493 C C . ASN B 1 97 ? 18.016 30.312 -6.816 1 66.19 97 ASN B C 1
ATOM 6495 O O . ASN B 1 97 ? 17.312 29.953 -5.867 1 66.19 97 ASN B O 1
ATOM 6499 N N . LEU B 1 98 ? 18.688 31.453 -6.832 1 72.5 98 LEU B N 1
ATOM 6500 C CA . LEU B 1 98 ? 18.484 32.594 -5.934 1 72.5 98 LEU B CA 1
ATOM 6501 C C . LEU B 1 98 ? 17 32.906 -5.797 1 72.5 98 LEU B C 1
ATOM 6503 O O . LEU B 1 98 ? 16.516 33.219 -4.703 1 72.5 98 LEU B O 1
ATOM 6507 N N . THR B 1 99 ? 16.328 32.875 -6.906 1 73.56 99 THR B N 1
ATOM 6508 C CA . THR B 1 99 ? 14.898 33.188 -6.875 1 73.56 99 THR B CA 1
ATOM 6509 C C . THR B 1 99 ? 14.125 32.156 -6.07 1 73.56 99 THR B C 1
ATOM 6511 O O . THR B 1 99 ? 13.188 32.5 -5.352 1 73.56 99 THR B O 1
ATOM 6514 N N . SER B 1 100 ? 14.539 30.984 -6.129 1 77.06 100 SER B N 1
ATOM 6515 C CA . SER B 1 100 ? 13.859 29.938 -5.375 1 77.06 100 SER B CA 1
ATOM 6516 C C . SER B 1 100 ? 14.156 30.047 -3.883 1 77.06 100 SER B C 1
ATOM 6518 O O . SER B 1 100 ? 13.281 29.812 -3.051 1 77.06 100 SER B O 1
ATOM 6520 N N . HIS B 1 101 ? 15.289 30.672 -3.668 1 77.5 101 HIS B N 1
ATOM 6521 C CA . HIS B 1 101 ? 15.664 30.859 -2.27 1 77.5 101 HIS B CA 1
ATOM 6522 C C . HIS B 1 101 ? 14.844 31.969 -1.624 1 77.5 101 HIS B C 1
ATOM 6524 O O . HIS B 1 101 ? 14.391 31.828 -0.482 1 77.5 101 HIS B O 1
ATOM 6530 N N . ILE B 1 102 ? 14.672 32.969 -2.393 1 76.56 102 ILE B N 1
ATOM 6531 C CA . ILE B 1 102 ? 13.883 34.094 -1.885 1 76.56 102 ILE B CA 1
ATOM 6532 C C . ILE B 1 102 ? 12.43 33.656 -1.693 1 76.56 102 ILE B C 1
ATOM 6534 O O . ILE B 1 102 ? 11.797 34.031 -0.705 1 76.56 102 ILE B O 1
ATOM 6538 N N . HIS B 1 103 ? 12.086 32.938 -2.613 1 77.75 103 HIS B N 1
ATOM 6539 C CA . HIS B 1 103 ? 10.711 32.438 -2.51 1 77.75 103 HIS B CA 1
ATOM 6540 C C . HIS B 1 103 ? 10.547 31.484 -1.331 1 77.75 103 HIS B C 1
ATOM 6542 O O . HIS B 1 103 ? 9.547 31.547 -0.614 1 77.75 103 HIS B O 1
ATOM 6548 N N . ASP B 1 104 ? 11.578 30.844 -1.066 1 80.5 104 ASP B N 1
ATOM 6549 C CA . ASP B 1 104 ? 11.539 29.891 0.052 1 80.5 104 ASP B CA 1
ATOM 6550 C C . ASP B 1 104 ? 11.547 30.641 1.389 1 80.5 104 ASP B C 1
ATOM 6552 O O . ASP B 1 104 ? 10.844 30.25 2.324 1 80.5 104 ASP B O 1
ATOM 6556 N N . ILE B 1 105 ? 12.219 31.609 1.411 1 82.25 105 ILE B N 1
ATOM 6557 C CA . ILE B 1 105 ? 12.305 32.375 2.648 1 82.25 105 ILE B CA 1
ATOM 6558 C C . ILE B 1 105 ? 10.984 33.125 2.889 1 82.25 105 ILE B C 1
ATOM 6560 O O . ILE B 1 105 ? 10.5 33.188 4.02 1 82.25 105 ILE B O 1
ATOM 6564 N N . LYS B 1 106 ? 10.477 33.562 1.774 1 78.12 106 LYS B N 1
ATOM 6565 C CA . LYS B 1 106 ? 9.25 34.344 1.899 1 78.12 106 LYS B CA 1
ATOM 6566 C C . LYS B 1 106 ? 8.07 33.469 2.297 1 78.12 106 LYS B C 1
ATOM 6568 O O . LYS B 1 106 ? 7.301 33.812 3.195 1 78.12 106 LYS B O 1
ATOM 6573 N N . HIS B 1 107 ? 8.086 32.25 1.759 1 80.94 107 HIS B N 1
ATOM 6574 C CA . HIS B 1 107 ? 6.895 31.453 1.952 1 80.94 107 HIS B CA 1
ATOM 6575 C C . HIS B 1 107 ? 7.117 30.391 3.031 1 80.94 107 HIS B C 1
ATOM 6577 O O . HIS B 1 107 ? 6.219 30.109 3.826 1 80.94 107 HIS B O 1
ATOM 6583 N N . ASP B 1 108 ? 8.414 30.016 3.168 1 83.5 108 ASP B N 1
ATOM 6584 C CA . ASP B 1 108 ? 8.617 28.906 4.098 1 83.5 108 ASP B CA 1
ATOM 6585 C C . ASP B 1 108 ? 9.57 29.312 5.219 1 83.5 108 ASP B C 1
ATOM 6587 O O . ASP B 1 108 ? 9.812 28.531 6.141 1 83.5 108 ASP B O 1
ATOM 6591 N N . GLY B 1 109 ? 9.977 30.484 5.277 1 86.62 109 GLY B N 1
ATOM 6592 C CA . GLY B 1 109 ? 10.883 30.938 6.32 1 86.62 109 GLY B CA 1
ATOM 6593 C C . GLY B 1 109 ? 12.281 30.375 6.18 1 86.62 109 GLY B C 1
ATOM 6594 O O . GLY B 1 109 ? 13.07 30.406 7.129 1 86.62 109 GLY B O 1
ATOM 6595 N N . GLY B 1 110 ? 12.57 29.734 5.121 1 84.44 110 GLY B N 1
ATOM 6596 C CA . GLY B 1 110 ? 13.883 29.141 4.906 1 84.44 110 GLY B CA 1
ATOM 6597 C C . GLY B 1 110 ? 13.891 27.625 5.055 1 84.44 110 GLY B C 1
ATOM 6598 O O . GLY B 1 110 ? 12.875 27.031 5.395 1 84.44 110 GLY B O 1
ATOM 6599 N N . SER B 1 111 ? 15.156 27.031 4.895 1 84.31 111 SER B N 1
ATOM 6600 C CA . SER B 1 111 ? 15.289 25.578 4.902 1 84.31 111 SER B CA 1
ATOM 6601 C C . SER B 1 111 ? 15.492 25.062 6.316 1 84.31 111 SER B C 1
ATOM 6603 O O . SER B 1 111 ? 15.078 23.938 6.637 1 84.31 111 SER B O 1
ATOM 6605 N N . ALA B 1 112 ? 16.125 25.875 7.18 1 88.69 112 ALA B N 1
ATOM 6606 C CA . ALA B 1 112 ? 16.359 25.438 8.555 1 88.69 112 ALA B CA 1
ATOM 6607 C C . ALA B 1 112 ? 15.102 25.609 9.398 1 88.69 112 ALA B C 1
ATOM 6609 O O . ALA B 1 112 ? 14.484 26.672 9.414 1 88.69 112 ALA B O 1
ATOM 6610 N N . ALA B 1 113 ? 14.742 24.484 10.008 1 93.81 113 ALA B N 1
ATOM 6611 C CA . ALA B 1 113 ? 13.508 24.516 10.789 1 93.81 113 ALA B CA 1
ATOM 6612 C C . ALA B 1 113 ? 13.57 23.562 11.969 1 93.81 113 ALA B C 1
ATOM 6614 O O . ALA B 1 113 ? 14.367 22.609 11.969 1 93.81 113 ALA B O 1
ATOM 6615 N N . TYR B 1 114 ? 12.875 23.922 13.023 1 95.12 114 TYR B N 1
ATOM 6616 C CA . TYR B 1 114 ? 12.602 22.984 14.102 1 95.12 114 TYR B CA 1
ATOM 6617 C C . TYR B 1 114 ? 11.344 22.172 13.812 1 95.12 114 TYR B C 1
ATOM 6619 O O . TYR B 1 114 ? 10.359 22.719 13.305 1 95.12 114 TYR B O 1
ATOM 6627 N N . TYR B 1 115 ? 11.406 20.984 14.117 1 94.75 115 TYR B N 1
ATOM 6628 C CA . TYR B 1 115 ? 10.234 20.125 14 1 94.75 115 TYR B CA 1
ATOM 6629 C C . TYR B 1 115 ? 9.648 19.828 15.375 1 94.75 115 TYR B C 1
ATOM 6631 O O . TYR B 1 115 ? 10.352 19.359 16.266 1 94.75 115 TYR B O 1
ATOM 6639 N N . VAL B 1 116 ? 8.367 20.125 15.43 1 95.88 116 VAL B N 1
ATOM 6640 C CA . VAL B 1 116 ? 7.727 20.047 16.734 1 95.88 116 VAL B CA 1
ATOM 6641 C C . VAL B 1 116 ? 6.453 19.219 16.641 1 95.88 116 VAL B C 1
ATOM 6643 O O . VAL B 1 116 ? 5.625 19.438 15.75 1 95.88 116 VAL B O 1
ATOM 6646 N N . ASP B 1 117 ? 6.332 18.25 17.672 1 93.75 117 ASP B N 1
ATOM 6647 C CA . ASP B 1 117 ? 5.117 17.438 17.75 1 93.75 117 ASP B CA 1
ATOM 6648 C C . ASP B 1 117 ? 4.012 18.172 18.5 1 93.75 117 ASP B C 1
ATOM 6650 O O . ASP B 1 117 ? 3.652 17.797 19.609 1 93.75 117 ASP B O 1
ATOM 6654 N N . TYR B 1 118 ? 3.635 19.141 17.859 1 92.5 118 TYR B N 1
ATOM 6655 C CA . TYR B 1 118 ? 2.594 20.031 18.375 1 92.5 118 TYR B CA 1
ATOM 6656 C C . TYR B 1 118 ? 1.806 20.656 17.234 1 92.5 118 TYR B C 1
ATOM 6658 O O . TYR B 1 118 ? 2.303 20.766 16.109 1 92.5 118 TYR B O 1
ATOM 6666 N N . SER B 1 119 ? 0.516 21 17.469 1 91.5 119 SER B N 1
ATOM 6667 C CA . SER B 1 119 ? -0.287 21.625 16.438 1 91.5 119 SER B CA 1
ATOM 6668 C C . SER B 1 119 ? 0.319 22.953 15.984 1 91.5 119 SER B C 1
ATOM 6670 O O . SER B 1 119 ? 0.679 23.781 16.812 1 91.5 119 SER B O 1
ATOM 6672 N N . PRO B 1 120 ? 0.495 23.094 14.695 1 93.81 120 PRO B N 1
ATOM 6673 C CA . PRO B 1 120 ? 1.073 24.344 14.219 1 93.81 120 PRO B CA 1
ATOM 6674 C C . PRO B 1 120 ? 0.231 25.562 14.594 1 93.81 120 PRO B C 1
ATOM 6676 O O . PRO B 1 120 ? 0.777 26.625 14.898 1 93.81 120 PRO B O 1
ATOM 6679 N N . THR B 1 121 ? -1.062 25.406 14.562 1 93.44 121 THR B N 1
ATOM 6680 C CA . THR B 1 121 ? -1.936 26.531 14.883 1 93.44 121 THR B CA 1
ATOM 6681 C C . THR B 1 121 ? -1.799 26.922 16.359 1 93.44 121 THR B C 1
ATOM 6683 O O . THR B 1 121 ? -1.869 28.109 16.688 1 93.44 121 THR B O 1
ATOM 6686 N N . SER B 1 122 ? -1.555 26 17.203 1 92.75 122 SER B N 1
ATOM 6687 C CA . SER B 1 122 ? -1.354 26.297 18.609 1 92.75 122 SER B CA 1
ATOM 6688 C C . SER B 1 122 ? -0.047 27.062 18.828 1 92.75 122 SER B C 1
ATOM 6690 O O . SER B 1 122 ? 0.016 27.969 19.656 1 92.75 122 SER B O 1
ATOM 6692 N N . ILE B 1 123 ? 0.953 26.734 18.141 1 95.06 123 ILE B N 1
ATOM 6693 C CA . ILE B 1 123 ? 2.248 27.391 18.266 1 95.06 123 ILE B CA 1
ATOM 6694 C C . ILE B 1 123 ? 2.137 28.844 17.812 1 95.06 123 ILE B C 1
ATOM 6696 O O . ILE B 1 123 ? 2.604 29.766 18.5 1 95.06 123 ILE B O 1
ATOM 6700 N N . THR B 1 124 ? 1.482 29.031 16.719 1 94 124 THR B N 1
ATOM 6701 C CA . THR B 1 124 ? 1.361 30.391 16.203 1 94 124 THR B CA 1
ATOM 6702 C C . THR B 1 124 ? 0.424 31.219 17.078 1 94 124 THR B C 1
ATOM 6704 O O . THR B 1 124 ? 0.607 32.438 17.219 1 94 124 THR B O 1
ATOM 6707 N N . THR B 1 125 ? -0.552 30.594 17.656 1 92.88 125 THR B N 1
ATOM 6708 C CA . THR B 1 125 ? -1.457 31.297 18.562 1 92.88 125 THR B CA 1
ATOM 6709 C C . THR B 1 125 ? -0.722 31.75 19.812 1 92.88 125 THR B C 1
ATOM 6711 O O . THR B 1 125 ? -0.941 32.875 20.297 1 92.88 125 THR B O 1
ATOM 6714 N N . ILE B 1 126 ? 0.118 30.969 20.344 1 93.06 126 ILE B N 1
ATOM 6715 C CA . ILE B 1 126 ? 0.916 31.344 21.5 1 93.06 126 ILE B CA 1
ATOM 6716 C C . ILE B 1 126 ? 1.821 32.531 21.156 1 93.06 126 ILE B C 1
ATOM 6718 O O . ILE B 1 126 ? 1.903 33.5 21.906 1 93.06 126 ILE B O 1
ATOM 6722 N N . ALA B 1 127 ? 2.402 32.438 20.016 1 93.19 127 ALA B N 1
ATOM 6723 C CA . ALA B 1 127 ? 3.307 33.5 19.578 1 93.19 127 ALA B CA 1
ATOM 6724 C C . ALA B 1 127 ? 2.551 34.812 19.359 1 93.19 127 ALA B C 1
ATOM 6726 O O . ALA B 1 127 ? 3.074 35.906 19.641 1 93.19 127 ALA B O 1
ATOM 6727 N N . ALA B 1 128 ? 1.361 34.719 18.984 1 91.06 128 ALA B N 1
ATOM 6728 C CA . ALA B 1 128 ? 0.59 35.906 18.594 1 91.06 128 ALA B CA 1
ATOM 6729 C C . ALA B 1 128 ? 0.11 36.688 19.812 1 91.06 128 ALA B C 1
ATOM 6731 O O . ALA B 1 128 ? -0.308 37.844 19.703 1 91.06 128 ALA B O 1
ATOM 6732 N N . TRP B 1 129 ? 0.264 36.25 21.016 1 90.44 129 TRP B N 1
ATOM 6733 C CA . TRP B 1 129 ? -0.213 36.906 22.219 1 90.44 129 TRP B CA 1
ATOM 6734 C C . TRP B 1 129 ? 0.632 38.156 22.531 1 90.44 129 TRP B C 1
ATOM 6736 O O . TRP B 1 129 ? 0.137 39.125 23.109 1 90.44 129 TRP B O 1
ATOM 6746 N N . THR B 1 130 ? 1.871 38.094 22.125 1 88.12 130 THR B N 1
ATOM 6747 C CA . THR B 1 130 ? 2.717 39.25 22.359 1 88.12 130 THR B CA 1
ATOM 6748 C C . THR B 1 130 ? 2.205 40.469 21.562 1 88.12 130 THR B C 1
ATOM 6750 O O . THR B 1 130 ? 2.127 41.562 22.109 1 88.12 130 THR B O 1
ATOM 6753 N N . GLY B 1 131 ? 1.771 40.156 20.375 1 83.56 131 GLY B N 1
ATOM 6754 C CA . GLY B 1 131 ? 1.247 41.25 19.562 1 83.56 131 GLY B CA 1
ATOM 6755 C C . GLY B 1 131 ? -0.074 41.812 20.078 1 83.56 131 GLY B C 1
ATOM 6756 O O . GLY B 1 131 ? -0.391 42.969 19.859 1 83.56 131 GLY B O 1
ATOM 6757 N N . ARG B 1 132 ? -0.766 41.062 20.875 1 83.25 132 ARG B N 1
ATOM 6758 C CA . ARG B 1 132 ? -2.066 41.469 21.391 1 83.25 132 ARG B CA 1
ATOM 6759 C C . ARG B 1 132 ? -1.907 42.312 22.656 1 83.25 132 ARG B C 1
ATOM 6761 O O . ARG B 1 132 ? -2.744 43.188 22.938 1 83.25 132 ARG B O 1
ATOM 6768 N N . ILE B 1 133 ? -0.804 42.156 23.328 1 81.75 133 ILE B N 1
ATOM 6769 C CA . ILE B 1 133 ? -0.661 42.781 24.641 1 81.75 133 ILE B CA 1
ATOM 6770 C C . ILE B 1 133 ? 0.173 44.062 24.531 1 81.75 133 ILE B C 1
ATOM 6772 O O . ILE B 1 133 ? 0.008 44.969 25.312 1 81.75 133 ILE B O 1
ATOM 6776 N N . ILE B 1 134 ? 0.971 44.219 23.547 1 83.12 134 ILE B N 1
ATOM 6777 C CA . ILE B 1 134 ? 1.961 45.281 23.438 1 83.12 134 ILE B CA 1
ATOM 6778 C C . ILE B 1 134 ? 1.258 46.656 23.406 1 83.12 134 ILE B C 1
ATOM 6780 O O . ILE B 1 134 ? 1.675 47.594 24.094 1 83.12 134 ILE B O 1
ATOM 6784 N N . PRO B 1 135 ? 0.084 46.75 22.703 1 79.12 135 PRO B N 1
ATOM 6785 C CA . PRO B 1 135 ? -0.536 48.062 22.656 1 79.12 135 PRO B CA 1
ATOM 6786 C C . PRO B 1 135 ? -1.068 48.531 24 1 79.12 135 PRO B C 1
ATOM 6788 O O . PRO B 1 135 ? -1.162 49.75 24.266 1 79.12 135 PRO B O 1
ATOM 6791 N N . TYR B 1 136 ? -1.317 47.625 24.906 1 77.25 136 TYR B N 1
ATOM 6792 C CA . TYR B 1 136 ? -1.808 48 26.234 1 77.25 136 TYR B CA 1
ATOM 6793 C C . TYR B 1 136 ? -0.656 48.375 27.156 1 77.25 136 TYR B C 1
ATOM 6795 O O . TYR B 1 136 ? -0.869 48.969 28.203 1 77.25 136 TYR B O 1
ATOM 6803 N N . LEU B 1 137 ? 0.587 48.156 26.719 1 78.5 137 LEU B N 1
ATOM 6804 C CA . LEU B 1 137 ? 1.731 48.344 27.609 1 78.5 137 LEU B CA 1
ATOM 6805 C C . LEU B 1 137 ? 2.461 49.656 27.297 1 78.5 137 LEU B C 1
ATOM 6807 O O . LEU B 1 137 ? 3.365 50.062 28.031 1 78.5 137 LEU B O 1
ATOM 6811 N N . SER B 1 138 ? 2.072 50.344 26.297 1 77.31 138 SER B N 1
ATOM 6812 C CA . SER B 1 138 ? 2.756 51.594 25.891 1 77.31 138 SER B CA 1
ATOM 6813 C C . SER B 1 138 ? 2.6 52.688 26.938 1 77.31 138 SER B C 1
ATOM 6815 O O . SER B 1 138 ? 3.527 53.469 27.172 1 77.31 138 SER B O 1
ATOM 6817 N N . SER B 1 139 ? 1.521 52.719 27.641 1 75.62 139 SER B N 1
ATOM 6818 C CA . SER B 1 139 ? 1.276 53.75 28.641 1 75.62 139 SER B CA 1
ATOM 6819 C C . SER B 1 139 ? 2.229 53.625 29.828 1 75.62 139 SER B C 1
ATOM 6821 O O . SER B 1 139 ? 2.684 54.625 30.375 1 75.62 139 SER B O 1
ATOM 6823 N N . SER B 1 140 ? 2.553 52.406 30.094 1 79.06 140 SER B N 1
ATOM 6824 C CA . SER B 1 140 ? 3.457 52.188 31.203 1 79.06 140 SER B CA 1
ATOM 6825 C C . SER B 1 140 ? 4.883 52.594 30.859 1 79.06 140 SER B C 1
ATOM 6827 O O . SER B 1 140 ? 5.605 53.125 31.719 1 79.06 140 SER B O 1
ATOM 6829 N N . ILE B 1 141 ? 5.223 52.5 29.703 1 83.5 141 ILE B N 1
ATOM 6830 C CA . ILE B 1 141 ? 6.57 52.875 29.281 1 83.5 141 ILE B CA 1
ATOM 6831 C C . ILE B 1 141 ? 6.699 54.406 29.234 1 83.5 141 ILE B C 1
ATOM 6833 O O . ILE B 1 141 ? 7.727 54.969 29.625 1 83.5 141 ILE B O 1
ATOM 6837 N N . MET B 1 142 ? 5.648 55 28.828 1 82.88 142 MET B N 1
ATOM 6838 C CA . MET B 1 142 ? 5.688 56.469 28.75 1 82.88 142 MET B CA 1
ATOM 6839 C C . MET B 1 142 ? 5.699 57.094 30.141 1 82.88 142 MET B C 1
ATOM 6841 O O . MET B 1 142 ? 6.199 58.188 30.312 1 82.88 142 MET B O 1
ATOM 6845 N N . ALA B 1 143 ? 5.172 56.375 31.047 1 79.75 143 ALA B N 1
ATOM 6846 C CA . ALA B 1 143 ? 5.27 56.844 32.438 1 79.75 143 ALA B CA 1
ATOM 6847 C C . ALA B 1 143 ? 6.723 56.938 32.875 1 79.75 143 ALA B C 1
ATOM 6849 O O . ALA B 1 143 ? 7.086 57.781 33.688 1 79.75 143 ALA B O 1
ATOM 6850 N N . LEU B 1 144 ? 7.523 56.094 32.406 1 83.38 144 LEU B N 1
ATOM 6851 C CA . LEU B 1 144 ? 8.945 56.125 32.719 1 83.38 144 LEU B CA 1
ATOM 6852 C C . LEU B 1 144 ? 9.625 57.312 32 1 83.38 144 LEU B C 1
ATOM 6854 O O . LEU B 1 144 ? 10.484 57.969 32.562 1 83.38 144 LEU B O 1
ATOM 6858 N N . VAL B 1 145 ? 9.188 57.594 30.844 1 85.12 145 VAL B N 1
ATOM 6859 C CA . VAL B 1 145 ? 9.75 58.688 30.078 1 85.12 145 VAL B CA 1
ATOM 6860 C C . VAL B 1 145 ? 9.367 60.031 30.734 1 85.12 145 VAL B C 1
ATOM 6862 O O . VAL B 1 145 ? 10.094 61 30.625 1 85.12 145 VAL B O 1
ATOM 6865 N N . ALA B 1 146 ? 8.281 60 31.422 1 83.75 146 ALA B N 1
ATOM 6866 C CA . ALA B 1 146 ? 7.797 61.188 32.094 1 83.75 146 ALA B CA 1
ATOM 6867 C C . ALA B 1 146 ? 8.766 61.625 33.188 1 83.75 146 ALA B C 1
ATOM 6869 O O . ALA B 1 146 ? 8.875 62.812 33.469 1 83.75 146 ALA B O 1
ATOM 6870 N N . PHE B 1 147 ? 9.492 60.719 33.75 1 84.19 147 PHE B N 1
ATOM 6871 C CA . PHE B 1 147 ? 10.5 61.062 34.75 1 84.19 147 PHE B CA 1
ATOM 6872 C C . PHE B 1 147 ? 11.625 61.875 34.094 1 84.19 147 PHE B C 1
ATOM 6874 O O . PHE B 1 147 ? 12.117 62.844 34.719 1 84.19 147 PHE B O 1
ATOM 6881 N N . PHE B 1 148 ? 11.961 61.531 32.938 1 84.19 148 PHE B N 1
ATOM 6882 C CA . PHE B 1 148 ? 13.016 62.25 32.25 1 84.19 148 PHE B CA 1
ATOM 6883 C C . PHE B 1 148 ? 12.555 63.656 31.875 1 84.19 148 PHE B C 1
ATOM 6885 O O . PHE B 1 148 ? 13.32 64.625 32 1 84.19 148 PHE B O 1
ATOM 6892 N N . ALA B 1 149 ? 11.336 63.75 31.438 1 83.69 149 ALA B N 1
ATOM 6893 C CA . ALA B 1 149 ? 10.789 65.062 31.078 1 83.69 149 ALA B CA 1
ATOM 6894 C C . ALA B 1 149 ? 10.672 65.938 32.312 1 83.69 149 ALA B C 1
ATOM 6896 O O . ALA B 1 149 ? 10.961 67.125 32.219 1 83.69 149 ALA B O 1
ATOM 6897 N N . ALA B 1 150 ? 10.305 65.375 33.406 1 82.94 150 ALA B N 1
ATOM 6898 C CA . ALA B 1 150 ? 10.164 66.125 34.625 1 82.94 150 ALA B CA 1
ATOM 6899 C C . ALA B 1 150 ? 11.516 66.688 35.125 1 82.94 150 ALA B C 1
ATOM 6901 O O . ALA B 1 150 ? 11.633 67.812 35.531 1 82.94 150 ALA B O 1
ATOM 6902 N N . ARG B 1 151 ? 12.492 65.938 35.031 1 83.06 151 ARG B N 1
ATOM 6903 C CA . ARG B 1 151 ? 13.82 66.375 35.438 1 83.06 151 ARG B CA 1
ATOM 6904 C C . ARG B 1 151 ? 14.336 67.5 34.562 1 83.06 151 ARG B C 1
ATOM 6906 O O . ARG B 1 151 ? 14.93 68.438 35.062 1 83.06 151 ARG B O 1
ATOM 6913 N N . HIS B 1 152 ? 14.086 67.375 33.344 1 82.69 152 HIS B N 1
ATOM 6914 C CA . HIS B 1 152 ? 14.555 68.375 32.438 1 82.69 152 HIS B CA 1
ATOM 6915 C C . HIS B 1 152 ? 13.875 69.75 32.719 1 82.69 152 HIS B C 1
ATOM 6917 O O . HIS B 1 152 ? 14.523 70.812 32.688 1 82.69 152 HIS B O 1
ATOM 6923 N N . ILE B 1 153 ? 12.648 69.688 33 1 79.81 153 ILE B N 1
ATOM 6924 C CA . ILE B 1 153 ? 11.914 70.938 33.25 1 79.81 153 ILE B CA 1
ATOM 6925 C C . ILE B 1 153 ? 12.359 71.562 34.594 1 79.81 153 ILE B C 1
ATOM 6927 O O . ILE B 1 153 ? 12.5 72.75 34.719 1 79.81 153 ILE B O 1
ATOM 6931 N N . VAL B 1 154 ? 12.648 70.688 35.5 1 78.38 154 VAL B N 1
ATOM 6932 C CA . VAL B 1 154 ? 13.078 71.188 36.812 1 78.38 154 VAL B CA 1
ATOM 6933 C C . VAL B 1 154 ? 14.461 71.812 36.719 1 78.38 154 VAL B C 1
ATOM 6935 O O . VAL B 1 154 ? 14.695 72.938 37.25 1 78.38 154 VAL B O 1
ATOM 6938 N N . VAL B 1 155 ? 15.328 71.25 36.062 1 78.31 155 VAL B N 1
ATOM 6939 C CA . VAL B 1 155 ? 16.703 71.75 35.938 1 78.31 155 VAL B CA 1
ATOM 6940 C C . VAL B 1 155 ? 16.703 73.062 35.156 1 78.31 155 VAL B C 1
ATOM 6942 O O . VAL B 1 155 ? 17.406 74 35.531 1 78.31 155 VAL B O 1
ATOM 6945 N N . LYS B 1 156 ? 15.906 73.188 34.188 1 79 156 LYS B N 1
ATOM 6946 C CA . LYS B 1 156 ? 15.891 74.375 33.375 1 79 156 LYS B CA 1
ATOM 6947 C C . LYS B 1 156 ? 15.141 75.5 34.094 1 79 156 LYS B C 1
ATOM 6949 O O . LYS B 1 156 ? 15.469 76.688 33.906 1 79 156 LYS B O 1
ATOM 6954 N N . SER B 1 157 ? 14.18 75.125 34.844 1 75.75 157 SER B N 1
ATOM 6955 C CA . SER B 1 157 ? 13.477 76.125 35.625 1 75.75 157 SER B CA 1
ATOM 6956 C C . SER B 1 157 ? 14.383 76.688 36.719 1 75.75 157 SER B C 1
ATOM 6958 O O . SER B 1 157 ? 14.312 77.875 37.031 1 75.75 157 SER B O 1
ATOM 6960 N N . ARG B 1 158 ? 15.266 75.938 37.188 1 67.62 158 ARG B N 1
ATOM 6961 C CA . ARG B 1 158 ? 16.203 76.375 38.188 1 67.62 158 ARG B CA 1
ATOM 6962 C C . ARG B 1 158 ? 17.312 77.25 37.594 1 67.62 158 ARG B C 1
ATOM 6964 O O . ARG B 1 158 ? 17.766 78.188 38.219 1 67.62 158 ARG B O 1
ATOM 6971 N N . ASP B 1 159 ? 17.75 76.812 36.5 1 65.88 159 ASP B N 1
ATOM 6972 C CA . ASP B 1 159 ? 18.859 77.5 35.875 1 65.88 159 ASP B CA 1
ATOM 6973 C C . ASP B 1 159 ? 18.391 78.812 35.25 1 65.88 159 ASP B C 1
ATOM 6975 O O . ASP B 1 159 ? 19.219 79.688 34.938 1 65.88 159 ASP B O 1
ATOM 6979 N N . GLY B 1 160 ? 17.188 79.25 35.25 1 57.69 160 GLY B N 1
ATOM 6980 C CA . GLY B 1 160 ? 16.656 80.5 34.75 1 57.69 160 GLY B CA 1
ATOM 6981 C C . GLY B 1 160 ? 16.766 80.625 33.25 1 57.69 160 GLY B C 1
ATOM 6982 O O . GLY B 1 160 ? 16.781 81.75 32.75 1 57.69 160 GLY B O 1
ATOM 6983 N N . THR B 1 161 ? 17.172 79.625 32.625 1 59.75 161 THR B N 1
ATOM 6984 C CA . THR B 1 161 ? 17.328 79.812 31.172 1 59.75 161 THR B CA 1
ATOM 6985 C C . THR B 1 161 ? 15.977 79.812 30.484 1 59.75 161 THR B C 1
ATOM 6987 O O . THR B 1 161 ? 15.352 78.75 30.391 1 59.75 161 THR B O 1
ATOM 6990 N N . HIS B 1 162 ? 15.406 80.938 30.047 1 59.53 162 HIS B N 1
ATOM 6991 C CA . HIS B 1 162 ? 14.062 81.25 29.578 1 59.53 162 HIS B CA 1
ATOM 6992 C C . HIS B 1 162 ? 13.773 80.625 28.234 1 59.53 162 HIS B C 1
ATOM 6994 O O . HIS B 1 162 ? 12.633 80.25 27.953 1 59.53 162 HIS B O 1
ATOM 7000 N N . ASP B 1 163 ? 14.742 80.5 27.438 1 60.47 163 ASP B N 1
ATOM 7001 C CA . ASP B 1 163 ? 14.492 80.125 26.062 1 60.47 163 ASP B CA 1
ATOM 7002 C C . ASP B 1 163 ? 14.297 78.625 25.938 1 60.47 163 ASP B C 1
ATOM 7004 O O . ASP B 1 163 ? 13.789 78.125 24.922 1 60.47 163 ASP B O 1
ATOM 7008 N N . ASP B 1 164 ? 14.547 77.938 27.047 1 69.25 164 ASP B N 1
ATOM 7009 C CA . ASP B 1 164 ? 14.477 76.438 26.922 1 69.25 164 ASP B CA 1
ATOM 7010 C C . ASP B 1 164 ? 13.227 75.938 27.609 1 69.25 164 ASP B C 1
ATOM 7012 O O . ASP B 1 164 ? 13.094 74.688 27.781 1 69.25 164 ASP B O 1
ATOM 7016 N N . LEU B 1 165 ? 12.352 76.688 27.938 1 77.88 165 LEU B N 1
ATOM 7017 C CA . LEU B 1 165 ? 11.117 76.25 28.578 1 77.88 165 LEU B CA 1
ATOM 7018 C C . LEU B 1 165 ? 9.977 76.188 27.562 1 77.88 165 LEU B C 1
ATOM 7020 O O . LEU B 1 165 ? 9.992 76.938 26.562 1 77.88 165 LEU B O 1
ATOM 7024 N N . PRO B 1 166 ? 9.031 75.188 27.672 1 79.62 166 PRO B N 1
ATOM 7025 C CA . PRO B 1 166 ? 7.973 74.938 26.688 1 79.62 166 PRO B CA 1
ATOM 7026 C C . PRO B 1 166 ? 6.914 76.062 26.703 1 79.62 166 PRO B C 1
ATOM 7028 O O . PRO B 1 166 ? 6.695 76.688 27.75 1 79.62 166 PRO B O 1
ATOM 7031 N N . THR B 1 167 ? 6.402 76.375 25.578 1 77.19 167 THR B N 1
ATOM 7032 C CA . THR B 1 167 ? 5.238 77.25 25.453 1 77.19 167 THR B CA 1
ATOM 7033 C C . THR B 1 167 ? 3.971 76.562 25.906 1 77.19 167 THR B C 1
ATOM 7035 O O . THR B 1 167 ? 3.971 75.312 26.062 1 77.19 167 THR B O 1
ATOM 7038 N N . PRO B 1 168 ? 2.959 77.25 26.219 1 77 168 PRO B N 1
ATOM 7039 C CA . PRO B 1 168 ? 1.716 76.562 26.625 1 77 168 PRO B CA 1
ATOM 7040 C C . PRO B 1 168 ? 1.237 75.562 25.594 1 77 168 PRO B C 1
ATOM 7042 O O . PRO B 1 168 ? 0.742 74.5 25.969 1 77 168 PRO B O 1
ATOM 7045 N N . LYS B 1 169 ? 1.43 75.812 24.312 1 78.19 169 LYS B N 1
ATOM 7046 C CA . LYS B 1 169 ? 1.044 74.875 23.297 1 78.19 169 LYS B CA 1
ATOM 7047 C C . LYS B 1 169 ? 1.955 73.625 23.328 1 78.19 169 LYS B C 1
ATOM 7049 O O . LYS B 1 169 ? 1.492 72.5 23.156 1 78.19 169 LYS B O 1
ATOM 7054 N N . GLN B 1 170 ? 3.168 73.812 23.547 1 83.06 170 GLN B N 1
ATOM 7055 C CA . GLN B 1 170 ? 4.117 72.688 23.609 1 83.06 170 GLN B CA 1
ATOM 7056 C C . GLN B 1 170 ? 3.896 71.875 24.875 1 83.06 170 GLN B C 1
ATOM 7058 O O . GLN B 1 170 ? 4.125 70.688 24.859 1 83.06 170 GLN B O 1
ATOM 7063 N N . LEU B 1 171 ? 3.441 72.562 25.906 1 82.38 171 LEU B N 1
ATOM 7064 C CA . LEU B 1 171 ? 3.139 71.812 27.125 1 82.38 171 LEU B CA 1
ATOM 7065 C C . LEU B 1 171 ? 1.945 70.875 26.922 1 82.38 171 LEU B C 1
ATOM 7067 O O . LEU B 1 171 ? 1.916 69.75 27.453 1 82.38 171 LEU B O 1
ATOM 7071 N N . THR B 1 172 ? 1.026 71.312 26.078 1 81 172 THR B N 1
ATOM 7072 C CA . THR B 1 172 ? -0.123 70.5 25.766 1 81 172 THR B CA 1
ATOM 7073 C C . THR B 1 172 ? 0.315 69.25 25.016 1 81 172 THR B C 1
ATOM 7075 O O . THR B 1 172 ? -0.148 68.125 25.312 1 81 172 THR B O 1
ATOM 7078 N N . ILE B 1 173 ? 1.186 69.375 24.109 1 83.69 173 ILE B N 1
ATOM 7079 C CA . ILE B 1 173 ? 1.683 68.312 23.312 1 83.69 173 ILE B CA 1
ATOM 7080 C C . ILE B 1 173 ? 2.492 67.375 24.203 1 83.69 173 ILE B C 1
ATOM 7082 O O . ILE B 1 173 ? 2.4 66.125 24.062 1 83.69 173 ILE B O 1
ATOM 7086 N N . LEU B 1 174 ? 3.242 67.938 25.141 1 84.88 174 LEU B N 1
ATOM 7087 C CA . LEU B 1 174 ? 4.074 67.125 26.031 1 84.88 174 LEU B CA 1
ATOM 7088 C C . LEU B 1 174 ? 3.211 66.25 26.938 1 84.88 174 LEU B C 1
ATOM 7090 O O . LEU B 1 174 ? 3.461 65.062 27.062 1 84.88 174 LEU B O 1
ATOM 7094 N N . ILE B 1 175 ? 2.158 66.75 27.484 1 81.25 175 ILE B N 1
ATOM 7095 C CA . ILE B 1 175 ? 1.299 66 28.406 1 81.25 175 ILE B CA 1
ATOM 7096 C C . ILE B 1 175 ? 0.541 64.938 27.641 1 81.25 175 ILE B C 1
ATOM 7098 O O . ILE B 1 175 ? 0.35 63.844 28.141 1 81.25 175 ILE B O 1
ATOM 7102 N N . ASN B 1 176 ? 0.183 65.25 26.391 1 78.69 176 ASN B N 1
ATOM 7103 C CA . ASN B 1 176 ? -0.501 64.25 25.578 1 78.69 176 ASN B CA 1
ATOM 7104 C C . ASN B 1 176 ? 0.433 63.094 25.188 1 78.69 176 ASN B C 1
ATOM 7106 O O . ASN B 1 176 ? 0.013 61.938 25.125 1 78.69 176 ASN B O 1
ATOM 7110 N N . LEU B 1 177 ? 1.6 63.5 24.844 1 81.5 177 LEU B N 1
ATOM 7111 C CA . LEU B 1 177 ? 2.576 62.469 24.484 1 81.5 177 LEU B CA 1
ATOM 7112 C C . LEU B 1 177 ? 2.898 61.594 25.672 1 81.5 177 LEU B C 1
ATOM 7114 O O . LEU B 1 177 ? 3.086 60.375 25.531 1 81.5 177 LEU B O 1
ATOM 7118 N N . LEU B 1 178 ? 2.98 62.188 26.844 1 79.38 178 LEU B N 1
ATOM 7119 C CA . LEU B 1 178 ? 3.309 61.438 28.047 1 79.38 178 LEU B CA 1
ATOM 7120 C C . LEU B 1 178 ? 2.141 60.562 28.453 1 79.38 178 LEU B C 1
ATOM 7122 O O . LEU B 1 178 ? 2.336 59.531 29.141 1 79.38 178 LEU B O 1
ATOM 7126 N N . GLY B 1 179 ? 0.987 60.969 28.141 1 68.81 179 GLY B N 1
ATOM 7127 C CA . GLY B 1 179 ? -0.171 60.125 28.422 1 68.81 179 GLY B CA 1
ATOM 7128 C C . GLY B 1 179 ? -0.262 58.906 27.516 1 68.81 179 GLY B C 1
ATOM 7129 O O . GLY B 1 179 ? -0.954 57.938 27.844 1 68.81 179 GLY B O 1
ATOM 7130 N N . GLY B 1 180 ? 0.717 58.719 26.609 1 61.56 180 GLY B N 1
ATOM 7131 C CA . GLY B 1 180 ? 1.218 57.531 25.922 1 61.56 180 GLY B CA 1
ATOM 7132 C C . GLY B 1 180 ? 0.166 56.844 25.078 1 61.56 180 GLY B C 1
ATOM 7133 O O . GLY B 1 180 ? 0.367 55.719 24.625 1 61.56 180 GLY B O 1
ATOM 7134 N N . SER B 1 181 ? -1.19 57.344 24.953 1 59.22 181 SER B N 1
ATOM 7135 C CA . SER B 1 181 ? -2.107 56.344 24.406 1 59.22 181 SER B CA 1
ATOM 7136 C C . SER B 1 181 ? -2.402 56.594 22.938 1 59.22 181 SER B C 1
ATOM 7138 O O . SER B 1 181 ? -2.91 57.656 22.578 1 59.22 181 SER B O 1
ATOM 7140 N N . GLY B 1 182 ? -1.703 55.812 21.953 1 61.38 182 GLY B N 1
ATOM 7141 C CA . GLY B 1 182 ? -2.229 55.719 20.594 1 61.38 182 GLY B CA 1
ATOM 7142 C C . GLY B 1 182 ? -1.414 56.5 19.578 1 61.38 182 GLY B C 1
ATOM 7143 O O . GLY B 1 182 ? -0.338 57.031 19.906 1 61.38 182 GLY B O 1
ATOM 7144 N N . ILE B 1 183 ? -1.686 56.531 18.422 1 69.88 183 ILE B N 1
ATOM 7145 C CA . ILE B 1 183 ? -1.045 57.156 17.266 1 69.88 183 ILE B CA 1
ATOM 7146 C C . ILE B 1 183 ? -1.474 58.625 17.172 1 69.88 183 ILE B C 1
ATOM 7148 O O . ILE B 1 183 ? -0.76 59.438 16.594 1 69.88 183 ILE B O 1
ATOM 7152 N N . LYS B 1 184 ? -2.393 59.031 18.016 1 72.31 184 LYS B N 1
ATOM 7153 C CA . LYS B 1 184 ? -2.949 60.375 17.875 1 72.31 184 LYS B CA 1
ATOM 7154 C C . LYS B 1 184 ? -1.992 61.438 18.422 1 72.31 184 LYS B C 1
ATOM 7156 O O . LYS B 1 184 ? -1.702 62.406 17.75 1 72.31 184 LYS B O 1
ATOM 7161 N N . PRO B 1 185 ? -1.481 61.219 19.609 1 76.44 185 PRO B N 1
ATOM 7162 C CA . PRO B 1 185 ? -0.54 62.219 20.094 1 76.44 185 PRO B CA 1
ATOM 7163 C C . PRO B 1 185 ? 0.68 62.375 19.188 1 76.44 185 PRO B C 1
ATOM 7165 O O . PRO B 1 185 ? 1.212 63.5 19.047 1 76.44 185 PRO B O 1
ATOM 7168 N N . LEU B 1 186 ? 1.021 61.312 18.547 1 81.31 186 LEU B N 1
ATOM 7169 C CA . LEU B 1 186 ? 2.162 61.375 17.641 1 81.31 186 LEU B CA 1
ATOM 7170 C C . LEU B 1 186 ? 1.821 62.156 16.391 1 81.31 186 LEU B C 1
ATOM 7172 O O . LEU B 1 186 ? 2.635 62.969 15.906 1 81.31 186 LEU B O 1
ATOM 7176 N N . ARG B 1 187 ? 0.688 61.938 15.891 1 78.06 187 ARG B N 1
ATOM 7177 C CA . ARG B 1 187 ? 0.257 62.656 14.711 1 78.06 187 ARG B CA 1
ATOM 7178 C C . ARG B 1 187 ? 0.124 64.188 15.016 1 78.06 187 ARG B C 1
ATOM 7180 O O . ARG B 1 187 ? 0.571 65 14.234 1 78.06 187 ARG B O 1
ATOM 7187 N N . ASP B 1 188 ? -0.397 64.5 16.172 1 76.25 188 ASP B N 1
ATOM 7188 C CA . ASP B 1 188 ? -0.588 65.875 16.562 1 76.25 188 ASP B CA 1
ATOM 7189 C C . ASP B 1 188 ? 0.752 66.562 16.719 1 76.25 188 ASP B C 1
ATOM 7191 O O . ASP B 1 188 ? 0.893 67.75 16.344 1 76.25 188 ASP B O 1
ATOM 7195 N N . ALA B 1 189 ? 1.632 65.875 17.266 1 82.44 189 ALA B N 1
ATOM 7196 C CA . ALA B 1 189 ? 2.961 66.438 17.438 1 82.44 189 ALA B CA 1
ATOM 7197 C C . ALA B 1 189 ? 3.643 66.625 16.094 1 82.44 189 ALA B C 1
ATOM 7199 O O . ALA B 1 189 ? 4.27 67.688 15.867 1 82.44 189 ALA B O 1
ATOM 7200 N N . ALA B 1 190 ? 3.439 65.75 15.203 1 83.38 190 ALA B N 1
ATOM 7201 C CA . ALA B 1 190 ? 4.051 65.875 13.883 1 83.38 190 ALA B CA 1
ATOM 7202 C C . ALA B 1 190 ? 3.416 67 13.07 1 83.38 190 ALA B C 1
ATOM 7204 O O . ALA B 1 190 ? 4.113 67.75 12.383 1 83.38 190 ALA B O 1
ATOM 7205 N N . VAL B 1 191 ? 2.15 67.188 13.203 1 81.31 191 VAL B N 1
ATOM 7206 C CA . VAL B 1 191 ? 1.438 68.25 12.484 1 81.31 191 VAL B CA 1
ATOM 7207 C C . VAL B 1 191 ? 1.839 69.625 13.031 1 81.31 191 VAL B C 1
ATOM 7209 O O . VAL B 1 191 ? 2 70.562 12.266 1 81.31 191 VAL B O 1
ATOM 7212 N N . TYR B 1 192 ? 1.987 69.688 14.391 1 81.38 192 TYR B N 1
ATOM 7213 C CA . TYR B 1 192 ? 2.42 70.938 15 1 81.38 192 TYR B CA 1
ATOM 7214 C C . TYR B 1 192 ? 3.795 71.312 14.484 1 81.38 192 TYR B C 1
ATOM 7216 O O . TYR B 1 192 ? 4.016 72.5 14.148 1 81.38 192 TYR B O 1
ATOM 7224 N N . ARG B 1 193 ? 4.645 70.438 14.422 1 82.44 193 ARG B N 1
ATOM 7225 C CA . ARG B 1 193 ? 5.992 70.75 13.953 1 82.44 193 ARG B CA 1
ATOM 7226 C C . ARG B 1 193 ? 5.98 71.188 12.492 1 82.44 193 ARG B C 1
ATOM 7228 O O . ARG B 1 193 ? 6.707 72.125 12.109 1 82.44 193 ARG B O 1
ATOM 7235 N N . TRP B 1 194 ? 5.191 70.625 11.773 1 80.31 194 TRP B N 1
ATOM 7236 C CA . TRP B 1 194 ? 5.148 70.875 10.344 1 80.31 194 TRP B CA 1
ATOM 7237 C C . TRP B 1 194 ? 4.465 72.25 10.078 1 80.31 194 TRP B C 1
ATOM 7239 O O . TRP B 1 194 ? 4.902 73 9.219 1 80.31 194 TRP B O 1
ATOM 7249 N N . ARG B 1 195 ? 3.41 72.562 10.844 1 73.62 195 ARG B N 1
ATOM 7250 C CA . ARG B 1 195 ? 2.627 73.75 10.586 1 73.62 195 ARG B CA 1
ATOM 7251 C C . ARG B 1 195 ? 3.316 75 11.156 1 73.62 195 ARG B C 1
ATOM 7253 O O . ARG B 1 195 ? 3.334 76.062 10.523 1 73.62 195 ARG B O 1
ATOM 7260 N N . ASN B 1 196 ? 3.818 74.938 12.422 1 73.75 196 ASN B N 1
ATOM 7261 C CA . ASN B 1 196 ? 4.363 76.125 13.078 1 73.75 196 ASN B CA 1
ATOM 7262 C C . ASN B 1 196 ? 5.863 76.25 12.836 1 73.75 196 ASN B C 1
ATOM 7264 O O . ASN B 1 196 ? 6.465 77.312 13.172 1 73.75 196 ASN B O 1
ATOM 7268 N N . LYS B 1 197 ? 6.48 75.375 12.031 1 66.38 197 LYS B N 1
ATOM 7269 C CA . LYS B 1 197 ? 7.898 75.438 11.688 1 66.38 197 LYS B CA 1
ATOM 7270 C C . LYS B 1 197 ? 8.75 75.75 12.914 1 66.38 197 LYS B C 1
ATOM 7272 O O . LYS B 1 197 ? 9.742 76.5 12.805 1 66.38 197 LYS B O 1
ATOM 7277 N N . GLU B 1 198 ? 8.148 75.688 14.164 1 70.06 198 GLU B N 1
ATOM 7278 C CA . GLU B 1 198 ? 8.906 75.938 15.375 1 70.06 198 GLU B CA 1
ATOM 7279 C C . GLU B 1 198 ? 9.648 74.75 15.867 1 70.06 198 GLU B C 1
ATOM 7281 O O . GLU B 1 198 ? 9.156 73.625 15.742 1 70.06 198 GLU B O 1
ATOM 7286 N N . ALA B 1 199 ? 10.875 74.938 16.25 1 73.38 199 ALA B N 1
ATOM 7287 C CA . ALA B 1 199 ? 11.703 73.875 16.75 1 73.38 199 ALA B CA 1
ATOM 7288 C C . ALA B 1 199 ? 11.219 73.375 18.125 1 73.38 199 ALA B C 1
ATOM 7290 O O . ALA B 1 199 ? 10.766 74.188 18.938 1 73.38 199 ALA B O 1
ATOM 7291 N N . PHE B 1 200 ? 10.992 72.062 18.328 1 80.75 200 PHE B N 1
ATOM 7292 C CA . PHE B 1 200 ? 10.625 71.5 19.625 1 80.75 200 PHE B CA 1
ATOM 7293 C C . PHE B 1 200 ? 11.664 71.812 20.688 1 80.75 200 PHE B C 1
ATOM 7295 O O . PHE B 1 200 ? 12.867 71.75 20.438 1 80.75 200 PHE B O 1
ATOM 7302 N N . VAL B 1 201 ? 11.211 72.5 21.672 1 78.5 201 VAL B N 1
ATOM 7303 C CA . VAL B 1 201 ? 12.109 72.812 22.797 1 78.5 201 VAL B CA 1
ATOM 7304 C C . VAL B 1 201 ? 12.258 71.562 23.656 1 78.5 201 VAL B C 1
ATOM 7306 O O . VAL B 1 201 ? 11.352 70.688 23.719 1 78.5 201 VAL B O 1
ATOM 7309 N N . ALA B 1 202 ? 13.406 71.438 24.203 1 78.56 202 ALA B N 1
ATOM 7310 C CA . ALA B 1 202 ? 13.625 70.312 25.109 1 78.56 202 ALA B CA 1
ATOM 7311 C C . ALA B 1 202 ? 12.664 70.312 26.281 1 78.56 202 ALA B C 1
ATOM 7313 O O . ALA B 1 202 ? 12.32 71.438 26.781 1 78.56 202 ALA B O 1
ATOM 7314 N N . PRO B 1 203 ? 12.023 69.125 26.359 1 84.38 203 PRO B N 1
ATOM 7315 C CA . PRO B 1 203 ? 12.242 67.688 26.188 1 84.38 203 PRO B CA 1
ATOM 7316 C C . PRO B 1 203 ? 11.289 67.062 25.172 1 84.38 203 PRO B C 1
ATOM 7318 O O . PRO B 1 203 ? 11.172 65.812 25.094 1 84.38 203 PRO B O 1
ATOM 7321 N N . LEU B 1 204 ? 10.68 67.812 24.391 1 86.31 204 LEU B N 1
ATOM 7322 C CA . LEU B 1 204 ? 9.633 67.312 23.484 1 86.31 204 LEU B CA 1
ATOM 7323 C C . LEU B 1 204 ? 10.219 66.438 22.406 1 86.31 204 LEU B C 1
ATOM 7325 O O . LEU B 1 204 ? 9.641 65.375 22.109 1 86.31 204 LEU B O 1
ATOM 7329 N N . PRO B 1 205 ? 11.375 66.75 21.891 1 85.12 205 PRO B N 1
ATOM 7330 C CA . PRO B 1 205 ? 11.914 65.812 20.875 1 85.12 205 PRO B CA 1
ATOM 7331 C C . PRO B 1 205 ? 12.273 64.438 21.438 1 85.12 205 PRO B C 1
ATOM 7333 O O . PRO B 1 205 ? 12.094 63.438 20.75 1 85.12 205 PRO B O 1
ATOM 7336 N N . ALA B 1 206 ? 12.742 64.438 22.625 1 82.94 206 ALA B N 1
ATOM 7337 C CA . ALA B 1 206 ? 13.102 63.125 23.25 1 82.94 206 ALA B CA 1
ATOM 7338 C C . ALA B 1 206 ? 11.859 62.312 23.531 1 82.94 206 ALA B C 1
ATOM 7340 O O . ALA B 1 206 ? 11.859 61.094 23.328 1 82.94 206 ALA B O 1
ATOM 7341 N N . VAL B 1 207 ? 10.844 62.938 24 1 85.88 207 VAL B N 1
ATOM 7342 C CA . VAL B 1 207 ? 9.602 62.25 24.312 1 85.88 207 VAL B CA 1
ATOM 7343 C C . VAL B 1 207 ? 8.938 61.781 23.016 1 85.88 207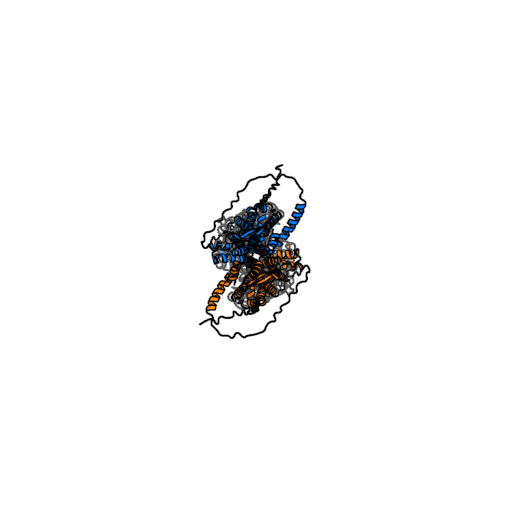 VAL B C 1
ATOM 7345 O O . VAL B 1 207 ? 8.43 60.656 22.953 1 85.88 207 VAL B O 1
ATOM 7348 N N . PHE B 1 208 ? 8.977 62.594 22 1 86.31 208 PHE B N 1
ATOM 7349 C CA . PHE B 1 208 ? 8.438 62.219 20.688 1 86.31 208 PHE B CA 1
ATOM 7350 C C . PHE B 1 208 ? 9.188 61.031 20.094 1 86.31 208 PHE B C 1
ATOM 7352 O O . PHE B 1 208 ? 8.578 60.125 19.578 1 86.31 208 PHE B O 1
ATOM 7359 N N . THR B 1 209 ? 10.477 61.094 20.219 1 84.56 209 THR B N 1
ATOM 7360 C CA . THR B 1 209 ? 11.281 60 19.688 1 84.56 209 THR B CA 1
ATOM 7361 C C . THR B 1 209 ? 11.047 58.719 20.469 1 84.56 209 THR B C 1
ATOM 7363 O O . THR B 1 209 ? 10.992 57.625 19.875 1 84.56 209 THR B O 1
ATOM 7366 N N . ALA B 1 210 ? 10.906 58.719 21.75 1 83.31 210 ALA B N 1
ATOM 7367 C CA . ALA B 1 210 ? 10.672 57.531 22.562 1 83.31 210 ALA B CA 1
ATOM 7368 C C . ALA B 1 210 ? 9.336 56.906 22.219 1 83.31 210 ALA B C 1
ATOM 7370 O O . ALA B 1 210 ? 9.258 55.688 22.016 1 83.31 210 ALA B O 1
ATOM 7371 N N . LEU B 1 211 ? 8.352 57.719 22.141 1 84.38 211 LEU B N 1
ATOM 7372 C CA . LEU B 1 211 ? 7.035 57.188 21.797 1 84.38 211 LEU B CA 1
ATOM 7373 C C . LEU B 1 211 ? 7.02 56.625 20.375 1 84.38 211 LEU B C 1
ATOM 7375 O O . LEU B 1 211 ? 6.383 55.625 20.109 1 84.38 211 LEU B O 1
ATOM 7379 N N . SER B 1 212 ? 7.637 57.312 19.469 1 84.44 212 SER B N 1
ATOM 7380 C CA . SER B 1 212 ? 7.715 56.812 18.094 1 84.44 212 SER B CA 1
ATOM 7381 C C . SER B 1 212 ? 8.43 55.469 18.016 1 84.44 212 SER B C 1
ATOM 7383 O O . SER B 1 212 ? 7.996 54.562 17.312 1 84.44 212 SER B O 1
ATOM 7385 N N . LEU B 1 213 ? 9.445 55.312 18.766 1 83.56 213 LEU B N 1
ATOM 7386 C CA . LEU B 1 213 ? 10.203 54.062 18.75 1 83.56 213 LEU B CA 1
ATOM 7387 C C . LEU B 1 213 ? 9.391 52.938 19.375 1 83.56 213 LEU B C 1
ATOM 7389 O O . LEU B 1 213 ? 9.375 51.812 18.844 1 83.56 213 LEU B O 1
ATOM 7393 N N . ILE B 1 214 ? 8.719 53.156 20.391 1 81.56 214 ILE B N 1
ATOM 7394 C CA . ILE B 1 214 ? 7.906 52.125 21.047 1 81.56 214 ILE B CA 1
ATOM 7395 C C . ILE B 1 214 ? 6.746 51.719 20.141 1 81.56 214 ILE B C 1
ATOM 7397 O O . ILE B 1 214 ? 6.418 50.531 20.047 1 81.56 214 ILE B O 1
ATOM 7401 N N . THR B 1 215 ? 6.215 52.688 19.516 1 81.56 215 THR B N 1
ATOM 7402 C CA . THR B 1 215 ? 5.113 52.375 18.594 1 81.56 215 THR B CA 1
ATOM 7403 C C . THR B 1 215 ? 5.613 51.625 17.375 1 81.56 215 THR B C 1
ATOM 7405 O O . THR B 1 215 ? 4.949 50.719 16.891 1 81.56 215 THR B O 1
ATOM 7408 N N . LEU B 1 216 ? 6.699 52.031 16.906 1 84.62 216 LEU B N 1
ATOM 7409 C CA . LEU B 1 216 ? 7.254 51.344 15.734 1 84.62 216 LEU B CA 1
ATOM 7410 C C . LEU B 1 216 ? 7.594 49.906 16.062 1 84.62 216 LEU B C 1
ATOM 7412 O O . LEU B 1 216 ? 7.273 49 15.281 1 84.62 216 LEU B O 1
ATOM 7416 N N . ILE B 1 217 ? 8.211 49.656 17.172 1 84.38 217 ILE B N 1
ATOM 7417 C CA . ILE B 1 217 ? 8.531 48.281 17.562 1 84.38 217 ILE B CA 1
ATOM 7418 C C . ILE B 1 217 ? 7.238 47.5 17.844 1 84.38 217 ILE B C 1
ATOM 7420 O O . ILE B 1 217 ? 7.137 46.312 17.516 1 84.38 217 ILE B O 1
ATOM 7424 N N . GLY B 1 218 ? 6.34 48.188 18.422 1 81.56 218 GLY B N 1
ATOM 7425 C CA . GLY B 1 218 ? 5.043 47.562 18.656 1 81.56 218 GLY B CA 1
ATOM 7426 C C . GLY B 1 218 ? 4.324 47.156 17.391 1 81.56 218 GLY B C 1
ATOM 7427 O O . GLY B 1 218 ? 3.523 46.219 17.391 1 81.56 218 GLY B O 1
ATOM 7428 N N . LEU B 1 219 ? 4.609 47.781 16.281 1 85 219 LEU B N 1
ATOM 7429 C CA . LEU B 1 219 ? 4.016 47.438 14.992 1 85 219 LEU B CA 1
ATOM 7430 C C . LEU B 1 219 ? 4.859 46.406 14.258 1 85 219 LEU B C 1
ATOM 7432 O O . LEU B 1 219 ? 4.332 45.594 13.5 1 85 219 LEU B O 1
ATOM 7436 N N . LEU B 1 220 ? 6.09 46.438 14.484 1 89.31 220 LEU B N 1
ATOM 7437 C CA . LEU B 1 220 ? 6.98 45.5 13.812 1 89.31 220 LEU B CA 1
ATOM 7438 C C . LEU B 1 220 ? 6.793 44.062 14.359 1 89.31 220 LEU B C 1
ATOM 7440 O O . LEU B 1 220 ? 6.883 43.094 13.602 1 89.31 220 LEU B O 1
ATOM 7444 N N . ILE B 1 221 ? 6.547 43.938 15.586 1 91.12 221 ILE B N 1
ATOM 7445 C CA . ILE B 1 221 ? 6.395 42.594 16.203 1 91.12 221 ILE B CA 1
ATOM 7446 C C . ILE B 1 221 ? 5.184 41.906 15.602 1 91.12 221 ILE B C 1
ATOM 7448 O O . ILE B 1 221 ? 5.293 40.781 15.117 1 91.12 221 ILE B O 1
ATOM 7452 N N . PRO B 1 222 ? 4.043 42.5 15.461 1 90.19 222 PRO B N 1
ATOM 7453 C CA . PRO B 1 222 ? 2.92 41.812 14.812 1 90.19 222 PRO B CA 1
ATOM 7454 C C . PRO B 1 222 ? 3.176 41.531 13.336 1 90.19 222 PRO B C 1
ATOM 7456 O O . PRO B 1 222 ? 2.67 40.531 12.797 1 90.19 222 PRO B O 1
ATOM 7459 N N . LEU B 1 223 ? 3.885 42.344 12.727 1 91.25 223 LEU B N 1
ATOM 7460 C CA . LEU B 1 223 ? 4.207 42.094 11.328 1 91.25 223 LEU B CA 1
ATOM 7461 C C . LEU B 1 223 ? 5.07 40.844 11.172 1 91.25 223 LEU B C 1
ATOM 7463 O O . LEU B 1 223 ? 4.812 40.031 10.305 1 91.25 223 LEU B O 1
ATOM 7467 N N . VAL B 1 224 ? 6.074 40.781 12.016 1 93.62 224 VAL B N 1
ATOM 7468 C CA . VAL B 1 224 ? 6.93 39.594 11.961 1 93.62 224 VAL B CA 1
ATOM 7469 C C . VAL B 1 224 ? 6.148 38.375 12.43 1 93.62 224 VAL B C 1
ATOM 7471 O O . VAL B 1 224 ? 6.352 37.281 11.922 1 93.62 224 VAL B O 1
ATOM 7474 N N . ASP B 1 225 ? 5.324 38.562 13.367 1 93 225 ASP B N 1
ATOM 7475 C CA . ASP B 1 225 ? 4.453 37.5 13.844 1 93 225 ASP B CA 1
ATOM 7476 C C . ASP B 1 225 ? 3.555 36.969 12.719 1 93 225 ASP B C 1
ATOM 7478 O O . ASP B 1 225 ? 3.277 35.781 12.641 1 93 225 ASP B O 1
ATOM 7482 N N . THR B 1 226 ? 3.053 37.844 11.875 1 92.56 226 THR B N 1
ATOM 7483 C CA . THR B 1 226 ? 2.26 37.438 10.719 1 92.56 226 THR B CA 1
ATOM 7484 C C . THR B 1 226 ? 3.09 36.594 9.766 1 92.56 226 THR B C 1
ATOM 7486 O O . THR B 1 226 ? 2.609 35.562 9.242 1 92.56 226 THR B O 1
ATOM 7489 N N . TRP B 1 227 ? 4.277 37.031 9.562 1 93.88 227 TRP B N 1
ATOM 7490 C CA . TRP B 1 227 ? 5.176 36.25 8.734 1 93.88 227 TRP B CA 1
ATOM 7491 C C . TRP B 1 227 ? 5.426 34.875 9.359 1 93.88 227 TRP B C 1
ATOM 7493 O O . TRP B 1 227 ? 5.438 33.875 8.664 1 93.88 227 TRP B O 1
ATOM 7503 N N . PHE B 1 228 ? 5.629 34.75 10.641 1 94.25 228 PHE B N 1
ATOM 7504 C CA . PHE B 1 228 ? 5.805 33.5 11.375 1 94.25 228 PHE B CA 1
ATOM 7505 C C . PHE B 1 228 ? 4.574 32.625 11.227 1 94.25 228 PHE B C 1
ATOM 7507 O O . PHE B 1 228 ? 4.699 31.406 11.016 1 94.25 228 PHE B O 1
ATOM 7514 N N . GLY B 1 229 ? 3.436 33.188 11.242 1 91.06 229 GLY B N 1
ATOM 7515 C CA . GLY B 1 229 ? 2.191 32.469 11.141 1 91.06 229 GLY B CA 1
ATOM 7516 C C . GLY B 1 229 ? 1.981 31.844 9.766 1 91.06 229 GLY B C 1
ATOM 7517 O O . GLY B 1 229 ? 1.438 30.734 9.648 1 91.06 229 GLY B O 1
ATOM 7518 N N . ILE B 1 230 ? 2.455 32.469 8.797 1 90.62 230 ILE B N 1
ATOM 7519 C CA . ILE B 1 230 ? 2.271 31.984 7.438 1 90.62 230 ILE B CA 1
ATOM 7520 C C . ILE B 1 230 ? 3.346 30.953 7.113 1 90.62 230 ILE B C 1
ATOM 7522 O O . ILE B 1 230 ? 3.115 30.031 6.316 1 90.62 230 ILE B O 1
ATOM 7526 N N . SER B 1 231 ? 4.43 31.031 7.734 1 93.38 231 SER B N 1
ATOM 7527 C CA . SER B 1 231 ? 5.559 30.172 7.398 1 93.38 231 SER B CA 1
ATOM 7528 C C . SER B 1 231 ? 5.484 28.844 8.141 1 93.38 231 SER B C 1
ATOM 7530 O O . SER B 1 231 ? 6.09 27.859 7.719 1 93.38 231 SER B O 1
ATOM 7532 N N . VAL B 1 232 ? 4.797 28.875 9.25 1 94.38 232 VAL B N 1
ATOM 7533 C CA . VAL B 1 232 ? 4.656 27.641 10.016 1 94.38 232 VAL B CA 1
ATOM 7534 C C . VAL B 1 232 ? 3.578 26.766 9.383 1 94.38 232 VAL B C 1
ATOM 7536 O O . VAL B 1 232 ? 2.477 27.234 9.094 1 94.38 232 VAL B O 1
ATOM 7539 N N . HIS B 1 233 ? 3.916 25.547 9.07 1 90.94 233 HIS B N 1
ATOM 7540 C CA . HIS B 1 233 ? 2.943 24.609 8.5 1 90.94 233 HIS B CA 1
ATOM 7541 C C . HIS B 1 233 ? 3.252 23.172 8.906 1 90.94 233 HIS B C 1
ATOM 7543 O O . HIS B 1 233 ? 4.281 22.906 9.539 1 90.94 233 HIS B O 1
ATOM 7549 N N . SER B 1 234 ? 2.338 22.391 8.625 1 89.56 234 SER B N 1
ATOM 7550 C CA . SER B 1 234 ? 2.529 20.984 8.938 1 89.56 234 SER B CA 1
ATOM 7551 C C . SER B 1 234 ? 3.385 20.297 7.875 1 89.56 234 SER B C 1
ATOM 7553 O O . SER B 1 234 ? 3.295 20.625 6.691 1 89.56 234 SER B O 1
ATOM 7555 N N . ALA B 1 235 ? 4.242 19.469 8.367 1 87.75 235 ALA B N 1
ATOM 7556 C CA . ALA B 1 235 ? 5.09 18.688 7.465 1 87.75 235 ALA B CA 1
ATOM 7557 C C . ALA B 1 235 ? 5.18 17.234 7.914 1 87.75 235 ALA B C 1
ATOM 7559 O O . ALA B 1 235 ? 5.078 16.938 9.109 1 87.75 235 ALA B O 1
ATOM 7560 N N . THR B 1 236 ? 5.316 16.375 6.863 1 87.94 236 THR B N 1
ATOM 7561 C CA . THR B 1 236 ? 5.527 14.961 7.145 1 87.94 236 THR B CA 1
ATOM 7562 C C . THR B 1 236 ? 7.012 14.617 7.09 1 87.94 236 THR B C 1
ATOM 7564 O O . THR B 1 236 ? 7.695 14.945 6.113 1 87.94 236 THR B O 1
ATOM 7567 N N . ILE B 1 237 ? 7.496 14 8.18 1 87.62 237 ILE B N 1
ATOM 7568 C CA . ILE B 1 237 ? 8.906 13.633 8.211 1 87.62 237 ILE B CA 1
ATOM 7569 C C . ILE B 1 237 ? 9.039 12.125 8.422 1 87.62 237 ILE B C 1
ATOM 7571 O O . ILE B 1 237 ? 8.109 11.469 8.898 1 87.62 237 ILE B O 1
ATOM 7575 N N . VAL B 1 238 ? 10.273 11.641 8 1 88.81 238 VAL B N 1
ATOM 7576 C CA . VAL B 1 238 ? 10.602 10.227 8.18 1 88.81 238 VAL B CA 1
ATOM 7577 C C . VAL B 1 238 ? 11.406 10.039 9.461 1 88.81 238 VAL B C 1
ATOM 7579 O O . VAL B 1 238 ? 12.383 10.758 9.695 1 88.81 238 VAL B O 1
ATOM 7582 N N . GLN B 1 239 ? 10.898 9.219 10.352 1 90 239 GLN B N 1
ATOM 7583 C CA . GLN B 1 239 ? 11.625 8.898 11.578 1 90 239 GLN B CA 1
ATOM 7584 C C . GLN B 1 239 ? 12.156 7.473 11.547 1 90 239 GLN B C 1
ATOM 7586 O O . GLN B 1 239 ? 11.414 6.527 11.297 1 90 239 GLN B O 1
ATOM 7591 N N . LEU B 1 240 ? 13.477 7.398 11.859 1 91.69 240 LEU B N 1
ATOM 7592 C CA . LEU B 1 240 ? 14.141 6.098 11.875 1 91.69 240 LEU B CA 1
ATOM 7593 C C . LEU B 1 240 ? 14.555 5.719 13.289 1 91.69 240 LEU B C 1
ATOM 7595 O O . LEU B 1 240 ? 15.008 6.566 14.062 1 91.69 240 LEU B O 1
ATOM 7599 N N . TYR B 1 241 ? 14.242 4.527 13.703 1 88.88 241 TYR B N 1
ATOM 7600 C CA . TYR B 1 241 ? 14.555 4.043 15.039 1 88.88 241 TYR B CA 1
ATOM 7601 C C . TYR B 1 241 ? 15.469 2.822 14.977 1 88.88 241 TYR B C 1
ATOM 7603 O O . TYR B 1 241 ? 15.25 1.917 14.172 1 88.88 241 TYR B O 1
ATOM 7611 N N . ASN B 1 242 ? 16.438 2.846 15.836 1 87.81 242 ASN B N 1
ATOM 7612 C CA . ASN B 1 242 ? 17.281 1.662 15.953 1 87.81 242 ASN B CA 1
ATOM 7613 C C . ASN B 1 242 ? 16.625 0.59 16.828 1 87.81 242 ASN B C 1
ATOM 7615 O O . ASN B 1 242 ? 16.094 0.892 17.891 1 87.81 242 ASN B O 1
ATOM 7619 N N . ILE B 1 243 ? 16.547 -0.514 16.266 1 86.94 243 ILE B N 1
ATOM 7620 C CA . ILE B 1 243 ? 15.984 -1.64 17.016 1 86.94 243 ILE B CA 1
ATOM 7621 C C . ILE B 1 243 ? 17.109 -2.523 17.531 1 86.94 243 ILE B C 1
ATOM 7623 O O . ILE B 1 243 ? 18.172 -2.631 16.906 1 86.94 243 ILE B O 1
ATOM 7627 N N . SER B 1 244 ? 16.906 -3.062 18.719 1 87.56 244 SER B N 1
ATOM 7628 C CA . SER B 1 244 ? 17.891 -3.982 19.281 1 87.56 244 SER B CA 1
ATOM 7629 C C . SER B 1 244 ? 17.938 -5.285 18.5 1 87.56 244 SER B C 1
ATOM 7631 O O . SER B 1 244 ? 16.953 -5.688 17.891 1 87.56 244 SER B O 1
ATOM 7633 N N . ALA B 1 245 ? 19.047 -5.879 18.516 1 86.25 245 ALA B N 1
ATOM 7634 C CA . ALA B 1 245 ? 19.297 -7.094 17.75 1 86.25 245 ALA B CA 1
ATOM 7635 C C . ALA B 1 245 ? 18.359 -8.219 18.172 1 86.25 245 ALA B C 1
ATOM 7637 O O . ALA B 1 245 ? 18 -9.078 17.359 1 86.25 245 ALA B O 1
ATOM 7638 N N . GLY B 1 246 ? 17.938 -8.188 19.406 1 85.81 246 GLY B N 1
ATOM 7639 C CA . GLY B 1 246 ? 17.031 -9.219 19.875 1 85.81 246 GLY B CA 1
ATOM 7640 C C . GLY B 1 246 ? 15.641 -9.102 19.297 1 85.81 246 GLY B C 1
ATOM 7641 O O . GLY B 1 246 ? 14.883 -10.07 19.281 1 85.81 246 GLY B O 1
ATOM 7642 N N . ALA B 1 247 ? 15.352 -8.008 18.719 1 89.44 247 ALA B N 1
ATOM 7643 C CA . ALA B 1 247 ? 14.008 -7.777 18.203 1 89.44 247 ALA B CA 1
ATOM 7644 C C . ALA B 1 247 ? 13.984 -7.828 16.688 1 89.44 247 ALA B C 1
ATOM 7646 O O . ALA B 1 247 ? 13 -7.441 16.047 1 89.44 247 ALA B O 1
ATOM 7647 N N . TYR B 1 248 ? 15.109 -8.32 16.141 1 93.62 248 TYR B N 1
ATOM 7648 C CA . TYR B 1 248 ? 15.164 -8.398 14.68 1 93.62 248 TYR B CA 1
ATOM 7649 C C . TYR B 1 248 ? 14.188 -9.438 14.156 1 93.62 248 TYR B C 1
ATOM 7651 O O . TYR B 1 248 ? 13.961 -10.469 14.789 1 93.62 248 TYR B O 1
ATOM 7659 N N . HIS B 1 249 ? 13.609 -9.125 13.062 1 94.94 249 HIS B N 1
ATOM 7660 C CA . HIS B 1 249 ? 12.758 -10.094 12.383 1 94.94 249 HIS B CA 1
ATOM 7661 C C . HIS B 1 249 ? 13.586 -11.148 11.656 1 94.94 249 HIS B C 1
ATOM 7663 O O . HIS B 1 249 ? 14.82 -11.062 11.625 1 94.94 249 HIS B O 1
ATOM 7669 N N . THR B 1 250 ? 12.906 -12.133 11.086 1 94.75 250 THR B N 1
ATOM 7670 C CA . THR B 1 250 ? 13.562 -13.25 10.414 1 94.75 250 THR B CA 1
ATOM 7671 C C . THR B 1 250 ? 13.195 -13.289 8.938 1 94.75 250 THR B C 1
ATOM 7673 O O . THR B 1 250 ? 12.531 -14.227 8.484 1 94.75 250 THR B O 1
ATOM 7676 N N . TYR B 1 251 ? 13.727 -12.406 8.148 1 95.12 251 TYR B N 1
ATOM 7677 C CA . TYR B 1 251 ? 13.336 -12.336 6.746 1 95.12 251 TYR B CA 1
ATOM 7678 C C . TYR B 1 251 ? 14.336 -13.078 5.863 1 95.12 251 TYR B C 1
ATOM 7680 O O . TYR B 1 251 ? 14.078 -13.312 4.684 1 95.12 251 TYR B O 1
ATOM 7688 N N . GLY B 1 252 ? 15.422 -13.391 6.445 1 95.31 252 GLY B N 1
ATOM 7689 C CA . GLY B 1 252 ? 16.391 -14.195 5.715 1 95.31 252 GLY B CA 1
ATOM 7690 C C . GLY B 1 252 ? 16.031 -15.672 5.664 1 95.31 252 GLY B C 1
ATOM 7691 O O . GLY B 1 252 ? 15.047 -16.094 6.285 1 95.31 252 GLY B O 1
ATOM 7692 N N . ARG B 1 253 ? 16.812 -16.438 4.871 1 95.88 253 ARG B N 1
ATOM 7693 C CA . ARG B 1 253 ? 16.609 -17.875 4.781 1 95.88 253 ARG B CA 1
ATOM 7694 C C . ARG B 1 253 ? 17.938 -18.625 4.832 1 95.88 253 ARG B C 1
ATOM 7696 O O . ARG B 1 253 ? 18.922 -18.188 4.242 1 95.88 253 ARG B O 1
ATOM 7703 N N . GLN B 1 254 ? 17.891 -19.688 5.59 1 93.19 254 GLN B N 1
ATOM 7704 C CA . GLN B 1 254 ? 19.031 -20.594 5.711 1 93.19 254 GLN B CA 1
ATOM 7705 C C . GLN B 1 254 ? 18.562 -22.031 5.867 1 93.19 254 GLN B C 1
ATOM 7707 O O . GLN B 1 254 ? 17.375 -22.281 6.133 1 93.19 254 GLN B O 1
ATOM 7712 N N . LEU B 1 255 ? 19.469 -22.938 5.645 1 93.44 255 LEU B N 1
ATOM 7713 C CA . LEU B 1 255 ? 19.141 -24.328 5.898 1 93.44 255 LEU B CA 1
ATOM 7714 C C . LEU B 1 255 ? 18.844 -24.562 7.375 1 93.44 255 LEU B C 1
ATOM 7716 O O . LEU B 1 255 ? 19.484 -23.969 8.242 1 93.44 255 LEU B O 1
ATOM 7720 N N . ASP B 1 256 ? 17.891 -25.422 7.594 1 87 256 ASP B N 1
ATOM 7721 C CA . ASP B 1 256 ? 17.531 -25.75 8.977 1 87 256 ASP B CA 1
ATOM 7722 C C . ASP B 1 256 ? 18.719 -26.359 9.711 1 87 256 ASP B C 1
ATOM 7724 O O . ASP B 1 256 ? 19.156 -27.469 9.375 1 87 256 ASP B O 1
ATOM 7728 N N . PRO B 1 257 ? 19.094 -25.656 10.68 1 82.19 257 PRO B N 1
ATOM 7729 C CA . PRO B 1 257 ? 20.25 -26.188 11.414 1 82.19 257 PRO B CA 1
ATOM 7730 C C . PRO B 1 257 ? 19.859 -27.281 12.406 1 82.19 257 PRO B C 1
ATOM 7732 O O . PRO B 1 257 ? 20.75 -27.938 12.977 1 82.19 257 PRO B O 1
ATOM 7735 N N . SER B 1 258 ? 18.547 -27.469 12.523 1 77.88 258 SER B N 1
ATOM 7736 C CA . SER B 1 258 ? 18.109 -28.422 13.531 1 77.88 258 SER B CA 1
ATOM 7737 C C . SER B 1 258 ? 18.469 -29.859 13.148 1 77.88 258 SER B C 1
ATOM 7739 O O . SER B 1 258 ? 18.422 -30.219 11.969 1 77.88 258 SER B O 1
ATOM 7741 N N . GLU B 1 259 ? 19.047 -30.562 14.039 1 62.34 259 GLU B N 1
ATOM 7742 C CA . GLU B 1 259 ? 19.391 -31.969 13.852 1 62.34 259 GLU B CA 1
ATOM 7743 C C . GLU B 1 259 ? 18.172 -32.875 13.992 1 62.34 259 GLU B C 1
ATOM 7745 O O . GLU B 1 259 ? 18.219 -34.031 13.625 1 62.34 259 GLU B O 1
ATOM 7750 N N . ALA B 1 260 ? 17.047 -32.375 14.508 1 53.66 260 ALA B N 1
ATOM 7751 C CA . ALA B 1 260 ? 15.898 -33.188 14.836 1 53.66 260 ALA B CA 1
ATOM 7752 C C . ALA B 1 260 ? 15.18 -33.656 13.578 1 53.66 260 ALA B C 1
ATOM 7754 O O . ALA B 1 260 ? 14.516 -34.719 13.578 1 53.66 260 ALA B O 1
ATOM 7755 N N . SER B 1 261 ? 15.258 -32.875 12.562 1 57.34 261 SER B N 1
ATOM 7756 C CA . SER B 1 261 ? 14.469 -33.25 11.398 1 57.34 261 SER B CA 1
ATOM 7757 C C . SER B 1 261 ? 15.258 -34.188 10.477 1 57.34 261 SER B C 1
ATOM 7759 O O . SER B 1 261 ? 16.469 -34.031 10.344 1 57.34 261 SER B O 1
ATOM 7761 N N . TYR B 1 262 ? 14.906 -35.5 10.289 1 59.44 262 TYR B N 1
ATOM 7762 C CA . TYR B 1 262 ? 15.531 -36.406 9.336 1 59.44 262 TYR B CA 1
ATOM 7763 C C . TYR B 1 262 ? 15.008 -36.156 7.922 1 59.44 262 TYR B C 1
ATOM 7765 O O . TYR B 1 262 ? 13.797 -36.094 7.703 1 59.44 262 TYR B O 1
ATOM 7773 N N . PRO B 1 263 ? 16.141 -36.25 7.07 1 67.19 263 PRO B N 1
ATOM 7774 C CA . PRO B 1 263 ? 17.609 -36.281 7.086 1 67.19 263 PRO B CA 1
ATOM 7775 C C . PRO B 1 263 ? 18.203 -35 7.684 1 67.19 263 PRO B C 1
ATOM 7777 O O . PRO B 1 263 ? 19.281 -35.062 8.305 1 67.19 263 PRO B O 1
ATOM 7780 N N . GLY B 1 264 ? 17.609 -33.938 8.117 1 73.69 264 GLY B N 1
ATOM 7781 C CA . GLY B 1 264 ? 18.062 -32.688 8.672 1 73.69 264 GLY B CA 1
ATOM 7782 C C . GLY B 1 264 ? 19.219 -32.062 7.906 1 73.69 264 GLY B C 1
ATOM 7783 O O . GLY B 1 264 ? 20.109 -32.781 7.426 1 73.69 264 GLY B O 1
ATOM 7784 N N . CYS B 1 265 ? 19.516 -30.859 7.656 1 86.62 265 CYS B N 1
ATOM 7785 C CA . CYS B 1 265 ? 20.531 -30.141 6.887 1 86.62 265 CYS B CA 1
ATOM 7786 C C . CYS B 1 265 ? 21.547 -29.453 7.809 1 86.62 265 CYS B C 1
ATOM 7788 O O . CYS B 1 265 ? 22.016 -28.359 7.508 1 86.62 265 CYS B O 1
ATOM 7790 N N . SER B 1 266 ? 21.844 -30.078 8.93 1 83.62 266 SER B N 1
ATOM 7791 C CA . SER B 1 266 ? 22.703 -29.438 9.922 1 83.62 266 SER B CA 1
ATOM 7792 C C . SER B 1 266 ? 24.141 -29.359 9.438 1 83.62 266 SER B C 1
ATOM 7794 O O . SER B 1 266 ? 24.891 -28.453 9.828 1 83.62 266 SER B O 1
ATOM 7796 N N . THR B 1 267 ? 24.594 -30.266 8.617 1 80.44 267 THR B N 1
ATOM 7797 C CA . THR B 1 267 ? 25.984 -30.312 8.164 1 80.44 267 THR B CA 1
ATOM 7798 C C . THR B 1 267 ? 26.141 -29.594 6.828 1 80.44 267 THR B C 1
ATOM 7800 O O . THR B 1 267 ? 27.234 -29.562 6.262 1 80.44 267 THR B O 1
ATOM 7803 N N . GLY B 1 268 ? 25.141 -29.047 6.363 1 88.81 268 GLY B N 1
ATOM 7804 C CA . GLY B 1 268 ? 25.172 -28.422 5.051 1 88.81 268 GLY B CA 1
ATOM 7805 C C . GLY B 1 268 ? 24.141 -29 4.094 1 88.81 268 GLY B C 1
ATOM 7806 O O . GLY B 1 268 ? 23.297 -29.797 4.488 1 88.81 268 GLY B O 1
ATOM 7807 N N . PRO B 1 269 ? 24.297 -28.578 2.902 1 93.81 269 PRO B N 1
ATOM 7808 C CA . PRO B 1 269 ? 23.297 -29.031 1.938 1 93.81 269 PRO B CA 1
ATOM 7809 C C . PRO B 1 269 ? 23.453 -30.5 1.579 1 93.81 269 PRO B C 1
ATOM 7811 O O . PRO B 1 269 ? 22.469 -31.156 1.216 1 93.81 269 PRO B O 1
ATOM 7814 N N . MET B 1 270 ? 24.688 -31 1.681 1 92.88 270 MET B N 1
ATOM 7815 C CA . MET B 1 270 ? 24.969 -32.406 1.407 1 92.88 270 MET B CA 1
ATOM 7816 C C . MET B 1 270 ? 25.406 -33.125 2.674 1 92.88 270 MET B C 1
ATOM 7818 O O . MET B 1 270 ? 26.328 -32.688 3.357 1 92.88 270 MET B O 1
ATOM 7822 N N . ILE B 1 271 ? 24.719 -34.219 2.938 1 88.94 271 ILE B N 1
ATOM 7823 C CA . ILE B 1 271 ? 25.109 -35.062 4.051 1 88.94 271 ILE B CA 1
ATOM 7824 C C . ILE B 1 271 ? 26.25 -36 3.611 1 88.94 271 ILE B C 1
ATOM 7826 O O . ILE B 1 271 ? 26.125 -36.719 2.607 1 88.94 271 ILE B O 1
ATOM 7830 N N . PRO B 1 272 ? 27.281 -36.094 4.41 1 86.38 272 PRO B N 1
ATOM 7831 C CA . PRO B 1 272 ? 28.406 -36.938 4.008 1 86.38 272 PRO B CA 1
ATOM 7832 C C . PRO B 1 272 ? 28.031 -38.406 3.949 1 86.38 272 PRO B C 1
ATOM 7834 O O . PRO B 1 272 ? 27.109 -38.844 4.648 1 86.38 272 PRO B O 1
ATOM 7837 N N . ALA B 1 273 ? 28.844 -39.062 3.115 1 85.38 273 ALA B N 1
ATOM 7838 C CA . ALA B 1 273 ? 28.625 -40.5 2.939 1 85.38 273 ALA B CA 1
ATOM 7839 C C . ALA B 1 273 ? 28.688 -41.25 4.277 1 85.38 273 ALA B C 1
ATOM 7841 O O . ALA B 1 273 ? 29.516 -40.906 5.137 1 85.38 273 ALA B O 1
ATOM 7842 N N . LEU B 1 274 ? 27.906 -42.25 4.363 1 75.5 274 LEU B N 1
ATOM 7843 C CA . LEU B 1 274 ? 27.891 -43.156 5.496 1 75.5 274 LEU B CA 1
ATOM 7844 C C . LEU B 1 274 ? 27.578 -42.438 6.793 1 75.5 274 LEU B C 1
ATOM 7846 O O . LEU B 1 274 ? 27.922 -42.875 7.879 1 75.5 274 LEU B O 1
ATOM 7850 N N . HIS B 1 275 ? 27.156 -41.281 6.613 1 67.06 275 HIS B N 1
ATOM 7851 C CA . HIS B 1 275 ? 26.75 -40.531 7.793 1 67.06 275 HIS B CA 1
ATOM 7852 C C . HIS B 1 275 ? 25.234 -40.531 7.957 1 67.06 275 HIS B C 1
ATOM 7854 O O . HIS B 1 275 ? 24.5 -40.281 6.992 1 67.06 275 HIS B O 1
ATOM 7860 N N . GLY B 1 276 ? 24.938 -40.844 9.078 1 56.84 276 GLY B N 1
ATOM 7861 C CA . GLY B 1 276 ? 23.547 -40.625 9.43 1 56.84 276 GLY B CA 1
ATOM 7862 C C . GLY B 1 276 ? 22.625 -41.719 8.906 1 56.84 276 GLY B C 1
ATOM 7863 O O . GLY B 1 276 ? 22.969 -42.875 8.922 1 56.84 276 GLY B O 1
ATOM 7864 N N . TYR B 1 277 ? 21.5 -41.281 8.406 1 56.06 277 TYR B N 1
ATOM 7865 C CA . TYR B 1 277 ? 20.375 -42.125 8.039 1 56.06 277 TYR B CA 1
ATOM 7866 C C . TYR B 1 277 ? 20.594 -42.75 6.664 1 56.06 277 TYR B C 1
ATOM 7868 O O . TYR B 1 277 ? 20.047 -43.812 6.367 1 56.06 277 TYR B O 1
ATOM 7876 N N . ASN B 1 278 ? 21.438 -42.031 5.777 1 61.81 278 ASN B N 1
ATOM 7877 C CA . ASN B 1 278 ? 21.516 -42.594 4.434 1 61.81 278 ASN B CA 1
ATOM 7878 C C . ASN B 1 278 ? 22.719 -43.531 4.285 1 61.81 278 ASN B C 1
ATOM 7880 O O . ASN B 1 278 ? 23.859 -43.094 4.516 1 61.81 278 ASN B O 1
ATOM 7884 N N . ASN B 1 279 ? 22.781 -44.75 4.699 1 70.62 279 ASN B N 1
ATOM 7885 C CA . ASN B 1 279 ? 23.828 -45.75 4.57 1 70.62 279 ASN B CA 1
ATOM 7886 C C . ASN B 1 279 ? 24.312 -45.875 3.129 1 70.62 279 ASN B C 1
ATOM 7888 O O . ASN B 1 279 ? 24.641 -46.969 2.67 1 70.62 279 ASN B O 1
ATOM 7892 N N . GLN B 1 280 ? 24.328 -44.688 2.48 1 84.44 280 GLN B N 1
ATOM 7893 C CA . GLN B 1 280 ? 24.844 -44.719 1.115 1 84.44 280 GLN B CA 1
ATOM 7894 C C . GLN B 1 280 ? 26.328 -44.375 1.08 1 84.44 280 GLN B C 1
ATOM 7896 O O . GLN B 1 280 ? 26.828 -43.688 1.954 1 84.44 280 GLN B O 1
ATOM 7901 N N . ASN B 1 281 ? 27.078 -44.781 0.104 1 84.81 281 ASN B N 1
ATOM 7902 C CA . ASN B 1 281 ? 28.516 -44.562 -0.03 1 84.81 281 ASN B CA 1
ATOM 7903 C C . ASN B 1 281 ? 28.844 -43.25 -0.727 1 84.81 281 ASN B C 1
ATOM 7905 O O . ASN B 1 281 ? 29.969 -43.031 -1.16 1 84.81 281 ASN B O 1
ATOM 7909 N N . PHE B 1 282 ? 27.953 -42.438 -0.946 1 88.25 282 PHE B N 1
ATOM 7910 C CA . PHE B 1 282 ? 28.109 -41.125 -1.546 1 88.25 282 PHE B CA 1
ATOM 7911 C C . PHE B 1 282 ? 27.344 -40.062 -0.745 1 88.25 282 PHE B C 1
ATOM 7913 O O . PHE B 1 282 ? 26.531 -40.406 0.118 1 88.25 282 PHE B O 1
ATOM 7920 N N . SER B 1 283 ? 27.641 -38.844 -0.957 1 89.69 283 SER B N 1
ATOM 7921 C CA . SER B 1 283 ? 26.984 -37.75 -0.241 1 89.69 283 SER B CA 1
ATOM 7922 C C . SER B 1 283 ? 25.516 -37.656 -0.628 1 89.69 283 SER B C 1
ATOM 7924 O O . SER B 1 283 ? 25.156 -37.844 -1.79 1 89.69 283 SER B O 1
ATOM 7926 N N . TRP B 1 284 ? 24.688 -37.375 0.348 1 91.88 284 TRP B N 1
ATOM 7927 C CA . TRP B 1 284 ? 23.234 -37.344 0.164 1 91.88 284 TRP B CA 1
ATOM 7928 C C . TRP B 1 284 ? 22.703 -35.938 0.324 1 91.88 284 TRP B C 1
ATOM 7930 O O . TRP B 1 284 ? 23.094 -35.219 1.25 1 91.88 284 TRP B O 1
ATOM 7940 N N . PRO B 1 285 ? 21.906 -35.469 -0.603 1 93.12 285 PRO B N 1
ATOM 7941 C CA . PRO B 1 285 ? 21.297 -34.156 -0.441 1 93.12 285 PRO B CA 1
ATOM 7942 C C . PRO B 1 285 ? 20.266 -34.125 0.686 1 93.12 285 PRO B C 1
ATOM 7944 O O . PRO B 1 285 ? 19.391 -35 0.764 1 93.12 285 PRO B O 1
ATOM 7947 N N . CYS B 1 286 ? 20.172 -33.188 1.476 1 90.94 286 CYS B N 1
ATOM 7948 C CA . CYS B 1 286 ? 19.328 -33.188 2.666 1 90.94 286 CYS B CA 1
ATOM 7949 C C . CYS B 1 286 ? 17.906 -32.812 2.312 1 90.94 286 CYS B C 1
ATOM 7951 O O . CYS B 1 286 ? 17.016 -32.875 3.16 1 90.94 286 CYS B O 1
ATOM 7953 N N . ASN B 1 287 ? 17.641 -32.406 1.074 1 91.69 287 ASN B N 1
ATOM 7954 C CA . ASN B 1 287 ? 16.281 -32.062 0.674 1 91.69 287 ASN B CA 1
ATOM 7955 C C . ASN B 1 287 ? 15.516 -33.281 0.185 1 91.69 287 ASN B C 1
ATOM 7957 O O . ASN B 1 287 ? 14.352 -33.188 -0.203 1 91.69 287 ASN B O 1
ATOM 7961 N N . ILE B 1 288 ? 16.109 -34.375 0.188 1 90.81 288 ILE B N 1
ATOM 7962 C CA . ILE B 1 288 ? 15.461 -35.625 -0.214 1 90.81 288 ILE B CA 1
ATOM 7963 C C . ILE B 1 288 ? 15.516 -36.625 0.936 1 90.81 288 ILE B C 1
ATOM 7965 O O . ILE B 1 288 ? 16.578 -36.844 1.534 1 90.81 288 ILE B O 1
ATOM 7969 N N . GLU B 1 289 ? 14.398 -37.219 1.189 1 86.75 289 GLU B N 1
ATOM 7970 C CA . GLU B 1 289 ? 14.312 -38.25 2.211 1 86.75 289 GLU B CA 1
ATOM 7971 C C . GLU B 1 289 ? 14.336 -39.656 1.588 1 86.75 289 GLU B C 1
ATOM 7973 O O . GLU B 1 289 ? 13.789 -39.875 0.504 1 86.75 289 GLU B O 1
ATOM 7978 N N . LEU B 1 290 ? 14.969 -40.5 2.322 1 85.38 290 LEU B N 1
ATOM 7979 C CA . LEU B 1 290 ? 15.07 -41.906 1.916 1 85.38 290 LEU B CA 1
ATOM 7980 C C . LEU B 1 290 ? 14.703 -42.844 3.066 1 85.38 290 LEU B C 1
ATOM 7982 O O . LEU B 1 290 ? 15.578 -43.375 3.734 1 85.38 290 LEU B O 1
ATOM 7986 N N . PRO B 1 291 ? 13.43 -43.125 3.209 1 80.38 291 PRO B N 1
ATOM 7987 C CA . PRO B 1 291 ? 13.039 -44 4.316 1 80.38 291 PRO B CA 1
ATOM 7988 C C . PRO B 1 291 ? 13.523 -45.438 4.133 1 80.38 291 PRO B C 1
ATOM 7990 O O . PRO B 1 291 ? 14.008 -46.031 5.086 1 80.38 291 PRO B O 1
ATOM 7993 N N . ILE B 1 292 ? 13.258 -45.969 2.896 1 81.06 292 ILE B N 1
ATOM 7994 C CA . ILE B 1 292 ? 13.758 -47.281 2.508 1 81.06 292 ILE B CA 1
ATOM 7995 C C . ILE B 1 292 ? 14.68 -47.156 1.297 1 81.06 292 ILE B C 1
ATOM 7997 O O . ILE B 1 292 ? 14.297 -46.562 0.283 1 81.06 292 ILE B O 1
ATOM 8001 N N . PRO B 1 293 ? 15.812 -47.625 1.439 1 85.44 293 PRO B N 1
ATOM 8002 C CA . PRO B 1 293 ? 16.766 -47.469 0.34 1 85.44 293 PRO B CA 1
ATOM 8003 C C . PRO B 1 293 ? 16.297 -48.125 -0.951 1 85.44 293 PRO B C 1
ATOM 8005 O O . PRO B 1 293 ? 16.422 -49.344 -1.094 1 85.44 293 PRO B O 1
ATOM 8008 N N . HIS B 1 294 ? 15.75 -47.438 -1.768 1 86.12 294 HIS B N 1
ATOM 8009 C CA . HIS B 1 294 ? 15.297 -47.844 -3.098 1 86.12 294 HIS B CA 1
ATOM 8010 C C . HIS B 1 294 ? 15.055 -46.625 -3.979 1 86.12 294 HIS B C 1
ATOM 8012 O O . HIS B 1 294 ? 14.539 -45.594 -3.51 1 86.12 294 HIS B O 1
ATOM 8018 N N . PRO B 1 295 ? 15.453 -46.719 -5.211 1 85.88 295 PRO B N 1
ATOM 8019 C CA . PRO B 1 295 ? 15.312 -45.562 -6.098 1 85.88 295 PRO B CA 1
ATOM 8020 C C . PRO B 1 295 ? 13.875 -45.062 -6.195 1 85.88 295 PRO B C 1
ATOM 8022 O O . PRO B 1 295 ? 13.641 -43.875 -6.488 1 85.88 295 PRO B O 1
ATOM 8025 N N . GLN B 1 296 ? 12.938 -45.906 -5.922 1 82.06 296 GLN B N 1
ATOM 8026 C CA . GLN B 1 296 ? 11.539 -45.5 -6.043 1 82.06 296 GLN B CA 1
ATOM 8027 C C . GLN B 1 296 ? 11.023 -44.875 -4.754 1 82.06 296 GLN B C 1
ATOM 8029 O O . GLN B 1 296 ? 9.914 -44.344 -4.715 1 82.06 296 GLN B O 1
ATOM 8034 N N . ASN B 1 297 ? 11.914 -44.875 -3.697 1 84 297 ASN B N 1
ATOM 8035 C CA . ASN B 1 297 ? 11.5 -44.375 -2.387 1 84 297 ASN B CA 1
ATOM 8036 C C . ASN B 1 297 ? 12.172 -43.062 -2.055 1 84 297 ASN B C 1
ATOM 8038 O O . ASN B 1 297 ? 12.742 -42.906 -0.971 1 84 297 ASN B O 1
ATOM 8042 N N . LEU B 1 298 ? 12.195 -42.188 -3.004 1 87.88 298 LEU B N 1
ATOM 8043 C CA . LEU B 1 298 ? 12.734 -40.875 -2.803 1 87.88 298 LEU B CA 1
ATOM 8044 C C . LEU B 1 298 ? 11.617 -39.844 -2.592 1 87.88 298 LEU B C 1
ATOM 8046 O O . LEU B 1 298 ? 10.672 -39.781 -3.381 1 87.88 298 LEU B O 1
ATOM 8050 N N . PHE B 1 299 ? 11.719 -39.094 -1.511 1 86.44 299 PHE B N 1
ATOM 8051 C CA . PHE B 1 299 ? 10.672 -38.125 -1.206 1 86.44 299 PHE B CA 1
ATOM 8052 C C . PHE B 1 299 ? 11.258 -36.75 -0.984 1 86.44 299 PHE B C 1
ATOM 8054 O O . PHE B 1 299 ? 12.273 -36.594 -0.303 1 86.44 299 PHE B O 1
ATOM 8061 N N . LEU B 1 300 ? 10.625 -35.781 -1.586 1 89.25 300 LEU B N 1
ATOM 8062 C CA . LEU B 1 300 ? 11.031 -34.406 -1.372 1 89.25 300 LEU B CA 1
ATOM 8063 C C . LEU B 1 300 ? 10.648 -33.938 0.026 1 89.25 300 LEU B C 1
ATOM 8065 O O . LEU B 1 300 ? 9.508 -34.125 0.452 1 89.25 300 LEU B O 1
ATOM 8069 N N . VAL B 1 301 ? 11.586 -33.344 0.665 1 87.38 301 VAL B N 1
ATOM 8070 C CA . VAL B 1 301 ? 11.297 -32.812 1.994 1 87.38 301 VAL B CA 1
ATOM 8071 C C . VAL B 1 301 ? 10.531 -31.516 1.873 1 87.38 301 VAL B C 1
ATOM 8073 O O . VAL B 1 301 ? 10.977 -30.578 1.188 1 87.38 301 VAL B O 1
ATOM 8076 N N . GLY B 1 302 ? 9.375 -31.422 2.467 1 81.56 302 GLY B N 1
ATOM 8077 C CA . GLY B 1 302 ? 8.602 -30.203 2.502 1 81.56 302 GLY B CA 1
ATOM 8078 C C . GLY B 1 302 ? 8.016 -29.828 1.152 1 81.56 302 GLY B C 1
ATOM 8079 O O . GLY B 1 302 ? 8.086 -28.656 0.738 1 81.56 302 GLY B O 1
ATOM 8080 N N . GLY B 1 303 ? 7.613 -30.688 0.423 1 78.38 303 GLY B N 1
ATOM 8081 C CA . GLY B 1 303 ? 7.039 -30.438 -0.889 1 78.38 303 GLY B CA 1
ATOM 8082 C C . GLY B 1 303 ? 5.887 -29.453 -0.858 1 78.38 303 GLY B C 1
ATOM 8083 O O . GLY B 1 303 ? 5.625 -28.766 -1.848 1 78.38 303 GLY B O 1
ATOM 8084 N N . GLN B 1 304 ? 5.258 -29.328 0.235 1 76.69 304 GLN B N 1
ATOM 8085 C CA . GLN B 1 304 ? 4.133 -28.422 0.376 1 76.69 304 GLN B CA 1
ATOM 8086 C C . GLN B 1 304 ? 4.59 -26.969 0.285 1 76.69 304 GLN B C 1
ATOM 8088 O O . GLN B 1 304 ? 3.861 -26.109 -0.223 1 76.69 304 GLN B O 1
ATOM 8093 N N . ALA B 1 305 ? 5.723 -26.688 0.778 1 81.69 305 ALA B N 1
ATOM 8094 C CA . ALA B 1 305 ? 6.234 -25.328 0.734 1 81.69 305 ALA B CA 1
ATOM 8095 C C . ALA B 1 305 ? 6.445 -24.859 -0.705 1 81.69 305 ALA B C 1
ATOM 8097 O O . ALA B 1 305 ? 6.18 -23.703 -1.038 1 81.69 305 ALA B O 1
ATOM 8098 N N . ALA B 1 306 ? 6.871 -25.75 -1.487 1 79.81 306 ALA B N 1
ATOM 8099 C CA . ALA B 1 306 ? 7.074 -25.438 -2.898 1 79.81 306 ALA B CA 1
ATOM 8100 C C . ALA B 1 306 ? 5.754 -25.078 -3.574 1 79.81 306 ALA B C 1
ATOM 8102 O O . ALA B 1 306 ? 5.66 -24.047 -4.258 1 79.81 306 ALA B O 1
ATOM 8103 N N . ALA B 1 307 ? 4.828 -25.891 -3.314 1 74.12 307 ALA B N 1
ATOM 8104 C CA . ALA B 1 307 ? 3.521 -25.656 -3.922 1 74.12 307 ALA B CA 1
ATOM 8105 C C . ALA B 1 307 ? 2.906 -24.344 -3.418 1 74.12 307 ALA B C 1
ATOM 8107 O O . ALA B 1 307 ? 2.301 -23.594 -4.191 1 74.12 307 ALA B O 1
ATOM 8108 N N . ALA B 1 308 ? 3.049 -24.062 -2.199 1 78.44 308 ALA B N 1
ATOM 8109 C CA . ALA B 1 308 ? 2.455 -22.875 -1.595 1 78.44 308 ALA B CA 1
ATOM 8110 C C . ALA B 1 308 ? 3.014 -21.609 -2.225 1 78.44 308 ALA B C 1
ATOM 8112 O O . ALA B 1 308 ? 2.27 -20.656 -2.484 1 78.44 308 ALA B O 1
ATOM 8113 N N . VAL B 1 309 ? 4.266 -21.531 -2.455 1 82.88 309 VAL B N 1
ATOM 8114 C CA . VAL B 1 309 ? 4.895 -20.359 -3.035 1 82.88 309 VAL B CA 1
ATOM 8115 C C . VAL B 1 309 ? 4.477 -20.219 -4.496 1 82.88 309 VAL B C 1
ATOM 8117 O O . VAL B 1 309 ? 4.227 -19.094 -4.969 1 82.88 309 VAL B O 1
ATOM 8120 N N . GLN B 1 310 ? 4.398 -21.328 -5.164 1 76.88 310 GLN B N 1
ATOM 8121 C CA . GLN B 1 310 ? 4.07 -21.297 -6.586 1 76.88 310 GLN B CA 1
ATOM 8122 C C . GLN B 1 310 ? 2.629 -20.859 -6.809 1 76.88 310 GLN B C 1
ATOM 8124 O O . GLN B 1 310 ? 2.328 -20.172 -7.793 1 76.88 310 GLN B O 1
ATOM 8129 N N . LEU B 1 311 ? 1.824 -21.219 -5.844 1 67.5 311 LEU B N 1
ATOM 8130 C CA . LEU B 1 311 ? 0.415 -20.859 -5.961 1 67.5 311 LEU B CA 1
ATOM 8131 C C . LEU B 1 311 ? 0.128 -19.547 -5.25 1 67.5 311 LEU B C 1
ATOM 8133 O O . LEU B 1 311 ? -1.021 -19.109 -5.195 1 67.5 311 LEU B O 1
ATOM 8137 N N . GLY B 1 312 ? 1.177 -18.953 -4.664 1 69.56 312 GLY B N 1
ATOM 8138 C CA . GLY B 1 312 ? 1.012 -17.688 -3.963 1 69.56 312 GLY B CA 1
ATOM 8139 C C . GLY B 1 312 ? 0.259 -17.828 -2.652 1 69.56 312 GLY B C 1
ATOM 8140 O O . GLY B 1 312 ? -0.415 -16.891 -2.217 1 69.56 312 GLY B O 1
ATOM 8141 N N . LEU B 1 313 ? 0.25 -18.906 -2.076 1 65.38 313 LEU B N 1
ATOM 8142 C CA . LEU B 1 313 ? -0.496 -19.172 -0.851 1 65.38 313 LEU B CA 1
ATOM 8143 C C . LEU B 1 313 ? 0.435 -19.203 0.357 1 65.38 313 LEU B C 1
ATOM 8145 O O . LEU B 1 313 ? -0.018 -19.375 1.491 1 65.38 313 LEU B O 1
ATOM 8149 N N . ALA B 1 314 ? 1.696 -19.016 0.035 1 78.75 314 ALA B N 1
ATOM 8150 C CA . ALA B 1 314 ? 2.656 -19.062 1.136 1 78.75 314 ALA B CA 1
ATOM 8151 C C . ALA B 1 314 ? 2.477 -17.859 2.061 1 78.75 314 ALA B C 1
ATOM 8153 O O . ALA B 1 314 ? 2.221 -16.734 1.597 1 78.75 314 ALA B O 1
ATOM 8154 N N . SER B 1 315 ? 2.59 -18.078 3.342 1 78.75 315 SER B N 1
ATOM 8155 C CA . SER B 1 315 ? 2.42 -17.016 4.312 1 78.75 315 SER B CA 1
ATOM 8156 C C . SER B 1 315 ? 3.73 -16.266 4.559 1 78.75 315 SER B C 1
ATOM 8158 O O . SER B 1 315 ? 3.729 -15.094 4.93 1 78.75 315 SER B O 1
ATOM 8160 N N . ASN B 1 316 ? 4.824 -16.891 4.352 1 86.75 316 ASN B N 1
ATOM 8161 C CA . ASN B 1 316 ? 6.086 -16.266 4.734 1 86.75 316 ASN B CA 1
ATOM 8162 C C . ASN B 1 316 ? 7.062 -16.219 3.561 1 86.75 316 ASN B C 1
ATOM 8164 O O . ASN B 1 316 ? 7.848 -15.273 3.449 1 86.75 316 ASN B O 1
ATOM 8168 N N . ASN B 1 317 ? 7.012 -17.219 2.67 1 90.81 317 ASN B N 1
ATOM 8169 C CA . ASN B 1 317 ? 7.984 -17.266 1.585 1 90.81 317 ASN B CA 1
ATOM 8170 C C . ASN B 1 317 ? 7.449 -16.609 0.318 1 90.81 317 ASN B C 1
ATOM 8172 O O . ASN B 1 317 ? 6.266 -16.734 0.005 1 90.81 317 ASN B O 1
ATOM 8176 N N . THR B 1 318 ? 8.352 -15.914 -0.287 1 89.38 318 THR B N 1
ATOM 8177 C CA . THR B 1 318 ? 8.047 -15.367 -1.604 1 89.38 318 THR B CA 1
ATOM 8178 C C . THR B 1 318 ? 9.289 -15.367 -2.488 1 89.38 318 THR B C 1
ATOM 8180 O O . THR B 1 318 ? 10.422 -15.398 -1.986 1 89.38 318 THR B O 1
ATOM 8183 N N . MET B 1 319 ? 8.984 -15.508 -3.762 1 91.12 319 MET B N 1
ATOM 8184 C CA . MET B 1 319 ? 10.078 -15.445 -4.719 1 91.12 319 MET B CA 1
ATOM 8185 C C . MET B 1 319 ? 10.195 -14.047 -5.328 1 91.12 319 MET B C 1
ATOM 8187 O O . MET B 1 319 ? 9.203 -13.484 -5.793 1 91.12 319 MET B O 1
ATOM 8191 N N . ARG B 1 320 ? 11.414 -13.461 -5.27 1 90.25 320 ARG B N 1
ATOM 8192 C CA . ARG B 1 320 ? 11.695 -12.164 -5.867 1 90.25 320 ARG B CA 1
ATOM 8193 C C . ARG B 1 320 ? 12.828 -12.266 -6.879 1 90.25 320 ARG B C 1
ATOM 8195 O O . ARG B 1 320 ? 13.523 -13.281 -6.945 1 90.25 320 ARG B O 1
ATOM 8202 N N . ASN B 1 321 ? 12.914 -11.266 -7.711 1 89.56 321 ASN B N 1
ATOM 8203 C CA . ASN B 1 321 ? 13.969 -11.305 -8.711 1 89.56 321 ASN B CA 1
ATOM 8204 C C . ASN B 1 321 ? 14.766 -10 -8.742 1 89.56 321 ASN B C 1
ATOM 8206 O O . ASN B 1 321 ? 14.281 -8.961 -8.297 1 89.56 321 ASN B O 1
ATOM 8210 N N . TYR B 1 322 ? 15.953 -10.117 -9.102 1 90.88 322 TYR B N 1
ATOM 8211 C CA . TYR B 1 322 ? 16.891 -9.008 -9.289 1 90.88 322 TYR B CA 1
ATOM 8212 C C . TYR B 1 322 ? 17.469 -9.016 -10.695 1 90.88 322 TYR B C 1
ATOM 8214 O O . TYR B 1 322 ? 18.016 -10.023 -11.141 1 90.88 322 TYR B O 1
ATOM 8222 N N . THR B 1 323 ? 17.266 -7.883 -11.383 1 84.56 323 THR B N 1
ATOM 8223 C CA . THR B 1 323 ? 17.703 -7.816 -12.781 1 84.56 323 THR B CA 1
ATOM 8224 C C . THR B 1 323 ? 18.984 -7.008 -12.914 1 84.56 323 THR B C 1
ATOM 8226 O O . THR B 1 323 ? 19.484 -6.812 -14.023 1 84.56 323 THR B O 1
ATOM 8229 N N . GLY B 1 324 ? 19.484 -6.535 -11.805 1 73.5 324 GLY B N 1
ATOM 8230 C CA . GLY B 1 324 ? 20.734 -5.793 -11.852 1 73.5 324 GLY B CA 1
ATOM 8231 C C . GLY B 1 324 ? 21.969 -6.684 -11.758 1 73.5 324 GLY B C 1
ATOM 8232 O O . GLY B 1 324 ? 21.859 -7.906 -11.859 1 73.5 324 GLY B O 1
ATOM 8233 N N . PRO B 1 325 ? 23.141 -6.121 -11.75 1 68.12 325 PRO B N 1
ATOM 8234 C CA . PRO B 1 325 ? 24.359 -6.93 -11.633 1 68.12 325 PRO B CA 1
ATOM 8235 C C . PRO B 1 325 ? 24.469 -7.629 -10.281 1 68.12 325 PRO B C 1
ATOM 8237 O O . PRO B 1 325 ? 24 -7.102 -9.266 1 68.12 325 PRO B O 1
ATOM 8240 N N . ALA B 1 326 ? 24.781 -8.906 -10.25 1 59.19 326 ALA B N 1
ATOM 8241 C CA . ALA B 1 326 ? 24.875 -9.727 -9.039 1 59.19 326 ALA B CA 1
ATOM 8242 C C . ALA B 1 326 ? 25.688 -9.016 -7.961 1 59.19 326 ALA B C 1
ATOM 8244 O O . ALA B 1 326 ? 25.391 -9.141 -6.773 1 59.19 326 ALA B O 1
ATOM 8245 N N . ASN B 1 327 ? 26.875 -8.523 -8.328 1 56.41 327 ASN B N 1
ATOM 8246 C CA . ASN B 1 327 ? 27.672 -7.672 -7.445 1 56.41 327 ASN B CA 1
ATOM 8247 C C . ASN B 1 327 ? 27.891 -6.289 -8.055 1 56.41 327 ASN B C 1
ATOM 8249 O O . ASN B 1 327 ? 28.031 -6.16 -9.273 1 56.41 327 ASN B O 1
ATOM 8253 N N . ALA B 1 328 ? 27.625 -5.23 -7.355 1 52.03 328 ALA B N 1
ATOM 8254 C CA . ALA B 1 328 ? 27.844 -3.887 -7.883 1 52.03 328 ALA B CA 1
ATOM 8255 C C . ALA B 1 328 ? 29.125 -3.836 -8.711 1 52.03 328 ALA B C 1
ATOM 8257 O O . ALA B 1 328 ? 29.234 -3.045 -9.648 1 52.03 328 ALA B O 1
ATOM 8258 N N . SER B 1 329 ? 30.109 -4.691 -8.352 1 46.47 329 SER B N 1
ATOM 8259 C CA . SER B 1 329 ? 31.406 -4.605 -9.016 1 46.47 329 SER B CA 1
ATOM 8260 C C . SER B 1 329 ? 31.484 -5.559 -10.203 1 46.47 329 SER B C 1
ATOM 8262 O O . SER B 1 329 ? 32.438 -5.523 -10.969 1 46.47 329 SER B O 1
ATOM 8264 N N . SER B 1 330 ? 30.688 -6.539 -10.078 1 49.34 330 SER B N 1
ATOM 8265 C CA . SER B 1 330 ? 30.891 -7.523 -11.133 1 49.34 330 SER B CA 1
ATOM 8266 C C . SER B 1 330 ? 30.125 -7.156 -12.391 1 49.34 330 SER B C 1
ATOM 8268 O O . SER B 1 330 ? 29.078 -6.512 -12.312 1 49.34 330 SER B O 1
ATOM 8270 N N . SER B 1 331 ? 30.797 -7.141 -13.359 1 44.97 331 SER B N 1
ATOM 8271 C CA . SER B 1 331 ? 30.281 -6.984 -14.711 1 44.97 331 SER B CA 1
ATOM 8272 C C . SER B 1 331 ? 29.234 -8.055 -15.031 1 44.97 331 SER B C 1
ATOM 8274 O O . SER B 1 331 ? 28.578 -8 -16.062 1 44.97 331 SER B O 1
ATOM 8276 N N . ASP B 1 332 ? 29.312 -9.117 -14.406 1 51.09 332 ASP B N 1
ATOM 8277 C CA . ASP B 1 332 ? 28.438 -10.211 -14.781 1 51.09 332 ASP B CA 1
ATOM 8278 C C . ASP B 1 332 ? 26.969 -9.852 -14.5 1 51.09 332 ASP B C 1
ATOM 8280 O O . ASP B 1 332 ? 26.578 -9.672 -13.344 1 51.09 332 ASP B O 1
ATOM 8284 N N . THR B 1 333 ? 26.344 -9.172 -15.391 1 51.75 333 THR B N 1
ATOM 8285 C CA . THR B 1 333 ? 25.172 -8.305 -15.359 1 51.75 333 THR B CA 1
ATOM 8286 C C . THR B 1 333 ? 23.891 -9.133 -15.336 1 51.75 333 THR B C 1
ATOM 8288 O O . THR B 1 333 ? 23.672 -9.961 -16.219 1 51.75 333 THR B O 1
ATOM 8291 N N . PRO B 1 334 ? 23.328 -9.234 -14.195 1 56.56 334 PRO B N 1
ATOM 8292 C CA . PRO B 1 334 ? 21.953 -9.727 -14.359 1 56.56 334 PRO B CA 1
ATOM 8293 C C . PRO B 1 334 ? 21.172 -8.961 -15.43 1 56.56 334 PRO B C 1
ATOM 8295 O O . PRO B 1 334 ? 21.406 -7.77 -15.625 1 56.56 334 PRO B O 1
ATOM 8298 N N . SER B 1 335 ? 20.828 -9.477 -16.391 1 64.44 335 SER B N 1
ATOM 8299 C CA . SER B 1 335 ? 20.031 -8.898 -17.469 1 64.44 335 SER B CA 1
ATOM 8300 C C . SER B 1 335 ? 18.547 -9.242 -17.297 1 64.44 335 SER B C 1
ATOM 8302 O O . SER B 1 335 ? 18.203 -10.172 -16.578 1 64.44 335 SER B O 1
ATOM 8304 N N . PRO B 1 336 ? 17.797 -8.391 -17.688 1 67.5 336 PRO B N 1
ATOM 8305 C CA . PRO B 1 336 ? 16.359 -8.68 -17.656 1 67.5 336 PRO B CA 1
ATOM 8306 C C . PRO B 1 336 ? 16.031 -10.07 -18.203 1 67.5 336 PRO B C 1
ATOM 8308 O O . PRO B 1 336 ? 15.016 -10.656 -17.812 1 67.5 336 PRO B O 1
ATOM 8311 N N . ASN B 1 337 ? 17 -10.555 -18.891 1 73.06 337 ASN B N 1
ATOM 8312 C CA . ASN B 1 337 ? 16.75 -11.867 -19.469 1 73.06 337 ASN B CA 1
ATOM 8313 C C . ASN B 1 337 ? 17.219 -12.992 -18.547 1 73.06 337 ASN B C 1
ATOM 8315 O O . ASN B 1 337 ? 16.766 -14.133 -18.672 1 73.06 337 ASN B O 1
ATOM 8319 N N . HIS B 1 338 ? 18.094 -12.539 -17.656 1 83.06 338 HIS B N 1
ATOM 8320 C CA . HIS B 1 338 ? 18.609 -13.547 -16.734 1 83.06 338 HIS B CA 1
ATOM 8321 C C . HIS B 1 338 ? 18.609 -13.023 -15.297 1 83.06 338 HIS B C 1
ATOM 8323 O O . HIS B 1 338 ? 19.672 -12.852 -14.688 1 83.06 338 HIS B O 1
ATOM 8329 N N . PRO B 1 339 ? 17.438 -12.914 -14.812 1 89.69 339 PRO B N 1
ATOM 8330 C CA . PRO B 1 339 ? 17.344 -12.391 -13.453 1 89.69 339 PRO B CA 1
ATOM 8331 C C . PRO B 1 339 ? 17.812 -13.391 -12.398 1 89.69 339 PRO B C 1
ATOM 8333 O O . PRO B 1 339 ? 17.812 -14.602 -12.648 1 89.69 339 PRO B O 1
ATOM 8336 N N . ILE B 1 340 ? 18.312 -12.875 -11.336 1 93.12 340 ILE B N 1
ATOM 8337 C CA . ILE B 1 340 ? 18.578 -13.711 -10.164 1 93.12 340 ILE B CA 1
ATOM 8338 C C . ILE B 1 340 ? 17.328 -13.773 -9.289 1 93.12 340 ILE B C 1
ATOM 8340 O O . ILE B 1 340 ? 16.906 -12.766 -8.719 1 93.12 340 ILE B O 1
ATOM 8344 N N . PHE B 1 341 ? 16.797 -14.961 -9.281 1 94.31 341 PHE B N 1
ATOM 8345 C CA . PHE B 1 341 ? 15.688 -15.164 -8.359 1 94.31 341 PHE B CA 1
ATOM 8346 C C . PHE B 1 341 ? 16.188 -15.461 -6.957 1 94.31 341 PHE B C 1
ATOM 8348 O O . PHE B 1 341 ? 17.188 -16.172 -6.785 1 94.31 341 PHE B O 1
ATOM 8355 N N . PHE B 1 342 ? 15.523 -14.906 -5.953 1 95.06 342 PHE B N 1
ATOM 8356 C CA . PHE B 1 342 ? 15.914 -15.164 -4.574 1 95.06 342 PHE B CA 1
ATOM 8357 C C . PHE B 1 342 ? 14.695 -15.266 -3.67 1 95.06 342 PHE B C 1
ATOM 8359 O O . PHE B 1 342 ? 13.617 -14.789 -4.023 1 95.06 342 PHE B O 1
ATOM 8366 N N . ILE B 1 343 ? 14.914 -15.938 -2.543 1 94.44 343 ILE B N 1
ATOM 8367 C CA . ILE B 1 343 ? 13.836 -16.156 -1.588 1 94.44 343 ILE B CA 1
ATOM 8368 C C . ILE B 1 343 ? 13.703 -14.945 -0.67 1 94.44 343 ILE B C 1
ATOM 8370 O O . ILE B 1 343 ? 14.664 -14.555 -0.004 1 94.44 343 ILE B O 1
ATOM 8374 N N . GLY B 1 344 ? 12.562 -14.359 -0.738 1 92.81 344 GLY B N 1
ATOM 8375 C CA . GLY B 1 344 ? 12.266 -13.266 0.169 1 92.81 344 GLY B CA 1
ATOM 8376 C C . GLY B 1 344 ? 11.172 -13.602 1.169 1 92.81 344 GLY B C 1
ATOM 8377 O O . GLY B 1 344 ? 10.789 -14.758 1.312 1 92.81 344 GLY B O 1
ATOM 8378 N N . ASP B 1 345 ? 10.773 -12.656 1.888 1 92.56 345 ASP B N 1
ATOM 8379 C CA . ASP B 1 345 ? 9.711 -12.82 2.877 1 92.56 345 ASP B CA 1
ATOM 8380 C C . ASP B 1 345 ? 8.508 -11.945 2.543 1 92.56 345 ASP B C 1
ATOM 8382 O O . ASP B 1 345 ? 8.648 -10.742 2.324 1 92.56 345 ASP B O 1
ATOM 8386 N N . GLN B 1 346 ? 7.355 -12.555 2.555 1 87.94 346 GLN B N 1
ATOM 8387 C CA . GLN B 1 346 ? 6.125 -11.867 2.184 1 87.94 346 GLN B CA 1
ATOM 8388 C C . GLN B 1 346 ? 5.664 -10.922 3.295 1 87.94 346 GLN B C 1
ATOM 8390 O O . GLN B 1 346 ? 4.891 -10 3.049 1 87.94 346 GLN B O 1
ATOM 8395 N N . GLN B 1 347 ? 6.125 -11.07 4.449 1 86.06 347 GLN B N 1
ATOM 8396 C CA . GLN B 1 347 ? 5.668 -10.297 5.594 1 86.06 347 GLN B CA 1
ATOM 8397 C C . GLN B 1 347 ? 6.469 -9.008 5.738 1 86.06 347 GLN B C 1
ATOM 8399 O O . GLN B 1 347 ? 6.16 -8.164 6.586 1 86.06 347 GLN B O 1
ATOM 8404 N N . SER B 1 348 ? 7.398 -8.844 4.863 1 87.44 348 SER B N 1
ATOM 8405 C CA . SER B 1 348 ? 8.18 -7.613 4.938 1 87.44 348 SER B CA 1
ATOM 8406 C C . SER B 1 348 ? 7.348 -6.402 4.535 1 87.44 348 SER B C 1
ATOM 8408 O O . SER B 1 348 ? 6.555 -6.473 3.594 1 87.44 348 SER B O 1
ATOM 8410 N N . THR B 1 349 ? 7.41 -5.395 5.383 1 84.31 349 THR B N 1
ATOM 8411 C CA . THR B 1 349 ? 6.621 -4.191 5.137 1 84.31 349 THR B CA 1
ATOM 8412 C C . THR B 1 349 ? 7.527 -2.979 4.953 1 84.31 349 THR B C 1
ATOM 8414 O O . THR B 1 349 ? 8.758 -3.105 4.965 1 84.31 349 THR B O 1
ATOM 8417 N N . THR B 1 350 ? 6.934 -1.837 4.707 1 87.81 350 THR B N 1
ATOM 8418 C CA . THR B 1 350 ? 7.672 -0.587 4.559 1 87.81 350 THR B CA 1
ATOM 8419 C C . THR B 1 350 ? 8.055 -0.02 5.922 1 87.81 350 THR B C 1
ATOM 8421 O O . THR B 1 350 ? 8.805 0.957 6.004 1 87.81 350 THR B O 1
ATOM 8424 N N . ALA B 1 351 ? 7.684 -0.673 6.965 1 89.69 351 ALA B N 1
ATOM 8425 C CA . ALA B 1 351 ? 7.922 -0.166 8.312 1 89.69 351 ALA B CA 1
ATOM 8426 C C . ALA B 1 351 ? 9.312 -0.548 8.805 1 89.69 351 ALA B C 1
ATOM 8428 O O . ALA B 1 351 ? 9.789 -0.016 9.812 1 89.69 351 ALA B O 1
ATOM 8429 N N . GLU B 1 352 ? 9.977 -1.4 8.023 1 92.75 352 GLU B N 1
ATOM 8430 C CA . GLU B 1 352 ? 11.289 -1.862 8.445 1 92.75 352 GLU B CA 1
ATOM 8431 C C . GLU B 1 352 ? 12.297 -1.795 7.297 1 92.75 352 GLU B C 1
ATOM 8433 O O . GLU B 1 352 ? 11.953 -2.09 6.152 1 92.75 352 GLU B O 1
ATOM 8438 N N . ASP B 1 353 ? 13.43 -1.319 7.668 1 93.88 353 ASP B N 1
ATOM 8439 C CA . ASP B 1 353 ? 14.609 -1.476 6.824 1 93.88 353 ASP B CA 1
ATOM 8440 C C . ASP B 1 353 ? 15.5 -2.607 7.332 1 93.88 353 ASP B C 1
ATOM 8442 O O . ASP B 1 353 ? 15.75 -2.715 8.539 1 93.88 353 ASP B O 1
ATOM 8446 N N . PHE B 1 354 ? 15.93 -3.422 6.449 1 95.38 354 PHE B N 1
ATOM 8447 C CA . PHE B 1 354 ? 16.703 -4.547 6.953 1 95.38 354 PHE B CA 1
ATOM 8448 C C . PHE B 1 354 ? 17.688 -5.039 5.902 1 95.38 354 PHE B C 1
ATOM 8450 O O . PHE B 1 354 ? 17.562 -4.711 4.719 1 95.38 354 PHE B O 1
ATOM 8457 N N . SER B 1 355 ? 18.719 -5.645 6.383 1 95.12 355 SER B N 1
ATOM 8458 C CA . SER B 1 355 ? 19.672 -6.422 5.602 1 95.12 355 SER B CA 1
ATOM 8459 C C . SER B 1 355 ? 19.641 -7.895 5.996 1 95.12 355 SER B C 1
ATOM 8461 O O . SER B 1 355 ? 19.656 -8.227 7.188 1 95.12 355 SER B O 1
ATOM 8463 N N . SER B 1 356 ? 19.484 -8.703 5.012 1 96.19 356 SER B N 1
ATOM 8464 C CA . SER B 1 356 ? 19.359 -10.125 5.305 1 96.19 356 SER B CA 1
ATOM 8465 C C . SER B 1 356 ? 20.125 -10.969 4.285 1 96.19 356 SER B C 1
ATOM 8467 O O . SER B 1 356 ? 20.609 -10.445 3.285 1 96.19 356 SER B O 1
ATOM 8469 N N . ARG B 1 357 ? 20.312 -12.266 4.68 1 96.44 357 ARG B N 1
ATOM 8470 C CA . ARG B 1 357 ? 20.984 -13.242 3.818 1 96.44 357 ARG B CA 1
ATOM 8471 C C . ARG B 1 357 ? 20 -14.289 3.318 1 96.44 357 ARG B C 1
ATOM 8473 O O . ARG B 1 357 ? 19.094 -14.711 4.055 1 96.44 357 ARG B O 1
ATOM 8480 N N . THR B 1 358 ? 20.125 -14.664 2.121 1 96.44 358 THR B N 1
ATOM 8481 C CA . THR B 1 358 ? 19.281 -15.68 1.506 1 96.44 358 THR B CA 1
ATOM 8482 C C . THR B 1 358 ? 20 -16.359 0.35 1 96.44 358 THR B C 1
ATOM 8484 O O . THR B 1 358 ? 21.219 -16.188 0.185 1 96.44 358 THR B O 1
ATOM 8487 N N . MET B 1 359 ? 19.359 -17.203 -0.341 1 95.75 359 MET B N 1
ATOM 8488 C CA . MET B 1 359 ? 19.906 -17.891 -1.506 1 95.75 359 MET B CA 1
ATOM 8489 C C . MET B 1 359 ? 19.219 -17.438 -2.785 1 95.75 359 MET B C 1
ATOM 8491 O O . MET B 1 359 ? 18.031 -17.109 -2.77 1 95.75 359 MET B O 1
ATOM 8495 N N . GLY B 1 360 ? 19.984 -17.422 -3.809 1 95.12 360 GLY B N 1
ATOM 8496 C CA . GLY B 1 360 ? 19.453 -17.078 -5.113 1 95.12 360 GLY B CA 1
ATOM 8497 C C . GLY B 1 360 ? 19.969 -17.953 -6.23 1 95.12 360 GLY B C 1
ATOM 8498 O O . GLY B 1 360 ? 20.906 -18.734 -6.027 1 95.12 360 GLY B O 1
ATOM 8499 N N . MET B 1 361 ? 19.297 -17.875 -7.375 1 95.62 361 MET B N 1
ATOM 8500 C CA . MET B 1 361 ? 19.672 -18.672 -8.531 1 95.62 361 MET B CA 1
ATOM 8501 C C . MET B 1 361 ? 19.438 -17.906 -9.828 1 95.62 361 MET B C 1
ATOM 8503 O O . MET B 1 361 ? 18.453 -17.172 -9.953 1 95.62 361 MET B O 1
ATOM 8507 N N . ALA B 1 362 ? 20.375 -18.078 -10.734 1 94.38 362 ALA B N 1
ATOM 8508 C CA . ALA B 1 362 ? 20.25 -17.562 -12.094 1 94.38 362 ALA B CA 1
ATOM 8509 C C . ALA B 1 362 ? 20.594 -18.656 -13.117 1 94.38 362 ALA B C 1
ATOM 8511 O O . ALA B 1 362 ? 21.562 -19.391 -12.945 1 94.38 362 ALA B O 1
ATOM 8512 N N . THR B 1 363 ? 19.75 -18.75 -14.07 1 95.62 363 THR B N 1
ATOM 8513 C CA . THR B 1 363 ? 19.938 -19.75 -15.109 1 95.62 363 THR B CA 1
ATOM 8514 C C . THR B 1 363 ? 20.062 -19.094 -16.484 1 95.62 363 THR B C 1
ATOM 8516 O O . THR B 1 363 ? 19.422 -18.078 -16.75 1 95.62 363 THR B O 1
ATOM 8519 N N . GLN B 1 364 ? 20.953 -19.609 -17.312 1 94.44 364 GLN B N 1
ATOM 8520 C CA . GLN B 1 364 ? 21.094 -19.234 -18.719 1 94.44 364 GLN B CA 1
ATOM 8521 C C . GLN B 1 364 ? 20.969 -20.453 -19.625 1 94.44 364 GLN B C 1
ATOM 8523 O O . GLN B 1 364 ? 21.484 -21.531 -19.297 1 94.44 364 GLN B O 1
ATOM 8528 N N . CYS B 1 365 ? 20.172 -20.312 -20.656 1 96.56 365 CYS B N 1
ATOM 8529 C CA . CYS B 1 365 ? 19.953 -21.438 -21.578 1 96.56 365 CYS B CA 1
ATOM 8530 C C . CYS B 1 365 ? 20.156 -21 -23.016 1 96.56 365 CYS B C 1
ATOM 8532 O O . CYS B 1 365 ? 20.062 -19.812 -23.344 1 96.56 365 CYS B O 1
ATOM 8534 N N . GLU B 1 366 ? 20.5 -21.906 -23.859 1 95.5 366 GLU B N 1
ATOM 8535 C CA . GLU B 1 366 ? 20.578 -21.781 -25.312 1 95.5 366 GLU B CA 1
ATOM 8536 C C . GLU B 1 366 ? 19.859 -22.953 -26 1 95.5 366 GLU B C 1
ATOM 8538 O O . GLU B 1 366 ? 19.969 -24.094 -25.578 1 95.5 366 GLU B O 1
ATOM 8543 N N . ILE B 1 367 ? 19.062 -22.625 -27.016 1 96.5 367 ILE B N 1
ATOM 8544 C CA . ILE B 1 367 ? 18.375 -23.672 -27.734 1 96.5 367 ILE B CA 1
ATOM 8545 C C . ILE B 1 367 ? 19.359 -24.406 -28.656 1 96.5 367 ILE B C 1
ATOM 8547 O O . ILE B 1 367 ? 20.094 -23.766 -29.406 1 96.5 367 ILE B O 1
ATOM 8551 N N . ILE B 1 368 ? 19.406 -25.734 -28.625 1 95.06 368 ILE B N 1
ATOM 8552 C CA . ILE B 1 368 ? 20.406 -26.5 -29.391 1 95.06 368 ILE B CA 1
ATOM 8553 C C . ILE B 1 368 ? 19.719 -27.656 -30.109 1 95.06 368 ILE B C 1
ATOM 8555 O O . ILE B 1 368 ? 20.328 -28.703 -30.344 1 95.06 368 ILE B O 1
ATOM 8559 N N . THR B 1 369 ? 18.5 -27.578 -30.344 1 94.06 369 THR B N 1
ATOM 8560 C CA . THR B 1 369 ? 17.734 -28.656 -30.953 1 94.06 369 THR B CA 1
ATOM 8561 C C . THR B 1 369 ? 18.328 -29.047 -32.312 1 94.06 369 THR B C 1
ATOM 8563 O O . THR B 1 369 ? 18.516 -30.234 -32.594 1 94.06 369 THR B O 1
ATOM 8566 N N . SER B 1 370 ? 18.656 -28.047 -33.156 1 92.44 370 SER B N 1
ATOM 8567 C CA . SER B 1 370 ? 19.141 -28.312 -34.5 1 92.44 370 SER B CA 1
ATOM 8568 C C . SER B 1 370 ? 20.5 -28.984 -34.5 1 92.44 370 SER B C 1
ATOM 8570 O O . SER B 1 370 ? 20.828 -29.734 -35.406 1 92.44 370 SER B O 1
ATOM 8572 N N . LYS B 1 371 ? 21.188 -28.781 -33.469 1 91.5 371 LYS B N 1
ATOM 8573 C CA . LYS B 1 371 ? 22.516 -29.375 -33.375 1 91.5 371 LYS B CA 1
ATOM 8574 C C . LYS B 1 371 ? 22.453 -30.828 -32.938 1 91.5 371 LYS B C 1
ATOM 8576 O O . LYS B 1 371 ? 23.375 -31.609 -33.219 1 91.5 371 LYS B O 1
ATOM 8581 N N . CYS B 1 372 ? 21.375 -31.219 -32.312 1 91.69 372 CYS B N 1
ATOM 8582 C CA . CYS B 1 372 ? 21.359 -32.5 -31.641 1 91.69 372 CYS B CA 1
ATOM 8583 C C . CYS B 1 372 ? 20.359 -33.438 -32.312 1 91.69 372 CYS B C 1
ATOM 8585 O O . CYS B 1 372 ? 20.406 -34.656 -32.094 1 91.69 372 CYS B O 1
ATOM 8587 N N . TYR B 1 373 ? 19.453 -32.938 -33 1 90.06 373 TYR B N 1
ATOM 8588 C CA . TYR B 1 373 ? 18.344 -33.781 -33.5 1 90.06 373 TYR B CA 1
ATOM 8589 C C . TYR B 1 373 ? 18.359 -33.875 -35 1 90.06 373 TYR B C 1
ATOM 8591 O O . TYR B 1 373 ? 18.562 -32.906 -35.719 1 90.06 373 TYR B O 1
ATOM 8599 N N . ASP B 1 374 ? 18.188 -35.094 -35.375 1 83.38 374 ASP B N 1
ATOM 8600 C CA . ASP B 1 374 ? 17.969 -35.438 -36.781 1 83.38 374 ASP B CA 1
ATOM 8601 C C . ASP B 1 374 ? 16.672 -36.219 -36.969 1 83.38 374 ASP B C 1
ATOM 8603 O O . ASP B 1 374 ? 16.484 -37.281 -36.344 1 83.38 374 ASP B O 1
ATOM 8607 N N . ALA B 1 375 ? 15.781 -35.812 -37.812 1 79.06 375 ALA B N 1
ATOM 8608 C CA . ALA B 1 375 ? 14.461 -36.406 -38.031 1 79.06 375 ALA B CA 1
ATOM 8609 C C . ALA B 1 375 ? 14.57 -37.875 -38.375 1 79.06 375 ALA B C 1
ATOM 8611 O O . ALA B 1 375 ? 13.648 -38.656 -38.094 1 79.06 375 ALA B O 1
ATOM 8612 N N . SER B 1 376 ? 15.648 -38.281 -38.875 1 78.94 376 SER B N 1
ATOM 8613 C CA . SER B 1 376 ? 15.859 -39.656 -39.281 1 78.94 376 SER B CA 1
ATOM 8614 C C . SER B 1 376 ? 15.977 -40.562 -38.062 1 78.94 376 SER B C 1
ATOM 8616 O O . SER B 1 376 ? 15.797 -41.781 -38.156 1 78.94 376 SER B O 1
ATOM 8618 N N . ASN B 1 377 ? 16.156 -40.062 -36.875 1 78.75 377 ASN B N 1
ATOM 8619 C CA . ASN B 1 377 ? 16.391 -40.844 -35.688 1 78.75 377 ASN B CA 1
ATOM 8620 C C . ASN B 1 377 ? 15.109 -40.969 -34.844 1 78.75 377 ASN B C 1
ATOM 8622 O O . ASN B 1 377 ? 15.164 -41.312 -33.656 1 78.75 377 ASN B O 1
ATOM 8626 N N . GLY B 1 378 ? 13.984 -40.688 -35.562 1 79.12 378 GLY B N 1
ATOM 8627 C CA . GLY B 1 378 ? 12.742 -40.75 -34.812 1 79.12 378 GLY B CA 1
ATOM 8628 C C . GLY B 1 378 ? 12.625 -39.688 -33.75 1 79.12 378 GLY B C 1
ATOM 8629 O O . GLY B 1 378 ? 12.68 -38.5 -34.031 1 79.12 378 GLY B O 1
ATOM 8630 N N . SER B 1 379 ? 12.555 -40.219 -32.438 1 83.25 379 SER B N 1
ATOM 8631 C CA . SER B 1 379 ? 12.414 -39.281 -31.344 1 83.25 379 SER B CA 1
ATOM 8632 C C . SER B 1 379 ? 13.711 -39.156 -30.547 1 83.25 379 SER B C 1
ATOM 8634 O O . SER B 1 379 ? 13.766 -38.438 -29.547 1 83.25 379 SER B O 1
ATOM 8636 N N . ALA B 1 380 ? 14.742 -39.812 -30.984 1 85.94 380 ALA B N 1
ATOM 8637 C CA . ALA B 1 380 ? 16.016 -39.812 -30.266 1 85.94 380 ALA B CA 1
ATOM 8638 C C . ALA B 1 380 ? 16.875 -38.625 -30.688 1 85.94 380 ALA B C 1
ATOM 8640 O O . ALA B 1 380 ? 16.812 -38.188 -31.844 1 85.94 380 ALA B O 1
ATOM 8641 N N . PHE B 1 381 ? 17.625 -38.062 -29.844 1 89 381 PHE B N 1
ATOM 8642 C CA . PHE B 1 381 ? 18.578 -37 -30.156 1 89 381 PHE B CA 1
ATOM 8643 C C . PHE B 1 381 ? 19.969 -37.375 -29.672 1 89 381 PHE B C 1
ATOM 8645 O O . PHE B 1 381 ? 20.125 -38.156 -28.734 1 89 381 PHE B O 1
ATOM 8652 N N . SER B 1 382 ? 20.953 -36.906 -30.312 1 88.06 382 SER B N 1
ATOM 8653 C CA . SER B 1 382 ? 22.359 -37.094 -29.969 1 88.06 382 SER B CA 1
ATOM 8654 C C . SER B 1 382 ? 23.156 -35.812 -30.234 1 88.06 382 SER B C 1
ATOM 8656 O O . SER B 1 382 ? 23.328 -35.438 -31.391 1 88.06 382 SER B O 1
ATOM 8658 N N . CYS B 1 383 ? 23.641 -35.312 -29.188 1 88.31 383 CYS B N 1
ATOM 8659 C CA . CYS B 1 383 ? 24.406 -34.062 -29.328 1 88.31 383 CYS B CA 1
ATOM 8660 C C . CYS B 1 383 ? 25.875 -34.375 -29.578 1 88.31 383 CYS B C 1
ATOM 8662 O O . CYS B 1 383 ? 26.375 -35.438 -29.188 1 88.31 383 CYS B O 1
ATOM 8664 N N . PRO B 1 384 ? 26.688 -33.531 -30.266 1 79.25 384 PRO B N 1
ATOM 8665 C CA . PRO B 1 384 ? 28.094 -33.75 -30.547 1 79.25 384 PRO B CA 1
ATOM 8666 C C . PRO B 1 384 ? 28.922 -34 -29.297 1 79.25 384 PRO B C 1
ATOM 8668 O O . PRO B 1 384 ? 29.906 -34.75 -29.328 1 79.25 384 PRO B O 1
ATOM 8671 N N . GLY B 1 385 ? 28.625 -33.688 -28.125 1 71.75 385 GLY B N 1
ATOM 8672 C CA . GLY B 1 385 ? 29.375 -33.844 -26.891 1 71.75 385 GLY B CA 1
ATOM 8673 C C . GLY B 1 385 ? 28.984 -35.062 -26.094 1 71.75 385 GLY B C 1
ATOM 8674 O O . GLY B 1 385 ? 29.578 -35.344 -25.062 1 71.75 385 GLY B O 1
ATOM 8675 N N . GLY B 1 386 ? 28.188 -35.938 -26.625 1 76.06 386 GLY B N 1
ATOM 8676 C CA . GLY B 1 386 ? 27.844 -37.188 -25.984 1 76.06 386 GLY B CA 1
ATOM 8677 C C . GLY B 1 386 ? 26.547 -37.156 -25.219 1 76.06 386 GLY B C 1
ATOM 8678 O O . GLY B 1 386 ? 26.078 -38.188 -24.703 1 76.06 386 GLY B O 1
ATOM 8679 N N . PHE B 1 387 ? 26.016 -36.031 -25.188 1 85.06 387 PHE B N 1
ATOM 8680 C CA . PHE B 1 387 ? 24.719 -35.938 -24.531 1 85.06 387 PHE B CA 1
ATOM 8681 C C . PHE B 1 387 ? 23.609 -36.5 -25.406 1 85.06 387 PHE B C 1
ATOM 8683 O O . PHE B 1 387 ? 23.438 -36.062 -26.547 1 85.06 387 PHE B O 1
ATOM 8690 N N . LYS B 1 388 ? 22.953 -37.562 -24.922 1 86 388 LYS B N 1
ATOM 8691 C CA . LYS B 1 388 ? 21.953 -38.25 -25.719 1 86 388 LYS B CA 1
ATOM 8692 C C . LYS B 1 388 ? 20.672 -38.469 -24.906 1 86 388 LYS B C 1
ATOM 8694 O O . LYS B 1 388 ? 20.672 -38.344 -23.688 1 86 388 LYS B O 1
ATOM 8699 N N . GLY B 1 389 ? 19.641 -38.688 -25.609 1 86.44 389 GLY B N 1
ATOM 8700 C CA . GLY B 1 389 ? 18.359 -38.969 -25 1 86.44 389 GLY B CA 1
ATOM 8701 C C . GLY B 1 389 ? 17.234 -39.125 -26 1 86.44 389 GLY B C 1
ATOM 8702 O O . GLY B 1 389 ? 17.484 -39.312 -27.203 1 86.44 389 GLY B O 1
ATOM 8703 N N . ASP B 1 390 ? 16.078 -39.281 -25.547 1 87.12 390 ASP B N 1
ATOM 8704 C CA . ASP B 1 390 ? 14.859 -39.406 -26.328 1 87.12 390 ASP B CA 1
ATOM 8705 C C . ASP B 1 390 ? 13.797 -38.406 -25.844 1 87.12 390 ASP B C 1
ATOM 8707 O O . ASP B 1 390 ? 13.508 -38.344 -24.656 1 87.12 390 ASP B O 1
ATOM 8711 N N . PHE B 1 391 ? 13.195 -37.688 -26.812 1 87.62 391 PHE B N 1
ATOM 8712 C CA . PHE B 1 391 ? 12.219 -36.656 -26.469 1 87.62 391 PHE B CA 1
ATOM 8713 C C . PHE B 1 391 ? 11.031 -37.281 -25.734 1 87.62 391 PHE B C 1
ATOM 8715 O O . PHE B 1 391 ? 10.328 -36.562 -25 1 87.62 391 PHE B O 1
ATOM 8722 N N . THR B 1 392 ? 10.766 -38.562 -25.844 1 81.25 392 THR B N 1
ATOM 8723 C CA . THR B 1 392 ? 9.578 -39.188 -25.266 1 81.25 392 THR B CA 1
ATOM 8724 C C . THR B 1 392 ? 9.922 -39.875 -23.953 1 81.25 392 THR B C 1
ATOM 8726 O O . THR B 1 392 ? 9.078 -40.562 -23.375 1 81.25 392 THR B O 1
ATOM 8729 N N . MET B 1 393 ? 11.188 -39.719 -23.594 1 82.12 393 MET B N 1
ATOM 8730 C CA . MET B 1 393 ? 11.625 -40.344 -22.344 1 82.12 393 MET B CA 1
ATOM 8731 C C . MET B 1 393 ? 12.125 -39.281 -21.359 1 82.12 393 MET B C 1
ATOM 8733 O O . MET B 1 393 ? 12.695 -38.281 -21.75 1 82.12 393 MET B O 1
ATOM 8737 N N . CYS B 1 394 ? 11.906 -39.594 -20.062 1 80.44 394 CYS B N 1
ATOM 8738 C CA . CYS B 1 394 ? 12.305 -38.656 -19.016 1 80.44 394 CYS B CA 1
ATOM 8739 C C . CYS B 1 394 ? 13.758 -38.875 -18.609 1 80.44 394 CYS B C 1
ATOM 8741 O O . CYS B 1 394 ? 14.391 -38 -18.047 1 80.44 394 CYS B O 1
ATOM 8743 N N . GLU B 1 395 ? 14.266 -40.062 -18.859 1 79.44 395 GLU B N 1
ATOM 8744 C CA . GLU B 1 395 ? 15.609 -40.438 -18.422 1 79.44 395 GLU B CA 1
ATOM 8745 C C . GLU B 1 395 ? 16.672 -39.906 -19.375 1 79.44 395 GLU B C 1
ATOM 8747 O O . GLU B 1 395 ? 16.578 -40.094 -20.594 1 79.44 395 GLU B O 1
ATOM 8752 N N . PRO B 1 396 ? 17.594 -39.25 -18.688 1 77.31 396 PRO B N 1
ATOM 8753 C CA . PRO B 1 396 ? 18.703 -38.844 -19.547 1 77.31 396 PRO B CA 1
ATOM 8754 C C . PRO B 1 396 ? 19.484 -40.031 -20.094 1 77.31 396 PRO B C 1
ATOM 8756 O O . PRO B 1 396 ? 19.531 -41.062 -19.469 1 77.31 396 PRO B O 1
ATOM 8759 N N . ASN B 1 397 ? 20.047 -39.906 -21.266 1 71 397 ASN B N 1
ATOM 8760 C CA . ASN B 1 397 ? 20.859 -40.906 -21.953 1 71 397 ASN B CA 1
ATOM 8761 C C . ASN B 1 397 ? 20.047 -42.125 -22.359 1 71 397 ASN B C 1
ATOM 8763 O O . ASN B 1 397 ? 20.594 -43.219 -22.547 1 71 397 ASN B O 1
ATOM 8767 N N . ALA B 1 398 ? 18.625 -41.844 -22.234 1 64.5 398 ALA B N 1
ATOM 8768 C CA . ALA B 1 398 ? 17.781 -42.906 -22.734 1 64.5 398 ALA B CA 1
ATOM 8769 C C . ALA B 1 398 ? 17.875 -43.031 -24.25 1 64.5 398 ALA B C 1
ATOM 8771 O O . ALA B 1 398 ? 17.844 -42 -24.953 1 64.5 398 ALA B O 1
ATOM 8772 N N . TRP B 1 399 ? 18.609 -44.031 -24.812 1 55.31 399 TRP B N 1
ATOM 8773 C CA . TRP B 1 399 ? 18.766 -44.156 -26.266 1 55.31 399 TRP B CA 1
ATOM 8774 C C . TRP B 1 399 ? 17.984 -45.344 -26.781 1 55.31 399 TRP B C 1
ATOM 8776 O O . TRP B 1 399 ? 17.844 -46.375 -26.094 1 55.31 399 TRP B O 1
ATOM 8786 N N . PRO B 1 400 ? 17 -45.125 -27.875 1 55 400 PRO B N 1
ATOM 8787 C CA . PRO B 1 400 ? 16.172 -46.188 -28.469 1 55 400 PRO B CA 1
ATOM 8788 C C . PRO B 1 400 ? 16.844 -47.562 -28.453 1 55 400 PRO B C 1
ATOM 8790 O O . PRO B 1 400 ? 16.172 -48.562 -28.25 1 55 400 PRO B O 1
ATOM 8793 N N . GLU B 1 401 ? 17.984 -47.656 -29.141 1 46.75 401 GLU B N 1
ATOM 8794 C CA . GLU B 1 401 ? 18.359 -49.062 -29.328 1 46.75 401 GLU B CA 1
ATOM 8795 C C . GLU B 1 401 ? 18.25 -49.844 -28.031 1 46.75 401 GLU B C 1
ATOM 8797 O O . GLU B 1 401 ? 17.969 -51.031 -28.047 1 46.75 401 GLU B O 1
ATOM 8802 N N . GLY B 1 402 ? 18.672 -49.344 -26.938 1 41.19 402 GLY B N 1
ATOM 8803 C CA . GLY B 1 402 ? 18.688 -50.156 -25.734 1 41.19 402 GLY B CA 1
ATOM 8804 C C . GLY B 1 402 ? 17.484 -49.938 -24.844 1 41.19 402 GLY B C 1
ATOM 8805 O O . GLY B 1 402 ? 17.391 -50.5 -23.75 1 41.19 402 GLY B O 1
ATOM 8806 N N . GLY B 1 403 ? 16.266 -49.75 -25.297 1 42.16 403 GLY B N 1
ATOM 8807 C CA . GLY B 1 403 ? 15.055 -49.625 -24.5 1 42.16 403 GLY B CA 1
ATOM 8808 C C . GLY B 1 403 ? 15.211 -48.656 -23.344 1 42.16 403 GLY B C 1
ATOM 8809 O O . GLY B 1 403 ? 16.312 -48.156 -23.078 1 42.16 403 GLY B O 1
ATOM 8810 N N . SER B 1 404 ? 14.18 -47.969 -22.797 1 48.91 404 SER B N 1
ATOM 8811 C CA . SER B 1 404 ? 14.211 -47.25 -21.531 1 48.91 404 SER B CA 1
ATOM 8812 C C . SER B 1 404 ? 14.914 -48.062 -20.453 1 48.91 404 SER B C 1
ATOM 8814 O O . SER B 1 404 ? 14.625 -49.25 -20.281 1 48.91 404 SER B O 1
ATOM 8816 N N . MET B 1 405 ? 16.141 -47.812 -20.172 1 43.72 405 MET B N 1
ATOM 8817 C CA . MET B 1 405 ? 16.844 -48.594 -19.156 1 43.72 405 MET B CA 1
ATOM 8818 C C . MET B 1 405 ? 15.961 -48.844 -17.938 1 43.72 405 MET B C 1
ATOM 8820 O O . MET B 1 405 ? 16.047 -49.938 -17.328 1 43.72 405 MET B O 1
ATOM 8824 N N . SER B 1 406 ? 15.453 -47.812 -17.328 1 45.88 406 SER B N 1
ATOM 8825 C CA . SER B 1 406 ? 14.922 -47.938 -15.969 1 45.88 406 SER B CA 1
ATOM 8826 C C . SER B 1 406 ? 13.406 -48.156 -15.984 1 45.88 406 SER B C 1
ATOM 8828 O O . SER B 1 406 ? 12.781 -48.281 -14.93 1 45.88 406 SER B O 1
ATOM 8830 N N . GLY B 1 407 ? 12.836 -48.531 -17.25 1 46.06 407 GLY B N 1
ATOM 8831 C CA . GLY B 1 407 ? 11.398 -48.719 -17.203 1 46.06 407 GLY B CA 1
ATOM 8832 C C . GLY B 1 407 ? 10.625 -47.438 -16.922 1 46.06 407 GLY B C 1
ATOM 8833 O O . GLY B 1 407 ? 9.492 -47.5 -16.422 1 46.06 407 GLY B O 1
ATOM 8834 N N . SER B 1 408 ? 11.414 -46.438 -16.969 1 48.53 408 SER B N 1
ATOM 8835 C CA . SER B 1 408 ? 10.734 -45.188 -16.641 1 48.53 408 SER B CA 1
ATOM 8836 C C . SER B 1 408 ? 9.703 -44.812 -17.688 1 48.53 408 SER B C 1
ATOM 8838 O O . SER B 1 408 ? 9.875 -45.125 -18.875 1 48.53 408 SER B O 1
ATOM 8840 N N . GLY B 1 409 ? 8.523 -44.875 -17.531 1 55.56 409 GLY B N 1
ATOM 8841 C CA . GLY B 1 409 ? 7.344 -44.5 -18.297 1 55.56 409 GLY B CA 1
ATOM 8842 C C . GLY B 1 409 ? 7.562 -43.281 -19.172 1 55.56 409 GLY B C 1
ATOM 8843 O O . GLY B 1 409 ? 8.672 -42.75 -19.234 1 55.56 409 GLY B O 1
ATOM 8844 N N . SER B 1 410 ? 6.875 -43.031 -20.203 1 62.97 410 SER B N 1
ATOM 8845 C CA . SER B 1 410 ? 6.863 -41.906 -21.141 1 62.97 410 SER B CA 1
ATOM 8846 C C . SER B 1 410 ? 6.621 -40.594 -20.391 1 62.97 410 SER B C 1
ATOM 8848 O O . SER B 1 410 ? 5.863 -40.531 -19.422 1 62.97 410 SER B O 1
ATOM 8850 N N . CYS B 1 411 ? 7.648 -39.656 -20.578 1 75.56 411 CYS B N 1
ATOM 8851 C CA . CYS B 1 411 ? 7.434 -38.344 -20.031 1 75.56 411 CYS B CA 1
ATOM 8852 C C . CYS B 1 411 ? 7.57 -37.281 -21.125 1 75.56 411 CYS B C 1
ATOM 8854 O O . CYS B 1 411 ? 8.117 -37.531 -22.188 1 75.56 411 CYS B O 1
ATOM 8856 N N . GLN B 1 412 ? 7.016 -36.125 -20.891 1 83.06 412 GLN B N 1
ATOM 8857 C CA . GLN B 1 412 ? 7.016 -35.062 -21.875 1 83.06 412 GLN B CA 1
ATOM 8858 C C . GLN B 1 412 ? 8.203 -34.125 -21.672 1 83.06 412 GLN B C 1
ATOM 8860 O O . GLN B 1 412 ? 8.539 -33.344 -22.562 1 83.06 412 GLN B O 1
ATOM 8865 N N . THR B 1 413 ? 8.789 -34.281 -20.516 1 91 413 THR B N 1
ATOM 8866 C CA . THR B 1 413 ? 9.945 -33.438 -20.25 1 91 413 THR B CA 1
ATOM 8867 C C . THR B 1 413 ? 11.062 -34.25 -19.594 1 91 413 THR B C 1
ATOM 8869 O O . THR B 1 413 ? 10.805 -35.281 -18.984 1 91 413 THR B O 1
ATOM 8872 N N . GLY B 1 414 ? 12.266 -33.781 -19.844 1 91.62 414 GLY B N 1
ATOM 8873 C CA . GLY B 1 414 ? 13.422 -34.406 -19.219 1 91.62 414 GLY B CA 1
ATOM 8874 C C . GLY B 1 414 ? 14.562 -33.438 -18.969 1 91.62 414 GLY B C 1
ATOM 8875 O O . GLY B 1 414 ? 14.57 -32.344 -19.5 1 91.62 414 GLY B O 1
ATOM 8876 N N . ILE B 1 415 ? 15.406 -33.875 -18.094 1 94.38 415 ILE B N 1
ATOM 8877 C CA . ILE B 1 415 ? 16.578 -33.062 -17.734 1 94.38 415 ILE B CA 1
ATOM 8878 C C . ILE B 1 415 ? 17.75 -34 -17.438 1 94.38 415 ILE B C 1
ATOM 8880 O O . ILE B 1 415 ? 17.578 -35.062 -16.859 1 94.38 415 ILE B O 1
ATOM 8884 N N . GLY B 1 416 ? 18.875 -33.75 -17.953 1 93.19 416 GLY B N 1
ATOM 8885 C CA . GLY B 1 416 ? 20.109 -34.469 -17.688 1 93.19 416 GLY B CA 1
ATOM 8886 C C . GLY B 1 416 ? 21.266 -33.562 -17.359 1 93.19 416 GLY B C 1
ATOM 8887 O O . GLY B 1 416 ? 21.562 -32.594 -18.094 1 93.19 416 GLY B O 1
ATOM 8888 N N . PHE B 1 417 ? 21.984 -33.875 -16.281 1 95.06 417 PHE B N 1
ATOM 8889 C CA . PHE B 1 417 ? 23.078 -33.031 -15.812 1 95.06 417 PHE B CA 1
ATOM 8890 C C . PHE B 1 417 ? 24.406 -33.531 -16.344 1 95.06 417 PHE B C 1
ATOM 8892 O O . PHE B 1 417 ? 24.562 -34.719 -16.641 1 95.06 417 PHE B O 1
ATOM 8899 N N . ALA B 1 418 ? 25.328 -32.531 -16.484 1 94.19 418 ALA B N 1
ATOM 8900 C CA . ALA B 1 418 ? 26.641 -32.844 -17.062 1 94.19 418 ALA B CA 1
ATOM 8901 C C . ALA B 1 418 ? 27.75 -32.094 -16.312 1 94.19 418 ALA B C 1
ATOM 8903 O O . ALA B 1 418 ? 27.484 -31.172 -15.547 1 94.19 418 ALA B O 1
ATOM 8904 N N . ALA B 1 419 ? 28.969 -32.531 -16.516 1 92.81 419 ALA B N 1
ATOM 8905 C CA . ALA B 1 419 ? 30.125 -32 -15.805 1 92.81 419 ALA B CA 1
ATOM 8906 C C . ALA B 1 419 ? 30.656 -30.766 -16.516 1 92.81 419 ALA B C 1
ATOM 8908 O O . ALA B 1 419 ? 31.422 -29.984 -15.914 1 92.81 419 ALA B O 1
ATOM 8909 N N . ASP B 1 420 ? 30.297 -30.578 -17.719 1 92.81 420 ASP B N 1
ATOM 8910 C CA . ASP B 1 420 ? 30.844 -29.469 -18.5 1 92.81 420 ASP B CA 1
ATOM 8911 C C . ASP B 1 420 ? 29.734 -28.703 -19.219 1 92.81 420 ASP B C 1
ATOM 8913 O O . ASP B 1 420 ? 28.656 -29.234 -19.453 1 92.81 420 ASP B O 1
ATOM 8917 N N . PRO B 1 421 ? 30.016 -27.453 -19.594 1 92.12 421 PRO B N 1
ATOM 8918 C CA . PRO B 1 421 ? 29 -26.625 -20.25 1 92.12 421 PRO B CA 1
ATOM 8919 C C . PRO B 1 421 ? 28.625 -27.141 -21.625 1 92.12 421 PRO B C 1
ATOM 8921 O O . PRO B 1 421 ? 27.547 -26.812 -22.141 1 92.12 421 PRO B O 1
ATOM 8924 N N . GLN B 1 422 ? 29.438 -27.891 -22.234 1 90.44 422 GLN B N 1
ATOM 8925 C CA . GLN B 1 422 ? 29.172 -28.422 -23.578 1 90.44 422 GLN B CA 1
ATOM 8926 C C . GLN B 1 422 ? 28.359 -29.719 -23.5 1 90.44 422 GLN B C 1
ATOM 8928 O O . GLN B 1 422 ? 27.953 -30.266 -24.516 1 90.44 422 GLN B O 1
ATOM 8933 N N . LEU B 1 423 ? 28.062 -30.203 -22.344 1 91.5 423 LEU B N 1
ATOM 8934 C CA . LEU B 1 423 ? 27.312 -31.422 -22.094 1 91.5 423 LEU B CA 1
ATOM 8935 C C . LEU B 1 423 ? 28.016 -32.625 -22.688 1 91.5 423 LEU B C 1
ATOM 8937 O O . LEU B 1 423 ? 27.375 -33.531 -23.219 1 91.5 423 LEU B O 1
ATOM 8941 N N . SER B 1 424 ? 29.312 -32.625 -22.656 1 86.69 424 SER B N 1
ATOM 8942 C CA . SER B 1 424 ? 30.078 -33.719 -23.25 1 86.69 424 SER B CA 1
ATOM 8943 C C . SER B 1 424 ? 30.25 -34.875 -22.281 1 86.69 424 SER B C 1
ATOM 8945 O O . SER B 1 424 ? 30.5 -36 -22.688 1 86.69 424 SER B O 1
ATOM 8947 N N . ARG B 1 425 ? 30.219 -34.594 -20.953 1 87.88 425 ARG B N 1
ATOM 8948 C CA . ARG B 1 425 ? 30.344 -35.625 -19.922 1 87.88 425 ARG B CA 1
ATOM 8949 C C . ARG B 1 425 ? 29.109 -35.656 -19.016 1 87.88 425 ARG B C 1
ATOM 8951 O O . ARG B 1 425 ? 28.953 -34.812 -18.141 1 87.88 425 ARG B O 1
ATOM 8958 N N . SER B 1 426 ? 28.172 -36.625 -19.281 1 84.19 426 SER B N 1
ATOM 8959 C CA . SER B 1 426 ? 26.984 -36.781 -18.453 1 84.19 426 SER B CA 1
ATOM 8960 C C . SER B 1 426 ? 27.359 -37.156 -17.016 1 84.19 426 SER B C 1
ATOM 8962 O O . SER B 1 426 ? 28.469 -37.625 -16.766 1 84.19 426 SER B O 1
ATOM 8964 N N . ALA B 1 427 ? 26.375 -36.906 -16.219 1 83.88 427 ALA B N 1
ATOM 8965 C CA . ALA B 1 427 ? 26.562 -37.375 -14.844 1 83.88 427 ALA B CA 1
ATOM 8966 C C . ALA B 1 427 ? 26.562 -38.875 -14.75 1 83.88 427 ALA B C 1
ATOM 8968 O O . ALA B 1 427 ? 25.703 -39.531 -15.359 1 83.88 427 ALA B O 1
ATOM 8969 N N . GLY B 1 428 ? 27.578 -39.562 -14.531 1 78.88 428 GLY B N 1
ATOM 8970 C CA . GLY B 1 428 ? 27.656 -41 -14.352 1 78.88 428 GLY B CA 1
ATOM 8971 C C . GLY B 1 428 ? 26.594 -41.531 -13.414 1 78.88 428 GLY B C 1
ATOM 8972 O O . GLY B 1 428 ? 25.719 -40.812 -12.977 1 78.88 428 GLY B O 1
ATOM 8973 N N . ASN B 1 429 ? 26.391 -42.844 -13.359 1 86.19 429 ASN B N 1
ATOM 8974 C CA . ASN B 1 429 ? 25.469 -43.5 -12.438 1 86.19 429 ASN B CA 1
ATOM 8975 C C . ASN B 1 429 ? 26.219 -44.062 -11.227 1 86.19 429 ASN B C 1
ATOM 8977 O O . ASN B 1 429 ? 27.406 -44.375 -11.305 1 86.19 429 ASN B O 1
ATOM 8981 N N . ILE B 1 430 ? 25.469 -44 -10.172 1 87.38 430 ILE B N 1
ATOM 8982 C CA . ILE B 1 430 ? 26 -44.594 -8.945 1 87.38 430 ILE B CA 1
ATOM 8983 C C . ILE B 1 430 ? 25.031 -45.656 -8.422 1 87.38 430 ILE B C 1
ATOM 8985 O O . ILE B 1 430 ? 23.812 -45.562 -8.648 1 87.38 430 ILE B O 1
ATOM 8989 N N . ASP B 1 431 ? 25.641 -46.594 -7.785 1 88 431 ASP B N 1
ATOM 8990 C CA . ASP B 1 431 ? 24.844 -47.688 -7.258 1 88 431 ASP B CA 1
ATOM 8991 C C . ASP B 1 431 ? 24.281 -47.344 -5.879 1 88 431 ASP B C 1
ATOM 8993 O O . ASP B 1 431 ? 25.016 -46.969 -4.98 1 88 431 ASP B O 1
ATOM 8997 N N . MET B 1 432 ? 23.016 -47.469 -5.746 1 89.56 432 MET B N 1
ATOM 8998 C CA . MET B 1 432 ? 22.391 -47.344 -4.441 1 89.56 432 MET B CA 1
ATOM 8999 C C . MET B 1 432 ? 22.438 -48.625 -3.65 1 89.56 432 MET B C 1
ATOM 9001 O O . MET B 1 432 ? 22.156 -49.688 -4.188 1 89.56 432 MET B O 1
ATOM 9005 N N . MET B 1 433 ? 22.781 -48.438 -2.408 1 88.38 433 MET B N 1
ATOM 9006 C CA . MET B 1 433 ? 22.922 -49.625 -1.567 1 88.38 433 MET B CA 1
ATOM 9007 C C . MET B 1 433 ? 21.656 -49.844 -0.731 1 88.38 433 MET B C 1
ATOM 9009 O O . MET B 1 433 ? 21.125 -48.906 -0.154 1 88.38 433 MET B O 1
ATOM 9013 N N . GLY B 1 434 ? 21.188 -51.094 -0.722 1 85.31 434 GLY B N 1
ATOM 9014 C CA . GLY B 1 434 ? 20.047 -51.469 0.109 1 85.31 434 GLY B CA 1
ATOM 9015 C C . GLY B 1 434 ? 20.422 -51.656 1.567 1 85.31 434 GLY B C 1
ATOM 9016 O O . GLY B 1 434 ? 21.562 -51.438 1.96 1 85.31 434 GLY B O 1
ATOM 9017 N N . ILE B 1 435 ? 19.422 -52.125 2.312 1 78.81 435 ILE B N 1
ATOM 9018 C CA . ILE B 1 435 ? 19.578 -52.344 3.744 1 78.81 435 ILE B CA 1
ATOM 9019 C C . ILE B 1 435 ? 20.594 -53.469 3.979 1 78.81 435 ILE B C 1
ATOM 9021 O O . ILE B 1 435 ? 21.375 -53.406 4.934 1 78.81 435 ILE B O 1
ATOM 9025 N N . SER B 1 436 ? 20.594 -54.406 3.033 1 80.19 436 SER B N 1
ATOM 9026 C CA . SER B 1 436 ? 21.469 -55.562 3.172 1 80.19 436 SER B CA 1
ATOM 9027 C C . SER B 1 436 ? 22.875 -55.25 2.637 1 80.19 436 SER B C 1
ATOM 9029 O O . SER B 1 436 ? 23.766 -56.094 2.742 1 80.19 436 SER B O 1
ATOM 9031 N N . GLY B 1 437 ? 23.094 -54.094 2.086 1 78.06 437 GLY B N 1
ATOM 9032 C CA . GLY B 1 437 ? 24.375 -53.75 1.513 1 78.06 437 GLY B CA 1
ATOM 9033 C C . GLY B 1 437 ? 24.5 -54.094 0.044 1 78.06 437 GLY B C 1
ATOM 9034 O O . GLY B 1 437 ? 25.531 -53.875 -0.583 1 78.06 437 GLY B O 1
ATOM 9035 N N . SER B 1 438 ? 23.469 -54.719 -0.471 1 85.31 438 SER B N 1
ATOM 9036 C CA . SER B 1 438 ? 23.453 -55.062 -1.892 1 85.31 438 SER B CA 1
ATOM 9037 C C . SER B 1 438 ? 22.875 -53.938 -2.719 1 85.31 438 SER B C 1
ATOM 9039 O O . SER B 1 438 ? 22.156 -53.062 -2.195 1 85.31 438 SER B O 1
ATOM 9041 N N . SER B 1 439 ? 23.25 -53.969 -3.922 1 87.94 439 SER B N 1
ATOM 9042 C CA . SER B 1 439 ? 22.766 -52.938 -4.84 1 87.94 439 SER B CA 1
ATOM 9043 C C . SER B 1 439 ? 21.266 -53.062 -5.062 1 87.94 439 SER B C 1
ATOM 9045 O O . SER B 1 439 ? 20.75 -54.156 -5.285 1 87.94 439 SER B O 1
ATOM 9047 N N . VAL B 1 440 ? 20.531 -51.969 -4.938 1 87 440 VAL B N 1
ATOM 9048 C CA . VAL B 1 440 ? 19.094 -51.969 -5.137 1 87 440 VAL B CA 1
ATOM 9049 C C . VAL B 1 440 ? 18.734 -51.188 -6.391 1 87 440 VAL B C 1
ATOM 9051 O O . VAL B 1 440 ? 17.562 -50.969 -6.691 1 87 440 VAL B O 1
ATOM 9054 N N . GLY B 1 441 ? 19.75 -50.75 -7.148 1 85.25 441 GLY B N 1
ATOM 9055 C CA . GLY B 1 441 ? 19.5 -50 -8.375 1 85.25 441 GLY B CA 1
ATOM 9056 C C . GLY B 1 441 ? 20.5 -48.875 -8.594 1 85.25 441 GLY B C 1
ATOM 9057 O O . GLY B 1 441 ? 21.234 -48.5 -7.68 1 85.25 441 GLY B O 1
ATOM 9058 N N . GLU B 1 442 ? 20.516 -48.375 -9.812 1 83.88 442 GLU B N 1
ATOM 9059 C CA . GLU B 1 442 ? 21.406 -47.281 -10.18 1 83.88 442 GLU B CA 1
ATOM 9060 C C . GLU B 1 442 ? 20.656 -45.938 -10.258 1 83.88 442 GLU B C 1
ATOM 9062 O O . GLU B 1 442 ? 19.516 -45.906 -10.727 1 83.88 442 GLU B O 1
ATOM 9067 N N . ILE B 1 443 ? 21.266 -44.938 -9.75 1 88.06 443 ILE B N 1
ATOM 9068 C CA . ILE B 1 443 ? 20.703 -43.594 -9.852 1 88.06 443 ILE B CA 1
ATOM 9069 C C . ILE B 1 443 ? 21.766 -42.625 -10.414 1 88.06 443 ILE B C 1
ATOM 9071 O O . ILE B 1 443 ? 22.969 -42.938 -10.375 1 88.06 443 ILE B O 1
ATOM 9075 N N . ALA B 1 444 ? 21.312 -41.562 -10.984 1 89.06 444 ALA B N 1
ATOM 9076 C CA . ALA B 1 444 ? 22.25 -40.594 -11.523 1 89.06 444 ALA B CA 1
ATOM 9077 C C . ALA B 1 444 ? 23.109 -40 -10.414 1 89.06 444 ALA B C 1
ATOM 9079 O O . ALA B 1 444 ? 22.625 -39.688 -9.32 1 89.06 444 ALA B O 1
ATOM 9080 N N . ASP B 1 445 ? 24.375 -39.812 -10.703 1 91.69 445 ASP B N 1
ATOM 9081 C CA . ASP B 1 445 ? 25.297 -39.188 -9.758 1 91.69 445 ASP B CA 1
ATOM 9082 C C . ASP B 1 445 ? 25.016 -37.688 -9.641 1 91.69 445 ASP B C 1
ATOM 9084 O O . ASP B 1 445 ? 24.5 -37.062 -10.578 1 91.69 445 ASP B O 1
ATOM 9088 N N . LEU B 1 446 ? 25.25 -37.188 -8.461 1 94.44 446 LEU B N 1
ATOM 9089 C CA . LEU B 1 446 ? 25.109 -35.75 -8.219 1 94.44 446 LEU B CA 1
ATOM 9090 C C . LEU B 1 446 ? 26.453 -35.062 -8.258 1 94.44 446 LEU B C 1
ATOM 9092 O O . LEU B 1 446 ? 27.312 -35.312 -7.41 1 94.44 446 LEU B O 1
ATOM 9096 N N . LEU B 1 447 ? 26.641 -34.156 -9.227 1 94.81 447 LEU B N 1
ATOM 9097 C CA . LEU B 1 447 ? 27.906 -33.438 -9.398 1 94.81 447 LEU B CA 1
ATOM 9098 C C . LEU B 1 447 ? 27.969 -32.25 -8.477 1 94.81 447 LEU B C 1
ATOM 9100 O O . LEU B 1 447 ? 27.078 -31.375 -8.5 1 94.81 447 LEU B O 1
ATOM 9104 N N . GLN B 1 448 ? 28.984 -32.188 -7.625 1 94.81 448 GLN B N 1
ATOM 9105 C CA . GLN B 1 448 ? 29.172 -31.047 -6.742 1 94.81 448 GLN B CA 1
ATOM 9106 C C . GLN B 1 448 ? 29.906 -29.922 -7.461 1 94.81 448 GLN B C 1
ATOM 9108 O O . GLN B 1 448 ? 31.094 -29.688 -7.215 1 94.81 448 GLN B O 1
ATOM 9113 N N . GLN B 1 449 ? 29.172 -29.234 -8.258 1 96 449 GLN B N 1
ATOM 9114 C CA . GLN B 1 449 ? 29.703 -28.109 -9.023 1 96 449 GLN B CA 1
ATOM 9115 C C . GLN B 1 449 ? 28.719 -26.953 -9.062 1 96 449 GLN B C 1
ATOM 9117 O O . GLN B 1 449 ? 27.5 -27.156 -8.984 1 96 449 GLN B O 1
ATOM 9122 N N . ASN B 1 450 ? 29.203 -25.812 -9.211 1 96.44 450 ASN B N 1
ATOM 9123 C CA . ASN B 1 450 ? 28.484 -24.547 -9.359 1 96.44 450 ASN B CA 1
ATOM 9124 C C . ASN B 1 450 ? 29.234 -23.578 -10.258 1 96.44 450 ASN B C 1
ATOM 9126 O O . ASN B 1 450 ? 30.219 -22.969 -9.844 1 96.44 450 ASN B O 1
ATOM 9130 N N . PRO B 1 451 ? 28.766 -23.391 -11.406 1 95.75 451 PRO B N 1
ATOM 9131 C CA . PRO B 1 451 ? 27.438 -23.609 -11.969 1 95.75 451 PRO B CA 1
ATOM 9132 C C . PRO B 1 451 ? 27.156 -25.062 -12.305 1 95.75 451 PRO B C 1
ATOM 9134 O O . PRO B 1 451 ? 28.094 -25.828 -12.555 1 95.75 451 PRO B O 1
ATOM 9137 N N . MET B 1 452 ? 25.828 -25.344 -12.289 1 97.19 452 MET B N 1
ATOM 9138 C CA . MET B 1 452 ? 25.328 -26.625 -12.789 1 97.19 452 MET B CA 1
ATOM 9139 C C . MET B 1 452 ? 25.094 -26.562 -14.297 1 97.19 452 MET B C 1
ATOM 9141 O O . MET B 1 452 ? 24.547 -25.594 -14.805 1 97.19 452 MET B O 1
ATOM 9145 N N . TYR B 1 453 ? 25.516 -27.625 -14.977 1 96 453 TYR B N 1
ATOM 9146 C CA . TYR B 1 453 ? 25.297 -27.734 -16.406 1 96 453 TYR B CA 1
ATOM 9147 C C . TYR B 1 453 ? 24.312 -28.859 -16.734 1 96 453 TYR B C 1
ATOM 9149 O O . TYR B 1 453 ? 24.406 -29.953 -16.156 1 96 453 TYR B O 1
ATOM 9157 N N . PHE B 1 454 ? 23.391 -28.578 -17.578 1 96.19 454 PHE B N 1
ATOM 9158 C CA . PHE B 1 454 ? 22.422 -29.625 -17.875 1 96.19 454 PHE B CA 1
ATOM 9159 C C . PHE B 1 454 ? 21.75 -29.375 -19.219 1 96.19 454 PHE B C 1
ATOM 9161 O O . PHE B 1 454 ? 21.719 -28.234 -19.703 1 96.19 454 PHE B O 1
ATOM 9168 N N . GLY B 1 455 ? 21.328 -30.422 -19.828 1 95 455 GLY B N 1
ATOM 9169 C CA . GLY B 1 455 ? 20.406 -30.375 -20.953 1 95 455 GLY B CA 1
ATOM 9170 C C . GLY B 1 455 ? 18.984 -30.703 -20.578 1 95 455 GLY B C 1
ATOM 9171 O O . GLY B 1 455 ? 18.734 -31.562 -19.734 1 95 455 GLY B O 1
ATOM 9172 N N . THR B 1 456 ? 18.078 -30 -21.125 1 96.19 456 THR B N 1
ATOM 9173 C CA . THR B 1 456 ? 16.672 -30.281 -20.906 1 96.19 456 THR B CA 1
ATOM 9174 C C . THR B 1 456 ? 15.906 -30.328 -22.219 1 96.19 456 THR B C 1
ATOM 9176 O O . THR B 1 456 ? 16.297 -29.656 -23.188 1 96.19 456 THR B O 1
ATOM 9179 N N . TRP B 1 457 ? 14.945 -31.172 -22.312 1 94.25 457 TRP B N 1
ATOM 9180 C CA . TRP B 1 457 ? 14.172 -31.328 -23.547 1 94.25 457 TRP B CA 1
ATOM 9181 C C . TRP B 1 457 ? 12.68 -31.469 -23.234 1 94.25 457 TRP B C 1
ATOM 9183 O O . TRP B 1 457 ? 12.305 -31.719 -22.094 1 94.25 457 TRP B O 1
ATOM 9193 N N . ALA B 1 458 ? 11.914 -31.203 -24.141 1 92.69 458 ALA B N 1
ATOM 9194 C CA . ALA B 1 458 ? 10.461 -31.312 -24 1 92.69 458 ALA B CA 1
ATOM 9195 C C . ALA B 1 458 ? 9.812 -31.703 -25.328 1 92.69 458 ALA B C 1
ATOM 9197 O O . ALA B 1 458 ? 10.352 -31.438 -26.391 1 92.69 458 ALA B O 1
ATOM 9198 N N . THR B 1 459 ? 8.766 -32.438 -25.219 1 88.81 459 THR B N 1
ATOM 9199 C CA . THR B 1 459 ? 7.898 -32.75 -26.344 1 88.81 459 THR B CA 1
ATOM 9200 C C . THR B 1 459 ? 6.445 -32.406 -26.016 1 88.81 459 THR B C 1
ATOM 9202 O O . THR B 1 459 ? 5.992 -32.594 -24.891 1 88.81 459 THR B O 1
ATOM 9205 N N . GLY B 1 460 ? 5.832 -31.766 -26.891 1 83.81 460 GLY B N 1
ATOM 9206 C CA . GLY B 1 460 ? 4.418 -31.484 -26.719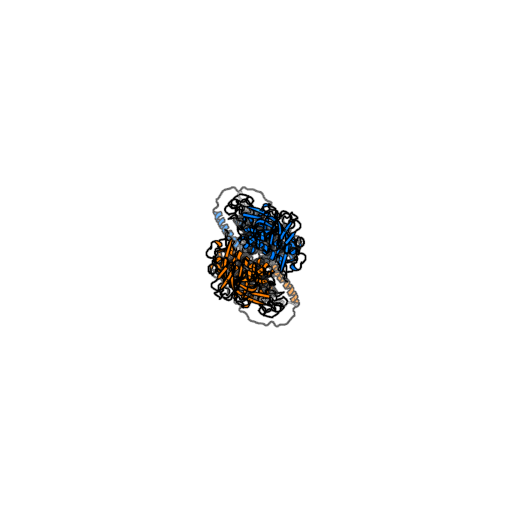 1 83.81 460 GLY B CA 1
ATOM 9207 C C . GLY B 1 460 ? 4.16 -30.125 -26.094 1 83.81 460 GLY B C 1
ATOM 9208 O O . GLY B 1 460 ? 3.027 -29.797 -25.734 1 83.81 460 GLY B O 1
ATOM 9209 N N . PHE B 1 461 ? 5.254 -29.422 -25.875 1 86.75 461 PHE B N 1
ATOM 9210 C CA . PHE B 1 461 ? 5.125 -28.062 -25.359 1 86.75 461 PHE B CA 1
ATOM 9211 C C . PHE B 1 461 ? 5.707 -27.047 -26.344 1 86.75 461 PHE B C 1
ATOM 9213 O O . PHE B 1 461 ? 6.926 -26.938 -26.484 1 86.75 461 PHE B O 1
ATOM 9220 N N . PRO B 1 462 ? 5.059 -26.344 -27.141 1 82.5 462 PRO B N 1
ATOM 9221 C CA . PRO B 1 462 ? 3.598 -26.422 -27.219 1 82.5 462 PRO B CA 1
ATOM 9222 C C . PRO B 1 462 ? 3.117 -27.562 -28.125 1 82.5 462 PRO B C 1
ATOM 9224 O O . PRO B 1 462 ? 3.936 -28.281 -28.719 1 82.5 462 PRO B O 1
ATOM 9227 N N . ALA B 1 463 ? 1.806 -27.719 -28.031 1 77.5 463 ALA B N 1
ATOM 9228 C CA . ALA B 1 463 ? 1.258 -28.641 -29.031 1 77.5 463 ALA B CA 1
ATOM 9229 C C . ALA B 1 463 ? 1.469 -28.109 -30.438 1 77.5 463 ALA B C 1
ATOM 9231 O O . ALA B 1 463 ? 1.299 -26.906 -30.688 1 77.5 463 ALA B O 1
ATOM 9232 N N . TYR B 1 464 ? 2.078 -28.922 -31.266 1 73.94 464 TYR B N 1
ATOM 9233 C CA . TYR B 1 464 ? 2.33 -28.516 -32.625 1 73.94 464 TYR B CA 1
ATOM 9234 C C . TYR B 1 464 ? 1.022 -28.25 -33.375 1 73.94 464 TYR B C 1
ATOM 9236 O O . TYR B 1 464 ? 0.06 -29.016 -33.219 1 73.94 464 TYR B O 1
ATOM 9244 N N . GLY B 1 465 ? 0.907 -27.203 -34.031 1 67.38 465 GLY B N 1
ATOM 9245 C CA . GLY B 1 465 ? -0.286 -26.844 -34.781 1 67.38 465 GLY B CA 1
ATOM 9246 C C . GLY B 1 465 ? -1.144 -25.812 -34.094 1 67.38 465 GLY B C 1
ATOM 9247 O O . GLY B 1 465 ? -2.141 -25.344 -34.656 1 67.38 465 GLY B O 1
ATOM 9248 N N . ASP B 1 466 ? -0.739 -25.594 -32.906 1 70.12 466 ASP B N 1
ATOM 9249 C CA . ASP B 1 466 ? -1.461 -24.547 -32.188 1 70.12 466 ASP B CA 1
ATOM 9250 C C . ASP B 1 466 ? -1.257 -23.188 -32.844 1 70.12 466 ASP B C 1
ATOM 9252 O O . ASP B 1 466 ? -0.146 -22.641 -32.844 1 70.12 466 ASP B O 1
ATOM 9256 N N . THR B 1 467 ? -2.23 -22.719 -33.375 1 67.5 467 THR B N 1
ATOM 9257 C CA . THR B 1 467 ? -2.143 -21.453 -34.094 1 67.5 467 THR B CA 1
ATOM 9258 C C . THR B 1 467 ? -1.985 -20.281 -33.156 1 67.5 467 THR B C 1
ATOM 9260 O O . THR B 1 467 ? -1.619 -19.188 -33.562 1 67.5 467 THR B O 1
ATOM 9263 N N . ASN B 1 468 ? -2.131 -20.609 -31.875 1 67.38 468 ASN B N 1
ATOM 9264 C CA . ASN B 1 468 ? -2.084 -19.531 -30.906 1 67.38 468 ASN B CA 1
ATOM 9265 C C . ASN B 1 468 ? -0.668 -19.297 -30.391 1 67.38 468 ASN B C 1
ATOM 9267 O O . ASN B 1 468 ? -0.433 -18.391 -29.594 1 67.38 468 ASN B O 1
ATOM 9271 N N . THR B 1 469 ? 0.261 -20.156 -30.859 1 76.62 469 THR B N 1
ATOM 9272 C CA . THR B 1 469 ? 1.632 -20 -30.391 1 76.62 469 THR B CA 1
ATOM 9273 C C . THR B 1 469 ? 2.564 -19.625 -31.531 1 76.62 469 THR B C 1
ATOM 9275 O O . THR B 1 469 ? 2.422 -20.125 -32.656 1 76.62 469 THR B O 1
ATOM 9278 N N . ALA B 1 470 ? 3.463 -18.703 -31.297 1 81.62 470 ALA B N 1
ATOM 9279 C CA . ALA B 1 470 ? 4.406 -18.234 -32.312 1 81.62 470 ALA B CA 1
ATOM 9280 C C . ALA B 1 470 ? 5.641 -19.125 -32.375 1 81.62 470 ALA B C 1
ATOM 9282 O O . ALA B 1 470 ? 6.363 -19.141 -33.375 1 81.62 470 ALA B O 1
ATOM 9283 N N . LEU B 1 471 ? 5.871 -19.938 -31.359 1 87.38 471 LEU B N 1
ATOM 9284 C CA . LEU B 1 471 ? 7.102 -20.719 -31.234 1 87.38 471 LEU B CA 1
ATOM 9285 C C . LEU B 1 471 ? 7.207 -21.734 -32.375 1 87.38 471 LEU B C 1
ATOM 9287 O O . LEU B 1 471 ? 8.297 -21.984 -32.906 1 87.38 471 LEU B O 1
ATOM 9291 N N . THR B 1 472 ? 6.094 -22.266 -32.75 1 84.19 472 THR B N 1
ATOM 9292 C CA . THR B 1 472 ? 6.102 -23.328 -33.75 1 84.19 472 THR B CA 1
ATOM 9293 C C . THR B 1 472 ? 6.441 -22.781 -35.125 1 84.19 472 THR B C 1
ATOM 9295 O O . THR B 1 472 ? 6.742 -23.547 -36.062 1 84.19 472 THR B O 1
ATOM 9298 N N . ASN B 1 473 ? 6.438 -21.516 -35.25 1 83.12 473 ASN B N 1
ATOM 9299 C CA . ASN B 1 473 ? 6.824 -20.906 -36.531 1 83.12 473 ASN B CA 1
ATOM 9300 C C . ASN B 1 473 ? 8.336 -20.938 -36.719 1 83.12 473 ASN B C 1
ATOM 9302 O O . ASN B 1 473 ? 8.828 -20.734 -37.844 1 83.12 473 ASN B O 1
ATOM 9306 N N . ASP B 1 474 ? 9.039 -21.109 -35.625 1 86.62 474 ASP B N 1
ATOM 9307 C CA . ASP B 1 474 ? 10.492 -21.25 -35.719 1 86.62 474 ASP B CA 1
ATOM 9308 C C . ASP B 1 474 ? 10.875 -22.688 -36.125 1 86.62 474 ASP B C 1
ATOM 9310 O O . ASP B 1 474 ? 11.297 -23.469 -35.25 1 86.62 474 ASP B O 1
ATOM 9314 N N . THR B 1 475 ? 10.891 -22.984 -37.344 1 84.5 475 THR B N 1
ATOM 9315 C CA . THR B 1 475 ? 11.078 -24.344 -37.844 1 84.5 475 THR B CA 1
ATOM 9316 C C . THR B 1 475 ? 12.555 -24.719 -37.844 1 84.5 475 THR B C 1
ATOM 9318 O O . THR B 1 475 ? 12.906 -25.875 -38.094 1 84.5 475 THR B O 1
ATOM 9321 N N . THR B 1 476 ? 13.359 -23.797 -37.469 1 87.19 476 THR B N 1
ATOM 9322 C CA . THR B 1 476 ? 14.781 -24.109 -37.438 1 87.19 476 THR B CA 1
ATOM 9323 C C . THR B 1 476 ? 15.156 -24.812 -36.156 1 87.19 476 THR B C 1
ATOM 9325 O O . THR B 1 476 ? 16.062 -25.641 -36.125 1 87.19 476 THR B O 1
ATOM 9328 N N . GLU B 1 477 ? 14.445 -24.5 -35.062 1 90.81 477 GLU B N 1
ATOM 9329 C CA . GLU B 1 477 ? 14.836 -25.031 -33.781 1 90.81 477 GLU B CA 1
ATOM 9330 C C . GLU B 1 477 ? 13.711 -25.859 -33.156 1 90.81 477 GLU B C 1
ATOM 9332 O O . GLU B 1 477 ? 13.938 -26.578 -32.188 1 90.81 477 GLU B O 1
ATOM 9337 N N . VAL B 1 478 ? 12.562 -25.719 -33.656 1 88.56 478 VAL B N 1
ATOM 9338 C CA . VAL B 1 478 ? 11.43 -26.484 -33.156 1 88.56 478 VAL B CA 1
ATOM 9339 C C . VAL B 1 478 ? 10.93 -27.453 -34.188 1 88.56 478 VAL B C 1
ATOM 9341 O O . VAL B 1 478 ? 10.539 -27.062 -35.312 1 88.56 478 VAL B O 1
ATOM 9344 N N . PHE B 1 479 ? 11.016 -28.688 -33.844 1 87 479 PHE B N 1
ATOM 9345 C CA . PHE B 1 479 ? 10.672 -29.703 -34.812 1 87 479 PHE B CA 1
ATOM 9346 C C . PHE B 1 479 ? 9.391 -30.422 -34.406 1 87 479 PHE B C 1
ATOM 9348 O O . PHE B 1 479 ? 9.023 -30.453 -33.25 1 87 479 PHE B O 1
ATOM 9355 N N . SER B 1 480 ? 8.719 -30.922 -35.375 1 81.94 480 SER B N 1
ATOM 9356 C CA . SER B 1 480 ? 7.48 -31.656 -35.125 1 81.94 480 SER B CA 1
ATOM 9357 C C . SER B 1 480 ? 7.727 -33.156 -35.094 1 81.94 480 SER B C 1
ATOM 9359 O O . SER B 1 480 ? 8.539 -33.688 -35.844 1 81.94 480 SER B O 1
ATOM 9361 N N . ASN B 1 481 ? 7.41 -33.688 -33.969 1 72.19 481 ASN B N 1
ATOM 9362 C CA . ASN B 1 481 ? 7.367 -35.156 -33.969 1 72.19 481 ASN B CA 1
ATOM 9363 C C . ASN B 1 481 ? 6.004 -35.688 -34.438 1 72.19 481 ASN B C 1
ATOM 9365 O O . ASN B 1 481 ? 5.066 -35.75 -33.656 1 72.19 481 ASN B O 1
ATOM 9369 N N . GLY B 1 482 ? 6.039 -36.094 -35.562 1 60.25 482 GLY B N 1
ATOM 9370 C CA . GLY B 1 482 ? 4.758 -36.5 -36.125 1 60.25 482 GLY B CA 1
ATOM 9371 C C . GLY B 1 482 ? 3.781 -35.344 -36.25 1 60.25 482 GLY B C 1
ATOM 9372 O O . GLY B 1 482 ? 4.184 -34.219 -36.531 1 60.25 482 GLY B O 1
ATOM 9373 N N . SER B 1 483 ? 2.502 -35.594 -36.125 1 56.28 483 SER B N 1
ATOM 9374 C CA . SER B 1 483 ? 1.488 -34.594 -36.438 1 56.28 483 SER B CA 1
ATOM 9375 C C . SER B 1 483 ? 1.222 -33.688 -35.25 1 56.28 483 SER B C 1
ATOM 9377 O O . SER B 1 483 ? 0.579 -32.656 -35.406 1 56.28 483 SER B O 1
ATOM 9379 N N . THR B 1 484 ? 1.929 -33.969 -34 1 62.78 484 THR B N 1
ATOM 9380 C CA . THR B 1 484 ? 1.217 -33.156 -33.031 1 62.78 484 THR B CA 1
ATOM 9381 C C . THR B 1 484 ? 2.172 -32.625 -31.969 1 62.78 484 THR B C 1
ATOM 9383 O O . THR B 1 484 ? 1.782 -31.828 -31.125 1 62.78 484 THR B O 1
ATOM 9386 N N . ASN B 1 485 ? 3.5 -32.938 -32.031 1 77.44 485 ASN B N 1
ATOM 9387 C CA . ASN B 1 485 ? 4.285 -32.531 -30.875 1 77.44 485 ASN B CA 1
ATOM 9388 C C . ASN B 1 485 ? 5.492 -31.688 -31.281 1 77.44 485 ASN B C 1
ATOM 9390 O O . ASN B 1 485 ? 6.246 -32.062 -32.188 1 77.44 485 ASN B O 1
ATOM 9394 N N . ALA B 1 486 ? 5.555 -30.547 -30.656 1 86.38 486 ALA B N 1
ATOM 9395 C CA . ALA B 1 486 ? 6.773 -29.766 -30.828 1 86.38 486 ALA B CA 1
ATOM 9396 C C . ALA B 1 486 ? 7.898 -30.281 -29.938 1 86.38 486 ALA B C 1
ATOM 9398 O O . ALA B 1 486 ? 7.664 -30.641 -28.781 1 86.38 486 ALA B O 1
ATOM 9399 N N . MET B 1 487 ? 9.031 -30.484 -30.578 1 91.31 487 MET B N 1
ATOM 9400 C CA . MET B 1 487 ? 10.203 -30.969 -29.844 1 91.31 487 MET B CA 1
ATOM 9401 C C . MET B 1 487 ? 11.297 -29.906 -29.812 1 91.31 487 MET B C 1
ATOM 9403 O O . MET B 1 487 ? 11.602 -29.281 -30.844 1 91.31 487 MET B O 1
ATOM 9407 N N . TRP B 1 488 ? 11.805 -29.734 -28.703 1 93.88 488 TRP B N 1
ATOM 9408 C CA . TRP B 1 488 ? 12.93 -28.812 -28.578 1 93.88 488 TRP B CA 1
ATOM 9409 C C . TRP B 1 488 ? 13.867 -29.25 -27.453 1 93.88 488 TRP B C 1
ATOM 9411 O O . TRP B 1 488 ? 13.477 -30 -26.562 1 93.88 488 TRP B O 1
ATOM 9421 N N . LEU B 1 489 ? 15.133 -28.844 -27.547 1 95.56 489 LEU B N 1
ATOM 9422 C CA . LEU B 1 489 ? 16.203 -29.172 -26.609 1 95.56 489 LEU B CA 1
ATOM 9423 C C . LEU B 1 489 ? 17.016 -27.922 -26.266 1 95.56 489 LEU B C 1
ATOM 9425 O O . LEU B 1 489 ? 17.328 -27.125 -27.141 1 95.56 489 LEU B O 1
ATOM 9429 N N . LEU B 1 490 ? 17.281 -27.766 -24.953 1 96.94 490 LEU B N 1
ATOM 9430 C CA . LEU B 1 490 ? 18.031 -26.609 -24.484 1 96.94 490 LEU B CA 1
ATOM 9431 C C . LEU B 1 490 ? 19.312 -27.047 -23.781 1 96.94 490 LEU B C 1
ATOM 9433 O O . LEU B 1 490 ? 19.359 -28.125 -23.188 1 96.94 490 LEU B O 1
ATOM 9437 N N . ASN B 1 491 ? 20.344 -26.297 -23.906 1 96.56 491 ASN B N 1
ATOM 9438 C CA . ASN B 1 491 ? 21.562 -26.344 -23.125 1 96.56 491 ASN B CA 1
ATOM 9439 C C . ASN B 1 491 ? 21.609 -25.219 -22.078 1 96.56 491 ASN B C 1
ATOM 9441 O O . ASN B 1 491 ? 21.656 -24.047 -22.438 1 96.56 491 ASN B O 1
ATOM 9445 N N . CYS B 1 492 ? 21.703 -25.594 -20.812 1 97.06 492 CYS B N 1
ATOM 9446 C CA . CYS B 1 492 ? 21.516 -24.594 -19.781 1 97.06 492 CYS B CA 1
ATOM 9447 C C . CYS B 1 492 ? 22.625 -24.641 -18.75 1 97.06 492 CYS B C 1
ATOM 9449 O O . CYS B 1 492 ? 23.297 -25.672 -18.609 1 97.06 492 CYS B O 1
ATOM 9451 N N . SER B 1 493 ? 22.906 -23.578 -18.094 1 96.62 493 SER B N 1
ATOM 9452 C CA . SER B 1 493 ? 23.781 -23.438 -16.938 1 96.62 493 SER B CA 1
ATOM 9453 C C . SER B 1 493 ? 23.109 -22.641 -15.828 1 96.62 493 SER B C 1
ATOM 9455 O O . SER B 1 493 ? 22.578 -21.547 -16.078 1 96.62 493 SER B O 1
ATOM 9457 N N . ALA B 1 494 ? 23.031 -23.203 -14.656 1 96.81 494 ALA B N 1
ATOM 9458 C CA . ALA B 1 494 ? 22.422 -22.531 -13.516 1 96.81 494 ALA B CA 1
ATOM 9459 C C . ALA B 1 494 ? 23.438 -22.281 -12.406 1 96.81 494 ALA B C 1
ATOM 9461 O O . ALA B 1 494 ? 24.172 -23.203 -12.016 1 96.81 494 ALA B O 1
ATOM 9462 N N . THR B 1 495 ? 23.469 -21.094 -11.914 1 95.44 495 THR B N 1
ATOM 9463 C CA . THR B 1 495 ? 24.375 -20.734 -10.828 1 95.44 495 THR B CA 1
ATOM 9464 C C . THR B 1 495 ? 23.609 -20.406 -9.562 1 95.44 495 THR B C 1
ATOM 9466 O O . THR B 1 495 ? 22.641 -19.625 -9.594 1 95.44 495 THR B O 1
ATOM 9469 N N . VAL B 1 496 ? 24.031 -21.016 -8.484 1 96.62 496 VAL B N 1
ATOM 9470 C CA . VAL B 1 496 ? 23.453 -20.734 -7.172 1 96.62 496 VAL B CA 1
ATOM 9471 C C . VAL B 1 496 ? 24.281 -19.656 -6.465 1 96.62 496 VAL B C 1
ATOM 9473 O O . VAL B 1 496 ? 25.516 -19.688 -6.496 1 96.62 496 VAL B O 1
ATOM 9476 N N . TYR B 1 497 ? 23.594 -18.75 -5.852 1 94.38 497 TYR B N 1
ATOM 9477 C CA . TYR B 1 497 ? 24.266 -17.625 -5.219 1 94.38 497 TYR B CA 1
ATOM 9478 C C . TYR B 1 497 ? 23.906 -17.531 -3.738 1 94.38 497 TYR B C 1
ATOM 9480 O O . TYR B 1 497 ? 22.766 -17.781 -3.354 1 94.38 497 TYR B O 1
ATOM 9488 N N . ASP B 1 498 ? 24.938 -17.188 -3.004 1 94.88 498 ASP B N 1
ATOM 9489 C CA . ASP B 1 498 ? 24.688 -16.594 -1.693 1 94.88 498 ASP B CA 1
ATOM 9490 C C . ASP B 1 498 ? 24.359 -15.102 -1.818 1 94.88 498 ASP B C 1
ATOM 9492 O O . ASP B 1 498 ? 25.188 -14.328 -2.314 1 94.88 498 ASP B O 1
ATOM 9496 N N . VAL B 1 499 ? 23.203 -14.758 -1.313 1 94.5 499 VAL B N 1
ATOM 9497 C CA . VAL B 1 499 ? 22.734 -13.406 -1.576 1 94.5 499 VAL B CA 1
ATOM 9498 C C . VAL B 1 499 ? 22.625 -12.633 -0.263 1 94.5 499 VAL B C 1
ATOM 9500 O O . VAL B 1 499 ? 22.078 -13.141 0.719 1 94.5 499 VAL B O 1
ATOM 9503 N N . ASN B 1 500 ? 23.234 -11.492 -0.232 1 94.31 500 ASN B N 1
ATOM 9504 C CA . ASN B 1 500 ? 22.984 -10.469 0.771 1 94.31 500 ASN B CA 1
ATOM 9505 C C . ASN B 1 500 ? 22.219 -9.289 0.184 1 94.31 500 ASN B C 1
ATOM 9507 O O . ASN B 1 500 ? 22.672 -8.664 -0.777 1 94.31 500 ASN B O 1
ATOM 9511 N N . TYR B 1 501 ? 21.047 -9.07 0.722 1 92.69 501 TYR B N 1
ATOM 9512 C CA . TYR B 1 501 ? 20.266 -7.977 0.157 1 92.69 501 TYR B CA 1
ATOM 9513 C C . TYR B 1 501 ? 19.75 -7.043 1.252 1 92.69 501 TYR B C 1
ATOM 9515 O O . TYR B 1 501 ? 19.625 -7.449 2.408 1 92.69 501 TYR B O 1
ATOM 9523 N N . THR B 1 502 ? 19.578 -5.828 0.876 1 92.75 502 THR B N 1
ATOM 9524 C CA . THR B 1 502 ? 19.062 -4.801 1.78 1 92.75 502 THR B CA 1
ATOM 9525 C C . THR B 1 502 ? 17.75 -4.234 1.265 1 92.75 502 THR B C 1
ATOM 9527 O O . THR B 1 502 ? 17.609 -3.943 0.074 1 92.75 502 THR B O 1
ATOM 9530 N N . TRP B 1 503 ? 16.812 -4.215 2.119 1 92.06 503 TRP B N 1
ATOM 9531 C CA . TRP B 1 503 ? 15.484 -3.686 1.845 1 92.06 503 TRP B CA 1
ATOM 9532 C C . TRP B 1 503 ? 15.25 -2.385 2.605 1 92.06 503 TRP B C 1
ATOM 9534 O O . TRP B 1 503 ? 15.367 -2.346 3.832 1 92.06 503 TRP B O 1
ATOM 9544 N N . VAL B 1 504 ? 14.969 -1.31 1.772 1 91 504 VAL B N 1
ATOM 9545 C CA . VAL B 1 504 ? 14.75 0 2.377 1 91 504 VAL B CA 1
ATOM 9546 C C . VAL B 1 504 ? 13.445 0.601 1.858 1 91 504 VAL B C 1
ATOM 9548 O O . VAL B 1 504 ? 13.227 0.663 0.647 1 91 504 VAL B O 1
ATOM 9551 N N . ASN B 1 505 ? 12.594 1.029 2.744 1 90 505 ASN B N 1
ATOM 9552 C CA . ASN B 1 505 ? 11.312 1.661 2.422 1 90 505 ASN B CA 1
ATOM 9553 C C . ASN B 1 505 ? 10.523 0.846 1.4 1 90 505 ASN B C 1
ATOM 9555 O O . ASN B 1 505 ? 10.055 1.388 0.4 1 90 505 ASN B O 1
ATOM 9559 N N . GLY B 1 506 ? 10.625 -0.423 1.585 1 86.31 506 GLY B N 1
ATOM 9560 C CA . GLY B 1 506 ? 9.797 -1.312 0.785 1 86.31 506 GLY B CA 1
ATOM 9561 C C . GLY B 1 506 ? 10.414 -1.653 -0.558 1 86.31 506 GLY B C 1
ATOM 9562 O O . GLY B 1 506 ? 9.75 -2.215 -1.43 1 86.31 506 GLY B O 1
ATOM 9563 N N . ALA B 1 507 ? 11.555 -1.293 -0.782 1 84.81 507 ALA B N 1
ATOM 9564 C CA . ALA B 1 507 ? 12.219 -1.588 -2.051 1 84.81 507 ALA B CA 1
ATOM 9565 C C . ALA B 1 507 ? 13.633 -2.111 -1.825 1 84.81 507 ALA B C 1
ATOM 9567 O O . ALA B 1 507 ? 14.227 -1.877 -0.77 1 84.81 507 ALA B O 1
ATOM 9568 N N . LEU B 1 508 ? 14.125 -2.773 -2.9 1 88.69 508 LEU B N 1
ATOM 9569 C CA . LEU B 1 508 ? 15.477 -3.312 -2.857 1 88.69 508 LEU B CA 1
ATOM 9570 C C . LEU B 1 508 ? 16.516 -2.201 -3.014 1 88.69 508 LEU B C 1
ATOM 9572 O O . LEU B 1 508 ? 16.453 -1.426 -3.971 1 88.69 508 LEU B O 1
ATOM 9576 N N . HIS B 1 509 ? 17.391 -2.025 -2.062 1 87.44 509 HIS B N 1
ATOM 9577 C CA . HIS B 1 509 ? 18.391 -0.962 -2.068 1 87.44 509 HIS B CA 1
ATOM 9578 C C . HIS B 1 509 ? 19.734 -1.48 -2.543 1 87.44 509 HIS B C 1
ATOM 9580 O O . HIS B 1 509 ? 20.422 -0.822 -3.336 1 87.44 509 HIS B O 1
ATOM 9586 N N . SER B 1 510 ? 20.156 -2.529 -1.946 1 88.38 510 SER B N 1
ATOM 9587 C CA . SER B 1 510 ? 21.422 -3.137 -2.336 1 88.38 510 SER B CA 1
ATOM 9588 C C . SER B 1 510 ? 21.297 -4.648 -2.484 1 88.38 510 SER B C 1
ATOM 9590 O O . SER B 1 510 ? 20.484 -5.277 -1.796 1 88.38 510 SER B O 1
ATOM 9592 N N . PHE B 1 511 ? 22.094 -5.199 -3.49 1 90.81 511 PHE B N 1
ATOM 9593 C CA . PHE B 1 511 ? 22.062 -6.625 -3.801 1 90.81 511 PHE B CA 1
ATOM 9594 C C . PHE B 1 511 ? 23.469 -7.145 -4.09 1 90.81 511 PHE B C 1
ATOM 9596 O O . PHE B 1 511 ? 24.125 -6.688 -5.027 1 90.81 511 PHE B O 1
ATOM 9603 N N . GLN B 1 512 ? 23.938 -7.984 -3.23 1 90.19 512 GLN B N 1
ATOM 9604 C CA . GLN B 1 512 ? 25.234 -8.633 -3.414 1 90.19 512 GLN B CA 1
ATOM 9605 C C . GLN B 1 512 ? 25.094 -10.148 -3.516 1 90.19 512 GLN B C 1
ATOM 9607 O O . GLN B 1 512 ? 24.562 -10.781 -2.605 1 90.19 512 GLN B O 1
ATOM 9612 N N . ALA B 1 513 ? 25.516 -10.688 -4.59 1 92.62 513 ALA B N 1
ATOM 9613 C CA . ALA B 1 513 ? 25.422 -12.125 -4.832 1 92.62 513 ALA B CA 1
ATOM 9614 C C . ALA B 1 513 ? 26.797 -12.727 -5.094 1 92.62 513 ALA B C 1
ATOM 9616 O O . ALA B 1 513 ? 27.547 -12.227 -5.934 1 92.62 513 ALA B O 1
ATOM 9617 N N . GLN B 1 514 ? 27.188 -13.695 -4.305 1 91.81 514 GLN B N 1
ATOM 9618 C CA . GLN B 1 514 ? 28.406 -14.477 -4.5 1 91.81 514 GLN B CA 1
ATOM 9619 C C . GLN B 1 514 ? 28.078 -15.938 -4.793 1 91.81 514 GLN B C 1
ATOM 9621 O O . GLN B 1 514 ? 27.188 -16.516 -4.172 1 91.81 514 GLN B O 1
ATOM 9626 N N . ALA B 1 515 ? 28.797 -16.5 -5.793 1 93.69 515 ALA B N 1
ATOM 9627 C CA . ALA B 1 515 ? 28.562 -17.906 -6.121 1 93.69 515 ALA B CA 1
ATOM 9628 C C . ALA B 1 515 ? 28.75 -18.797 -4.895 1 93.69 515 ALA B C 1
ATOM 9630 O O . ALA B 1 515 ? 29.734 -18.672 -4.172 1 93.69 515 ALA B O 1
ATOM 9631 N N . ALA B 1 516 ? 27.781 -19.594 -4.613 1 95.94 516 ALA B N 1
ATOM 9632 C CA . ALA B 1 516 ? 27.812 -20.469 -3.447 1 95.94 516 ALA B CA 1
ATOM 9633 C C . ALA B 1 516 ? 28.781 -21.625 -3.658 1 95.94 516 ALA B C 1
ATOM 9635 O O . ALA B 1 516 ? 29.359 -21.781 -4.738 1 95.94 516 ALA B O 1
ATOM 9636 N N . ASP B 1 517 ? 29 -22.438 -2.623 1 96 517 ASP B N 1
ATOM 9637 C CA . ASP B 1 517 ? 29.875 -23.609 -2.668 1 96 517 ASP B CA 1
ATOM 9638 C C . ASP B 1 517 ? 29.359 -24.641 -3.67 1 96 517 ASP B C 1
ATOM 9640 O O . ASP B 1 517 ? 28.156 -24.719 -3.924 1 96 517 ASP B O 1
ATOM 9644 N N . PRO B 1 518 ? 30.188 -25.453 -4.25 1 96.5 518 PRO B N 1
ATOM 9645 C CA . PRO B 1 518 ? 29.812 -26.422 -5.277 1 96.5 518 PRO B CA 1
ATOM 9646 C C . PRO B 1 518 ? 28.781 -27.438 -4.777 1 96.5 518 PRO B C 1
ATOM 9648 O O . PRO B 1 518 ? 28.031 -28.016 -5.574 1 96.5 518 PRO B O 1
ATOM 9651 N N . GLU B 1 519 ? 28.719 -27.625 -3.459 1 96.31 519 GLU B N 1
ATOM 9652 C CA . GLU B 1 519 ? 27.781 -28.594 -2.896 1 96.31 519 GLU B CA 1
ATOM 9653 C C . GLU B 1 519 ? 26.344 -28.188 -3.189 1 96.31 519 GLU B C 1
ATOM 9655 O O . GLU B 1 519 ? 25.453 -29.031 -3.297 1 96.31 519 GLU B O 1
ATOM 9660 N N . TRP B 1 520 ? 26.141 -26.922 -3.344 1 97.25 520 TRP B N 1
ATOM 9661 C CA . TRP B 1 520 ? 24.797 -26.406 -3.58 1 97.25 520 TRP B CA 1
ATOM 9662 C C . TRP B 1 520 ? 24.281 -26.844 -4.949 1 97.25 520 TRP B C 1
ATOM 9664 O O . TRP B 1 520 ? 23.078 -27.016 -5.141 1 97.25 520 TRP B O 1
ATOM 9674 N N . GLY B 1 521 ? 25.188 -26.969 -5.891 1 96.81 521 GLY B N 1
ATOM 9675 C CA . GLY B 1 521 ? 24.781 -27.484 -7.188 1 96.81 521 GLY B CA 1
ATOM 9676 C C . GLY B 1 521 ? 24.188 -28.875 -7.117 1 96.81 521 GLY B C 1
ATOM 9677 O O . GLY B 1 521 ? 23.156 -29.156 -7.738 1 96.81 521 GLY B O 1
ATOM 9678 N N . ALA B 1 522 ? 24.828 -29.734 -6.328 1 96.69 522 ALA B N 1
ATOM 9679 C CA . ALA B 1 522 ? 24.312 -31.094 -6.129 1 96.69 522 ALA B CA 1
ATOM 9680 C C . ALA B 1 522 ? 22.984 -31.078 -5.398 1 96.69 522 ALA B C 1
ATOM 9682 O O . ALA B 1 522 ? 22.062 -31.828 -5.746 1 96.69 522 ALA B O 1
ATOM 9683 N N . PHE B 1 523 ? 22.891 -30.234 -4.484 1 96.31 523 PHE B N 1
ATOM 9684 C CA . PHE B 1 523 ? 21.703 -30.109 -3.668 1 96.31 523 PHE B CA 1
ATOM 9685 C C . PHE B 1 523 ? 20.5 -29.734 -4.527 1 96.31 523 PHE B C 1
ATOM 9687 O O . PHE B 1 523 ? 19.453 -30.406 -4.469 1 96.31 523 PHE B O 1
ATOM 9694 N N . PHE B 1 524 ? 20.641 -28.719 -5.344 1 97.25 524 PHE B N 1
ATOM 9695 C CA . PHE B 1 524 ? 19.516 -28.234 -6.117 1 97.25 524 PHE B CA 1
ATOM 9696 C C . PHE B 1 524 ? 19.25 -29.125 -7.324 1 97.25 524 PHE B C 1
ATOM 9698 O O . PHE B 1 524 ? 18.125 -29.156 -7.844 1 97.25 524 PHE B O 1
ATOM 9705 N N . SER B 1 525 ? 20.203 -29.875 -7.805 1 96.88 525 SER B N 1
ATOM 9706 C CA . SER B 1 525 ? 20.031 -30.734 -8.969 1 96.88 525 SER B CA 1
ATOM 9707 C C . SER B 1 525 ? 19.359 -32.062 -8.586 1 96.88 525 SER B C 1
ATOM 9709 O O . SER B 1 525 ? 18.703 -32.688 -9.414 1 96.88 525 SER B O 1
ATOM 9711 N N . ALA B 1 526 ? 19.422 -32.469 -7.383 1 96.5 526 ALA B N 1
ATOM 9712 C CA . ALA B 1 526 ? 19.031 -33.812 -6.934 1 96.5 526 ALA B CA 1
ATOM 9713 C C . ALA B 1 526 ? 17.562 -34.062 -7.223 1 96.5 526 ALA B C 1
ATOM 9715 O O . ALA B 1 526 ? 17.219 -35.062 -7.844 1 96.5 526 ALA B O 1
ATOM 9716 N N . PRO B 1 527 ? 16.656 -33.188 -6.777 1 95.25 527 PRO B N 1
ATOM 9717 C CA . PRO B 1 527 ? 15.25 -33.469 -7.047 1 95.25 527 PRO B CA 1
ATOM 9718 C C . PRO B 1 527 ? 14.953 -33.625 -8.539 1 95.25 527 PRO B C 1
ATOM 9720 O O . PRO B 1 527 ? 14.109 -34.438 -8.922 1 95.25 527 PRO B O 1
ATOM 9723 N N . PHE B 1 528 ? 15.617 -32.906 -9.375 1 95.19 528 PHE B N 1
ATOM 9724 C CA . PHE B 1 528 ? 15.367 -32.938 -10.812 1 95.19 528 PHE B CA 1
ATOM 9725 C C . PHE B 1 528 ? 16.078 -34.125 -11.453 1 95.19 528 PHE B C 1
ATOM 9727 O O . PHE B 1 528 ? 15.523 -34.781 -12.344 1 95.19 528 PHE B O 1
ATOM 9734 N N . ALA B 1 529 ? 17.25 -34.438 -10.984 1 94.31 529 ALA B N 1
ATOM 9735 C CA . ALA B 1 529 ? 18.016 -35.562 -11.531 1 94.31 529 ALA B CA 1
ATOM 9736 C C . ALA B 1 529 ? 17.312 -36.906 -11.273 1 94.31 529 ALA B C 1
ATOM 9738 O O . ALA B 1 529 ? 17.406 -37.812 -12.078 1 94.31 529 ALA B O 1
ATOM 9739 N N . TRP B 1 530 ? 16.609 -36.938 -10.203 1 92.19 530 TRP B N 1
ATOM 9740 C CA . TRP B 1 530 ? 16.031 -38.219 -9.797 1 92.19 530 TRP B CA 1
ATOM 9741 C C . TRP B 1 530 ? 14.516 -38.219 -9.93 1 92.19 530 TRP B C 1
ATOM 9743 O O . TRP B 1 530 ? 13.844 -39.156 -9.516 1 92.19 530 TRP B O 1
ATOM 9753 N N . SER B 1 531 ? 13.938 -37.219 -10.477 1 89.25 531 SER B N 1
ATOM 9754 C CA . SER B 1 531 ? 12.492 -37.031 -10.516 1 89.25 531 SER B CA 1
ATOM 9755 C C . SER B 1 531 ? 11.82 -38.156 -11.305 1 89.25 531 SER B C 1
ATOM 9757 O O . SER B 1 531 ? 10.719 -38.594 -10.961 1 89.25 531 SER B O 1
ATOM 9759 N N . TYR B 1 532 ? 12.477 -38.75 -12.305 1 83 532 TYR B N 1
ATOM 9760 C CA . TYR B 1 532 ? 11.867 -39.75 -13.164 1 83 532 TYR B CA 1
ATOM 9761 C C . TYR B 1 532 ? 11.805 -41.094 -12.453 1 83 532 TYR B C 1
ATOM 9763 O O . TYR B 1 532 ? 11.094 -42 -12.891 1 83 532 TYR B O 1
ATOM 9771 N N . LEU B 1 533 ? 12.469 -41.219 -11.328 1 82.5 533 LEU B N 1
ATOM 9772 C CA . LEU B 1 533 ? 12.594 -42.531 -10.664 1 82.5 533 LEU B CA 1
ATOM 9773 C C . LEU B 1 533 ? 11.508 -42.688 -9.609 1 82.5 533 LEU B C 1
ATOM 9775 O O . LEU B 1 533 ? 11.125 -43.812 -9.289 1 82.5 533 LEU B O 1
ATOM 9779 N N . SER B 1 534 ? 11.102 -41.594 -9.094 1 82.38 534 SER B N 1
ATOM 9780 C CA . SER B 1 534 ? 10.234 -41.688 -7.934 1 82.38 534 SER B CA 1
ATOM 9781 C C . SER B 1 534 ? 9.055 -40.719 -8.016 1 82.38 534 SER B C 1
ATOM 9783 O O . SER B 1 534 ? 9.234 -39.562 -8.383 1 82.38 534 SER B O 1
ATOM 9785 N N . LEU B 1 535 ? 7.945 -41.156 -7.578 1 78.75 535 LEU B N 1
ATOM 9786 C CA . LEU B 1 535 ? 6.75 -40.344 -7.504 1 78.75 535 LEU B CA 1
ATOM 9787 C C . LEU B 1 535 ? 6.844 -39.344 -6.34 1 78.75 535 LEU B C 1
ATOM 9789 O O . LEU B 1 535 ? 6.109 -38.375 -6.301 1 78.75 535 LEU B O 1
ATOM 9793 N N . GLY B 1 536 ? 7.711 -39.688 -5.359 1 81.88 536 GLY B N 1
ATOM 9794 C CA . GLY B 1 536 ? 7.922 -38.781 -4.246 1 81.88 536 GLY B CA 1
ATOM 9795 C C . GLY B 1 536 ? 8.594 -37.469 -4.656 1 81.88 536 GLY B C 1
ATOM 9796 O O . GLY B 1 536 ? 8.633 -36.531 -3.881 1 81.88 536 GLY B O 1
ATOM 9797 N N . LEU B 1 537 ? 9.039 -37.438 -5.906 1 88.81 537 LEU B N 1
ATOM 9798 C CA . LEU B 1 537 ? 9.695 -36.25 -6.441 1 88.81 537 LEU B CA 1
ATOM 9799 C C . LEU B 1 537 ? 8.867 -35.625 -7.555 1 88.81 537 LEU B C 1
ATOM 9801 O O . LEU B 1 537 ? 9.406 -34.969 -8.43 1 88.81 537 LEU B O 1
ATOM 9805 N N . ASN B 1 538 ? 7.566 -35.844 -7.555 1 82.06 538 ASN B N 1
ATOM 9806 C CA . ASN B 1 538 ? 6.652 -35.375 -8.578 1 82.06 538 ASN B CA 1
ATOM 9807 C C . ASN B 1 538 ? 6.68 -33.844 -8.672 1 82.06 538 ASN B C 1
ATOM 9809 O O . ASN B 1 538 ? 6.465 -33.281 -9.75 1 82.06 538 ASN B O 1
ATOM 9813 N N . ALA B 1 539 ? 7.008 -33.219 -7.531 1 83.19 539 ALA B N 1
ATOM 9814 C CA . ALA B 1 539 ? 7.09 -31.766 -7.551 1 83.19 539 ALA B CA 1
ATOM 9815 C C . ALA B 1 539 ? 8.086 -31.297 -8.602 1 83.19 539 ALA B C 1
ATOM 9817 O O . ALA B 1 539 ? 7.809 -30.344 -9.344 1 83.19 539 ALA B O 1
ATOM 9818 N N . ALA B 1 540 ? 9.18 -31.938 -8.672 1 89.94 540 ALA B N 1
ATOM 9819 C CA . ALA B 1 540 ? 10.219 -31.562 -9.625 1 89.94 540 ALA B CA 1
ATOM 9820 C C . ALA B 1 540 ? 9.773 -31.812 -11.062 1 89.94 540 ALA B C 1
ATOM 9822 O O . ALA B 1 540 ? 10 -30.984 -11.945 1 89.94 540 ALA B O 1
ATOM 9823 N N . THR B 1 541 ? 9.133 -32.938 -11.266 1 86.25 541 THR B N 1
ATOM 9824 C CA . THR B 1 541 ? 8.617 -33.25 -12.586 1 86.25 541 THR B CA 1
ATOM 9825 C C . THR B 1 541 ? 7.574 -32.219 -13.031 1 86.25 541 THR B C 1
ATOM 9827 O O . THR B 1 541 ? 7.605 -31.75 -14.164 1 86.25 541 THR B O 1
ATOM 9830 N N . MET B 1 542 ? 6.723 -31.938 -12.148 1 82.94 542 MET B N 1
ATOM 9831 C CA . MET B 1 542 ? 5.676 -30.969 -12.445 1 82.94 542 MET B CA 1
ATOM 9832 C C . MET B 1 542 ? 6.273 -29.594 -12.734 1 82.94 542 MET B C 1
ATOM 9834 O O . MET B 1 542 ? 5.828 -28.906 -13.648 1 82.94 542 MET B O 1
ATOM 9838 N N . ASN B 1 543 ? 7.23 -29.25 -12.008 1 88.62 543 ASN B N 1
ATOM 9839 C CA . ASN B 1 543 ? 7.867 -27.938 -12.203 1 88.62 543 ASN B CA 1
ATOM 9840 C C . ASN B 1 543 ? 8.547 -27.859 -13.57 1 88.62 543 ASN B C 1
ATOM 9842 O O . ASN B 1 543 ? 8.539 -26.797 -14.203 1 88.62 543 ASN B O 1
ATOM 9846 N N . LEU B 1 544 ? 9.125 -28.969 -13.992 1 91.88 544 LEU B N 1
ATOM 9847 C CA . LEU B 1 544 ? 9.719 -29 -15.328 1 91.88 544 LEU B CA 1
ATOM 9848 C C . LEU B 1 544 ? 8.648 -28.844 -16.406 1 91.88 544 LEU B C 1
ATOM 9850 O O . LEU B 1 544 ? 8.852 -28.109 -17.375 1 91.88 544 LEU B O 1
ATOM 9854 N N . GLN B 1 545 ? 7.586 -29.469 -16.188 1 87.5 545 GLN B N 1
ATOM 9855 C CA . GLN B 1 545 ? 6.496 -29.359 -17.156 1 87.5 545 GLN B CA 1
ATOM 9856 C C . GLN B 1 545 ? 5.906 -27.953 -17.172 1 87.5 545 GLN B C 1
ATOM 9858 O O . GLN B 1 545 ? 5.594 -27.422 -18.234 1 87.5 545 GLN B O 1
ATOM 9863 N N . LEU B 1 546 ? 5.793 -27.438 -16.016 1 84.62 546 LEU B N 1
ATOM 9864 C CA . LEU B 1 546 ? 5.266 -26.078 -15.922 1 84.62 546 LEU B CA 1
ATOM 9865 C C . LEU B 1 546 ? 6.199 -25.078 -16.594 1 84.62 546 LEU B C 1
ATOM 9867 O O . LEU B 1 546 ? 5.746 -24.172 -17.297 1 84.62 546 LEU B O 1
ATOM 9871 N N . ALA B 1 547 ? 7.441 -25.25 -16.359 1 90.75 547 ALA B N 1
ATOM 9872 C CA . ALA B 1 547 ? 8.422 -24.391 -17.016 1 90.75 547 ALA B CA 1
ATOM 9873 C C . ALA B 1 547 ? 8.32 -24.5 -18.531 1 90.75 547 ALA B C 1
ATOM 9875 O O . ALA B 1 547 ? 8.383 -23.5 -19.25 1 90.75 547 ALA B O 1
ATOM 9876 N N . ALA B 1 548 ? 8.141 -25.719 -18.984 1 91.62 548 ALA B N 1
ATOM 9877 C CA . ALA B 1 548 ? 8.008 -25.953 -20.422 1 91.62 548 ALA B CA 1
ATOM 9878 C C . ALA B 1 548 ? 6.727 -25.328 -20.953 1 91.62 548 ALA B C 1
ATOM 9880 O O . ALA B 1 548 ? 6.734 -24.688 -22.016 1 91.62 548 ALA B O 1
ATOM 9881 N N . TRP B 1 549 ? 5.73 -25.484 -20.25 1 84.31 549 TRP B N 1
ATOM 9882 C CA . TRP B 1 549 ? 4.434 -24.969 -20.672 1 84.31 549 TRP B CA 1
ATOM 9883 C C . TRP B 1 549 ? 4.453 -23.453 -20.734 1 84.31 549 TRP B C 1
ATOM 9885 O O . TRP B 1 549 ? 4.156 -22.859 -21.781 1 84.31 549 TRP B O 1
ATOM 9895 N N . ASP B 1 550 ? 4.887 -22.844 -19.75 1 82.75 550 ASP B N 1
ATOM 9896 C CA . ASP B 1 550 ? 4.891 -21.391 -19.656 1 82.75 550 ASP B CA 1
ATOM 9897 C C . ASP B 1 550 ? 5.805 -20.766 -20.719 1 82.75 550 ASP B C 1
ATOM 9899 O O . ASP B 1 550 ? 5.426 -19.812 -21.391 1 82.75 550 ASP B O 1
ATOM 9903 N N . SER B 1 551 ? 6.914 -21.328 -20.828 1 89.62 551 SER B N 1
ATOM 9904 C CA . SER B 1 551 ? 7.898 -20.75 -21.734 1 89.62 551 SER B CA 1
ATOM 9905 C C . SER B 1 551 ? 7.504 -20.984 -23.188 1 89.62 551 SER B C 1
ATOM 9907 O O . SER B 1 551 ? 7.66 -20.094 -24.031 1 89.62 551 SER B O 1
ATOM 9909 N N . SER B 1 552 ? 6.992 -22.109 -23.469 1 89.19 552 SER B N 1
ATOM 9910 C CA . SER B 1 552 ? 6.711 -22.438 -24.859 1 89.19 552 SER B CA 1
ATOM 9911 C C . SER B 1 552 ? 5.527 -21.625 -25.391 1 89.19 552 SER B C 1
ATOM 9913 O O . SER B 1 552 ? 5.5 -21.25 -26.562 1 89.19 552 SER B O 1
ATOM 9915 N N . TYR B 1 553 ? 4.574 -21.375 -24.594 1 81.69 553 TYR B N 1
ATOM 9916 C CA . TYR B 1 553 ? 3.385 -20.656 -25.047 1 81.69 553 TYR B CA 1
ATOM 9917 C C . TYR B 1 553 ? 3.637 -19.156 -25.094 1 81.69 553 TYR B C 1
ATOM 9919 O O . TYR B 1 553 ? 2.967 -18.438 -25.844 1 81.69 553 TYR B O 1
ATOM 9927 N N . SER B 1 554 ? 4.629 -18.719 -24.375 1 82.06 554 SER B N 1
ATOM 9928 C CA . SER B 1 554 ? 4.926 -17.297 -24.328 1 82.06 554 SER B CA 1
ATOM 9929 C C . SER B 1 554 ? 6.035 -16.938 -25.297 1 82.06 554 SER B C 1
ATOM 9931 O O . SER B 1 554 ? 6.195 -15.758 -25.656 1 82.06 554 SER B O 1
ATOM 9933 N N . ALA B 1 555 ? 6.738 -17.906 -25.734 1 88.69 555 ALA B N 1
ATOM 9934 C CA . ALA B 1 555 ? 7.934 -17.656 -26.531 1 88.69 555 ALA B CA 1
ATOM 9935 C C . ALA B 1 555 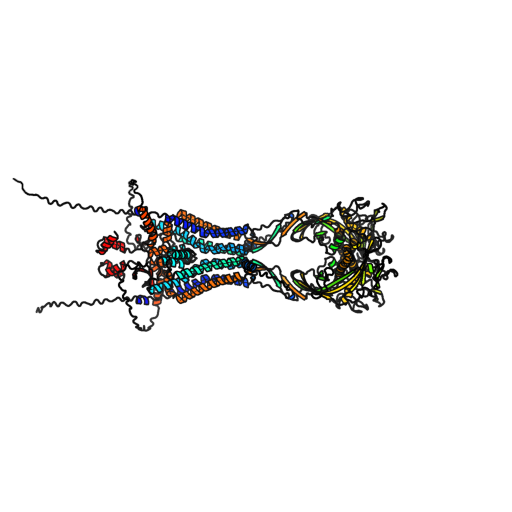? 7.562 -17.312 -27.969 1 88.69 555 ALA B C 1
ATOM 9937 O O . ALA B 1 555 ? 6.66 -17.922 -28.547 1 88.69 555 ALA B O 1
ATOM 9938 N N . GLN B 1 556 ? 8.297 -16.406 -28.578 1 87 556 GLN B N 1
ATOM 9939 C CA . GLN B 1 556 ? 8.109 -16.016 -29.969 1 87 556 GLN B CA 1
ATOM 9940 C C . GLN B 1 556 ? 9.016 -16.828 -30.891 1 87 556 GLN B C 1
ATOM 9942 O O . GLN B 1 556 ? 8.68 -17.062 -32.062 1 87 556 GLN B O 1
ATOM 9947 N N . ASN B 1 557 ? 10.133 -17.141 -30.391 1 91 557 ASN B N 1
ATOM 9948 C CA . ASN B 1 557 ? 11.117 -17.938 -31.109 1 91 557 ASN B CA 1
ATOM 9949 C C . ASN B 1 557 ? 11.961 -18.781 -30.172 1 91 557 ASN B C 1
ATOM 9951 O O . ASN B 1 557 ? 11.711 -18.828 -28.969 1 91 557 ASN B O 1
ATOM 9955 N N . GLY B 1 558 ? 12.867 -19.469 -30.766 1 92.88 558 GLY B N 1
ATOM 9956 C CA . GLY B 1 558 ? 13.703 -20.359 -30 1 92.88 558 GLY B CA 1
ATOM 9957 C C . GLY B 1 558 ? 14.531 -19.641 -28.953 1 92.88 558 GLY B C 1
ATOM 9958 O O . GLY B 1 558 ? 14.672 -20.125 -27.828 1 92.88 558 GLY B O 1
ATOM 9959 N N . SER B 1 559 ? 15.117 -18.547 -29.344 1 92.31 559 SER B N 1
ATOM 9960 C CA . SER B 1 559 ? 15.93 -17.781 -28.391 1 92.31 559 SER B CA 1
ATOM 9961 C C . SER B 1 559 ? 15.078 -17.266 -27.234 1 92.31 559 SER B C 1
ATOM 9963 O O . SER B 1 559 ? 15.523 -17.281 -26.078 1 92.31 559 SER B O 1
ATOM 9965 N N . ASP B 1 560 ? 13.93 -16.844 -27.578 1 91.56 560 ASP B N 1
ATOM 9966 C CA . ASP B 1 560 ? 13 -16.406 -26.547 1 91.56 560 ASP B CA 1
ATOM 9967 C C . ASP B 1 560 ? 12.609 -17.547 -25.625 1 91.56 560 ASP B C 1
ATOM 9969 O O . ASP B 1 560 ? 12.492 -17.359 -24.406 1 91.56 560 ASP B O 1
ATOM 9973 N N . LEU B 1 561 ? 12.414 -18.734 -26.203 1 93.88 561 LEU B N 1
ATOM 9974 C CA . LEU B 1 561 ? 12.109 -19.906 -25.406 1 93.88 561 LEU B CA 1
ATOM 9975 C C . LEU B 1 561 ? 13.211 -20.188 -24.391 1 93.88 561 LEU B C 1
ATOM 9977 O O . LEU B 1 561 ? 12.938 -20.453 -23.219 1 93.88 561 LEU B O 1
ATOM 9981 N N . ALA B 1 562 ? 14.391 -20.109 -24.812 1 96.12 562 ALA B N 1
ATOM 9982 C CA . ALA B 1 562 ? 15.539 -20.375 -23.953 1 96.12 562 ALA B CA 1
ATOM 9983 C C . ALA B 1 562 ? 15.586 -19.391 -22.781 1 96.12 562 ALA B C 1
ATOM 9985 O O . ALA B 1 562 ? 15.797 -19.797 -21.641 1 96.12 562 ALA B O 1
ATOM 9986 N N . ASN B 1 563 ? 15.375 -18.172 -23.094 1 92.94 563 ASN B N 1
ATOM 9987 C CA . ASN B 1 563 ? 15.414 -17.141 -22.047 1 92.94 563 ASN B CA 1
ATOM 9988 C C . ASN B 1 563 ? 14.273 -17.312 -21.047 1 92.94 563 ASN B C 1
ATOM 9990 O O . ASN B 1 563 ? 14.484 -17.219 -19.844 1 92.94 563 ASN B O 1
ATOM 9994 N N . LEU B 1 564 ? 13.109 -17.578 -21.562 1 90.81 564 LEU B N 1
ATOM 9995 C CA . LEU B 1 564 ? 11.945 -17.719 -20.703 1 90.81 564 LEU B CA 1
ATOM 9996 C C . LEU B 1 564 ? 12.062 -18.969 -19.828 1 90.81 564 LEU B C 1
ATOM 9998 O O . LEU B 1 564 ? 11.75 -18.938 -18.641 1 90.81 564 LEU B O 1
ATOM 10002 N N . TRP B 1 565 ? 12.5 -20.031 -20.453 1 95.06 565 TRP B N 1
ATOM 10003 C CA . TRP B 1 565 ? 12.664 -21.266 -19.703 1 95.06 565 TRP B CA 1
ATOM 10004 C C . TRP B 1 565 ? 13.711 -21.109 -18.594 1 95.06 565 TRP B C 1
ATOM 10006 O O . TRP B 1 565 ? 13.547 -21.625 -17.484 1 95.06 565 TRP B O 1
ATOM 10016 N N . ALA B 1 566 ? 14.727 -20.438 -18.922 1 95.44 566 ALA B N 1
ATOM 10017 C CA . ALA B 1 566 ? 15.781 -20.188 -17.938 1 95.44 566 ALA B CA 1
ATOM 10018 C C . ALA B 1 566 ? 15.227 -19.438 -16.734 1 95.44 566 ALA B C 1
ATOM 10020 O O . ALA B 1 566 ? 15.531 -19.797 -15.586 1 95.44 566 ALA B O 1
ATOM 10021 N N . ARG B 1 567 ? 14.477 -18.5 -16.969 1 91.81 567 ARG B N 1
ATOM 10022 C CA . ARG B 1 567 ? 13.859 -17.734 -15.891 1 91.81 567 ARG B CA 1
ATOM 10023 C C . ARG B 1 567 ? 12.961 -18.609 -15.031 1 91.81 567 ARG B C 1
ATOM 10025 O O . ARG B 1 567 ? 13.031 -18.578 -13.805 1 91.81 567 ARG B O 1
ATOM 10032 N N . GLU B 1 568 ? 12.211 -19.438 -15.672 1 91.5 568 GLU B N 1
ATOM 10033 C CA . GLU B 1 568 ? 11.273 -20.297 -14.953 1 91.5 568 GLU B CA 1
ATOM 10034 C C . GLU B 1 568 ? 12.008 -21.359 -14.133 1 91.5 568 GLU B C 1
ATOM 10036 O O . GLU B 1 568 ? 11.586 -21.688 -13.031 1 91.5 568 GLU B O 1
ATOM 10041 N N . PHE B 1 569 ? 13.031 -21.844 -14.711 1 95.06 569 PHE B N 1
ATOM 10042 C CA . PHE B 1 569 ? 13.758 -22.875 -13.984 1 95.06 569 PHE B CA 1
ATOM 10043 C C . PHE B 1 569 ? 14.336 -22.328 -12.688 1 95.06 569 PHE B C 1
ATOM 10045 O O . PHE B 1 569 ? 14.289 -23 -11.648 1 95.06 569 PHE B O 1
ATOM 10052 N N . SER B 1 570 ? 14.914 -21.141 -12.781 1 94.62 570 SER B N 1
ATOM 10053 C CA . SER B 1 570 ? 15.445 -20.531 -11.57 1 94.62 570 SER B CA 1
ATOM 10054 C C . SER B 1 570 ? 14.367 -20.391 -10.5 1 94.62 570 SER B C 1
ATOM 10056 O O . SER B 1 570 ? 14.594 -20.703 -9.328 1 94.62 570 SER B O 1
ATOM 10058 N N . TYR B 1 571 ? 13.25 -20 -10.906 1 92.5 571 TYR B N 1
ATOM 10059 C CA . TYR B 1 571 ? 12.125 -19.844 -9.992 1 92.5 571 TYR B CA 1
ATOM 10060 C C . TYR B 1 571 ? 11.711 -21.188 -9.398 1 92.5 571 TYR B C 1
ATOM 10062 O O . TYR B 1 571 ? 11.602 -21.328 -8.18 1 92.5 571 TYR B O 1
ATOM 10070 N N . TYR B 1 572 ? 11.562 -22.203 -10.219 1 92.44 572 TYR B N 1
ATOM 10071 C CA . TYR B 1 572 ? 11.023 -23.484 -9.781 1 92.44 572 TYR B CA 1
ATOM 10072 C C . TYR B 1 572 ? 12.078 -24.281 -9.039 1 92.44 572 TYR B C 1
ATOM 10074 O O . TYR B 1 572 ? 11.758 -25 -8.078 1 92.44 572 TYR B O 1
ATOM 10082 N N . ALA B 1 573 ? 13.281 -24.188 -9.492 1 95.38 573 ALA B N 1
ATOM 10083 C CA . ALA B 1 573 ? 14.344 -24.922 -8.812 1 95.38 573 ALA B CA 1
ATOM 10084 C C . ALA B 1 573 ? 14.516 -24.438 -7.375 1 95.38 573 ALA B C 1
ATOM 10086 O O . ALA B 1 573 ? 14.648 -25.234 -6.449 1 95.38 573 ALA B O 1
ATOM 10087 N N . LEU B 1 574 ? 14.461 -23.172 -7.238 1 94.38 574 LEU B N 1
ATOM 10088 C CA . LEU B 1 574 ? 14.586 -22.594 -5.902 1 94.38 574 LEU B CA 1
ATOM 10089 C C . LEU B 1 574 ? 13.359 -22.938 -5.055 1 94.38 574 LEU B C 1
ATOM 10091 O O . LEU B 1 574 ? 13.492 -23.281 -3.877 1 94.38 574 LEU B O 1
ATOM 10095 N N . SER B 1 575 ? 12.227 -22.906 -5.598 1 92.5 575 SER B N 1
ATOM 10096 C CA . SER B 1 575 ? 10.992 -23.141 -4.855 1 92.5 575 SER B CA 1
ATOM 10097 C C . SER B 1 575 ? 10.852 -24.609 -4.461 1 92.5 575 SER B C 1
ATOM 10099 O O . SER B 1 575 ? 10.297 -24.922 -3.402 1 92.5 575 SER B O 1
ATOM 10101 N N . THR B 1 576 ? 11.336 -25.484 -5.262 1 93.06 576 THR B N 1
ATOM 10102 C CA . THR B 1 576 ? 11.211 -26.922 -5.008 1 93.06 576 THR B CA 1
ATOM 10103 C C . THR B 1 576 ? 11.938 -27.312 -3.721 1 93.06 576 THR B C 1
ATOM 10105 O O . THR B 1 576 ? 11.484 -28.188 -2.986 1 93.06 576 THR B O 1
ATOM 10108 N N . SER B 1 577 ? 12.969 -26.656 -3.367 1 92.75 577 SER B N 1
ATOM 10109 C CA . SER B 1 577 ? 13.789 -27.047 -2.227 1 92.75 577 SER B CA 1
ATOM 10110 C C . SER B 1 577 ? 13.516 -26.156 -1.018 1 92.75 577 SER B C 1
ATOM 10112 O O . SER B 1 577 ? 14.297 -26.141 -0.061 1 92.75 577 SER B O 1
ATOM 10114 N N . LEU B 1 578 ? 12.453 -25.469 -1.035 1 91.31 578 LEU B N 1
ATOM 10115 C CA . LEU B 1 578 ? 12.164 -24.5 0.008 1 91.31 578 LEU B CA 1
ATOM 10116 C C . LEU B 1 578 ? 11.828 -25.188 1.324 1 91.31 578 LEU B C 1
ATOM 10118 O O . LEU B 1 578 ? 11.922 -24.578 2.393 1 91.31 578 LEU B O 1
ATOM 10122 N N . GLY B 1 579 ? 11.438 -26.422 1.266 1 87.56 579 GLY B N 1
ATOM 10123 C CA . GLY B 1 579 ? 10.969 -27.125 2.449 1 87.56 579 GLY B CA 1
ATOM 10124 C C . GLY B 1 579 ? 12.031 -27.25 3.521 1 87.56 579 GLY B C 1
ATOM 10125 O O . GLY B 1 579 ? 11.711 -27.406 4.703 1 87.56 579 GLY B O 1
ATOM 10126 N N . VAL B 1 580 ? 13.297 -27.188 3.184 1 91.56 580 VAL B N 1
ATOM 10127 C CA . VAL B 1 580 ? 14.367 -27.422 4.141 1 91.56 580 VAL B CA 1
ATOM 10128 C C . VAL B 1 580 ? 14.945 -26.094 4.617 1 91.56 580 VAL B C 1
ATOM 10130 O O . VAL B 1 580 ? 15.844 -26.062 5.453 1 91.56 580 VAL B O 1
ATOM 10133 N N . PHE B 1 581 ? 14.422 -25.016 4.109 1 92.56 581 PHE B N 1
ATOM 10134 C CA . PHE B 1 581 ? 14.891 -23.703 4.52 1 92.56 581 PHE B CA 1
ATOM 10135 C C . PHE B 1 581 ? 14.016 -23.141 5.641 1 92.56 581 PHE B C 1
ATOM 10137 O O . PHE B 1 581 ? 12.797 -23.312 5.633 1 92.56 581 PHE B O 1
ATOM 10144 N N . VAL B 1 582 ? 14.68 -22.516 6.555 1 91.75 582 VAL B N 1
ATOM 10145 C CA . VAL B 1 582 ? 13.984 -21.875 7.672 1 91.75 582 VAL B CA 1
ATOM 10146 C C . VAL B 1 582 ? 14.328 -20.391 7.719 1 91.75 582 VAL B C 1
ATOM 10148 O O . VAL B 1 582 ? 15.359 -19.969 7.195 1 91.75 582 VAL B O 1
ATOM 10151 N N . PRO B 1 583 ? 13.422 -19.625 8.289 1 93.38 583 PRO B N 1
ATOM 10152 C CA . PRO B 1 583 ? 13.711 -18.188 8.414 1 93.38 583 PRO B CA 1
ATOM 10153 C C . PRO B 1 583 ? 14.969 -17.922 9.234 1 93.38 583 PRO B C 1
ATOM 10155 O O . PRO B 1 583 ? 15.234 -18.609 10.219 1 93.38 583 PRO B O 1
ATOM 10158 N N . GLN B 1 584 ? 15.727 -16.969 8.781 1 94.88 584 GLN B N 1
ATOM 10159 C CA . GLN B 1 584 ? 16.953 -16.547 9.453 1 94.88 584 GLN B CA 1
ATOM 10160 C C . GLN B 1 584 ? 16.828 -15.102 9.938 1 94.88 584 GLN B C 1
ATOM 10162 O O . GLN B 1 584 ? 16.281 -14.25 9.234 1 94.88 584 GLN B O 1
ATOM 10167 N N . VAL B 1 585 ? 17.469 -14.859 11.078 1 95.12 585 VAL B N 1
ATOM 10168 C CA . VAL B 1 585 ? 17.438 -13.523 11.656 1 95.12 585 VAL B CA 1
ATOM 10169 C C . VAL B 1 585 ? 18.203 -12.547 10.766 1 95.12 585 VAL B C 1
ATOM 10171 O O . VAL B 1 585 ? 19.266 -12.883 10.25 1 95.12 585 VAL B O 1
ATOM 10174 N N . ASN B 1 586 ? 17.641 -11.398 10.609 1 96.38 586 ASN B N 1
ATOM 10175 C CA . ASN B 1 586 ? 18.281 -10.367 9.805 1 96.38 586 ASN B CA 1
ATOM 10176 C C . ASN B 1 586 ? 19.625 -9.953 10.391 1 96.38 586 ASN B C 1
ATOM 10178 O O . ASN B 1 586 ? 19.828 -10.039 11.602 1 96.38 586 ASN B O 1
ATOM 10182 N N . MET B 1 587 ? 20.484 -9.516 9.539 1 95.12 587 MET B N 1
ATOM 10183 C CA . MET B 1 587 ? 21.797 -9.047 9.984 1 95.12 587 MET B CA 1
ATOM 10184 C C . MET B 1 587 ? 21.688 -7.676 10.641 1 95.12 587 MET B C 1
ATOM 10186 O O . MET B 1 587 ? 22.359 -7.402 11.633 1 95.12 587 MET B O 1
ATOM 10190 N N . LEU B 1 588 ? 20.938 -6.832 10.039 1 94.56 588 LEU B N 1
ATOM 10191 C CA . LEU B 1 588 ? 20.703 -5.473 10.508 1 94.56 588 LEU B CA 1
ATOM 10192 C C . LEU B 1 588 ? 19.266 -5.047 10.242 1 94.56 588 LEU B C 1
ATOM 10194 O O . LEU B 1 588 ? 18.672 -5.418 9.227 1 94.56 588 LEU B O 1
ATOM 10198 N N . GLU B 1 589 ? 18.719 -4.328 11.148 1 95.06 589 GLU B N 1
ATOM 10199 C CA . GLU B 1 589 ? 17.344 -3.879 10.984 1 95.06 589 GLU B CA 1
ATOM 10200 C C . GLU B 1 589 ? 17.125 -2.529 11.664 1 95.06 589 GLU B C 1
ATOM 10202 O O . GLU B 1 589 ? 17.766 -2.215 12.664 1 95.06 589 GLU B O 1
ATOM 10207 N N . GLN B 1 590 ? 16.281 -1.732 11.117 1 93.88 590 GLN B N 1
ATOM 10208 C CA . GLN B 1 590 ? 15.836 -0.475 11.711 1 93.88 590 GLN B CA 1
ATOM 10209 C C . GLN B 1 590 ? 14.352 -0.234 11.438 1 93.88 590 GLN B C 1
ATOM 10211 O O . GLN B 1 590 ? 13.828 -0.67 10.406 1 93.88 590 GLN B O 1
ATOM 10216 N N . ALA B 1 591 ? 13.766 0.313 12.383 1 92.75 591 ALA B N 1
ATOM 10217 C CA . ALA B 1 591 ? 12.352 0.645 12.219 1 92.75 591 ALA B CA 1
ATOM 10218 C C . ALA B 1 591 ? 12.18 2.006 11.547 1 92.75 591 ALA B C 1
ATOM 10220 O O . ALA B 1 591 ? 12.961 2.932 11.805 1 92.75 591 ALA B O 1
ATOM 10221 N N . ARG B 1 592 ? 11.203 2.08 10.688 1 91.69 592 ARG B N 1
ATOM 10222 C CA . ARG B 1 592 ? 10.938 3.291 9.922 1 91.69 592 ARG B CA 1
ATOM 10223 C C . ARG B 1 592 ? 9.484 3.738 10.086 1 91.69 592 ARG B C 1
ATOM 10225 O O . ARG B 1 592 ? 8.562 2.92 10.031 1 91.69 592 ARG B O 1
ATOM 10232 N N . ASN B 1 593 ? 9.305 4.91 10.406 1 89.88 593 ASN B N 1
ATOM 10233 C CA . ASN B 1 593 ? 8 5.559 10.414 1 89.88 593 ASN B CA 1
ATOM 10234 C C . ASN B 1 593 ? 7.949 6.734 9.438 1 89.88 593 ASN B C 1
ATOM 10236 O O . ASN B 1 593 ? 8.492 7.805 9.727 1 89.88 593 ASN B O 1
ATOM 10240 N N . ASN B 1 594 ? 7.176 6.512 8.281 1 88.06 594 ASN B N 1
ATOM 10241 C CA . ASN B 1 594 ? 7.145 7.488 7.199 1 88.06 594 ASN B CA 1
ATOM 10242 C C . ASN B 1 594 ? 6.008 8.492 7.383 1 88.06 594 ASN B C 1
ATOM 10244 O O . ASN B 1 594 ? 5.93 9.484 6.656 1 88.06 594 ASN B O 1
ATOM 10248 N N . THR B 1 595 ? 5.152 8.438 8.312 1 84.5 595 THR B N 1
ATOM 10249 C CA . THR B 1 595 ? 3.93 9.234 8.344 1 84.5 595 THR B CA 1
ATOM 10250 C C . THR B 1 595 ? 3.867 10.07 9.617 1 84.5 595 THR B C 1
ATOM 10252 O O . THR B 1 595 ? 2.781 10.352 10.133 1 84.5 595 THR B O 1
ATOM 10255 N N . VAL B 1 596 ? 5.035 10.477 10.078 1 87.69 596 VAL B N 1
ATOM 10256 C CA . VAL B 1 596 ? 5.012 11.32 11.266 1 87.69 596 VAL B CA 1
ATOM 10257 C C . VAL B 1 596 ? 4.719 12.766 10.867 1 87.69 596 VAL B C 1
ATOM 10259 O O . VAL B 1 596 ? 5.492 13.383 10.133 1 87.69 596 VAL B O 1
ATOM 10262 N N . THR B 1 597 ? 3.58 13.227 11.258 1 88.44 597 THR B N 1
ATOM 10263 C CA . THR B 1 597 ? 3.184 14.594 10.969 1 88.44 597 THR B CA 1
ATOM 10264 C C . THR B 1 597 ? 3.602 15.531 12.109 1 88.44 597 THR B C 1
ATOM 10266 O O . THR B 1 597 ? 3.227 15.312 13.258 1 88.44 597 THR B O 1
ATOM 10269 N N . VAL B 1 598 ? 4.453 16.5 11.797 1 92.12 598 VAL B N 1
ATOM 10270 C CA . VAL B 1 598 ? 4.949 17.469 12.766 1 92.12 598 VAL B CA 1
ATOM 10271 C C . VAL B 1 598 ? 4.773 18.891 12.227 1 92.12 598 VAL B C 1
ATOM 10273 O O . VAL B 1 598 ? 4.477 19.078 11.039 1 92.12 598 VAL B O 1
ATOM 10276 N N . ALA B 1 599 ? 4.852 19.812 13.164 1 94.38 599 ALA B N 1
ATOM 10277 C CA . ALA B 1 599 ? 4.844 21.219 12.766 1 94.38 599 ALA B CA 1
ATOM 10278 C C . ALA B 1 599 ? 6.246 21.688 12.406 1 94.38 599 ALA B C 1
ATOM 10280 O O . ALA B 1 599 ? 7.188 21.516 13.18 1 94.38 599 ALA B O 1
ATOM 10281 N N . ARG B 1 600 ? 6.391 22.297 11.289 1 94.5 600 ARG B N 1
ATOM 10282 C CA . ARG B 1 600 ? 7.656 22.891 10.867 1 94.5 600 ARG B CA 1
ATOM 10283 C C . ARG B 1 600 ? 7.73 24.359 11.281 1 94.5 600 ARG B C 1
ATOM 10285 O O . ARG B 1 600 ? 7.012 25.203 10.742 1 94.5 600 ARG B O 1
ATOM 10292 N N . VAL B 1 601 ? 8.633 24.609 12.188 1 95.94 601 VAL B N 1
ATOM 10293 C CA . VAL B 1 601 ? 8.836 25.969 12.672 1 95.94 601 VAL B CA 1
ATOM 10294 C C . VAL B 1 601 ? 10.133 26.547 12.102 1 95.94 601 VAL B C 1
ATOM 10296 O O . VAL B 1 601 ? 11.219 26.172 12.539 1 95.94 601 VAL B O 1
ATOM 10299 N N . PRO B 1 602 ? 9.945 27.406 11.18 1 95.75 602 PRO B N 1
ATOM 10300 C CA . PRO B 1 602 ? 11.156 27.953 10.57 1 95.75 602 PRO B CA 1
ATOM 10301 C C . PRO B 1 602 ? 11.984 28.781 11.539 1 95.75 602 PRO B C 1
ATOM 10303 O O . PRO B 1 602 ? 11.43 29.484 12.391 1 95.75 602 PRO B O 1
ATOM 10306 N N . LEU B 1 603 ? 13.328 28.906 11.383 1 95.06 603 LEU B N 1
ATOM 10307 C CA . LEU B 1 603 ? 14.242 29.531 12.336 1 95.06 603 LEU B CA 1
ATOM 10308 C C . LEU B 1 603 ? 14.297 31.047 12.109 1 95.06 603 LEU B C 1
ATOM 10310 O O . LEU B 1 603 ? 14.352 31.812 13.07 1 95.06 603 LEU B O 1
ATOM 10314 N N . ILE B 1 604 ? 14.242 31.469 10.898 1 93.69 604 ILE B N 1
ATOM 10315 C CA . ILE B 1 604 ? 14.438 32.875 10.594 1 93.69 604 ILE B CA 1
ATOM 10316 C C . ILE B 1 604 ? 13.281 33.688 11.18 1 93.69 604 ILE B C 1
ATOM 10318 O O . ILE B 1 604 ? 13.5 34.594 12 1 93.69 604 ILE B O 1
ATOM 10322 N N . PRO B 1 605 ? 12.102 33.375 10.812 1 94.75 605 PRO B N 1
ATOM 10323 C CA . PRO B 1 605 ? 11.016 34.156 11.422 1 94.75 605 PRO B CA 1
ATOM 10324 C C . PRO B 1 605 ? 10.945 33.969 12.938 1 94.75 605 PRO B C 1
ATOM 10326 O O . PRO B 1 605 ? 10.594 34.906 13.648 1 94.75 605 PRO B O 1
ATOM 10329 N N . LEU B 1 606 ? 11.297 32.844 13.484 1 95.5 606 LEU B N 1
ATOM 10330 C CA . LEU B 1 606 ? 11.234 32.594 14.922 1 95.5 606 LEU B CA 1
ATOM 10331 C C . LEU B 1 606 ? 12.266 33.469 15.656 1 95.5 606 LEU B C 1
ATOM 10333 O O . LEU B 1 606 ? 11.914 34.188 16.578 1 95.5 606 LEU B O 1
ATOM 10337 N N . TYR B 1 607 ? 13.492 33.5 15.242 1 95.69 607 TYR B N 1
ATOM 10338 C CA . TYR B 1 607 ? 14.539 34.25 15.953 1 95.69 607 TYR B CA 1
ATOM 10339 C C . TYR B 1 607 ? 14.438 35.75 15.695 1 95.69 607 TYR B C 1
ATOM 10341 O O . TYR B 1 607 ? 14.844 36.562 16.531 1 95.69 607 TYR B O 1
ATOM 10349 N N . LEU B 1 608 ? 13.906 36.094 14.539 1 94.38 608 LEU B N 1
ATOM 10350 C CA . LEU B 1 608 ? 13.633 37.5 14.32 1 94.38 608 LEU B CA 1
ATOM 10351 C C . LEU B 1 608 ? 12.547 38 15.273 1 94.38 608 LEU B C 1
ATOM 10353 O O . LEU B 1 608 ? 12.656 39.094 15.828 1 94.38 608 LEU B O 1
ATOM 10357 N N . LEU B 1 609 ? 11.539 37.188 15.383 1 95.44 609 LEU B N 1
ATOM 10358 C CA . LEU B 1 609 ? 10.469 37.531 16.312 1 95.44 609 LEU B CA 1
ATOM 10359 C C . LEU B 1 609 ? 10.992 37.594 17.75 1 95.44 609 LEU B C 1
ATOM 10361 O O . LEU B 1 609 ? 10.742 38.562 18.453 1 95.44 609 LEU B O 1
ATOM 10365 N N . LEU B 1 610 ? 11.773 36.656 18.172 1 95.38 610 LEU B N 1
ATOM 10366 C CA . LEU B 1 610 ? 12.344 36.656 19.516 1 95.38 610 LEU B CA 1
ATOM 10367 C C . LEU B 1 610 ? 13.352 37.781 19.688 1 95.38 610 LEU B C 1
ATOM 10369 O O . LEU B 1 610 ? 13.445 38.375 20.766 1 95.38 610 LEU B O 1
ATOM 10373 N N . GLY B 1 611 ? 14.039 38.094 18.609 1 94.5 611 GLY B N 1
ATOM 10374 C CA . GLY B 1 611 ? 14.977 39.219 18.641 1 94.5 611 GLY B CA 1
ATOM 10375 C C . GLY B 1 611 ? 14.297 40.562 18.891 1 94.5 611 GLY B C 1
ATOM 10376 O O . GLY B 1 611 ? 14.742 41.344 19.719 1 94.5 611 GLY B O 1
ATOM 10377 N N . PHE B 1 612 ? 13.188 40.812 18.234 1 93.62 612 PHE B N 1
ATOM 10378 C CA . PHE B 1 612 ? 12.461 42.062 18.406 1 93.62 612 PHE B CA 1
ATOM 10379 C C . PHE B 1 612 ? 11.82 42.094 19.797 1 93.62 612 PHE B C 1
ATOM 10381 O O . PHE B 1 612 ? 11.75 43.156 20.406 1 93.62 612 PHE B O 1
ATOM 10388 N N . LYS B 1 613 ? 11.344 40.969 20.266 1 93.06 613 LYS B N 1
ATOM 10389 C CA . LYS B 1 613 ? 10.789 40.938 21.625 1 93.06 613 LYS B CA 1
ATOM 10390 C C . LYS B 1 613 ? 11.859 41.219 22.656 1 93.06 613 LYS B C 1
ATOM 10392 O O . LYS B 1 613 ? 11.609 41.969 23.609 1 93.06 613 LYS B O 1
ATOM 10397 N N . TRP B 1 614 ? 13.023 40.719 22.438 1 93.25 614 TRP B N 1
ATOM 10398 C CA . TRP B 1 614 ? 14.141 40.969 23.344 1 93.25 614 TRP B CA 1
ATOM 10399 C C . TRP B 1 614 ? 14.594 42.438 23.281 1 93.25 614 TRP B C 1
ATOM 10401 O O . TRP B 1 614 ? 14.898 43.031 24.312 1 93.25 614 TRP B O 1
ATOM 10411 N N . LEU B 1 615 ? 14.602 42.906 22.094 1 91 615 LEU B N 1
ATOM 10412 C CA . LEU B 1 615 ? 14.961 44.312 21.938 1 91 615 LEU B CA 1
ATOM 10413 C C . LEU B 1 615 ? 13.977 45.219 22.688 1 91 615 LEU B C 1
ATOM 10415 O O . LEU B 1 615 ? 14.383 46.188 23.328 1 91 615 LEU B O 1
ATOM 10419 N N . TYR B 1 616 ? 12.703 44.844 22.609 1 90.56 616 TYR B N 1
ATOM 10420 C CA . TYR B 1 616 ? 11.672 45.594 23.312 1 90.56 616 TYR B CA 1
ATOM 10421 C C . TYR B 1 616 ? 11.922 45.562 24.812 1 90.56 616 TYR B C 1
ATOM 10423 O O . TYR B 1 616 ? 11.875 46.625 25.469 1 90.56 616 TYR B O 1
ATOM 10431 N N . VAL B 1 617 ? 12.297 44.469 25.391 1 90.38 617 VAL B N 1
ATOM 10432 C CA . VAL B 1 617 ? 12.539 44.312 26.828 1 90.38 617 VAL B CA 1
ATOM 10433 C C . VAL B 1 617 ? 13.812 45.062 27.219 1 90.38 617 VAL B C 1
ATOM 10435 O O . VAL B 1 617 ? 13.836 45.781 28.234 1 90.38 617 VAL B O 1
ATOM 10438 N N . VAL B 1 618 ? 14.82 45.094 26.453 1 89.94 618 VAL B N 1
ATOM 10439 C CA . VAL B 1 618 ? 16.109 45.719 26.766 1 89.94 618 VAL B CA 1
ATOM 10440 C C . VAL B 1 618 ? 15.945 47.219 26.75 1 89.94 618 VAL B C 1
ATOM 10442 O O . VAL B 1 618 ? 16.484 47.938 27.609 1 89.94 618 VAL B O 1
ATOM 10445 N N . VAL B 1 619 ? 15.18 47.656 25.781 1 85.56 619 VAL B N 1
ATOM 10446 C CA . VAL B 1 619 ? 14.961 49.094 25.672 1 85.56 619 VAL B CA 1
ATOM 10447 C C . VAL B 1 619 ? 14.234 49.594 26.922 1 85.56 619 VAL B C 1
ATOM 10449 O O . VAL B 1 619 ? 14.594 50.625 27.5 1 85.56 619 VAL B O 1
ATOM 10452 N N . VAL B 1 620 ? 13.242 48.844 27.375 1 87.5 620 VAL B N 1
ATOM 10453 C CA . VAL B 1 620 ? 12.477 49.219 28.562 1 87.5 620 VAL B CA 1
ATOM 10454 C C . VAL B 1 620 ? 13.367 49.156 29.797 1 87.5 620 VAL B C 1
ATOM 10456 O O . VAL B 1 620 ? 13.328 50.062 30.656 1 87.5 620 VAL B O 1
ATOM 10459 N N . LEU B 1 621 ? 14.203 48.219 29.891 1 88.38 621 LEU B N 1
ATOM 10460 C CA . LEU B 1 621 ? 15.102 48.094 31.031 1 88.38 621 LEU B CA 1
ATOM 10461 C C . LEU B 1 621 ? 16.156 49.188 31.047 1 88.38 621 LEU B C 1
ATOM 10463 O O . LEU B 1 621 ? 16.469 49.75 32.094 1 88.38 621 LEU B O 1
ATOM 10467 N N . CYS B 1 622 ? 16.672 49.562 29.969 1 85.88 622 CYS B N 1
ATOM 10468 C CA . CYS B 1 622 ? 17.641 50.625 29.859 1 85.88 622 CYS B CA 1
ATOM 10469 C C . CYS B 1 622 ? 17.016 51.969 30.25 1 85.88 622 CYS B C 1
ATOM 10471 O O . CYS B 1 622 ? 17.641 52.781 30.922 1 85.88 622 CYS B O 1
ATOM 10473 N N . MET B 1 623 ? 15.805 52.125 29.828 1 84.88 623 MET B N 1
ATOM 10474 C CA . MET B 1 623 ? 15.102 53.344 30.203 1 84.88 623 MET B CA 1
ATOM 10475 C C . MET B 1 623 ? 14.859 53.406 31.703 1 84.88 623 MET B C 1
ATOM 10477 O O . MET B 1 623 ? 15 54.469 32.312 1 84.88 623 MET B O 1
ATOM 10481 N N . ALA B 1 624 ? 14.492 52.25 32.281 1 86.75 624 ALA B N 1
ATOM 10482 C CA . ALA B 1 624 ? 14.242 52.219 33.719 1 86.75 624 ALA B CA 1
ATOM 10483 C C . ALA B 1 624 ? 15.523 52.5 34.5 1 86.75 624 ALA B C 1
ATOM 10485 O O . ALA B 1 624 ? 15.508 53.25 35.469 1 86.75 624 ALA B O 1
ATOM 10486 N N . ILE B 1 625 ? 16.609 52 34.094 1 86.31 625 ILE B N 1
ATOM 10487 C CA . ILE B 1 625 ? 17.891 52.25 34.719 1 86.31 625 ILE B CA 1
ATOM 10488 C C . ILE B 1 625 ? 18.297 53.688 34.562 1 86.31 625 ILE B C 1
ATOM 10490 O O . ILE B 1 625 ? 18.797 54.312 35.5 1 86.31 625 ILE B O 1
ATOM 10494 N N . GLY B 1 626 ? 18.016 54.219 33.406 1 83.38 626 GLY B N 1
ATOM 10495 C CA . GLY B 1 626 ? 18.297 55.656 33.188 1 83.38 626 GLY B CA 1
ATOM 10496 C C . GLY B 1 626 ? 17.5 56.562 34.094 1 83.38 626 GLY B C 1
ATOM 10497 O O . GLY B 1 626 ? 18.016 57.562 34.594 1 83.38 626 GLY B O 1
ATOM 10498 N N . VAL B 1 627 ? 16.25 56.219 34.25 1 84.56 627 VAL B N 1
ATOM 10499 C CA . VAL B 1 627 ? 15.398 57 35.125 1 84.56 627 VAL B CA 1
ATOM 10500 C C . VAL B 1 627 ? 15.922 56.938 36.562 1 84.56 627 VAL B C 1
ATOM 10502 O O . VAL B 1 627 ? 15.977 57.969 37.25 1 84.56 627 VAL B O 1
ATOM 10505 N N . TYR B 1 628 ? 16.328 55.812 36.969 1 82.69 628 TYR B N 1
ATOM 10506 C CA . TYR B 1 628 ? 16.797 55.656 38.344 1 82.69 628 TYR B CA 1
ATOM 10507 C C . TYR B 1 628 ? 18.125 56.375 38.562 1 82.69 628 TYR B C 1
ATOM 10509 O O . TYR B 1 628 ? 18.328 57 39.594 1 82.69 628 TYR B O 1
ATOM 10517 N N . CYS B 1 629 ? 18.969 56.469 37.625 1 81.5 629 CYS B N 1
ATOM 10518 C CA . CYS B 1 629 ? 20.328 56.969 37.781 1 81.5 629 CYS B CA 1
ATOM 10519 C C . CYS B 1 629 ? 20.375 58.469 37.5 1 81.5 629 CYS B C 1
ATOM 10521 O O . CYS B 1 629 ? 21.109 59.219 38.156 1 81.5 629 CYS B O 1
ATOM 10523 N N . PHE B 1 630 ? 19.656 58.906 36.562 1 78.81 630 PHE B N 1
ATOM 10524 C CA . PHE B 1 630 ? 19.922 60.25 36.062 1 78.81 630 PHE B CA 1
ATOM 10525 C C . PHE B 1 630 ? 18.828 61.219 36.5 1 78.81 630 PHE B C 1
ATOM 10527 O O . PHE B 1 630 ? 18.984 62.438 36.375 1 78.81 630 PHE B O 1
ATOM 10534 N N . THR B 1 631 ? 17.578 60.875 36.969 1 78.88 631 THR B N 1
ATOM 10535 C CA . THR B 1 631 ? 16.5 61.844 37.156 1 78.88 631 THR B CA 1
ATOM 10536 C C . THR B 1 631 ? 16.219 62.031 38.656 1 78.88 631 THR B C 1
ATOM 10538 O O . THR B 1 631 ? 15.352 62.812 39.031 1 78.88 631 THR B O 1
ATOM 10541 N N . HIS B 1 632 ? 17.078 61.625 39.594 1 77.75 632 HIS B N 1
ATOM 10542 C CA . HIS B 1 632 ? 16.766 61.75 41.031 1 77.75 632 HIS B CA 1
ATOM 10543 C C . HIS B 1 632 ? 15.281 61.562 41.281 1 77.75 632 HIS B C 1
ATOM 10545 O O . HIS B 1 632 ? 14.547 62.531 41.5 1 77.75 632 HIS B O 1
ATOM 10551 N N . PRO B 1 633 ? 14.766 60.406 41.312 1 78.56 633 PRO B N 1
ATOM 10552 C CA . PRO B 1 633 ? 13.352 60.062 41.25 1 78.56 633 PRO B CA 1
ATOM 10553 C C . PRO B 1 633 ? 12.547 60.625 42.406 1 78.56 633 PRO B C 1
ATOM 10555 O O . PRO B 1 633 ? 11.352 60.906 42.281 1 78.56 633 PRO B O 1
ATOM 10558 N N . ALA B 1 634 ? 13.031 61 43.531 1 74.56 634 ALA B N 1
ATOM 10559 C CA . ALA B 1 634 ? 12.297 61.531 44.688 1 74.56 634 ALA B CA 1
ATOM 10560 C C . ALA B 1 634 ? 11.734 62.906 44.375 1 74.56 634 ALA B C 1
ATOM 10562 O O . ALA B 1 634 ? 10.594 63.219 44.75 1 74.56 634 ALA B O 1
ATOM 10563 N N . GLU B 1 635 ? 12.484 63.688 43.719 1 73.56 635 GLU B N 1
ATOM 10564 C CA . GLU B 1 635 ? 12.055 65.062 43.406 1 73.56 635 GLU B CA 1
ATOM 10565 C C . GLU B 1 635 ? 11.188 65.062 42.156 1 73.56 635 GLU B C 1
ATOM 10567 O O . GLU B 1 635 ? 10.203 65.812 42.094 1 73.56 635 GLU B O 1
ATOM 10572 N N . THR B 1 636 ? 11.469 64.25 41.281 1 78.19 636 THR B N 1
ATOM 10573 C CA . THR B 1 636 ? 10.828 64.312 39.969 1 78.19 636 THR B CA 1
ATOM 10574 C C . THR B 1 636 ? 9.453 63.656 40 1 78.19 636 THR B C 1
ATOM 10576 O O . THR B 1 636 ? 8.617 63.906 39.125 1 78.19 636 THR B O 1
ATOM 10579 N N . GLU B 1 637 ? 9.203 62.844 40.938 1 78.94 637 GLU B N 1
ATOM 10580 C CA . GLU B 1 637 ? 7.887 62.219 41.031 1 78.94 637 GLU B CA 1
ATOM 10581 C C . GLU B 1 637 ? 6.805 63.25 41.312 1 78.94 637 GLU B C 1
ATOM 10583 O O . GLU B 1 637 ? 5.711 63.188 40.75 1 78.94 637 GLU B O 1
ATOM 10588 N N . VAL B 1 638 ? 7.156 64.25 42.125 1 75 638 VAL B N 1
ATOM 10589 C CA . VAL B 1 638 ? 6.199 65.25 42.438 1 75 638 VAL B CA 1
ATOM 10590 C C . VAL B 1 638 ? 5.965 66.188 41.219 1 75 638 VAL B C 1
ATOM 10592 O O . VAL B 1 638 ? 4.828 66.562 40.938 1 75 638 VAL B O 1
ATOM 10595 N N . VAL B 1 639 ? 6.977 66.312 40.469 1 76.94 639 VAL B N 1
ATOM 10596 C CA . VAL B 1 639 ? 6.859 67.125 39.281 1 76.94 639 VAL B CA 1
ATOM 10597 C C . VAL B 1 639 ? 6.113 66.375 38.188 1 76.94 639 VAL B C 1
ATOM 10599 O O . VAL B 1 639 ? 5.324 66.938 37.438 1 76.94 639 VAL B O 1
ATOM 10602 N N . LYS B 1 640 ? 6.387 65.125 38.188 1 79.06 640 LYS B N 1
ATOM 10603 C CA . LYS B 1 640 ? 5.684 64.312 37.219 1 79.06 640 LYS B CA 1
ATOM 10604 C C . LYS B 1 640 ? 4.176 64.312 37.469 1 79.06 640 LYS B C 1
ATOM 10606 O O . LYS B 1 640 ? 3.395 64.375 36.5 1 79.06 640 LYS B O 1
ATOM 10611 N N . ALA B 1 641 ? 3.832 64.312 38.625 1 74.44 641 ALA B N 1
ATOM 10612 C CA . ALA B 1 641 ? 2.418 64.375 38.969 1 74.44 641 ALA B CA 1
ATOM 10613 C C . ALA B 1 641 ? 1.823 65.688 38.594 1 74.44 641 ALA B C 1
ATOM 10615 O O . ALA B 1 641 ? 0.629 65.812 38.312 1 74.44 641 ALA B O 1
ATOM 10616 N N . GLN B 1 642 ? 2.723 66.688 38.562 1 76.44 642 GLN B N 1
ATOM 10617 C CA . GLN B 1 642 ? 2.271 68 38.156 1 76.44 642 GLN B CA 1
ATOM 10618 C C . GLN B 1 642 ? 2.105 68.125 36.656 1 76.44 642 GLN B C 1
ATOM 10620 O O . GLN B 1 642 ? 1.266 68.875 36.156 1 76.44 642 GLN B O 1
ATOM 10625 N N . LEU B 1 643 ? 2.924 67.375 36 1 74.94 643 LEU B N 1
ATOM 10626 C CA . LEU B 1 643 ? 2.855 67.375 34.531 1 74.94 643 LEU B CA 1
ATOM 10627 C C . LEU B 1 643 ? 1.765 66.438 34.031 1 74.94 643 LEU B C 1
ATOM 10629 O O . LEU B 1 643 ? 2.02 65.625 33.188 1 74.94 643 LEU B O 1
ATOM 10633 N N . SER B 1 644 ? 0.822 66.312 34.719 1 76.56 644 SER B N 1
ATOM 10634 C CA . SER B 1 644 ? -0.336 65.5 34.375 1 76.56 644 SER B CA 1
ATOM 10635 C C . SER B 1 644 ? -1.623 66.312 34.406 1 76.56 644 SER B C 1
ATOM 10637 O O . SER B 1 644 ? -1.605 67.5 34.781 1 76.56 644 SER B O 1
ATOM 10639 N N . VAL B 1 645 ? -2.598 65.688 33.938 1 75.81 645 VAL B N 1
ATOM 10640 C CA . VAL B 1 645 ? -3.893 66.375 33.938 1 75.81 645 VAL B CA 1
ATOM 10641 C C . VAL B 1 645 ? -4.27 66.688 35.375 1 75.81 645 VAL B C 1
ATOM 10643 O O . VAL B 1 645 ? -4.809 67.812 35.625 1 75.81 645 VAL B O 1
ATOM 10646 N N . LYS B 1 646 ? -3.885 65.938 36.312 1 73.19 646 LYS B N 1
ATOM 10647 C CA . LYS B 1 646 ? -4.164 66.188 37.719 1 73.19 646 LYS B CA 1
ATOM 10648 C C . LYS B 1 646 ? -3.426 67.438 38.188 1 73.19 646 LYS B C 1
ATOM 10650 O O . LYS B 1 646 ? -3.99 68.25 38.938 1 73.19 646 LYS B O 1
ATOM 10655 N N . GLY B 1 647 ? -2.221 67.625 37.75 1 73.12 647 GLY B N 1
ATOM 10656 C CA . GLY B 1 647 ? -1.431 68.75 38.125 1 73.12 647 GLY B CA 1
ATOM 10657 C C . GLY B 1 647 ? -1.972 70.062 37.531 1 73.12 647 GLY B C 1
ATOM 10658 O O . GLY B 1 647 ? -1.976 71.062 38.219 1 73.12 647 GLY B O 1
ATOM 10659 N N . LEU B 1 648 ? -2.498 70 36.406 1 75.88 648 LEU B N 1
ATOM 10660 C CA . LEU B 1 648 ? -3.029 71.188 35.75 1 75.88 648 LEU B CA 1
ATOM 10661 C C . LEU B 1 648 ? -4.336 71.625 36.406 1 75.88 648 LEU B C 1
ATOM 10663 O O . LEU B 1 648 ? -4.586 72.812 36.562 1 75.88 648 LEU B O 1
ATOM 10667 N N . VAL B 1 649 ? -5.152 70.688 36.781 1 73.94 649 VAL B N 1
ATOM 10668 C CA . VAL B 1 649 ? -6.434 71 37.406 1 73.94 649 VAL B CA 1
ATOM 10669 C C . VAL B 1 649 ? -6.203 71.625 38.781 1 73.94 649 VAL B C 1
ATOM 10671 O O . VAL B 1 649 ? -6.871 72.562 39.188 1 73.94 649 VAL B O 1
ATOM 10674 N N . THR B 1 650 ? -5.227 71.062 39.5 1 70.5 650 THR B N 1
ATOM 10675 C CA . THR B 1 650 ? -4.91 71.562 40.812 1 70.5 650 THR B CA 1
ATOM 10676 C C . THR B 1 650 ? -4.332 73 40.719 1 70.5 650 THR B C 1
ATOM 10678 O O . THR B 1 650 ? -4.602 73.812 41.562 1 70.5 650 THR B O 1
ATOM 10681 N N . ALA B 1 651 ? -3.646 73.25 39.688 1 69.56 651 ALA B N 1
ATOM 10682 C CA . ALA B 1 651 ? -3.035 74.562 39.5 1 69.56 651 ALA B CA 1
ATOM 10683 C C . ALA B 1 651 ? -4.082 75.625 39.125 1 69.56 651 ALA B C 1
ATOM 10685 O O . ALA B 1 651 ? -3.98 76.75 39.562 1 69.56 651 ALA B O 1
ATOM 10686 N N . HIS B 1 652 ? -4.992 75.188 38.438 1 69.19 652 HIS B N 1
ATOM 10687 C CA . HIS B 1 652 ? -6 76.125 37.969 1 69.19 652 HIS B CA 1
ATOM 10688 C C . HIS B 1 652 ? -7.016 76.438 39.062 1 69.19 652 HIS B C 1
ATOM 10690 O O . HIS B 1 652 ? -7.418 77.562 39.25 1 69.19 652 HIS B O 1
ATOM 10696 N N . PHE B 1 653 ? -7.496 75.438 39.812 1 63.09 653 PHE B N 1
ATOM 10697 C CA . PHE B 1 653 ? -8.578 75.625 40.75 1 63.09 653 PHE B CA 1
ATOM 10698 C C . PHE B 1 653 ? -8.039 75.688 42.188 1 63.09 653 PHE B C 1
ATOM 10700 O O . PHE B 1 653 ? -8.805 75.875 43.125 1 63.09 653 PHE B O 1
ATOM 10707 N N . ASN B 1 654 ? -6.84 76.312 42.531 1 54.97 654 ASN B N 1
ATOM 10708 C CA . ASN B 1 654 ? -6.086 76.625 43.719 1 54.97 654 ASN B CA 1
ATOM 10709 C C . ASN B 1 654 ? -6.344 75.625 44.844 1 54.97 654 ASN B C 1
ATOM 10711 O O . ASN B 1 654 ? -6.277 75.938 46 1 54.97 654 ASN B O 1
ATOM 10715 N N . GLN B 1 655 ? -6.973 74.562 44.75 1 42 655 GLN B N 1
ATOM 10716 C CA . GLN B 1 655 ? -7.172 73.625 45.875 1 42 655 GLN B CA 1
ATOM 10717 C C . GLN B 1 655 ? -5.918 72.812 46.156 1 42 655 GLN B C 1
ATOM 10719 O O . GLN B 1 655 ? -5.691 71.812 45.531 1 42 655 GLN B O 1
ATOM 10724 N N . PRO B 1 656 ? -4.98 73.375 46.812 1 40.09 656 PRO B N 1
ATOM 10725 C CA . PRO B 1 656 ? -3.734 72.688 47.156 1 40.09 656 PRO B CA 1
ATOM 10726 C C . PRO B 1 656 ? -3.969 71.312 47.719 1 40.09 656 PRO B C 1
ATOM 10728 O O . PRO B 1 656 ? -3.035 70.5 47.781 1 40.09 656 PRO B O 1
ATOM 10731 N N . ASP B 1 657 ? -5.051 71 48.344 1 37.94 657 ASP B N 1
ATOM 10732 C CA . ASP B 1 657 ? -5.277 69.812 49.094 1 37.94 657 ASP B CA 1
ATOM 10733 C C . ASP B 1 657 ? -5.32 68.562 48.156 1 37.94 657 ASP B C 1
ATOM 10735 O O . ASP B 1 657 ? -5.211 67.438 48.594 1 37.94 657 ASP B O 1
ATOM 10739 N N . LEU B 1 658 ? -5.664 68.75 47 1 40.25 658 LEU B N 1
ATOM 10740 C CA . LEU B 1 658 ? -5.859 67.625 46.094 1 40.25 658 LEU B CA 1
ATOM 10741 C C . LEU B 1 658 ? -4.527 66.938 45.781 1 40.25 658 LEU B C 1
ATOM 10743 O O . LEU B 1 658 ? -4.48 65.688 45.562 1 40.25 658 LEU B O 1
ATOM 10747 N N . LEU B 1 659 ? -3.561 67.688 45.688 1 40.47 659 LEU B N 1
ATOM 10748 C CA . LEU B 1 659 ? -2.207 67.188 45.625 1 40.47 659 LEU B CA 1
ATOM 10749 C C . LEU B 1 659 ? -1.684 66.812 47 1 40.47 659 LEU B C 1
ATOM 10751 O O . LEU B 1 659 ? -0.879 65.875 47.125 1 40.47 659 LEU B O 1
ATOM 10755 N N . ARG B 1 660 ? -2.068 67.625 48.156 1 35.22 660 ARG B N 1
ATOM 10756 C CA . ARG B 1 660 ? -1.603 67.5 49.531 1 35.22 660 ARG B CA 1
ATOM 10757 C C . ARG B 1 660 ? -2.193 66.312 50.219 1 35.22 660 ARG B C 1
ATOM 10759 O O . ARG B 1 660 ? -1.671 65.812 51.25 1 35.22 660 ARG B O 1
ATOM 10766 N N . ASN B 1 661 ? -3.434 65.938 49.969 1 34.81 661 ASN B N 1
ATOM 10767 C CA . ASN B 1 661 ? -3.949 64.875 50.844 1 34.81 661 ASN B CA 1
ATOM 10768 C C . ASN B 1 661 ? -3 63.688 50.875 1 34.81 661 ASN B C 1
ATOM 10770 O O . ASN B 1 661 ? -2.938 62.969 51.906 1 34.81 661 ASN B O 1
ATOM 10774 N N . ASN B 1 662 ? -2.359 63.469 49.875 1 33.59 662 ASN B N 1
ATOM 10775 C CA . ASN B 1 662 ? -1.394 62.406 50.094 1 33.59 662 ASN B CA 1
ATOM 10776 C C . ASN B 1 662 ? -0.213 62.875 50.938 1 33.59 662 ASN B C 1
ATOM 10778 O O . ASN B 1 662 ? 0.437 62.094 51.625 1 33.59 662 ASN B O 1
ATOM 10782 N N . VAL B 1 663 ? -0.028 64.188 50.969 1 29.62 663 VAL B N 1
ATOM 10783 C CA . VAL B 1 663 ? 1.109 64.688 51.75 1 29.62 663 VAL B CA 1
ATOM 10784 C C . VAL B 1 663 ? 0.688 64.875 53.219 1 29.62 663 VAL B C 1
ATOM 10786 O O . VAL B 1 663 ? 1.46 64.625 54.125 1 29.62 663 VAL B O 1
ATOM 10789 N N . VAL B 1 664 ? -0.511 65.375 53.531 1 31.16 664 VAL B N 1
ATOM 10790 C CA . VAL B 1 664 ? -0.878 65.688 54.938 1 31.16 664 VAL B CA 1
ATOM 10791 C C . VAL B 1 664 ? -0.944 64.312 55.688 1 31.16 664 VAL B C 1
ATOM 10793 O O . VAL B 1 664 ? -0.533 64.25 56.844 1 31.16 664 VAL B O 1
ATOM 10796 N N . GLN B 1 665 ? -1.545 63.344 55.156 1 32.5 665 GLN B N 1
ATOM 10797 C CA . GLN B 1 665 ? -1.565 62.125 55.969 1 32.5 665 GLN B CA 1
ATOM 10798 C C . GLN B 1 665 ? -0.152 61.688 56.344 1 32.5 665 GLN B C 1
ATOM 10800 O O . GLN B 1 665 ? 0.082 61.188 57.438 1 32.5 665 GLN B O 1
ATOM 10805 N N . GLU B 1 666 ? 0.727 61.938 55.438 1 31.39 666 GLU B N 1
ATOM 10806 C CA . GLU B 1 666 ? 2.078 61.531 55.844 1 31.39 666 GLU B CA 1
ATOM 10807 C C . GLU B 1 666 ? 2.689 62.531 56.812 1 31.39 666 GLU B C 1
ATOM 10809 O O . GLU B 1 666 ? 3.537 62.156 57.625 1 31.39 666 GLU B O 1
ATOM 10814 N N . VAL B 1 667 ? 2.207 63.781 56.844 1 31.94 667 VAL B N 1
ATOM 10815 C CA . VAL B 1 667 ? 2.717 64.688 57.875 1 31.94 667 VAL B CA 1
ATOM 10816 C C . VAL B 1 667 ? 2.186 64.25 59.25 1 31.94 667 VAL B C 1
ATOM 10818 O O . VAL B 1 667 ? 2.924 64.25 60.219 1 31.94 667 VAL B O 1
ATOM 10821 N N . GLN B 1 668 ? 0.927 63.812 59.25 1 31.81 668 GLN B N 1
ATOM 10822 C CA . GLN B 1 668 ? 0.448 63.406 60.562 1 31.81 668 GLN B CA 1
ATOM 10823 C C . GLN B 1 668 ? 1.244 62.219 61.094 1 31.81 668 GLN B C 1
ATOM 10825 O O . GLN B 1 668 ? 1.568 62.156 62.281 1 31.81 668 GLN B O 1
ATOM 10830 N N . SER B 1 669 ? 1.594 61.375 60.125 1 33.84 669 SER B N 1
ATOM 10831 C CA . SER B 1 669 ? 2.352 60.25 60.656 1 33.84 669 SER B CA 1
ATOM 10832 C C . SER B 1 669 ? 3.748 60.656 61.094 1 33.84 669 SER B C 1
ATOM 10834 O O . SER B 1 669 ? 4.301 60.094 62.031 1 33.84 669 SER B O 1
ATOM 10836 N N . ARG B 1 670 ? 4.246 61.625 60.375 1 31.3 670 ARG B N 1
ATOM 10837 C CA . ARG B 1 670 ? 5.562 62.094 60.812 1 31.3 670 ARG B CA 1
ATOM 10838 C C . ARG B 1 670 ? 5.465 62.875 62.125 1 31.3 670 ARG B C 1
ATOM 10840 O O . ARG B 1 670 ? 6.348 62.781 62.969 1 31.3 670 ARG B O 1
ATOM 10847 N N . LEU B 1 671 ? 4.352 63.656 62.188 1 31.33 671 LEU B N 1
ATOM 10848 C CA . LEU B 1 671 ? 4.215 64.312 63.469 1 31.33 671 LEU B CA 1
ATOM 10849 C C . LEU B 1 671 ? 4.176 63.281 64.625 1 31.33 671 LEU B C 1
ATOM 10851 O O . LEU B 1 671 ? 4.742 63.531 65.688 1 31.33 671 LEU B O 1
ATOM 10855 N N . ASP B 1 672 ? 3.451 62.219 64.188 1 33.53 672 ASP B N 1
ATOM 10856 C CA . ASP B 1 672 ? 3.391 61.25 65.312 1 33.53 672 ASP B CA 1
ATOM 10857 C C . ASP B 1 672 ? 4.77 60.656 65.562 1 33.53 672 ASP B C 1
ATOM 10859 O O . ASP B 1 672 ? 5.078 60.312 66.688 1 33.53 672 ASP B O 1
ATOM 10863 N N . ARG B 1 673 ? 5.48 60.5 64.375 1 33.41 673 ARG B N 1
ATOM 10864 C CA . ARG B 1 673 ? 6.797 59.938 64.625 1 33.41 673 ARG B CA 1
ATOM 10865 C C . ARG B 1 673 ? 7.719 60.938 65.312 1 33.41 673 ARG B C 1
ATOM 10867 O O . ARG B 1 673 ? 8.672 60.594 66 1 33.41 673 ARG B O 1
ATOM 10874 N N . ALA B 1 674 ? 7.473 62.219 64.688 1 30.05 674 ALA B N 1
ATOM 10875 C CA . ALA B 1 674 ? 8.328 63.219 65.375 1 30.05 674 ALA B CA 1
ATOM 10876 C C . ALA B 1 674 ? 8.117 63.188 66.875 1 30.05 674 ALA B C 1
ATOM 10878 O O . ALA B 1 674 ? 8.898 63.781 67.625 1 30.05 674 ALA B O 1
ATOM 10879 N N . LYS B 1 675 ? 6.863 62.875 67.188 1 30.31 675 LYS B N 1
ATOM 10880 C CA . LYS B 1 675 ? 6.777 62.875 68.688 1 30.31 675 LYS B CA 1
ATOM 10881 C C . LYS B 1 675 ? 7.785 61.906 69.25 1 30.31 675 LYS B C 1
ATOM 10883 O O . LYS B 1 675 ? 8.164 62.062 70.438 1 30.31 675 LYS B O 1
ATOM 10888 N N . GLY B 1 676 ? 7.891 60.719 68.625 1 28.91 676 GLY B N 1
ATOM 10889 C CA . GLY B 1 676 ? 8.656 59.781 69.438 1 28.91 676 GLY B CA 1
ATOM 10890 C C . GLY B 1 676 ? 10.148 60 69.312 1 28.91 676 GLY B C 1
ATOM 10891 O O . GLY B 1 676 ? 10.938 59.188 69.812 1 28.91 676 GLY B O 1
ATOM 10892 N N . GLY B 1 677 ? 10.617 60.625 68.125 1 25.42 677 GLY B N 1
ATOM 10893 C CA . GLY B 1 677 ? 12.062 60.469 68 1 25.42 677 GLY B CA 1
ATOM 10894 C C . GLY B 1 677 ? 12.805 61.188 69.125 1 25.42 677 GLY B C 1
ATOM 10895 O O . GLY B 1 677 ? 12.297 62.156 69.75 1 25.42 677 GLY B O 1
ATOM 10896 N N . ASP B 1 678 ? 13.82 60.5 69.688 1 25.09 678 ASP B N 1
ATOM 10897 C CA . ASP B 1 678 ? 14.867 60.656 70.688 1 25.09 678 ASP B CA 1
ATOM 10898 C C . ASP B 1 678 ? 15.688 61.906 70.438 1 25.09 678 ASP B C 1
ATOM 10900 O O . ASP B 1 678 ? 15.859 62.344 69.312 1 25.09 678 ASP B O 1
ATOM 10904 N N . ALA B 1 679 ? 15.969 62.75 71.438 1 27.42 679 ALA B N 1
ATOM 10905 C CA . ALA B 1 679 ? 16.688 63.969 71.875 1 27.42 679 ALA B CA 1
ATOM 10906 C C . ALA B 1 679 ? 18.141 63.906 71.375 1 27.42 679 ALA B C 1
ATOM 10908 O O . ALA B 1 679 ? 18.953 64.688 71.812 1 27.42 679 ALA B O 1
ATOM 10909 N N . SER B 1 680 ? 18.641 63.031 70.438 1 22.41 680 SER B N 1
ATOM 10910 C CA . SER B 1 680 ? 20.109 62.969 70.562 1 22.41 680 SER B CA 1
ATOM 10911 C C . SER B 1 680 ? 20.734 64.312 70.125 1 22.41 680 SER B C 1
ATOM 10913 O O . SER B 1 680 ? 20.172 65 69.312 1 22.41 680 SER B O 1
ATOM 10915 N N . ASP B 1 681 ? 21.906 64.812 70.688 1 22.69 681 ASP B N 1
ATOM 10916 C CA . ASP B 1 681 ? 22.75 65.938 71.062 1 22.69 681 ASP B CA 1
ATOM 10917 C C . ASP B 1 681 ? 23.484 66.5 69.875 1 22.69 681 ASP B C 1
ATOM 10919 O O . ASP B 1 681 ? 24.281 67.438 70.062 1 22.69 681 ASP B O 1
ATOM 10923 N N . GLY B 1 682 ? 23.516 65.938 68.625 1 22.06 682 GLY B N 1
ATOM 10924 C CA . GLY B 1 682 ? 24.766 66.188 67.938 1 22.06 682 GLY B CA 1
ATOM 10925 C C . GLY B 1 682 ? 24.891 67.625 67.5 1 22.06 682 GLY B C 1
ATOM 10926 O O . GLY B 1 682 ? 23.891 68.312 67.312 1 22.06 682 GLY B O 1
ATOM 10927 N N . SER B 1 683 ? 26.078 68.312 67.75 1 21.77 683 SER B N 1
ATOM 10928 C CA . SER B 1 683 ? 26.688 69.625 67.625 1 21.77 683 SER B CA 1
ATOM 10929 C C . SER B 1 683 ? 26.672 70.188 66.25 1 21.77 683 SER B C 1
ATOM 10931 O O . SER B 1 683 ? 27.109 69.5 65.312 1 21.77 683 SER B O 1
ATOM 10933 N N . PRO B 1 684 ? 25.672 70.938 65.812 1 21.88 684 PRO B N 1
ATOM 10934 C CA . PRO B 1 684 ? 25.516 71.438 64.438 1 21.88 684 PRO B CA 1
ATOM 10935 C C . PRO B 1 684 ? 26.703 72.25 63.938 1 21.88 684 PRO B C 1
ATOM 10937 O O . PRO B 1 684 ? 27.125 73.188 64.625 1 21.88 684 PRO B O 1
ATOM 10940 N N . GLU B 1 685 ? 27.797 71.625 63.438 1 19.89 685 GLU B N 1
ATOM 10941 C CA . GLU B 1 685 ? 29.016 72.25 62.938 1 19.89 685 GLU B CA 1
ATOM 10942 C C . GLU B 1 685 ? 28.688 73.438 61.969 1 19.89 685 GLU B C 1
ATOM 10944 O O . GLU B 1 685 ? 27.766 73.312 61.188 1 19.89 685 GLU B O 1
ATOM 10949 N N . THR B 1 686 ? 29.25 74.625 62.188 1 20.44 686 THR B N 1
ATOM 10950 C CA . THR B 1 686 ? 29.219 76.062 61.812 1 20.44 686 THR B CA 1
ATOM 10951 C C . THR B 1 686 ? 29.672 76.25 60.375 1 20.44 686 THR B C 1
ATOM 10953 O O . THR B 1 686 ? 29.906 77.375 59.938 1 20.44 686 THR B O 1
ATOM 10956 N N . GLU B 1 687 ? 29.609 75.188 59.469 1 19.84 687 GLU B N 1
ATOM 10957 C CA . GLU B 1 687 ? 30.438 75.562 58.312 1 19.84 687 GLU B CA 1
ATOM 10958 C C . GLU B 1 687 ? 29.859 76.812 57.625 1 19.84 687 GLU B C 1
ATOM 10960 O O . GLU B 1 687 ? 28.688 76.812 57.25 1 19.84 687 GLU B O 1
ATOM 10965 N N . LYS B 1 688 ? 30.609 78 57.656 1 22.97 688 LYS B N 1
ATOM 10966 C CA . LYS B 1 688 ? 30.656 79.375 57.344 1 22.97 688 LYS B CA 1
ATOM 10967 C C . LYS B 1 688 ? 30.641 79.625 55.844 1 22.97 688 LYS B C 1
ATOM 10969 O O . LYS B 1 688 ? 30.766 80.812 55.406 1 22.97 688 LYS B O 1
ATOM 10974 N N . THR B 1 689 ? 30.703 78.688 54.969 1 19.91 689 THR B N 1
ATOM 10975 C CA . THR B 1 689 ? 31.188 79.25 53.719 1 19.91 689 THR B CA 1
ATOM 10976 C C . THR B 1 689 ? 30.125 80.125 53.094 1 19.91 689 THR B C 1
ATOM 10978 O O . THR B 1 689 ? 29 79.75 52.875 1 19.91 689 THR B O 1
ATOM 10981 N N . VAL B 1 690 ? 30.281 81.438 53.219 1 20.41 690 VAL B N 1
ATOM 10982 C CA . VAL B 1 690 ? 29.562 82.625 52.875 1 20.41 690 VAL B CA 1
ATOM 10983 C C . VAL B 1 690 ? 29.375 82.688 51.344 1 20.41 690 VAL B C 1
ATOM 10985 O O . VAL B 1 690 ? 30.344 82.812 50.594 1 20.41 690 VAL B O 1
ATOM 10988 N N . ALA B 1 691 ? 28.641 81.812 50.719 1 22.08 691 ALA B N 1
ATOM 10989 C CA . ALA B 1 691 ? 28.5 81.938 49.281 1 22.08 691 ALA B CA 1
ATOM 10990 C C . ALA B 1 691 ? 28 83.312 48.875 1 22.08 691 ALA B C 1
ATOM 10992 O O . ALA B 1 691 ? 27.109 83.875 49.531 1 22.08 691 ALA B O 1
ATOM 10993 N N . LYS B 1 692 ? 28.828 84.062 48.156 1 23.34 692 LYS B N 1
ATOM 10994 C CA . LYS B 1 692 ? 28.844 85.375 47.469 1 23.34 692 LYS B CA 1
ATOM 10995 C C . LYS B 1 692 ? 27.562 85.625 46.719 1 23.34 692 LYS B C 1
ATOM 10997 O O . LYS B 1 692 ? 27.109 84.75 45.938 1 23.34 692 LYS B O 1
ATOM 11002 N N . GLU B 1 693 ? 26.766 86.5 47.156 1 22.84 693 GLU B N 1
ATOM 11003 C CA . GLU B 1 693 ? 25.484 87.062 46.75 1 22.84 693 GLU B CA 1
ATOM 11004 C C . GLU B 1 693 ? 25.562 87.625 45.344 1 22.84 693 GLU B C 1
ATOM 11006 O O . GLU B 1 693 ? 26.25 88.625 45.125 1 22.84 693 GLU B O 1
ATOM 11011 N N . VAL B 1 694 ? 25.891 86.938 44.25 1 20.64 694 VAL B N 1
ATOM 11012 C CA . VAL B 1 694 ? 25.984 87.5 42.938 1 20.64 694 VAL B CA 1
ATOM 11013 C C . VAL B 1 694 ? 24.719 88.312 42.625 1 20.64 694 VAL B C 1
ATOM 11015 O O . VAL B 1 694 ? 23.625 87.75 42.531 1 20.64 694 VAL B O 1
ATOM 11018 N N . VAL B 1 695 ? 24.547 89.438 43.156 1 22.69 695 VAL B N 1
ATOM 11019 C CA . VAL B 1 695 ? 23.516 90.438 42.906 1 22.69 695 VAL B CA 1
ATOM 11020 C C . VAL B 1 695 ? 23.547 90.812 41.438 1 22.69 695 VAL B C 1
ATOM 11022 O O . VAL B 1 695 ? 24.5 91.5 41 1 22.69 695 VAL B O 1
ATOM 11025 N N . ALA B 1 696 ? 23.391 89.938 40.469 1 22.47 696 ALA B N 1
ATOM 11026 C CA . ALA B 1 696 ? 23.5 90.438 39.094 1 22.47 696 ALA B CA 1
ATOM 11027 C C . ALA B 1 696 ? 22.578 91.625 38.875 1 22.47 696 ALA B C 1
ATOM 11029 O O . ALA B 1 696 ? 21.422 91.625 39.312 1 22.47 696 ALA B O 1
ATOM 11030 N N . GLU B 1 697 ? 23.062 92.812 38.875 1 23.05 697 GLU B N 1
ATOM 11031 C CA . GLU B 1 697 ? 22.531 94.062 38.438 1 23.05 697 GLU B CA 1
ATOM 11032 C C . GLU B 1 697 ? 21.719 93.938 37.156 1 23.05 697 GLU B C 1
ATOM 11034 O O . GLU B 1 697 ? 22.266 93.5 36.125 1 23.05 697 GLU B O 1
ATOM 11039 N N . VAL B 1 698 ? 20.562 93.375 37.219 1 24.66 698 VAL B N 1
ATOM 11040 C CA . VAL B 1 698 ? 19.75 93.312 36 1 24.66 698 VAL B CA 1
ATOM 11041 C C . VAL B 1 698 ? 19.625 94.688 35.344 1 24.66 698 VAL B C 1
ATOM 11043 O O . VAL B 1 698 ? 19.203 95.625 36 1 24.66 698 VAL B O 1
ATOM 11046 N N . ALA B 1 699 ? 20.5 94.938 34.438 1 24.78 699 ALA B N 1
ATOM 11047 C CA . ALA B 1 699 ? 20.594 96.062 33.562 1 24.78 699 ALA B CA 1
ATOM 11048 C C . ALA B 1 699 ? 19.219 96.5 33.031 1 24.78 699 ALA B C 1
ATOM 11050 O O . ALA B 1 699 ? 18.328 95.625 32.875 1 24.78 699 ALA B O 1
ATOM 11051 N N . SER B 1 700 ? 18.859 97.688 33.312 1 25.3 700 SER B N 1
ATOM 11052 C CA . SER B 1 700 ? 17.672 98.438 32.844 1 25.3 700 SER B CA 1
ATOM 11053 C C . SER B 1 700 ? 17.5 98.25 31.328 1 25.3 700 SER B C 1
ATOM 11055 O O . SER B 1 700 ? 18.422 98.562 30.562 1 25.3 700 SER B O 1
ATOM 11057 N N . PRO B 1 701 ? 16.828 97.25 30.797 1 25.88 701 PRO B N 1
ATOM 11058 C CA . PRO B 1 701 ? 16.859 97.125 29.328 1 25.88 701 PRO B CA 1
ATOM 11059 C C . PRO B 1 701 ? 16.578 98.438 28.625 1 25.88 701 PRO B C 1
ATOM 11061 O O . PRO B 1 701 ? 15.914 99.312 29.188 1 25.88 701 PRO B O 1
ATOM 11064 N N . GLU B 1 702 ? 17.547 98.938 27.859 1 26.62 702 GLU B N 1
ATOM 11065 C CA . GLU B 1 702 ? 17.391 100 26.891 1 26.62 702 GLU B CA 1
ATOM 11066 C C . GLU B 1 702 ? 16.031 99.938 26.203 1 26.62 702 GLU B C 1
ATOM 11068 O O . GLU B 1 702 ? 15.438 98.875 26.109 1 26.62 702 GLU B O 1
ATOM 11073 N N . GLN B 1 703 ? 15.367 101 25.828 1 28.97 703 GLN B N 1
ATOM 11074 C CA . GLN B 1 703 ? 14.062 101.438 25.328 1 28.97 703 GLN B CA 1
ATOM 11075 C C . GLN B 1 703 ? 13.648 100.562 24.109 1 28.97 703 GLN B C 1
ATOM 11077 O O . GLN B 1 703 ? 12.648 100.875 23.453 1 28.97 703 GLN B O 1
ATOM 11082 N N . GLY B 1 704 ? 14.617 99.875 23.453 1 29.22 704 GLY B N 1
ATOM 11083 C CA . GLY B 1 704 ? 14.172 99.312 22.172 1 29.22 704 GLY B CA 1
ATOM 11084 C C . GLY B 1 704 ? 13.07 98.312 22.328 1 29.22 704 GLY B C 1
ATOM 11085 O O . GLY B 1 704 ? 12.891 97.75 23.406 1 29.22 704 GLY B O 1
ATOM 11086 N N . GLN B 1 705 ? 11.992 98.312 21.406 1 30.8 705 GLN B N 1
ATOM 11087 C CA . GLN B 1 705 ? 10.789 97.5 21.391 1 30.8 705 GLN B CA 1
ATOM 11088 C C . GLN B 1 705 ? 11.133 96.062 21.688 1 30.8 705 GLN B C 1
ATOM 11090 O O . GLN B 1 705 ? 11.844 95.375 20.906 1 30.8 705 GLN B O 1
ATOM 11095 N N . PRO B 1 706 ? 11.469 95.625 22.828 1 34.75 706 PRO B N 1
ATOM 11096 C CA . PRO B 1 706 ? 11.883 94.25 23.094 1 34.75 706 PRO B CA 1
ATOM 11097 C C . PRO B 1 706 ? 11.016 93.25 22.344 1 34.75 706 PRO B C 1
ATOM 11099 O O . PRO B 1 706 ? 9.805 93.438 22.203 1 34.75 706 PRO B O 1
ATOM 11102 N N . PRO B 1 707 ? 11.539 92.562 21.375 1 36.31 707 PRO B N 1
ATOM 11103 C CA . PRO B 1 707 ? 10.734 91.562 20.672 1 36.31 707 PRO B CA 1
ATOM 11104 C C . PRO B 1 707 ? 9.828 90.75 21.594 1 36.31 707 PRO B C 1
ATOM 11106 O O . PRO B 1 707 ? 10.188 90.5 22.75 1 36.31 707 PRO B O 1
ATOM 11109 N N . ALA B 1 708 ? 8.477 90.875 21.484 1 40.91 708 ALA B N 1
ATOM 11110 C CA . ALA B 1 708 ? 7.359 90.25 22.188 1 40.91 708 ALA B CA 1
ATOM 11111 C C . ALA B 1 708 ? 7.676 88.75 22.5 1 40.91 708 ALA B C 1
ATOM 11113 O O . ALA B 1 708 ? 7.641 87.938 21.609 1 40.91 708 ALA B O 1
ATOM 11114 N N . HIS B 1 709 ? 8.625 88.375 23.25 1 48.09 709 HIS B N 1
ATOM 11115 C CA . HIS B 1 709 ? 8.977 87 23.609 1 48.09 709 HIS B CA 1
ATOM 11116 C C . HIS B 1 709 ? 7.762 86.25 24.109 1 48.09 709 HIS B C 1
ATOM 11118 O O . HIS B 1 709 ? 6.988 86.75 24.922 1 48.09 709 HIS B O 1
ATOM 11124 N N . LYS B 1 710 ? 7.352 85.125 23.422 1 59.72 710 LYS B N 1
ATOM 11125 C CA . LYS B 1 710 ? 6.211 84.25 23.703 1 59.72 710 LYS B CA 1
ATOM 11126 C C . LYS B 1 710 ? 6.277 83.75 25.141 1 59.72 710 LYS B C 1
ATOM 11128 O O . LYS B 1 710 ? 7.363 83.438 25.656 1 59.72 710 LYS B O 1
ATOM 11133 N N . PRO B 1 711 ? 5.195 83.812 25.953 1 66.81 711 PRO B N 1
ATOM 11134 C CA . PRO B 1 711 ? 5.172 83.375 27.344 1 66.81 711 PRO B CA 1
ATOM 11135 C C . PRO B 1 711 ? 5.605 81.875 27.5 1 66.81 711 PRO B C 1
ATOM 11137 O O . PRO B 1 711 ? 5.273 81.062 26.656 1 66.81 711 PRO B O 1
ATOM 11140 N N . LYS B 1 712 ? 6.602 81.688 28.375 1 75.88 712 LYS B N 1
ATOM 11141 C CA . LYS B 1 712 ? 7.117 80.375 28.672 1 75.88 712 LYS B CA 1
ATOM 11142 C C . LYS B 1 712 ? 6.66 79.875 30.047 1 75.88 712 LYS B C 1
ATOM 11144 O O . LYS B 1 712 ? 6.367 80.688 30.922 1 75.88 712 LYS B O 1
ATOM 11149 N N . ILE B 1 713 ? 6.453 78.625 30.141 1 74.19 713 ILE B N 1
ATOM 11150 C CA . ILE B 1 713 ? 5.938 78.062 31.391 1 74.19 713 ILE B CA 1
ATOM 11151 C C . ILE B 1 713 ? 7.062 77.375 32.156 1 74.19 713 ILE B C 1
ATOM 11153 O O . ILE B 1 713 ? 7.809 76.562 31.547 1 74.19 713 ILE B O 1
ATOM 11157 N N . GLY B 1 714 ? 7.32 77.75 33.375 1 72.38 714 GLY B N 1
ATOM 11158 C CA . GLY B 1 714 ? 8.266 77.062 34.25 1 72.38 714 GLY B CA 1
ATOM 11159 C C . GLY B 1 714 ? 7.656 76.625 35.562 1 72.38 714 GLY B C 1
ATOM 11160 O O . GLY B 1 714 ? 6.438 76.688 35.75 1 72.38 714 GLY B O 1
ATOM 11161 N N . LEU B 1 715 ? 8.43 75.875 36.406 1 77.12 715 LEU B N 1
ATOM 11162 C CA . LEU B 1 715 ? 7.977 75.438 37.719 1 77.12 715 LEU B CA 1
ATOM 11163 C C . LEU B 1 715 ? 8.766 76.125 38.812 1 77.12 715 LEU B C 1
ATOM 11165 O O . LEU B 1 715 ? 9.977 76.312 38.688 1 77.12 715 LEU B O 1
ATOM 11169 N N . VAL B 1 716 ? 8.047 76.75 39.75 1 69 716 VAL B N 1
ATOM 11170 C CA . VAL B 1 716 ? 8.703 77.375 40.875 1 69 716 VAL B CA 1
ATOM 11171 C C . VAL B 1 716 ? 8.367 76.688 42.188 1 69 716 VAL B C 1
ATOM 11173 O O . VAL B 1 716 ? 7.227 76.188 42.375 1 69 716 VAL B O 1
ATOM 11176 N N . PRO B 1 717 ? 9.32 76.312 43.031 1 64.31 717 PRO B N 1
ATOM 11177 C CA . PRO B 1 717 ? 9.078 75.625 44.312 1 64.31 717 PRO B CA 1
ATOM 11178 C C . PRO B 1 717 ? 8.258 76.438 45.281 1 64.31 717 PRO B C 1
ATOM 11180 O O . PRO B 1 717 ? 8.43 77.688 45.375 1 64.31 717 PRO B O 1
ATOM 11183 N N . THR B 1 718 ? 7.25 75.875 45.781 1 58.25 718 THR B N 1
ATOM 11184 C CA . THR B 1 718 ? 6.453 76.562 46.781 1 58.25 718 THR B CA 1
ATOM 11185 C C . THR B 1 718 ? 6.969 76.25 48.188 1 58.25 718 THR B C 1
ATOM 11187 O O . THR B 1 718 ? 7.77 75.312 48.375 1 58.25 718 THR B O 1
ATOM 11190 N N . ARG B 1 719 ? 6.629 77.062 49.094 1 48.47 719 ARG B N 1
ATOM 11191 C CA . ARG B 1 719 ? 7.051 76.938 50.5 1 48.47 719 ARG B CA 1
ATOM 11192 C C . ARG B 1 719 ? 6.613 75.562 51.031 1 48.47 719 ARG B C 1
ATOM 11194 O O . ARG B 1 719 ? 7.184 75.062 52.031 1 48.47 719 ARG B O 1
ATOM 11201 N N . GLU B 1 720 ? 5.68 75.062 50.469 1 51.22 720 GLU B N 1
ATOM 11202 C CA . GLU B 1 720 ? 5.109 73.812 51 1 51.22 720 GLU B CA 1
ATOM 11203 C C . GLU B 1 720 ? 5.777 72.625 50.375 1 51.22 720 GLU B C 1
ATOM 11205 O O . GLU B 1 720 ? 5.375 71.5 50.625 1 51.22 720 GLU B O 1
ATOM 11210 N N . GLY B 1 721 ? 6.91 72.812 49.719 1 50.12 721 GLY B N 1
ATOM 11211 C CA . GLY B 1 721 ? 7.656 71.75 49.156 1 50.12 721 GLY B CA 1
ATOM 11212 C C . GLY B 1 721 ? 7.078 71.25 47.844 1 50.12 721 GLY B C 1
ATOM 11213 O O . GLY B 1 721 ? 7.355 70.125 47.406 1 50.12 721 GLY B O 1
ATOM 11214 N N . THR B 1 722 ? 6.086 71.875 47.312 1 61.91 722 THR B N 1
ATOM 11215 C CA . THR B 1 722 ? 5.496 71.5 46.031 1 61.91 722 THR B CA 1
ATOM 11216 C C . THR B 1 722 ? 5.918 72.5 44.906 1 61.91 722 THR B C 1
ATOM 11218 O O . THR B 1 722 ? 6.711 73.375 45.156 1 61.91 722 THR B O 1
ATOM 11221 N N . TRP B 1 723 ? 5.816 72.125 43.688 1 66.81 723 TRP B N 1
ATOM 11222 C CA . TRP B 1 723 ? 6.176 72.938 42.562 1 66.81 723 TRP B CA 1
ATOM 11223 C C . TRP B 1 723 ? 4.93 73.562 41.906 1 66.81 723 TRP B C 1
ATOM 11225 O O . TRP B 1 723 ? 3.875 72.938 41.875 1 66.81 723 TRP B O 1
ATOM 11235 N N . LYS B 1 724 ? 4.883 74.812 41.719 1 71.31 724 LYS B N 1
ATOM 11236 C CA . LYS B 1 724 ? 3.764 75.5 41.062 1 71.31 724 LYS B CA 1
ATOM 11237 C C . LYS B 1 724 ? 4.172 76 39.688 1 71.31 724 LYS B C 1
ATOM 11239 O O . LYS B 1 724 ? 5.332 76.375 39.469 1 71.31 724 LYS B O 1
ATOM 11244 N N . PHE B 1 725 ? 3.215 76.062 38.719 1 75.12 725 PHE B N 1
ATOM 11245 C CA . PHE B 1 725 ? 3.471 76.562 37.375 1 75.12 725 PHE B CA 1
ATOM 11246 C C . PHE B 1 725 ? 3.682 78.062 37.438 1 75.12 725 PHE B C 1
ATOM 11248 O O . PHE B 1 725 ? 3.008 78.75 38.188 1 75.12 725 PHE B O 1
ATOM 11255 N N . ALA B 1 726 ? 4.66 78.562 36.875 1 67.38 726 ALA B N 1
ATOM 11256 C CA . ALA B 1 726 ? 4.918 80 36.781 1 67.38 726 ALA B CA 1
ATOM 11257 C C . ALA B 1 726 ? 5.117 80.438 35.344 1 67.38 726 ALA B C 1
ATOM 11259 O O . ALA B 1 726 ? 5.602 79.625 34.5 1 67.38 726 ALA B O 1
ATOM 11260 N N . LEU B 1 727 ? 4.418 81.5 34.938 1 63.59 727 LEU B N 1
ATOM 11261 C CA . LEU B 1 727 ? 4.555 82.062 33.594 1 63.59 727 LEU B CA 1
ATOM 11262 C C . LEU B 1 727 ? 5.691 83.062 33.531 1 63.59 727 LEU B C 1
ATOM 11264 O O . LEU B 1 727 ? 5.781 83.938 34.406 1 63.59 727 LEU B O 1
ATOM 11268 N N . LEU B 1 728 ? 6.602 82.812 32.844 1 58.59 728 LEU B N 1
ATOM 11269 C CA . LEU B 1 728 ? 7.691 83.75 32.656 1 58.59 728 LEU B CA 1
ATOM 11270 C C . LEU B 1 728 ? 7.395 84.688 31.5 1 58.59 728 LEU B C 1
ATOM 11272 O O . LEU B 1 728 ? 7.273 84.25 30.359 1 58.59 728 LEU B O 1
ATOM 11276 N N . VAL B 1 729 ? 6.926 85.938 31.859 1 52.81 729 VAL B N 1
ATOM 11277 C CA . VAL B 1 729 ? 6.684 86.938 30.844 1 52.81 729 VAL B CA 1
ATOM 11278 C C . VAL B 1 729 ? 7.777 88 30.891 1 52.81 729 VAL B C 1
ATOM 11280 O O . VAL B 1 729 ? 8.016 88.625 31.953 1 52.81 729 VAL B O 1
ATOM 11283 N N . ASN B 1 730 ? 8.453 88.438 29.891 1 50.44 730 ASN B N 1
ATOM 11284 C CA . ASN B 1 730 ? 9.461 89.5 29.75 1 50.44 730 ASN B CA 1
ATOM 11285 C C . ASN B 1 730 ? 10.531 89.438 30.828 1 50.44 730 ASN B C 1
ATOM 11287 O O . ASN B 1 730 ? 10.938 90.438 31.406 1 50.44 730 ASN B O 1
ATOM 11291 N N . GLY B 1 731 ? 11.031 88.062 31.312 1 50.25 731 GLY B N 1
ATOM 11292 C CA . GLY B 1 731 ? 12.125 87.875 32.25 1 50.25 731 GLY B CA 1
ATOM 11293 C C . GLY B 1 731 ? 11.68 87.75 33.688 1 50.25 731 GLY B C 1
ATOM 11294 O O . GLY B 1 731 ? 12.5 87.5 34.562 1 50.25 731 GLY B O 1
ATOM 11295 N N . ALA B 1 732 ? 10.508 88.188 34.062 1 48.69 732 ALA B N 1
ATOM 11296 C CA . ALA B 1 732 ? 10.047 88.125 35.469 1 48.69 732 ALA B CA 1
ATOM 11297 C C . ALA B 1 732 ? 9.023 87.062 35.688 1 48.69 732 ALA B C 1
ATOM 11299 O O . ALA B 1 732 ? 8.195 86.75 34.812 1 48.69 732 ALA B O 1
ATOM 11300 N N . TRP B 1 733 ? 9.258 86.25 36.625 1 49.62 733 TRP B N 1
ATOM 11301 C CA . TRP B 1 733 ? 8.352 85.188 37 1 49.62 733 TRP B CA 1
ATOM 11302 C C . TRP B 1 733 ? 7.016 85.75 37.5 1 49.62 733 TRP B C 1
ATOM 11304 O O . TRP B 1 733 ? 6.984 86.625 38.375 1 49.62 733 TRP B O 1
ATOM 11314 N N . GLN B 1 734 ? 6.047 85.875 36.781 1 43.44 734 GLN B N 1
ATOM 11315 C CA . GLN B 1 734 ? 4.742 86.312 37.219 1 43.44 734 GLN B CA 1
ATOM 11316 C C . GLN B 1 734 ? 3.887 85.125 37.719 1 43.44 734 GLN B C 1
ATOM 11318 O O . GLN B 1 734 ? 3.805 84.125 37.094 1 43.44 734 GLN B O 1
ATOM 11323 N N . SER B 1 735 ? 3.939 85 39.062 1 41.38 735 SER B N 1
ATOM 11324 C CA . SER B 1 735 ? 3.012 84 39.562 1 41.38 735 SER B CA 1
ATOM 11325 C C . SER B 1 735 ? 1.646 84.125 38.906 1 41.38 735 SER B C 1
ATOM 11327 O O . SER B 1 735 ? 1.175 85.25 38.625 1 41.38 735 SER B O 1
ATOM 11329 N N . VAL B 1 736 ? 1.338 83.312 38.281 1 41.66 736 VAL B N 1
ATOM 11330 C CA . VAL B 1 736 ? 0.096 83.375 37.5 1 41.66 736 VAL B CA 1
ATOM 11331 C C . VAL B 1 736 ? -1.024 83.938 38.375 1 41.66 736 VAL B C 1
ATOM 11333 O O . VAL B 1 736 ? -2.164 84.062 37.938 1 41.66 736 VAL B O 1
ATOM 11336 N N . LYS B 1 737 ? -0.924 84.062 39.812 1 35.38 737 LYS B N 1
ATOM 11337 C CA . LYS B 1 737 ? -1.983 84.688 40.594 1 35.38 737 LYS B CA 1
ATOM 11338 C C . LYS B 1 737 ? -1.966 86.188 40.438 1 35.38 737 LYS B C 1
ATOM 11340 O O . LYS B 1 737 ? -0.907 86.75 40.25 1 35.38 737 LYS B O 1
ATOM 11345 N N . PRO B 1 738 ? -3.01 86.875 40.438 1 31.88 738 PRO B N 1
ATOM 11346 C CA . PRO B 1 738 ? -3.055 88.312 40.156 1 31.88 738 PRO B CA 1
ATOM 11347 C C . PRO B 1 738 ? -2.023 89.125 40.938 1 31.88 738 PRO B C 1
ATOM 11349 O O . PRO B 1 738 ? -1.771 88.812 42.125 1 31.88 738 PRO B O 1
ATOM 11352 N N . ILE B 1 739 ? -1.018 89.75 40.406 1 30.59 739 ILE B N 1
ATOM 11353 C CA . ILE B 1 739 ? -0.192 90.875 40.844 1 30.59 739 ILE B CA 1
ATOM 11354 C C . ILE B 1 739 ? -0.941 91.688 41.906 1 30.59 739 ILE B C 1
ATOM 11356 O O . ILE B 1 739 ? -0.333 92.438 42.656 1 30.59 739 ILE B O 1
ATOM 11360 N N . VAL B 1 740 ? -2.287 91.5 41.938 1 30.08 740 VAL B N 1
ATOM 11361 C CA . VAL B 1 740 ? -3.066 92.375 42.844 1 30.08 740 VAL B CA 1
ATOM 11362 C C . VAL B 1 740 ? -2.768 92 44.281 1 30.08 740 VAL B C 1
ATOM 11364 O O . VAL B 1 740 ? -2.787 92.938 45.156 1 30.08 740 VAL B O 1
ATOM 11367 N N . GLN B 1 741 ? -2.389 90.75 44.531 1 32.16 741 GLN B N 1
ATOM 11368 C CA . GLN B 1 741 ? -2.158 90.5 45.938 1 32.16 741 GLN B CA 1
ATOM 11369 C C . GLN B 1 741 ? -0.891 91.188 46.438 1 32.16 741 GLN B C 1
ATOM 11371 O O . GLN B 1 741 ? -0.88 91.812 47.5 1 32.16 741 GLN B O 1
ATOM 11376 N N . ASP B 1 742 ? 0.123 91.125 45.656 1 33.81 742 ASP B N 1
ATOM 11377 C CA . ASP B 1 742 ? 1.33 91.812 46.156 1 33.81 742 ASP B CA 1
ATOM 11378 C C . ASP B 1 742 ? 1.182 93.312 46.125 1 33.81 742 ASP B C 1
ATOM 11380 O O . ASP B 1 742 ? 1.635 94 47.031 1 33.81 742 ASP B O 1
ATOM 11384 N N . LEU B 1 743 ? 0.475 93.75 45.094 1 31.95 743 LEU B N 1
ATOM 11385 C CA . LEU B 1 743 ? 0.239 95.188 45.094 1 31.95 743 LEU B CA 1
ATOM 11386 C C . LEU B 1 743 ? -0.706 95.562 46.25 1 31.95 743 LEU B C 1
ATOM 11388 O O . LEU B 1 743 ? -0.478 96.562 46.906 1 31.95 743 LEU B O 1
ATOM 11392 N N . VAL B 1 744 ? -1.675 94.625 46.5 1 33.56 744 VAL B N 1
ATOM 11393 C CA . VAL B 1 744 ? -2.533 94.938 47.656 1 33.56 744 VAL B CA 1
ATOM 11394 C C . VAL B 1 744 ? -1.743 94.75 48.938 1 33.56 744 VAL B C 1
ATOM 11396 O O . VAL B 1 744 ? -1.871 95.562 49.875 1 33.56 744 VAL B O 1
ATOM 11399 N N . LEU B 1 745 ? -0.862 93.75 48.906 1 36.31 745 LEU B N 1
ATOM 11400 C CA . LEU B 1 745 ? -0.05 93.625 50.094 1 36.31 745 LEU B CA 1
ATOM 11401 C C . LEU B 1 745 ? 0.965 94.75 50.219 1 36.31 745 LEU B C 1
ATOM 11403 O O . LEU B 1 745 ? 1.229 95.25 51.312 1 36.31 745 LEU B O 1
ATOM 11407 N N . GLN B 1 746 ? 1.472 95.125 49.156 1 36.31 746 GLN B N 1
ATOM 11408 C CA . GLN B 1 746 ? 2.367 96.25 49.25 1 36.31 746 GLN B CA 1
ATOM 11409 C C . GLN B 1 746 ? 1.591 97.562 49.562 1 36.31 746 GLN B C 1
ATOM 11411 O O . GLN B 1 746 ? 2.016 98.375 50.375 1 36.31 746 GLN B O 1
ATOM 11416 N N . GLU B 1 747 ? 0.426 97.688 48.938 1 35.34 747 GLU B N 1
ATOM 11417 C CA . GLU B 1 747 ? -0.367 98.812 49.281 1 35.34 747 GLU B CA 1
ATOM 11418 C C . GLU B 1 747 ? -1.006 98.688 50.656 1 35.34 747 GLU B C 1
ATOM 11420 O O . GLU B 1 747 ? -1.157 99.688 51.375 1 35.34 747 GLU B O 1
ATOM 11425 N N . ALA B 1 748 ? -1.333 97.438 51 1 36.88 748 ALA B N 1
ATOM 11426 C CA . ALA B 1 748 ? -1.725 97.25 52.406 1 36.88 748 ALA B CA 1
ATOM 11427 C C . ALA B 1 748 ? -0.568 97.562 53.344 1 36.88 748 ALA B C 1
ATOM 11429 O O . ALA B 1 748 ? -0.766 98.125 54.406 1 36.88 748 ALA B O 1
ATOM 11430 N N . LYS B 1 749 ? 0.549 97.062 52.969 1 39.12 749 LYS B N 1
ATOM 11431 C CA . LYS B 1 749 ? 1.704 97.438 53.781 1 39.12 749 LYS B CA 1
ATOM 11432 C C . LYS B 1 749 ? 1.982 98.938 53.75 1 39.12 749 LYS B C 1
ATOM 11434 O O . LYS B 1 749 ? 2.496 99.5 54.719 1 39.12 749 LYS B O 1
ATOM 11439 N N . ALA B 1 750 ? 1.752 99.438 52.562 1 39.09 750 ALA B N 1
ATOM 11440 C CA . ALA B 1 750 ? 1.969 100.875 52.531 1 39.09 750 ALA B CA 1
ATOM 11441 C C . ALA B 1 750 ? 0.826 101.625 53.219 1 39.09 750 ALA B C 1
ATOM 11443 O O . ALA B 1 750 ? 0.787 102.875 53.219 1 39.09 750 ALA B O 1
ATOM 11444 N N . GLY B 1 751 ? 0.154 101.062 54.25 1 38.16 751 GLY B N 1
ATOM 11445 C CA . GLY B 1 751 ? -0.792 101.688 55.188 1 38.16 751 GLY B CA 1
ATOM 11446 C C . GLY B 1 751 ? -2.074 102.125 54.531 1 38.16 751 GLY B C 1
ATOM 11447 O O . GLY B 1 751 ? -2.881 102.812 55.156 1 38.16 751 GLY B O 1
ATOM 11448 N N . GLN B 1 752 ? -2.004 102.188 53.344 1 34.03 752 GLN B N 1
ATOM 11449 C CA . GLN B 1 752 ? -3.115 102.938 52.719 1 34.03 752 GLN B CA 1
ATOM 11450 C C . GLN B 1 752 ? -4.348 102 52.594 1 34.03 752 GLN B C 1
ATOM 11452 O O . GLN B 1 752 ? -5.359 102.438 52.031 1 34.03 752 GLN B O 1
ATOM 11457 N N . LEU B 1 753 ? -4.227 100.688 52.875 1 35.28 753 LEU B N 1
ATOM 11458 C CA . LEU B 1 753 ? -5.473 99.938 52.875 1 35.28 753 LEU B CA 1
ATOM 11459 C C . LEU B 1 753 ? -6.109 99.938 54.25 1 35.28 753 LEU B C 1
ATOM 11461 O O . LEU B 1 753 ? -5.418 99.75 55.25 1 35.28 753 LEU B O 1
ATOM 11465 N N . GLY B 1 754 ? -7.09 100.688 54.531 1 31 754 GLY B N 1
ATOM 11466 C CA . GLY B 1 754 ? -7.805 100.875 55.781 1 31 754 GLY B CA 1
ATOM 11467 C C . GLY B 1 754 ? -7.773 99.688 56.656 1 31 754 GLY B C 1
ATOM 11468 O O . GLY B 1 754 ? -6.953 98.75 56.469 1 31 754 GLY B O 1
ATOM 11469 N N . THR B 1 755 ? -8.734 99.625 57.656 1 32.44 755 THR B N 1
ATOM 11470 C CA . THR B 1 755 ? -8.805 98.688 58.75 1 32.44 755 THR B CA 1
ATOM 11471 C C . THR B 1 755 ? -8.906 97.25 58.219 1 32.44 755 THR B C 1
ATOM 11473 O O . THR B 1 755 ? -8.406 96.312 58.844 1 32.44 755 THR B O 1
ATOM 11476 N N . VAL B 1 756 ? -9.742 97.125 57.281 1 33.09 756 VAL B N 1
ATOM 11477 C CA . VAL B 1 756 ? -10.008 95.75 56.844 1 33.09 756 VAL B CA 1
ATOM 11478 C C . VAL B 1 756 ? -8.758 95.188 56.188 1 33.09 756 VAL B C 1
ATOM 11480 O O . VAL B 1 756 ? -8.523 93.938 56.281 1 33.09 756 VAL B O 1
ATOM 11483 N N . GLY B 1 757 ? -7.926 96 55.594 1 32.38 757 GLY B N 1
ATOM 11484 C CA . GLY B 1 757 ? -6.641 95.562 55.062 1 32.38 757 GLY B CA 1
ATOM 11485 C C . GLY B 1 757 ? -5.695 95.062 56.156 1 32.38 757 GLY B C 1
ATOM 11486 O O . GLY B 1 757 ? -4.887 94.188 55.906 1 32.38 757 GLY B O 1
ATOM 11487 N N . ASN B 1 758 ? -5.762 95.688 57.312 1 38 758 ASN B N 1
ATOM 11488 C CA . ASN B 1 758 ? -4.977 95.25 58.469 1 38 758 ASN B CA 1
ATOM 11489 C C . ASN B 1 758 ? -5.379 93.812 58.875 1 38 758 ASN B C 1
ATOM 11491 O O . ASN B 1 758 ? -4.531 93 59.25 1 38 758 ASN B O 1
ATOM 11495 N N . GLU B 1 759 ? -6.727 93.625 58.938 1 32.75 759 GLU B N 1
ATOM 11496 C CA . GLU B 1 759 ? -7.176 92.312 59.375 1 32.75 759 GLU B CA 1
ATOM 11497 C C . GLU B 1 759 ? -6.754 91.188 58.406 1 32.75 759 GLU B C 1
ATOM 11499 O O . GLU B 1 759 ? -6.352 90.125 58.844 1 32.75 759 GLU B O 1
ATOM 11504 N N . TYR B 1 760 ? -6.82 91.562 57.25 1 32.69 760 TYR B N 1
ATOM 11505 C CA . TYR B 1 760 ? -6.352 90.562 56.281 1 32.69 760 TYR B CA 1
ATOM 11506 C C . TYR B 1 760 ? -4.844 90.312 56.406 1 32.69 760 TYR B C 1
ATOM 11508 O O . TYR B 1 760 ? -4.352 89.188 56.312 1 32.69 760 TYR B O 1
ATOM 11516 N N . ALA B 1 761 ? -4.066 91.375 56.594 1 33.22 761 ALA B N 1
ATOM 11517 C CA . ALA B 1 761 ? -2.631 91.25 56.844 1 33.22 761 ALA B CA 1
ATOM 11518 C C . ALA B 1 761 ? -2.363 90.375 58.094 1 33.22 761 ALA B C 1
ATOM 11520 O O . ALA B 1 761 ? -1.396 89.625 58.156 1 33.22 761 ALA B O 1
ATOM 11521 N N . ALA B 1 762 ? -3.193 90.625 59.125 1 34.38 762 ALA B N 1
ATOM 11522 C CA . ALA B 1 762 ? -3.025 89.875 60.344 1 34.38 762 ALA B CA 1
ATOM 11523 C C . ALA B 1 762 ? -3.322 88.375 60.125 1 34.38 762 ALA B C 1
ATOM 11525 O O . ALA B 1 762 ? -2.721 87.5 60.781 1 34.38 762 ALA B O 1
ATOM 11526 N N . TRP B 1 763 ? -4.301 88.125 59.344 1 30.36 763 TRP B N 1
ATOM 11527 C CA . TRP B 1 763 ? -4.617 86.75 59.094 1 30.36 763 TRP B CA 1
ATOM 11528 C C . TRP B 1 763 ? -3.512 86.062 58.281 1 30.36 763 TRP B C 1
ATOM 11530 O O . TRP B 1 763 ? -3.146 84.875 58.562 1 30.36 763 TRP B O 1
ATOM 11540 N N . LYS B 1 764 ? -2.871 86.75 57.344 1 32.38 764 LYS B N 1
ATOM 11541 C CA . LYS B 1 764 ? -1.822 86.062 56.594 1 32.38 764 LYS B CA 1
ATOM 11542 C C . LYS B 1 764 ? -0.478 86.188 57.312 1 32.38 764 LYS B C 1
ATOM 11544 O O . LYS B 1 764 ? 0.49 85.562 56.906 1 32.38 764 LYS B O 1
ATOM 11549 N N . SER B 1 765 ? -0.334 87.125 58.375 1 29.45 765 SER B N 1
ATOM 11550 C CA . SER B 1 765 ? 0.878 87 59.188 1 29.45 765 SER B CA 1
ATOM 11551 C C . SER B 1 765 ? 0.771 85.875 60.188 1 29.45 765 SER B C 1
ATOM 11553 O O . SER B 1 765 ? -0.272 85.688 60.812 1 29.45 765 SER B O 1
#

Solvent-accessible surface area (backbone atoms only — not comparable to full-atom values): 80400 Å² total; per-residue (Å²): 137,82,76,68,83,81,69,77,67,76,73,72,70,74,73,73,74,72,70,73,72,71,71,69,75,70,68,47,68,63,59,64,57,64,70,42,71,72,67,65,70,37,38,58,55,30,51,50,51,48,50,50,33,43,49,65,51,38,47,58,50,50,49,45,52,48,49,50,50,46,50,47,65,71,35,46,50,74,72,41,79,57,60,74,90,70,61,71,83,71,78,70,75,69,75,76,48,63,68,57,48,52,48,32,36,71,54,36,26,42,88,57,58,48,35,20,70,49,63,44,24,44,54,41,42,52,59,46,48,50,39,47,48,46,65,62,36,41,38,40,48,25,52,50,49,34,35,51,46,26,32,52,49,50,53,38,37,70,67,63,50,68,85,51,37,37,33,67,70,51,46,37,49,45,43,44,46,38,54,29,47,58,65,58,44,56,50,53,49,52,48,49,40,65,72,64,70,50,80,73,43,66,54,43,56,60,54,52,50,51,52,51,50,53,51,49,52,54,50,48,49,40,52,41,45,47,52,36,18,51,23,30,38,77,41,73,42,62,40,39,41,87,53,58,79,88,71,48,57,51,52,12,42,38,65,31,63,50,72,84,48,88,52,41,29,52,81,36,52,45,37,55,48,62,40,82,85,47,75,30,92,49,67,39,43,30,51,44,32,59,89,53,62,39,67,59,40,35,26,48,38,40,50,48,50,20,46,25,41,55,66,66,66,38,77,48,52,31,83,42,72,40,45,53,43,41,26,88,81,46,76,65,64,26,34,86,61,35,34,35,25,30,54,39,40,60,73,68,50,54,46,39,29,36,29,28,44,25,48,30,23,30,24,48,40,40,62,44,22,58,70,18,47,47,79,88,52,65,59,34,35,51,33,75,52,67,39,36,21,26,42,56,33,28,50,58,60,26,41,74,91,69,46,63,79,79,70,51,60,80,28,45,43,30,46,35,51,22,80,36,88,71,31,44,42,61,50,52,73,38,77,39,40,24,94,86,66,43,77,56,46,74,44,70,46,71,61,66,31,58,57,35,19,32,39,36,37,31,33,33,46,39,26,40,83,43,84,84,32,48,26,71,72,31,64,73,44,35,40,65,57,74,89,44,20,20,34,41,33,34,44,34,40,35,36,47,24,40,28,40,38,27,36,45,72,65,35,83,72,46,56,40,46,42,78,43,62,28,49,51,28,22,37,62,41,44,51,54,62,47,18,70,55,9,54,30,20,42,66,41,47,49,44,51,46,48,27,40,45,51,15,29,45,67,13,61,29,52,67,46,25,20,35,43,30,16,46,37,43,26,50,43,52,54,33,53,53,39,37,47,46,33,71,23,69,36,79,42,54,31,38,39,41,73,78,43,72,27,15,36,39,25,45,54,39,49,53,51,42,51,47,51,53,48,49,54,42,49,53,49,49,51,50,50,52,44,35,63,70,72,30,56,41,45,64,17,44,62,44,34,51,42,62,32,67,57,25,50,48,43,65,62,68,50,64,79,54,76,79,26,52,67,45,46,54,48,43,48,48,43,52,56,44,59,64,64,60,76,80,81,77,81,78,84,77,74,88,70,85,76,78,80,79,80,72,75,76,77,72,76,77,73,86,65,81,66,75,82,69,78,58,21,46,39,55,42,78,40,94,82,72,42,72,42,74,24,37,35,51,95,90,41,76,39,58,75,61,70,66,56,52,57,48,44,46,49,39,31,67,65,62,70,35,58,71,68,39,48,51,50,50,52,66,76,93,137,83,70,87,66,76,80,80,75,71,77,74,70,73,74,73,73,72,74,74,72,71,72,69,77,70,70,47,69,63,60,57,56,64,69,33,70,72,67,67,69,36,37,58,55,31,50,50,52,48,51,50,32,43,49,63,51,39,48,60,48,50,50,46,51,48,50,48,50,46,51,46,67,71,34,48,51,77,74,41,82,56,59,76,91,70,57,72,86,70,77,71,75,69,75,75,48,65,67,57,48,52,48,32,36,72,52,36,27,42,89,57,59,48,36,21,70,50,62,44,25,42,55,41,42,52,60,45,48,52,38,48,47,46,66,62,34,41,40,39,47,24,52,52,51,34,33,51,44,27,32,52,48,51,53,38,37,69,67,64,51,67,86,51,37,39,35,65,69,51,46,38,49,44,42,45,45,40,55,29,45,58,67,57,43,56,51,52,50,52,50,47,41,67,72,65,71,50,80,74,43,67,53,43,58,60,53,52,50,52,53,50,51,54,50,50,52,55,52,48,50,42,52,40,45,47,54,37,18,52,22,29,39,77,40,72,42,61,41,36,40,87,53,58,79,87,71,50,55,52,52,12,42,38,63,31,63,50,73,82,47,85,68,28,28,53,81,36,53,46,38,55,47,62,40,79,84,52,72,30,92,50,68,40,42,34,50,46,34,59,89,52,62,38,67,60,38,34,26,48,38,40,52,48,51,19,46,26,43,56,65,66,65,40,77,48,51,32,84,44,74,39,45,52,38,38,25,88,82,43,77,66,53,24,33,86,62,32,33,35,27,30,57,38,40,57,73,67,50,55,46,39,30,37,29,29,44,25,49,28,24,31,22,48,40,40,62,44,24,59,72,22,46,48,78,88,51,66,59,33,34,50,31,92,34,64,40,36,20,26,44,54,32,27,48,58,61,27,41,72,91,70,45,64,79,80,68,52,60,79,29,46,42,30,46,36,49,22,80,36,89,74,32,47,42,62,48,53,73,37,77,38,38,24,94,86,66,44,74,56,47,72,42,70,45,72,60,65,32,58,55,35,18,33,39,37,36,30,34,33,46,40,26,39,83,43,83,84,34,47,26,72,72,31,63,73,44,34,41,67,55,73,86,45,21,20,32,40,30,35,44,33,39,37,37,48,24,41,28,41,38,26,35,45,73,64,36,83,70,46,56,38,43,42,78,42,62,30,50,52,29,23,38,62,42,43,52,53,64,47,18,71,56,12,52,32,19,42,68,42,48,49,44,51,46,47,27,39,45,50,17,29,46,67,12,61,29,52,67,45,24,19,35,42,29,16,44,37,43,27,49,43,51,54,33,52,55,41,35,48,46,35,72,23,68,37,79,43,53,31,39,39,41,73,78,44,69,28,13,34,40,25,45,54,40,48,52,51,43,52,46,52,53,49,49,53,42,50,52,49,50,52,49,49,52,45,34,62,70,71,29,54,40,43,63,18,44,62,43,32,51,41,61,33,68,58,24,50,49,39,64,59,67,67,46,64,56,78,75,30,54,71,49,50,59,52,45,54,51,42,52,56,44,60,64,65,61,77,82,81,77,81,77,82,77,73,86,67,82,74,76,80,78,80,72,75,76,76,70,76,77,72,87,64,83,67,77,84,66,78,57,21,48,39,54,42,79,40,85,82,66,45,71,40,74,23,38,35,50,94,88,41,76,39,58,76,60,70,68,55,56,56,49,43,46,49,38,31,67,63,63,71,36,60,71,68,41,50,53,52,49,53,68,75,94

Radius of gyration: 58.72 Å; Cα contacts (8 Å, |Δi|>4): 2838; chains: 2; bounding box: 76×217×148 Å

pLDDT: mean 74.03, std 23.02, range [16.55, 97.25]